Protein AF-A0A938ITV2-F1 (afdb_monomer)

Foldseek 3Di:
DDDDDDDDDDDDDDDDDDDDDDDDDDDDDPDDDPPDPDPQDDQDPDLVSLLVCLQADDPPDDCNSLVRLLVQLVVCPVPLVSLVVSQVSLLVSLVVHGDLVSVLSSLVSLLRRNEPVSQVSLLVCLQPPSCVLSSLSNLLNHLDPVSLVSLLVCLVVHDDPSVLSSLQSCLSSLPPVCLVVLLVQCPPPDLSSNLSSLSSLLSNADDSSLVSLVVSQVVHDPVSNVSSLVSLLSNLVVCLVVLVLVVSLVSLVVQLDPPHDPVSNLSSLLSNCSSPQVPCLVVLLVQQLDDPPVSVVSSLVSLLVRDDPVSLVSLLVSLVSGDLVSNLSSLVVNLVVLPLVSLVSLVVQCPPPDPSSVLSSLQSCLRNPDLVCLVVLLCQLLPPDDSSVVSSLSSLLRHDQPHNLVSLLVQLVDDDQSSVLSSLQSCLSNLRPPNLVSLLVQCVDPDPSSVLSSLQSLLRNPALVCLLSLLVQLQPDPDVNSNVSSLNSLLSRLLPDPDLCSSLVSLLVCLVPGDLSSNLSSLLSLLSNDDDVSLVVLLVQCPPPDPSSVVSSLLSLLSHPACPSQVVLLVQLQDPPDPVSVQSSLNSNLVRLLDPPQDLVRSLVSLVSQCVSDPDLVSNLSSLQSLLQHQDLVSLVVLLVCCPPPSNNVSSLNSNLSNLVNHCVPCLPSLLVSLQVSCVRDPQPQSNVSSCVSNVSSVHDHDDDDDDDDDDDDDHDDPPDDDDDDPLDQQPPQADLVPFDAFDQVLVVVLLEAEFAECVLAQSAAPLSSLQLRLSNVHAEYEYEWAGQHHPVRRPDTDDLPDDPVSLVVSLVSCVVSNHAYAEYDCDDQDDDLVSVVSRLVSCLSRVHQEYEYQDDLVCQVSVLVSCVVSVHAYAYEAAAPPRQNVALVSQVVSCPPGDLSYAHQQEQVRCQQNQHQSLVSLVSRQSRHAHYQDFAWQHGYHDDVPDDGTFTFAPPNHPNPNLSSVVSCSVSSDNYYYHHDGPDDHHHVSSVRVSSNSNVVSVSSVVD

Structure (mmCIF, N/CA/C/O backbone):
data_AF-A0A938ITV2-F1
#
_entry.id   AF-A0A938ITV2-F1
#
loop_
_atom_site.group_PDB
_atom_site.id
_atom_site.type_symbol
_atom_site.label_atom_id
_atom_site.label_alt_id
_atom_site.label_comp_id
_atom_site.label_asym_id
_atom_site.label_entity_id
_atom_site.label_seq_id
_atom_site.pdbx_PDB_ins_code
_atom_site.Cartn_x
_atom_site.Cartn_y
_atom_site.Cartn_z
_atom_site.occupancy
_atom_site.B_iso_or_equiv
_atom_site.auth_seq_id
_atom_site.auth_comp_id
_atom_site.auth_asym_id
_atom_site.auth_atom_id
_atom_site.pdbx_PDB_model_num
ATOM 1 N N . MET A 1 1 ? -32.162 29.281 8.011 1.00 31.45 1 MET A N 1
ATOM 2 C CA . MET A 1 1 ? -31.779 28.125 7.165 1.00 31.45 1 MET A CA 1
ATOM 3 C C . MET A 1 1 ? -30.959 27.189 8.055 1.00 31.45 1 MET A C 1
ATOM 5 O O . MET A 1 1 ? -29.866 27.576 8.419 1.00 31.45 1 MET A O 1
ATOM 9 N N . LYS A 1 2 ? -31.525 26.231 8.805 1.00 23.83 2 LYS A N 1
ATOM 10 C CA . LYS A 1 2 ? -32.048 24.885 8.459 1.00 23.83 2 LYS A CA 1
ATOM 11 C C . LYS A 1 2 ? -31.089 24.005 7.631 1.00 23.83 2 LYS A C 1
ATOM 13 O O . LYS A 1 2 ? -30.835 24.345 6.484 1.00 23.83 2 LYS A O 1
ATOM 18 N N . CYS A 1 3 ? -30.755 22.841 8.223 1.00 20.55 3 CYS A N 1
ATOM 19 C CA . CYS A 1 3 ? -30.156 21.610 7.656 1.00 20.55 3 CYS A CA 1
ATOM 20 C C . CYS A 1 3 ? -28.655 21.721 7.312 1.00 20.55 3 CYS A C 1
ATOM 22 O O . CYS A 1 3 ? -28.257 22.694 6.703 1.00 20.55 3 CYS A O 1
ATOM 24 N N . CYS A 1 4 ? -27.721 20.831 7.662 1.00 23.28 4 CYS A N 1
ATOM 25 C CA . CYS A 1 4 ? -27.716 19.427 8.073 1.00 23.28 4 CYS A CA 1
ATOM 26 C C . CYS A 1 4 ? -26.414 19.168 8.857 1.00 23.28 4 CYS A C 1
ATOM 28 O O . CYS A 1 4 ? -25.348 19.369 8.289 1.00 23.28 4 CYS A O 1
ATOM 30 N N . LEU A 1 5 ? -26.470 18.678 10.101 1.00 25.20 5 LEU A N 1
ATOM 31 C CA . LEU A 1 5 ? -25.357 17.934 10.718 1.00 25.20 5 LEU A CA 1
ATOM 32 C C . LEU A 1 5 ? -25.852 17.212 11.983 1.00 25.20 5 LEU A C 1
ATOM 34 O O . LEU A 1 5 ? -25.808 17.762 13.078 1.00 25.20 5 LEU A O 1
ATOM 38 N N . LYS A 1 6 ? -26.413 16.008 11.832 1.00 23.19 6 LYS A N 1
ATOM 39 C CA . LYS A 1 6 ? -26.675 15.063 12.937 1.00 23.19 6 LYS A CA 1
ATOM 40 C C . LYS A 1 6 ? -27.062 13.700 12.362 1.00 23.19 6 LYS A C 1
ATOM 42 O O . LYS A 1 6 ? -28.240 13.407 12.210 1.00 23.19 6 LYS A O 1
ATOM 47 N N . THR A 1 7 ? -26.079 12.872 12.020 1.00 23.53 7 THR A N 1
ATOM 48 C CA . THR A 1 7 ? -26.220 11.404 12.001 1.00 23.53 7 THR A CA 1
ATOM 49 C C . THR A 1 7 ? -24.829 10.776 12.049 1.00 23.53 7 THR A C 1
ATOM 51 O O . THR A 1 7 ? -24.204 10.576 11.017 1.00 23.53 7 THR A O 1
ATOM 54 N N . LEU A 1 8 ? -24.330 10.494 13.249 1.00 23.12 8 LEU A N 1
ATOM 55 C CA . LEU A 1 8 ? -23.459 9.353 13.535 1.00 23.12 8 LEU A CA 1
ATOM 56 C C . LEU A 1 8 ? -23.354 9.225 15.060 1.00 23.12 8 LEU A C 1
ATOM 58 O O . LEU A 1 8 ? -23.366 10.240 15.751 1.00 23.12 8 LEU A O 1
ATOM 62 N N . VAL A 1 9 ? -23.186 7.990 15.535 1.00 25.30 9 VAL A N 1
ATOM 63 C CA . VAL A 1 9 ? -23.114 7.522 16.934 1.00 25.30 9 VAL A CA 1
ATOM 64 C C . VAL A 1 9 ? -24.449 6.953 1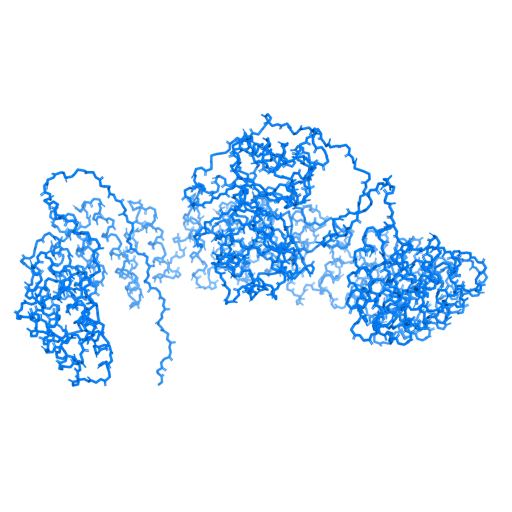7.443 1.00 25.30 9 VAL A C 1
ATOM 66 O O . VAL A 1 9 ? -25.497 7.578 17.331 1.00 25.30 9 VAL A O 1
ATOM 69 N N . ILE A 1 10 ? -24.342 5.759 18.040 1.00 23.31 10 ILE A N 1
ATOM 70 C CA . ILE A 1 10 ? -25.359 4.834 18.582 1.00 23.31 10 ILE A CA 1
ATOM 71 C C . ILE A 1 10 ? -25.741 3.689 17.626 1.00 23.31 10 ILE A C 1
ATOM 73 O O . ILE A 1 10 ? -26.817 3.659 17.042 1.00 23.31 10 ILE A O 1
ATOM 77 N N . LEU A 1 11 ? -24.852 2.695 17.535 1.00 21.52 11 LEU A N 1
ATOM 78 C CA . LEU A 1 11 ? -25.229 1.275 17.527 1.00 21.52 11 LEU A CA 1
ATOM 79 C C . LEU A 1 11 ? -23.984 0.453 17.896 1.00 21.52 11 LEU A C 1
ATOM 81 O O . LEU A 1 11 ? -23.138 0.260 17.030 1.00 21.52 11 LEU A O 1
ATOM 85 N N . SER A 1 12 ? -23.826 0.056 19.168 1.00 22.55 12 SER A N 1
ATOM 86 C CA . SER A 1 12 ? -22.971 -1.063 19.638 1.00 22.55 12 SER A CA 1
ATOM 87 C C . SER A 1 12 ? -22.929 -1.126 21.175 1.00 22.55 12 SER A C 1
ATOM 89 O O . SER A 1 12 ? -21.896 -0.794 21.730 1.00 22.55 12 SER A O 1
ATOM 91 N N . ILE A 1 13 ? -24.002 -1.537 21.868 1.00 24.02 13 ILE A N 1
ATOM 92 C CA . ILE A 1 13 ? -23.908 -2.233 23.175 1.00 24.02 13 ILE A CA 1
ATOM 93 C C . ILE A 1 13 ? -25.168 -3.099 23.340 1.00 24.02 13 ILE A C 1
ATOM 95 O O . ILE A 1 13 ? -26.243 -2.552 23.559 1.00 24.02 13 ILE A O 1
ATOM 99 N N . LEU A 1 14 ? -25.031 -4.422 23.183 1.00 23.61 14 LEU A N 1
ATOM 100 C CA . LEU A 1 14 ? -25.731 -5.503 23.911 1.00 23.61 14 LEU A CA 1
ATOM 101 C C . LEU A 1 14 ? -25.536 -6.819 23.148 1.00 23.61 14 LEU A C 1
ATOM 103 O O . LEU A 1 14 ? -26.187 -7.088 22.142 1.00 23.61 14 LEU A O 1
ATOM 107 N N . GLY A 1 15 ? -24.602 -7.627 23.634 1.00 22.97 15 GLY A N 1
ATOM 108 C CA . GLY A 1 15 ? -24.272 -8.929 23.072 1.00 22.97 15 GLY A CA 1
ATOM 109 C C . GLY A 1 15 ? -23.417 -9.723 24.045 1.00 22.97 15 GLY A C 1
ATOM 110 O O . GLY A 1 15 ? -22.264 -10.011 23.752 1.00 22.97 15 GLY A O 1
ATOM 111 N N . THR A 1 16 ? -23.965 -10.048 25.214 1.00 27.47 16 THR A N 1
ATOM 112 C CA . THR A 1 16 ? -23.393 -11.043 26.126 1.00 27.47 16 THR A CA 1
ATOM 113 C C . THR A 1 16 ? -24.364 -12.213 26.240 1.00 27.47 16 THR A C 1
ATOM 115 O O . THR A 1 16 ? -25.479 -12.093 26.741 1.00 27.47 16 THR A O 1
ATOM 118 N N . CYS A 1 17 ? -23.936 -13.349 25.690 1.00 24.81 17 CYS A N 1
ATOM 119 C CA . CYS A 1 17 ? -24.544 -14.658 25.890 1.00 24.81 17 CYS A CA 1
ATOM 120 C C . CYS A 1 17 ? -24.058 -15.249 27.221 1.00 24.81 17 CYS A C 1
ATOM 122 O O . CYS A 1 17 ? -22.861 -15.235 27.491 1.00 24.81 17 CYS A O 1
ATOM 124 N N . LEU A 1 18 ? -24.970 -15.842 27.989 1.00 24.72 18 LEU A N 1
ATOM 125 C CA . LEU A 1 18 ? -24.718 -16.905 28.972 1.00 24.72 18 LEU A CA 1
ATOM 126 C C . LEU A 1 18 ? -25.979 -17.805 29.025 1.00 24.72 18 LEU A C 1
ATOM 128 O O . LEU A 1 18 ? -27.027 -17.403 28.515 1.00 24.72 18 LEU A O 1
ATOM 132 N N . PRO A 1 19 ? -25.871 -19.067 29.473 1.00 26.72 19 PRO A N 1
ATOM 133 C CA . PRO A 1 19 ? -26.203 -20.240 28.678 1.00 26.72 19 PRO A CA 1
ATOM 134 C C . PRO A 1 19 ? -27.550 -20.859 29.065 1.00 26.72 19 PRO A C 1
ATOM 136 O O . PRO A 1 19 ? -27.972 -20.828 30.218 1.00 26.72 19 PRO A O 1
ATOM 139 N N . ALA A 1 20 ? -28.212 -21.484 28.092 1.00 24.70 20 ALA A N 1
ATOM 140 C CA . ALA A 1 20 ? -29.423 -22.257 28.320 1.00 24.70 20 ALA A CA 1
ATOM 141 C C . ALA A 1 20 ? -29.075 -23.656 28.857 1.00 24.70 20 ALA A C 1
ATOM 143 O O . ALA A 1 20 ? -28.720 -24.549 28.091 1.00 24.70 20 ALA A O 1
ATOM 144 N N . ALA A 1 21 ? -29.217 -23.857 30.166 1.00 29.38 21 ALA A N 1
ATOM 145 C CA . ALA A 1 21 ? -29.403 -25.177 30.757 1.00 29.38 21 ALA A CA 1
ATOM 146 C C . ALA A 1 21 ? -30.320 -25.077 31.985 1.00 29.38 21 ALA A C 1
ATOM 148 O O . ALA A 1 21 ? -30.128 -24.223 32.842 1.00 29.38 21 ALA A O 1
ATOM 149 N N . ALA A 1 22 ? -31.282 -26.002 32.039 1.00 29.52 22 ALA A N 1
ATOM 150 C CA . ALA A 1 22 ? -32.224 -26.284 33.122 1.00 29.52 22 ALA A CA 1
ATOM 151 C C . ALA A 1 22 ? -33.349 -25.259 33.370 1.00 29.52 22 ALA A C 1
ATOM 153 O O . ALA A 1 22 ? -33.207 -24.323 34.142 1.00 29.52 22 ALA A O 1
ATOM 154 N N . LEU A 1 23 ? -34.520 -25.543 32.787 1.00 28.31 23 LEU A N 1
ATOM 155 C CA . LEU A 1 23 ? -35.815 -25.547 33.483 1.00 28.31 23 LEU A CA 1
ATOM 156 C C . LEU A 1 23 ? -36.791 -26.395 32.650 1.00 28.31 23 LEU A C 1
ATOM 158 O O . LEU A 1 23 ? -37.383 -25.939 31.673 1.00 28.31 23 LEU A O 1
ATOM 162 N N . GLY A 1 24 ? -36.895 -27.673 33.016 1.00 27.20 24 GLY A N 1
ATOM 163 C CA . GLY A 1 24 ? -38.004 -28.532 32.621 1.00 27.20 24 GLY A CA 1
ATOM 164 C C . GLY A 1 24 ? -39.250 -28.161 33.425 1.00 27.20 24 GLY A C 1
ATOM 165 O O . GLY A 1 24 ? -39.158 -27.886 34.618 1.00 27.20 24 GLY A O 1
ATOM 166 N N . GLY A 1 25 ? -40.408 -28.143 32.766 1.00 24.73 25 GLY A N 1
ATOM 167 C CA . GLY A 1 25 ? -41.683 -27.846 33.416 1.00 24.73 25 GLY A CA 1
ATOM 168 C C . GLY A 1 25 ? -42.804 -27.510 32.435 1.00 24.73 25 GLY A C 1
ATOM 169 O O . GLY A 1 25 ? -43.146 -26.349 32.267 1.00 24.73 25 GLY A O 1
ATOM 170 N N . ALA A 1 26 ? -43.346 -28.547 31.791 1.00 30.47 26 ALA A N 1
ATOM 171 C CA . ALA A 1 26 ? -44.690 -28.641 31.207 1.00 30.47 26 ALA A CA 1
ATOM 172 C C . ALA A 1 26 ? -45.270 -27.399 30.487 1.00 30.47 26 ALA A C 1
ATOM 174 O O . ALA A 1 26 ? -46.214 -26.769 30.962 1.00 30.47 26 ALA A O 1
ATOM 175 N N . ALA A 1 27 ? -44.819 -27.140 29.256 1.00 27.19 27 ALA A N 1
ATOM 176 C CA . ALA A 1 27 ? -45.664 -26.478 28.264 1.00 27.19 27 ALA A CA 1
ATOM 177 C C . ALA A 1 27 ? -46.449 -27.560 27.507 1.00 27.19 27 ALA A C 1
ATOM 179 O O . ALA A 1 27 ? -45.862 -28.356 26.773 1.00 27.19 27 ALA A O 1
ATOM 180 N N . LYS A 1 28 ? -47.775 -27.610 27.696 1.00 27.84 28 LYS A N 1
ATOM 181 C CA . LYS A 1 28 ? -48.673 -28.352 26.800 1.00 27.84 28 LYS A CA 1
ATOM 182 C C . LYS A 1 28 ? -48.411 -27.861 25.378 1.00 27.84 28 LYS A C 1
ATOM 184 O O . LYS A 1 28 ? -48.676 -26.700 25.071 1.00 27.84 28 LYS A O 1
ATOM 189 N N . ALA A 1 29 ? -47.874 -28.741 24.539 1.00 28.16 29 ALA A N 1
ATOM 190 C CA . ALA A 1 29 ? -47.770 -28.517 23.112 1.00 28.16 29 ALA A CA 1
ATOM 191 C C . ALA A 1 29 ? -49.176 -28.224 22.574 1.00 28.16 29 ALA A C 1
ATOM 193 O O . ALA A 1 29 ? -50.063 -29.073 22.628 1.00 28.16 29 ALA A O 1
ATOM 194 N N . ARG A 1 30 ? -49.393 -26.996 22.099 1.00 34.34 30 ARG A N 1
ATOM 195 C CA . ARG A 1 30 ? -50.500 -26.710 21.192 1.00 34.34 30 ARG A CA 1
ATOM 196 C C . ARG A 1 30 ? -50.048 -27.292 19.857 1.00 34.34 30 ARG A C 1
ATOM 198 O O . ARG A 1 30 ? -49.084 -26.790 19.283 1.00 34.34 30 ARG A O 1
ATOM 205 N N . GLU A 1 31 ? -50.653 -28.407 19.455 1.00 30.00 31 GLU A N 1
ATOM 206 C CA . GLU A 1 31 ? -50.415 -29.041 18.157 1.00 30.00 31 GLU A CA 1
ATOM 207 C C . GLU A 1 31 ? -50.413 -27.982 17.053 1.00 30.00 31 GLU A C 1
ATOM 209 O O . GLU A 1 31 ? -51.353 -27.195 16.916 1.00 30.00 31 GLU A O 1
ATOM 214 N N . ALA A 1 32 ? -49.330 -27.956 16.278 1.00 34.41 32 ALA A N 1
ATOM 215 C CA . ALA A 1 32 ? -49.302 -27.247 15.017 1.00 34.41 32 ALA A CA 1
ATOM 216 C C . ALA A 1 32 ? -50.286 -27.953 14.077 1.00 34.41 32 ALA A C 1
ATOM 218 O O . ALA A 1 32 ? -50.053 -29.088 13.662 1.00 34.41 32 ALA A O 1
ATOM 219 N N . ALA A 1 33 ? -51.397 -27.283 13.776 1.00 30.25 33 ALA A N 1
ATOM 220 C CA . ALA A 1 33 ? -52.296 -27.689 12.706 1.00 30.25 33 ALA A CA 1
ATOM 221 C C . ALA A 1 33 ? -51.509 -27.807 11.382 1.00 30.25 33 ALA A C 1
ATOM 223 O O . ALA A 1 33 ? -50.556 -27.046 11.170 1.00 30.25 33 ALA A O 1
ATOM 224 N N . PRO A 1 34 ? -51.879 -28.740 10.485 1.00 33.97 34 PRO A N 1
ATOM 225 C CA . PRO A 1 34 ? -51.193 -28.896 9.212 1.00 33.97 34 PRO A CA 1
ATOM 226 C C . PRO A 1 34 ? -51.344 -27.615 8.387 1.00 33.97 34 PRO A C 1
ATOM 228 O O . PRO A 1 34 ? -52.351 -26.914 8.490 1.00 33.97 34 PRO A O 1
ATOM 231 N N . ALA A 1 35 ? -50.341 -27.323 7.557 1.00 37.44 35 ALA A N 1
ATOM 232 C CA . ALA A 1 35 ? -50.343 -26.221 6.602 1.00 37.44 35 ALA A CA 1
ATOM 233 C C . ALA A 1 35 ? -51.417 -26.435 5.514 1.00 37.44 35 ALA A C 1
ATOM 235 O O . ALA A 1 35 ? -51.118 -26.800 4.381 1.00 37.44 35 ALA A O 1
ATOM 236 N N . GLY A 1 36 ? -52.684 -26.236 5.872 1.00 34.03 36 GLY A N 1
ATOM 237 C CA . GLY A 1 36 ? -53.740 -25.867 4.942 1.00 34.03 36 GLY A CA 1
ATOM 238 C C . GLY A 1 36 ? -53.640 -24.368 4.679 1.00 34.03 36 GLY A C 1
ATOM 239 O O . GLY A 1 36 ? -53.360 -23.602 5.602 1.00 34.03 36 GLY A O 1
ATOM 240 N N . ALA A 1 37 ? -53.821 -23.953 3.425 1.00 40.16 37 ALA A N 1
ATOM 241 C CA . ALA A 1 37 ? -53.874 -22.547 3.049 1.00 40.16 37 ALA A CA 1
ATOM 242 C C . ALA A 1 37 ? -54.808 -21.789 4.007 1.00 40.16 37 ALA A C 1
ATOM 244 O O . ALA A 1 37 ? -56.001 -22.087 4.080 1.00 40.16 37 ALA A O 1
ATOM 245 N N . VAL A 1 38 ? -54.253 -20.840 4.768 1.00 42.09 38 VAL A N 1
ATOM 246 C CA . VAL A 1 38 ? -55.061 -19.874 5.517 1.00 42.09 38 VAL A CA 1
ATOM 247 C C . VAL A 1 38 ? -55.950 -19.192 4.474 1.00 42.09 38 VAL A C 1
ATOM 249 O O . VAL A 1 38 ? -55.399 -18.712 3.480 1.00 42.09 38 VAL A O 1
ATOM 252 N N . PRO A 1 39 ? -57.287 -19.183 4.626 1.00 42.97 39 PRO A N 1
ATOM 253 C CA . PRO A 1 39 ? -58.154 -18.482 3.691 1.00 42.97 39 PRO A CA 1
ATOM 254 C C . PRO A 1 39 ? -57.660 -17.042 3.573 1.00 42.97 39 PRO A C 1
ATOM 256 O O . PRO A 1 39 ? -57.447 -16.386 4.596 1.00 42.97 39 PRO A O 1
ATOM 259 N N . GLU A 1 40 ? -57.429 -16.576 2.349 1.00 46.62 40 GLU A N 1
ATOM 260 C CA . GLU A 1 40 ? -57.050 -15.194 2.073 1.00 46.62 40 GLU A CA 1
ATOM 261 C C . GLU A 1 40 ? -58.190 -14.303 2.588 1.00 46.62 40 GLU A C 1
ATOM 263 O O . GLU A 1 40 ? -59.265 -14.224 1.992 1.00 46.62 40 GLU A O 1
ATOM 268 N N . ALA A 1 41 ? -58.015 -13.733 3.784 1.00 56.91 41 ALA A N 1
ATOM 269 C CA . ALA A 1 41 ? -58.986 -12.806 4.337 1.00 56.91 41 ALA A CA 1
ATOM 270 C C . ALA A 1 41 ? -59.050 -11.602 3.383 1.00 56.91 41 ALA A C 1
ATOM 272 O O . ALA A 1 41 ? -57.998 -11.086 3.005 1.00 56.91 41 ALA A O 1
ATOM 273 N N . PRO A 1 42 ? -60.242 -11.158 2.957 1.00 64.88 42 PRO A N 1
ATOM 274 C CA . PRO A 1 42 ? -60.344 -10.081 1.985 1.00 64.88 42 PRO A CA 1
ATOM 275 C C . PRO A 1 42 ? -59.669 -8.818 2.527 1.00 64.88 42 PRO A C 1
ATOM 277 O O . PRO A 1 42 ? -59.880 -8.432 3.681 1.00 64.88 42 PRO A O 1
ATOM 280 N N . LYS A 1 43 ? -58.863 -8.164 1.680 1.00 75.81 43 LYS A N 1
ATOM 281 C CA . LYS A 1 43 ? -58.257 -6.863 1.984 1.00 75.81 43 LYS A CA 1
ATOM 282 C C . LYS A 1 43 ? -59.366 -5.905 2.447 1.00 75.81 43 LYS A C 1
ATOM 284 O O . LYS A 1 43 ? -60.324 -5.721 1.695 1.00 75.81 43 LYS A O 1
ATOM 289 N N . PRO A 1 44 ? -59.250 -5.278 3.633 1.00 83.62 44 PRO A N 1
ATOM 290 C CA . PRO A 1 44 ? -60.284 -4.372 4.120 1.00 83.62 44 PRO A CA 1
ATOM 291 C C . PRO A 1 44 ? -60.476 -3.218 3.134 1.00 83.62 44 PRO A C 1
ATOM 293 O O . PRO A 1 44 ? -59.498 -2.668 2.619 1.00 83.62 44 PRO A O 1
ATOM 296 N N . ALA A 1 45 ? -61.728 -2.851 2.873 1.00 84.94 45 ALA A N 1
ATOM 297 C CA . ALA A 1 45 ? -62.076 -1.806 1.914 1.00 84.94 45 ALA A CA 1
ATOM 298 C C . ALA A 1 45 ? -61.746 -0.399 2.440 1.00 84.94 45 ALA A C 1
ATOM 300 O O . ALA A 1 45 ? -61.546 0.532 1.660 1.00 84.94 45 ALA A O 1
ATOM 301 N N . ASN A 1 46 ? -61.688 -0.227 3.764 1.00 92.19 46 ASN A N 1
ATOM 302 C CA . ASN A 1 46 ? -61.442 1.051 4.429 1.00 92.19 46 ASN A CA 1
ATOM 303 C C . ASN A 1 46 ? -60.863 0.866 5.849 1.00 92.19 46 ASN A C 1
ATOM 305 O O . ASN A 1 46 ? -60.746 -0.246 6.370 1.00 92.19 46 ASN A O 1
ATOM 309 N N . LEU A 1 47 ? -60.522 1.986 6.498 1.00 92.19 47 LEU A N 1
ATOM 310 C CA . LEU A 1 47 ? -59.972 1.994 7.858 1.00 92.19 47 LEU A CA 1
ATOM 311 C C . LEU A 1 47 ? -60.951 1.482 8.927 1.00 92.19 47 LEU A C 1
ATOM 313 O O . LEU A 1 47 ? -60.504 1.041 9.982 1.00 92.19 47 LEU A O 1
ATOM 317 N N . ASP A 1 48 ? -62.264 1.518 8.716 1.00 93.38 48 ASP A N 1
ATOM 318 C CA . ASP A 1 48 ? -63.219 1.024 9.716 1.00 93.38 48 ASP A CA 1
ATOM 319 C C . ASP A 1 48 ? -63.223 -0.502 9.769 1.00 93.38 48 ASP A C 1
ATOM 321 O O . ASP A 1 48 ? -63.111 -1.086 10.850 1.00 93.38 48 ASP A O 1
ATOM 325 N N . GLU A 1 49 ? -63.205 -1.150 8.606 1.00 92.44 49 GLU A N 1
ATOM 326 C CA . GLU A 1 49 ? -63.015 -2.597 8.501 1.00 92.44 49 GLU A CA 1
ATOM 327 C C . GLU A 1 49 ? -61.647 -3.035 9.033 1.00 92.44 49 GLU A C 1
ATOM 329 O O . GLU A 1 49 ? -61.557 -4.016 9.775 1.00 92.44 49 GLU A O 1
ATOM 334 N N . ALA A 1 50 ? -60.587 -2.273 8.735 1.00 93.75 50 ALA A N 1
ATOM 335 C CA . ALA A 1 50 ? -59.247 -2.576 9.230 1.00 93.75 50 ALA A CA 1
ATOM 336 C C . ALA A 1 50 ? -59.170 -2.532 10.770 1.00 93.75 50 ALA A C 1
ATOM 338 O O . ALA A 1 50 ? -58.589 -3.424 11.388 1.00 93.75 50 ALA A O 1
ATOM 339 N N . PHE A 1 51 ? -59.782 -1.528 11.413 1.00 94.56 51 PHE A N 1
ATOM 340 C CA . PHE A 1 51 ? -59.814 -1.432 12.879 1.00 94.56 51 PHE A CA 1
ATOM 341 C C . PHE A 1 51 ? -60.700 -2.508 13.523 1.00 94.56 51 PHE A C 1
ATOM 343 O O . PHE A 1 51 ? -60.368 -2.993 14.606 1.00 94.56 51 PHE A O 1
ATOM 350 N N . LYS A 1 52 ? -61.788 -2.925 12.862 1.00 92.69 52 LYS A N 1
ATOM 351 C CA . LYS A 1 52 ? -62.611 -4.055 13.318 1.00 92.69 52 LYS A CA 1
ATOM 352 C C . LYS A 1 52 ? -61.820 -5.365 13.288 1.00 92.69 52 LYS A C 1
ATOM 354 O O . LYS A 1 52 ? -61.870 -6.116 14.256 1.00 92.69 52 LYS A O 1
ATOM 359 N N . ALA A 1 53 ? -61.045 -5.602 12.228 1.00 92.19 53 ALA A N 1
ATOM 360 C CA . ALA A 1 53 ? -60.166 -6.767 12.120 1.00 92.19 53 ALA A CA 1
ATOM 361 C C . ALA A 1 53 ? -59.032 -6.747 13.161 1.00 92.19 53 ALA A C 1
ATOM 363 O O . ALA A 1 53 ? -58.709 -7.778 13.746 1.00 92.19 53 ALA A O 1
ATOM 364 N N . LEU A 1 54 ? -58.466 -5.568 13.450 1.00 94.62 54 LEU A N 1
ATOM 365 C CA . LEU A 1 54 ? -57.431 -5.400 14.475 1.00 94.62 54 LEU A CA 1
ATOM 366 C C . LEU A 1 54 ? -57.905 -5.821 15.878 1.00 94.62 54 LEU A C 1
ATOM 368 O O . LEU A 1 54 ? -57.096 -6.313 16.664 1.00 94.62 54 LEU A O 1
ATOM 372 N N . ALA A 1 55 ? -59.191 -5.651 16.201 1.00 93.62 55 ALA A N 1
ATOM 373 C CA . ALA A 1 55 ? -59.738 -5.974 17.521 1.00 93.62 55 ALA A CA 1
ATOM 374 C C . ALA A 1 55 ? -59.555 -7.454 17.906 1.00 93.62 55 ALA A C 1
ATOM 376 O O . ALA A 1 55 ? -59.307 -7.759 19.071 1.00 93.62 55 ALA A O 1
ATOM 377 N N . THR A 1 56 ? -59.648 -8.358 16.929 1.00 93.81 56 THR A N 1
ATOM 378 C CA . THR A 1 56 ? -59.571 -9.816 17.116 1.00 93.81 56 THR A CA 1
ATOM 379 C C . THR A 1 56 ? -58.329 -10.430 16.465 1.00 93.81 56 THR A C 1
ATOM 381 O O . THR A 1 56 ? -58.304 -11.633 16.219 1.00 93.81 56 THR A O 1
ATOM 384 N N . TYR A 1 57 ? -57.328 -9.610 16.128 1.00 93.62 57 TYR A N 1
ATOM 385 C CA . TYR A 1 57 ? -56.164 -10.054 15.363 1.00 93.62 57 TYR A CA 1
ATOM 386 C C . TYR A 1 57 ? -55.249 -10.972 16.183 1.00 93.62 57 TYR A C 1
ATOM 388 O O . TYR A 1 57 ? -54.780 -10.584 17.250 1.00 93.62 57 TYR A O 1
ATOM 396 N N . GLU A 1 58 ? -54.903 -12.136 15.651 1.00 93.25 58 GLU A N 1
ATOM 397 C CA . GLU A 1 58 ? -53.937 -13.063 16.253 1.00 93.25 58 GLU A CA 1
ATOM 398 C C . GLU A 1 58 ? -52.761 -13.306 15.298 1.00 93.25 58 GLU A C 1
ATOM 400 O O . GLU A 1 58 ? -52.915 -13.320 14.071 1.00 93.25 58 GLU A O 1
ATOM 405 N N . PHE A 1 59 ? -51.559 -13.496 15.847 1.00 85.06 59 PHE A N 1
ATOM 406 C CA . PHE A 1 59 ? -50.367 -13.776 15.050 1.00 85.06 59 PHE A CA 1
ATOM 407 C C . PHE A 1 59 ? -50.568 -14.998 14.136 1.00 85.06 59 PHE A C 1
ATOM 409 O O . PHE A 1 59 ? -50.948 -16.075 14.587 1.00 85.06 59 PHE A O 1
ATOM 416 N N . GLY A 1 60 ? -50.288 -14.826 12.839 1.00 80.75 60 GLY A N 1
ATOM 417 C CA . GLY A 1 60 ? -50.517 -15.838 11.799 1.00 80.75 60 GLY A CA 1
ATOM 418 C C . GLY A 1 60 ? -51.705 -15.529 10.881 1.00 80.75 60 GLY A C 1
ATOM 419 O O . GLY A 1 60 ? -51.787 -16.105 9.800 1.00 80.75 60 GLY A O 1
ATOM 420 N N . GLN A 1 61 ? -52.581 -14.590 11.259 1.00 86.75 61 GLN A N 1
ATOM 421 C CA . GLN A 1 61 ? -53.608 -14.038 10.369 1.00 86.75 61 GLN A CA 1
ATOM 422 C C . GLN A 1 61 ? -53.016 -13.045 9.359 1.00 86.75 61 GLN A C 1
ATOM 424 O O . GLN A 1 61 ? -51.892 -12.554 9.518 1.00 86.75 61 GLN A O 1
ATOM 429 N N . SER A 1 62 ? -53.791 -12.732 8.316 1.00 86.94 62 SER A N 1
ATOM 430 C CA . SER A 1 62 ? -53.350 -11.802 7.283 1.00 86.94 62 SER A CA 1
ATOM 431 C C . SER A 1 62 ? -53.041 -10.403 7.829 1.00 86.94 62 SER A C 1
ATOM 433 O O . SER A 1 62 ? -53.696 -9.896 8.742 1.00 86.94 62 SER A O 1
ATOM 435 N N . ARG A 1 63 ? -52.027 -9.759 7.245 1.00 90.56 63 ARG A N 1
ATOM 436 C CA . ARG A 1 63 ? -51.499 -8.467 7.699 1.00 90.56 63 ARG A CA 1
ATOM 437 C C . ARG A 1 63 ? -52.057 -7.270 6.933 1.00 90.56 63 ARG A C 1
ATOM 439 O O . ARG A 1 63 ? -51.675 -6.156 7.284 1.00 90.56 63 ARG A O 1
ATOM 446 N N . GLU A 1 64 ? -52.933 -7.435 5.934 1.00 90.88 64 GLU A N 1
ATOM 447 C CA . GLU A 1 64 ? -53.408 -6.286 5.137 1.00 90.88 64 GLU A CA 1
ATOM 448 C C . GLU A 1 64 ? -54.054 -5.195 6.003 1.00 90.88 64 GLU A C 1
ATOM 450 O O . GLU A 1 64 ? -53.762 -4.013 5.816 1.00 90.88 64 GLU A O 1
ATOM 455 N N . ALA A 1 65 ? -54.872 -5.580 6.991 1.00 91.38 65 ALA A N 1
ATOM 456 C CA . ALA A 1 65 ? -55.491 -4.638 7.925 1.00 91.38 65 ALA A CA 1
ATOM 457 C C . ALA A 1 65 ? -54.453 -3.876 8.765 1.00 91.38 65 ALA A C 1
ATOM 459 O O . ALA A 1 65 ? -54.553 -2.660 8.933 1.00 91.38 65 ALA A O 1
ATOM 460 N N . LEU A 1 66 ? -53.414 -4.570 9.243 1.00 94.62 66 LEU A N 1
ATOM 461 C CA . LEU A 1 66 ? -52.319 -3.947 9.988 1.00 94.62 66 LEU A CA 1
ATOM 462 C C . LEU A 1 66 ? -51.525 -2.975 9.112 1.00 94.62 66 LEU A C 1
ATOM 464 O O . LEU A 1 66 ? -51.186 -1.884 9.565 1.00 94.62 66 LEU A O 1
ATOM 468 N N . THR A 1 67 ? -51.236 -3.357 7.867 1.00 93.81 67 THR A N 1
ATOM 469 C CA . THR A 1 67 ? -50.516 -2.512 6.909 1.00 93.81 67 THR A CA 1
ATOM 470 C C . THR A 1 67 ? -51.297 -1.233 6.627 1.00 93.81 67 THR A C 1
ATOM 472 O O . THR A 1 67 ? -50.737 -0.152 6.771 1.00 93.81 67 THR A O 1
ATOM 475 N N . MET A 1 68 ? -52.604 -1.332 6.356 1.00 95.62 68 MET A N 1
ATOM 476 C CA . MET A 1 68 ? -53.454 -0.162 6.111 1.00 95.62 68 MET A CA 1
ATOM 477 C C . MET A 1 68 ? -53.457 0.818 7.295 1.00 95.62 68 MET A C 1
ATOM 479 O O . MET A 1 68 ? -53.330 2.026 7.101 1.00 95.62 68 MET A O 1
ATOM 483 N N . ILE A 1 69 ? -53.562 0.314 8.530 1.00 96.44 69 ILE A N 1
ATOM 484 C CA . ILE A 1 69 ? -53.527 1.164 9.731 1.00 96.44 69 ILE A CA 1
ATOM 485 C C . ILE A 1 69 ? -52.139 1.786 9.922 1.00 96.44 69 ILE A C 1
ATOM 487 O O . ILE A 1 69 ? -52.036 2.969 10.241 1.00 96.44 69 ILE A O 1
ATOM 491 N N . ALA A 1 70 ? -51.068 1.012 9.729 1.00 96.19 70 ALA A N 1
ATOM 492 C CA . ALA A 1 70 ? -49.700 1.500 9.883 1.00 96.19 70 ALA A CA 1
ATOM 493 C C . ALA A 1 70 ? -49.337 2.570 8.842 1.00 96.19 70 ALA A C 1
ATOM 495 O O . ALA A 1 70 ? -48.635 3.528 9.171 1.00 96.19 70 ALA A O 1
ATOM 496 N N . ASP A 1 71 ? -49.811 2.422 7.605 1.00 94.81 71 ASP A N 1
ATOM 497 C CA . ASP A 1 71 ? -49.630 3.417 6.549 1.00 94.81 71 ASP A CA 1
ATOM 498 C C . ASP A 1 71 ? -50.419 4.693 6.873 1.00 94.81 71 ASP A C 1
ATOM 500 O O . ASP A 1 71 ? -49.830 5.770 6.899 1.00 94.81 71 ASP A O 1
ATOM 504 N N . ALA A 1 72 ? -51.685 4.585 7.295 1.00 95.00 72 ALA A N 1
ATOM 505 C CA . ALA A 1 72 ? -52.467 5.749 7.726 1.00 95.00 72 ALA A CA 1
ATOM 506 C C . ALA A 1 72 ? -51.811 6.507 8.898 1.00 95.00 72 ALA A C 1
ATOM 508 O O . ALA A 1 72 ? -51.753 7.738 8.908 1.00 95.00 72 ALA A O 1
ATOM 509 N N . VAL A 1 73 ? -51.263 5.781 9.878 1.00 95.94 73 VAL A N 1
ATOM 510 C CA . VAL A 1 73 ? -50.507 6.363 10.997 1.00 95.94 73 VAL A CA 1
ATOM 511 C C . VAL A 1 73 ? -49.258 7.098 10.501 1.00 95.94 73 VAL A C 1
ATOM 513 O O . VAL A 1 73 ? -49.015 8.231 10.923 1.00 95.94 73 VAL A O 1
ATOM 516 N N . ARG A 1 74 ? -48.486 6.496 9.590 1.00 93.12 74 ARG A N 1
ATOM 517 C CA . ARG A 1 74 ? -47.277 7.099 9.003 1.00 93.12 74 ARG A CA 1
ATOM 518 C C . ARG A 1 74 ? -47.601 8.363 8.205 1.00 93.12 74 ARG A C 1
ATOM 520 O O . ARG A 1 74 ? -46.946 9.395 8.373 1.00 93.12 74 ARG A O 1
ATOM 527 N N . ASP A 1 75 ? -48.641 8.302 7.387 1.00 92.81 75 ASP A N 1
ATOM 528 C CA . ASP A 1 75 ? -49.028 9.387 6.490 1.00 92.81 75 ASP A CA 1
ATOM 529 C C . ASP A 1 75 ? -49.629 10.572 7.262 1.00 92.81 75 ASP A C 1
ATOM 531 O O . ASP A 1 75 ? -49.444 11.726 6.873 1.00 92.81 75 ASP A O 1
ATOM 535 N N . SER A 1 76 ? -50.207 10.324 8.446 1.00 93.31 76 SER A N 1
ATOM 536 C CA . SER A 1 76 ? -50.773 11.365 9.320 1.00 93.31 76 SER A CA 1
ATOM 537 C C . SER A 1 76 ? -49.757 12.358 9.914 1.00 93.31 76 SER A C 1
ATOM 539 O O . SER A 1 76 ? -50.155 13.345 10.532 1.00 93.31 76 SER A O 1
ATOM 541 N N . HIS A 1 77 ? -48.441 12.162 9.742 1.00 87.94 77 HIS A N 1
ATOM 542 C CA . HIS A 1 77 ? -47.412 13.000 10.383 1.00 87.94 77 HIS A CA 1
ATOM 543 C C . HIS A 1 77 ? -47.502 14.505 10.055 1.00 87.94 77 HIS A C 1
ATOM 545 O O . HIS A 1 77 ? -47.050 15.319 10.859 1.00 87.94 77 HIS A O 1
ATOM 551 N N . LYS A 1 78 ? -48.087 14.879 8.907 1.00 87.81 78 LYS A N 1
ATOM 552 C CA . LYS A 1 78 ? -48.330 16.278 8.494 1.00 87.81 78 LYS A CA 1
ATOM 553 C C . LYS A 1 78 ? -49.774 16.751 8.708 1.00 87.81 78 LYS A C 1
ATOM 555 O O . LYS A 1 78 ? -50.070 17.900 8.397 1.00 87.81 78 LYS A O 1
ATOM 560 N N . ALA A 1 79 ? -50.654 15.906 9.243 1.00 91.81 79 ALA A N 1
ATOM 561 C CA . ALA A 1 79 ? -52.079 16.182 9.410 1.00 91.81 79 ALA A CA 1
ATOM 562 C C . ALA A 1 79 ? -52.503 15.986 10.882 1.00 91.81 79 ALA A C 1
ATOM 564 O O . ALA A 1 79 ? -52.955 14.904 11.263 1.00 91.81 79 ALA A O 1
ATOM 565 N N . PRO A 1 80 ? -52.374 17.022 11.739 1.00 88.44 80 PRO A N 1
ATOM 566 C CA . PRO A 1 80 ? -52.617 16.900 13.179 1.00 88.44 80 PRO A CA 1
ATOM 567 C C . PRO A 1 80 ? -54.021 16.399 13.541 1.00 88.44 80 PRO A C 1
ATOM 569 O O . PRO A 1 80 ? -54.160 15.605 14.467 1.00 88.44 80 PRO A O 1
ATOM 572 N N . ALA A 1 81 ? -55.050 16.814 12.794 1.00 90.75 81 ALA A N 1
ATOM 573 C CA . ALA A 1 81 ? -56.427 16.377 13.022 1.00 90.75 81 ALA A CA 1
ATOM 574 C C . ALA A 1 81 ? -56.630 14.884 12.702 1.00 90.75 81 ALA A C 1
ATOM 576 O O . ALA A 1 81 ? -57.278 14.171 13.467 1.00 90.75 81 ALA A O 1
ATOM 577 N N . ASP A 1 82 ? -56.038 14.387 11.612 1.00 90.44 82 ASP A N 1
ATOM 578 C CA . ASP A 1 82 ? -56.103 12.967 11.244 1.00 90.44 82 ASP A CA 1
ATOM 579 C C . ASP A 1 82 ? -55.314 12.101 12.216 1.00 90.44 82 ASP A C 1
ATOM 581 O O . ASP A 1 82 ? -55.791 11.055 12.657 1.00 90.44 82 ASP A O 1
ATOM 585 N N . ARG A 1 83 ? -54.138 12.582 12.625 1.00 93.50 83 ARG A N 1
ATOM 586 C CA . ARG A 1 83 ? -53.329 11.933 13.653 1.00 93.50 83 ARG A CA 1
ATOM 587 C C . ARG A 1 83 ? -54.080 11.847 14.979 1.00 93.50 83 ARG A C 1
ATOM 589 O O . ARG A 1 83 ? -54.100 10.775 15.574 1.00 93.50 83 ARG A O 1
ATOM 596 N N . ALA A 1 84 ? -54.734 12.925 15.416 1.00 93.56 84 ALA A N 1
ATOM 597 C CA . ALA A 1 84 ? -55.553 12.923 16.628 1.00 93.56 84 ALA A CA 1
ATOM 598 C C . ALA A 1 84 ? -56.698 11.901 16.533 1.00 93.56 84 ALA A C 1
ATOM 600 O O . ALA A 1 84 ? -56.873 11.092 17.440 1.00 93.56 84 ALA A O 1
ATOM 601 N N . ARG A 1 85 ? -57.411 11.846 15.398 1.00 94.81 85 ARG A N 1
ATOM 602 C CA . ARG A 1 85 ? -58.461 10.838 15.160 1.00 94.81 85 ARG A CA 1
ATOM 603 C C . ARG A 1 85 ? -57.931 9.404 15.228 1.00 94.81 85 ARG A C 1
ATOM 605 O O . ARG A 1 85 ? -58.558 8.550 15.853 1.00 94.81 85 ARG A O 1
ATOM 612 N N . LEU A 1 86 ? -56.783 9.124 14.609 1.00 96.19 86 LEU A N 1
ATOM 613 C CA . LEU A 1 86 ? -56.160 7.796 14.641 1.00 96.19 86 LEU A CA 1
ATOM 614 C C . LEU A 1 86 ? -55.689 7.418 16.051 1.00 96.19 86 LEU A C 1
ATOM 616 O O . LEU A 1 86 ? -55.920 6.289 16.481 1.00 96.19 86 LEU A O 1
ATOM 620 N N . VAL A 1 87 ? -55.080 8.352 16.787 1.00 96.44 87 VAL A N 1
ATOM 621 C CA . VAL A 1 87 ? -54.664 8.144 18.184 1.00 96.44 87 VAL A CA 1
ATOM 622 C C . VAL A 1 87 ? -55.870 7.865 19.074 1.00 96.44 87 VAL A C 1
ATOM 624 O O . VAL A 1 87 ? -55.827 6.896 19.834 1.00 96.44 87 VAL A O 1
ATOM 627 N N . ALA A 1 88 ? -56.957 8.627 18.942 1.00 96.50 88 ALA A N 1
ATOM 628 C CA . ALA A 1 88 ? -58.192 8.405 19.689 1.00 96.50 88 ALA A CA 1
ATOM 629 C C . ALA A 1 88 ? -58.776 7.009 19.410 1.00 96.50 88 ALA A C 1
ATOM 631 O O . ALA A 1 88 ? -59.088 6.268 20.342 1.00 96.50 88 ALA A O 1
ATOM 632 N N . ARG A 1 89 ? -58.839 6.592 18.135 1.00 96.44 89 ARG A N 1
ATOM 633 C CA . ARG A 1 89 ? -59.319 5.253 17.739 1.00 96.44 89 ARG A CA 1
ATOM 634 C C . ARG A 1 89 ? -58.445 4.128 18.291 1.00 96.44 89 ARG A C 1
ATOM 636 O O . ARG A 1 89 ? -58.966 3.171 18.859 1.00 96.44 89 ARG A O 1
ATOM 643 N N . LEU A 1 90 ? -57.123 4.240 18.147 1.00 97.38 90 LEU A N 1
ATOM 644 C CA . LEU A 1 90 ? -56.164 3.263 18.675 1.00 97.38 90 LEU A CA 1
ATOM 645 C C . LEU A 1 90 ? -56.257 3.166 20.203 1.00 97.38 90 LEU A C 1
ATOM 647 O O . LEU A 1 90 ? -56.277 2.069 20.754 1.00 97.38 90 LEU A O 1
ATOM 651 N N . THR A 1 91 ? -56.375 4.306 20.883 1.00 96.56 91 THR A N 1
ATOM 652 C CA . THR A 1 91 ? -56.505 4.391 22.345 1.00 96.56 91 THR A CA 1
ATOM 653 C C . THR A 1 91 ? -57.822 3.786 22.826 1.00 96.56 91 THR A C 1
ATOM 655 O O . THR A 1 91 ? -57.830 3.028 23.797 1.00 96.56 91 THR A O 1
ATOM 658 N N . ALA A 1 92 ? -58.933 4.077 22.146 1.00 95.81 92 ALA A N 1
ATOM 659 C CA . ALA A 1 92 ? -60.234 3.495 22.454 1.00 95.81 92 ALA A CA 1
ATOM 660 C C . ALA A 1 92 ? -60.211 1.970 22.291 1.00 95.81 92 ALA A C 1
ATOM 662 O O . ALA A 1 92 ? -60.651 1.256 23.189 1.00 95.81 92 ALA A O 1
ATOM 663 N N . LEU A 1 93 ? -59.623 1.463 21.202 1.00 95.38 93 LEU A N 1
ATOM 664 C CA . LEU A 1 93 ? -59.511 0.024 20.961 1.00 95.38 93 LEU A CA 1
ATOM 665 C C . LEU A 1 93 ? -58.590 -0.674 21.976 1.00 95.38 93 LEU A C 1
ATOM 667 O O . LEU A 1 93 ? -58.874 -1.790 22.414 1.00 95.38 93 LEU A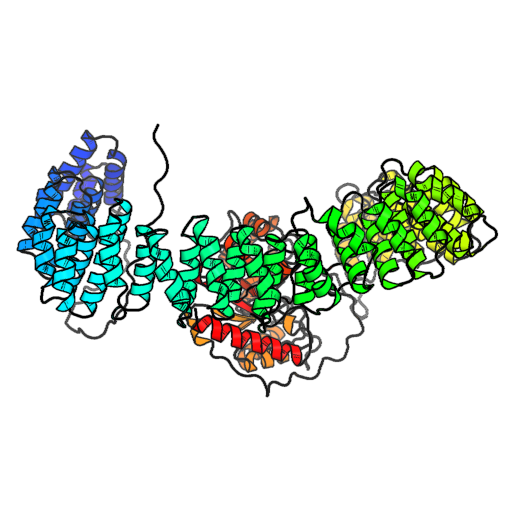 O 1
ATOM 671 N N . LEU A 1 94 ? -57.519 0.000 22.408 1.00 95.50 94 LEU A N 1
ATOM 672 C CA . LEU A 1 94 ? -56.647 -0.490 23.474 1.00 95.50 94 LEU A CA 1
ATOM 673 C C . LEU A 1 94 ? -57.417 -0.677 24.792 1.00 95.50 94 LEU A C 1
ATOM 675 O O . LEU A 1 94 ? -57.251 -1.703 25.451 1.00 95.50 94 LEU A O 1
ATOM 679 N N . LYS A 1 95 ? -58.287 0.285 25.143 1.00 93.06 95 LYS A N 1
ATOM 680 C CA . LYS A 1 95 ? -59.145 0.243 26.343 1.00 93.06 95 LYS A CA 1
ATOM 681 C C . LYS A 1 95 ? -60.271 -0.788 26.233 1.00 93.06 95 LYS A C 1
ATOM 683 O O . LYS A 1 95 ? -60.572 -1.452 27.217 1.00 93.06 95 LYS A O 1
ATOM 688 N N . ALA A 1 96 ? -60.872 -0.927 25.052 1.00 89.31 96 ALA A N 1
ATOM 689 C CA . ALA A 1 96 ? -62.001 -1.825 24.806 1.00 89.31 96 ALA A CA 1
ATOM 690 C C . ALA A 1 96 ? -61.629 -3.320 24.849 1.00 89.31 96 ALA A C 1
ATOM 692 O O . ALA A 1 96 ? -62.518 -4.164 24.893 1.00 89.31 96 ALA A O 1
ATOM 693 N N . GLY A 1 97 ? -60.333 -3.653 24.870 1.00 82.06 97 GLY A N 1
ATOM 694 C CA . GLY A 1 97 ? -59.866 -5.021 25.079 1.00 82.06 97 GLY A CA 1
ATOM 695 C C . GLY A 1 97 ? -59.615 -5.806 23.794 1.00 82.06 97 GLY A C 1
ATOM 696 O O . GLY A 1 97 ? -60.106 -6.921 23.661 1.00 82.06 97 GLY A O 1
ATOM 697 N N . ALA A 1 98 ? -58.803 -5.263 22.880 1.00 91.62 98 ALA A N 1
ATOM 698 C CA . ALA A 1 98 ? -58.291 -6.028 21.739 1.00 91.62 98 ALA A CA 1
ATOM 699 C C . ALA A 1 98 ? -57.517 -7.298 22.167 1.00 91.62 98 ALA A C 1
ATOM 701 O O . ALA A 1 98 ? -57.040 -7.405 23.307 1.00 91.62 98 ALA A O 1
ATOM 702 N N . SER A 1 99 ? -57.353 -8.233 21.231 1.00 94.25 99 SER A N 1
ATOM 703 C CA . SER A 1 99 ? -56.467 -9.398 21.356 1.00 94.25 99 SER A CA 1
ATOM 704 C C . SER A 1 99 ? -55.046 -9.018 21.794 1.00 94.25 99 SER A C 1
ATOM 706 O O . SER A 1 99 ? -54.613 -7.871 21.649 1.00 94.25 99 SER A O 1
ATOM 708 N N . LEU A 1 100 ? -54.275 -9.979 22.317 1.00 93.81 100 LEU A N 1
ATOM 709 C CA . LEU A 1 100 ? -52.908 -9.714 22.787 1.00 93.81 100 LEU A CA 1
ATOM 710 C C . LEU A 1 100 ? -52.027 -9.132 21.669 1.00 93.81 100 LEU A C 1
ATOM 712 O O . LEU A 1 100 ? -51.358 -8.114 21.868 1.00 93.81 100 LEU A O 1
ATOM 716 N N . ASP A 1 101 ? -52.057 -9.735 20.481 1.00 94.12 101 ASP A N 1
ATOM 717 C CA . ASP A 1 101 ? -51.268 -9.270 19.339 1.00 94.12 101 ASP A CA 1
ATOM 718 C C . ASP A 1 101 ? -51.814 -7.971 18.732 1.00 94.12 101 ASP A C 1
ATOM 720 O O . ASP A 1 101 ? -51.027 -7.116 18.308 1.00 94.12 101 ASP A O 1
ATOM 724 N N . GLY A 1 102 ? -53.133 -7.758 18.789 1.00 95.38 102 GLY A N 1
ATOM 725 C CA . GLY A 1 102 ? -53.759 -6.478 18.466 1.00 95.38 102 GLY A CA 1
ATOM 726 C C . GLY A 1 102 ? -53.257 -5.358 19.381 1.00 95.38 102 GLY A C 1
ATOM 727 O O . GLY A 1 102 ? -52.788 -4.326 18.901 1.00 95.38 102 GLY A O 1
ATOM 728 N N . LYS A 1 103 ? -53.231 -5.582 20.701 1.00 96.88 103 LYS A N 1
ATOM 729 C CA . LYS A 1 103 ? -52.680 -4.633 21.685 1.00 96.88 103 LYS A CA 1
ATOM 730 C C . LYS A 1 103 ? -51.201 -4.342 21.438 1.00 96.88 103 LYS A C 1
ATOM 732 O O . LYS A 1 103 ? -50.798 -3.179 21.453 1.00 96.88 103 LYS A O 1
ATOM 737 N N . ARG A 1 104 ? -50.386 -5.362 21.141 1.00 96.50 104 ARG A N 1
ATOM 738 C CA . ARG A 1 104 ? -48.965 -5.178 20.785 1.00 96.50 104 ARG A CA 1
ATOM 739 C C . ARG A 1 104 ? -48.804 -4.300 19.547 1.00 96.50 104 ARG A C 1
ATOM 741 O O . ARG A 1 104 ? -47.962 -3.402 19.544 1.00 96.50 104 ARG A O 1
ATOM 748 N N . PHE A 1 105 ? -49.605 -4.531 18.507 1.00 96.75 105 PHE A N 1
ATOM 749 C CA . PHE A 1 105 ? -49.597 -3.692 17.311 1.00 96.75 105 PHE A CA 1
ATOM 750 C C . PHE A 1 105 ? -50.028 -2.253 17.623 1.00 96.75 105 PHE A C 1
ATOM 752 O O . PHE A 1 105 ? -49.341 -1.318 17.213 1.00 96.75 105 PHE A O 1
ATOM 759 N N . ILE A 1 106 ? -51.100 -2.069 18.399 1.00 97.56 106 ILE A N 1
ATOM 760 C CA . ILE A 1 106 ? -51.587 -0.748 18.814 1.00 97.56 106 ILE A CA 1
ATOM 761 C C . ILE A 1 106 ? -50.491 0.025 19.552 1.00 97.56 106 ILE A C 1
ATOM 763 O O . ILE A 1 106 ? -50.199 1.158 19.177 1.00 97.56 106 ILE A O 1
ATOM 767 N N . CYS A 1 107 ? -49.815 -0.590 20.526 1.00 97.56 107 CYS A N 1
ATOM 768 C CA . CYS A 1 107 ? -48.695 0.042 21.227 1.00 97.56 107 CYS A CA 1
ATOM 769 C C . CYS A 1 107 ? -47.564 0.460 20.266 1.00 97.56 107 CYS A C 1
ATOM 771 O O . CYS A 1 107 ? -47.011 1.549 20.410 1.00 97.56 107 CYS A O 1
ATOM 773 N N . ARG A 1 108 ? -47.246 -0.342 19.234 1.00 96.81 108 ARG A N 1
ATOM 774 C CA . ARG A 1 108 ? -46.274 0.065 18.194 1.00 96.81 108 ARG A CA 1
ATOM 775 C C . ARG A 1 108 ? -46.744 1.301 17.436 1.00 96.81 108 ARG A C 1
ATOM 777 O O . ARG A 1 108 ? -45.942 2.209 17.238 1.00 96.81 108 ARG A O 1
ATOM 784 N N . GLN A 1 109 ? -48.017 1.372 17.054 1.00 97.50 109 GLN A N 1
ATOM 785 C CA . GLN A 1 109 ? -48.547 2.541 16.345 1.00 97.50 109 GLN A CA 1
ATOM 786 C C . GLN A 1 109 ? -48.573 3.781 17.247 1.00 97.50 109 GLN A C 1
ATOM 788 O O . GLN A 1 109 ? -48.183 4.868 16.822 1.00 97.50 109 GLN A O 1
ATOM 793 N N . LEU A 1 110 ? -48.924 3.619 18.525 1.00 97.19 110 LEU A N 1
ATOM 794 C CA . LEU A 1 110 ? -48.875 4.700 19.510 1.00 97.19 110 LEU A CA 1
ATOM 795 C C . LEU A 1 110 ? -47.443 5.169 19.816 1.00 97.19 110 LEU A C 1
ATOM 797 O O . LEU A 1 110 ? -47.255 6.337 20.123 1.00 97.19 110 LEU A O 1
ATOM 801 N N . SER A 1 111 ? -46.413 4.335 19.647 1.00 95.62 111 SER A N 1
ATOM 802 C CA . SER A 1 111 ? -45.013 4.794 19.733 1.00 95.62 111 SER A CA 1
ATOM 803 C C . SER A 1 111 ? -44.616 5.787 18.632 1.00 95.62 111 SER A C 1
ATOM 805 O O . SER A 1 111 ? -43.668 6.551 18.797 1.00 95.62 111 SER A O 1
ATOM 807 N N . VAL A 1 112 ? -45.345 5.773 17.511 1.00 94.81 112 VAL A N 1
ATOM 808 C CA . VAL A 1 112 ? -45.120 6.649 16.354 1.00 94.81 112 VAL A CA 1
ATOM 809 C C . VAL A 1 112 ? -46.033 7.871 16.429 1.00 94.81 112 VAL A C 1
ATOM 811 O O . VAL A 1 112 ? -45.582 8.996 16.202 1.00 94.81 112 VAL A O 1
ATOM 814 N N . ALA A 1 113 ? -47.317 7.654 16.738 1.00 94.62 113 ALA A N 1
ATOM 815 C CA . ALA A 1 113 ? -48.352 8.684 16.677 1.00 94.62 113 ALA A CA 1
ATOM 816 C C . ALA A 1 113 ? -48.775 9.283 18.025 1.00 94.62 113 ALA A C 1
ATOM 818 O O . ALA A 1 113 ? -49.315 10.391 18.028 1.00 94.62 113 ALA A O 1
ATOM 819 N N . GLY A 1 114 ? -48.533 8.578 19.130 1.00 93.75 114 GLY A N 1
ATOM 820 C CA . GLY A 1 114 ? -49.133 8.827 20.438 1.00 93.75 114 GLY A CA 1
ATOM 821 C C . GLY A 1 114 ? -48.891 10.224 21.002 1.00 93.75 114 GLY A C 1
ATOM 822 O O . GLY A 1 114 ? -47.888 10.885 20.730 1.00 93.75 114 GLY A O 1
ATOM 823 N N . THR A 1 115 ? -49.854 10.654 21.808 1.00 93.38 115 THR A N 1
ATOM 824 C CA . THR A 1 115 ? -49.900 11.947 22.501 1.00 93.38 115 THR A CA 1
ATOM 825 C C . THR A 1 115 ? -50.276 11.722 23.969 1.00 93.38 115 THR A C 1
ATOM 827 O O . THR A 1 115 ? -50.527 10.580 24.375 1.00 93.38 115 THR A O 1
ATOM 830 N N . ALA A 1 116 ? -50.367 12.802 24.754 1.00 95.12 116 ALA A N 1
ATOM 831 C CA . ALA A 1 116 ? -50.850 12.772 26.139 1.00 95.12 116 ALA A CA 1
ATOM 832 C C . ALA A 1 116 ? -52.185 12.012 26.299 1.00 95.12 116 ALA A C 1
ATOM 834 O O . ALA A 1 116 ? -52.387 11.313 27.286 1.00 95.12 116 ALA A O 1
ATOM 835 N N . GLU A 1 117 ? -53.064 12.060 25.292 1.00 94.50 117 GLU A N 1
ATOM 836 C CA . GLU A 1 117 ? -54.358 11.360 25.292 1.00 94.50 117 GLU A CA 1
ATOM 837 C C . GLU A 1 117 ? -54.218 9.835 25.445 1.00 94.50 117 GLU A C 1
ATOM 839 O O . GLU A 1 117 ? -55.007 9.186 26.135 1.00 94.50 117 GLU A O 1
ATOM 844 N N . SER A 1 118 ? -53.192 9.253 24.820 1.00 96.88 118 SER A N 1
ATOM 845 C CA . SER A 1 118 ? -52.952 7.805 24.835 1.00 96.88 118 SER A CA 1
ATOM 846 C C . SER A 1 118 ? -52.251 7.312 26.103 1.00 96.88 118 SER A C 1
ATOM 848 O O . SER A 1 118 ? -52.270 6.113 26.398 1.00 96.88 118 SER A O 1
ATOM 850 N N . VAL A 1 119 ? -51.664 8.225 26.885 1.00 97.69 119 VAL A N 1
ATOM 851 C CA . VAL A 1 119 ? -50.842 7.893 28.055 1.00 97.69 119 VAL A CA 1
ATOM 852 C C . VAL A 1 119 ? -51.621 7.108 29.113 1.00 97.69 119 VAL A C 1
ATOM 854 O O . VAL A 1 119 ? -51.112 6.064 29.513 1.00 97.69 119 VAL A O 1
ATOM 857 N N . PRO A 1 120 ? -52.849 7.480 29.533 1.00 97.44 120 PRO A N 1
ATOM 858 C CA . PRO A 1 120 ? -53.584 6.705 30.536 1.00 97.44 120 PRO A CA 1
ATOM 859 C C . PRO A 1 120 ? -53.869 5.257 30.110 1.00 97.44 120 PRO A C 1
ATOM 861 O O . PRO A 1 120 ? -53.827 4.351 30.939 1.00 97.44 120 PRO A O 1
ATOM 864 N N . ALA A 1 121 ? -54.131 5.019 28.818 1.00 96.81 121 ALA A N 1
ATOM 865 C CA . ALA A 1 121 ? -54.376 3.670 28.304 1.00 96.81 121 ALA A CA 1
ATOM 866 C C . ALA A 1 121 ? -53.099 2.821 28.298 1.00 96.81 121 ALA A C 1
ATOM 868 O O . ALA A 1 121 ? -53.132 1.654 28.675 1.00 96.81 121 ALA A O 1
ATOM 869 N N . LEU A 1 122 ? -51.968 3.416 27.910 1.00 97.75 122 LEU A N 1
ATOM 870 C CA . LEU A 1 122 ? -50.661 2.760 27.960 1.00 97.75 122 LEU A CA 1
ATOM 871 C C . LEU A 1 122 ? -50.203 2.526 29.408 1.00 97.75 122 LEU A C 1
ATOM 873 O O . LEU A 1 122 ? -49.652 1.473 29.716 1.00 97.75 122 LEU A O 1
ATOM 877 N N . ALA A 1 123 ? -50.476 3.470 30.312 1.00 96.88 123 ALA A N 1
ATOM 878 C CA . ALA A 1 123 ? -50.128 3.379 31.727 1.00 96.88 123 ALA A CA 1
ATOM 879 C C . ALA A 1 123 ? -50.793 2.178 32.414 1.00 96.88 123 ALA A C 1
ATOM 881 O O . ALA A 1 123 ? -50.156 1.497 33.214 1.00 96.88 123 ALA A O 1
ATOM 882 N N . ALA A 1 124 ? -52.042 1.868 32.052 1.00 96.00 124 ALA A N 1
ATOM 883 C CA . ALA A 1 124 ? -52.764 0.708 32.574 1.00 96.00 124 ALA A CA 1
ATOM 884 C C . ALA A 1 124 ? -52.087 -0.638 32.238 1.00 96.00 124 ALA A C 1
ATOM 886 O O . ALA A 1 124 ? -52.310 -1.625 32.932 1.00 96.00 124 ALA A O 1
ATOM 887 N N . LEU A 1 125 ? -51.235 -0.678 31.206 1.00 96.69 125 LEU A N 1
ATOM 888 C CA . LEU A 1 125 ? -50.522 -1.878 30.759 1.00 96.69 125 LEU A CA 1
ATOM 889 C C . LEU A 1 125 ? -49.113 -2.007 31.361 1.00 96.69 125 LEU A C 1
ATOM 891 O O . LEU A 1 125 ? -48.440 -3.009 31.138 1.00 96.69 125 LEU A O 1
ATOM 895 N N . LEU A 1 126 ? -48.637 -1.017 32.124 1.00 96.38 126 LEU A N 1
ATOM 896 C CA . LEU A 1 126 ? -47.256 -0.977 32.622 1.00 96.38 126 LEU A CA 1
ATOM 897 C C . LEU A 1 126 ? -46.910 -2.118 33.590 1.00 96.38 126 LEU A C 1
ATOM 899 O O . LEU A 1 126 ? -45.760 -2.554 33.624 1.00 96.38 126 LEU A O 1
ATOM 903 N N . LEU A 1 127 ? -47.884 -2.606 34.360 1.00 95.56 127 LEU A N 1
ATOM 904 C CA . LEU A 1 127 ? -47.712 -3.730 35.292 1.00 95.56 127 LEU A CA 1
ATOM 905 C C . LEU A 1 127 ? -48.146 -5.075 34.690 1.00 95.56 127 LEU A C 1
ATOM 907 O O . LEU A 1 127 ? -48.013 -6.110 35.340 1.00 95.56 127 LEU A O 1
ATOM 911 N N . ASP A 1 128 ? -48.639 -5.075 33.450 1.00 94.44 128 ASP A N 1
ATOM 912 C CA . ASP A 1 128 ? -49.049 -6.291 32.758 1.00 94.44 128 ASP A CA 1
ATOM 913 C C . ASP A 1 128 ? -47.824 -7.132 32.363 1.00 94.44 128 ASP A C 1
ATOM 915 O O . ASP A 1 128 ? -46.843 -6.624 31.817 1.00 94.44 128 ASP A O 1
ATOM 919 N N . LYS A 1 129 ? -47.869 -8.437 32.641 1.00 91.81 129 LYS A N 1
ATOM 920 C CA . LYS A 1 129 ? -46.750 -9.365 32.408 1.00 91.81 129 LYS A CA 1
ATOM 921 C C . LYS A 1 129 ? -46.393 -9.563 30.929 1.00 91.81 129 LYS A C 1
ATOM 923 O O . LYS A 1 129 ? -45.236 -9.847 30.638 1.00 91.81 129 LYS A O 1
ATOM 928 N N . ASP A 1 130 ? -47.350 -9.396 30.018 1.00 92.12 130 ASP A N 1
ATOM 929 C CA . ASP A 1 130 ? -47.191 -9.675 28.587 1.00 92.12 130 ASP A CA 1
ATOM 930 C C . ASP A 1 130 ? -47.083 -8.389 27.746 1.00 92.12 130 ASP A C 1
ATOM 932 O O . ASP A 1 130 ? -46.592 -8.421 26.610 1.00 92.12 130 ASP A O 1
ATOM 936 N N . LEU A 1 131 ? -47.548 -7.255 28.289 1.00 95.50 131 LEU A N 1
ATOM 937 C CA . LEU A 1 131 ? -47.670 -5.977 27.580 1.00 95.50 131 LEU A CA 1
ATOM 938 C C . LEU A 1 131 ? -46.822 -4.831 28.147 1.00 95.50 131 LEU A C 1
ATOM 940 O O . LEU A 1 131 ? -46.686 -3.820 27.452 1.00 95.50 131 LEU A O 1
ATOM 944 N N . SER A 1 132 ? -46.208 -4.973 29.330 1.00 96.19 132 SER A N 1
ATOM 945 C CA . SER A 1 132 ? -45.379 -3.915 29.940 1.00 96.19 132 SER A CA 1
ATOM 946 C C . SER A 1 132 ? -44.300 -3.391 28.988 1.00 96.19 132 SER A C 1
ATOM 948 O O . SER A 1 132 ? -44.162 -2.180 28.806 1.00 96.19 132 SER A O 1
ATOM 950 N N . ASP A 1 133 ? -43.585 -4.285 28.301 1.00 94.88 133 ASP A N 1
ATOM 951 C CA . ASP A 1 133 ? -42.528 -3.912 27.354 1.00 94.88 133 ASP A CA 1
ATOM 952 C C . ASP A 1 133 ? -43.058 -3.059 26.200 1.00 94.88 133 ASP A C 1
ATOM 954 O O . ASP A 1 133 ? -42.452 -2.053 25.829 1.00 94.88 133 ASP A O 1
ATOM 958 N N . MET A 1 134 ? -44.226 -3.420 25.667 1.00 96.12 134 MET A N 1
ATOM 959 C CA . MET A 1 134 ? -44.846 -2.688 24.568 1.00 96.12 134 MET A CA 1
ATOM 960 C C . MET A 1 134 ? -45.424 -1.345 25.013 1.00 96.12 134 MET A C 1
ATOM 962 O O . MET A 1 134 ? -45.338 -0.368 24.268 1.00 96.12 134 MET A O 1
ATOM 966 N N . ALA A 1 135 ? -45.983 -1.281 26.221 1.00 97.38 135 ALA A N 1
ATOM 967 C CA . ALA A 1 135 ? -46.464 -0.040 26.810 1.00 97.38 135 ALA A CA 1
ATOM 968 C C . ALA A 1 135 ? -45.315 0.956 27.011 1.00 97.38 135 ALA A C 1
ATOM 970 O O . ALA A 1 135 ? -45.410 2.108 26.586 1.00 97.38 135 ALA A O 1
ATOM 971 N N . ARG A 1 136 ? -44.194 0.493 27.577 1.00 97.00 136 ARG A N 1
ATOM 972 C CA . ARG A 1 136 ? -42.981 1.303 27.751 1.00 97.00 136 ARG A CA 1
ATOM 973 C C . ARG A 1 136 ? -42.371 1.721 26.420 1.00 97.00 136 ARG A C 1
ATOM 975 O O . ARG A 1 136 ? -42.035 2.888 26.273 1.00 97.00 136 ARG A O 1
ATOM 982 N N . TYR A 1 137 ? -42.302 0.825 25.432 1.00 96.00 137 TYR A N 1
ATOM 983 C CA . TYR A 1 137 ? -41.809 1.150 24.086 1.00 96.00 137 TYR A CA 1
ATOM 984 C C . TYR A 1 137 ? -42.538 2.361 23.474 1.00 96.00 137 TYR A C 1
ATOM 986 O O . TYR A 1 137 ? -41.906 3.202 22.826 1.00 96.00 137 TYR A O 1
ATOM 994 N N . ALA A 1 138 ? -43.851 2.471 23.714 1.00 97.12 138 ALA A N 1
ATOM 995 C CA . ALA A 1 138 ? -44.650 3.625 23.319 1.00 97.12 138 ALA A CA 1
ATOM 996 C C . ALA A 1 138 ? -44.405 4.852 24.211 1.00 97.12 138 ALA A C 1
ATOM 998 O O . ALA A 1 138 ? -44.029 5.906 23.700 1.00 97.12 138 ALA A O 1
ATOM 999 N N . LEU A 1 139 ? -44.568 4.714 25.531 1.00 97.81 139 LEU A N 1
ATOM 1000 C CA . LEU A 1 139 ? -44.438 5.814 26.497 1.00 97.81 139 LEU A CA 1
ATOM 1001 C C . LEU A 1 139 ? -43.057 6.481 26.466 1.00 97.81 139 LEU A C 1
ATOM 1003 O O . LEU A 1 139 ? -42.959 7.698 26.588 1.00 97.81 139 LEU A O 1
ATOM 1007 N N . GLU A 1 140 ? -41.994 5.711 26.241 1.00 97.00 140 GLU A N 1
ATOM 1008 C CA . GLU A 1 140 ? -40.625 6.210 26.104 1.00 97.00 140 GLU A CA 1
ATOM 1009 C C . GLU A 1 140 ? -40.497 7.268 24.996 1.00 97.00 140 GLU A C 1
ATOM 1011 O O . GLU A 1 140 ? -39.807 8.269 25.190 1.00 97.00 140 GLU A O 1
ATOM 1016 N N . ARG A 1 141 ? -41.216 7.085 23.878 1.00 95.50 141 ARG A N 1
ATOM 1017 C CA . ARG A 1 141 ? -41.162 7.930 22.669 1.00 95.50 141 ARG A CA 1
ATOM 1018 C C . ARG A 1 141 ? -42.198 9.053 22.647 1.00 95.50 141 ARG A C 1
ATOM 1020 O O . ARG A 1 141 ? -42.055 9.980 21.853 1.00 95.50 141 ARG A O 1
ATOM 1027 N N . ILE A 1 142 ? -43.221 8.999 23.503 1.00 95.25 142 ILE A N 1
ATOM 1028 C CA . ILE A 1 142 ? -44.215 10.073 23.616 1.00 95.25 142 ILE A CA 1
ATOM 1029 C C . ILE A 1 142 ? -43.546 11.284 24.289 1.00 95.25 142 ILE A C 1
ATOM 1031 O O . ILE A 1 142 ? -43.112 11.171 25.435 1.00 95.25 142 ILE A O 1
ATOM 1035 N N . PRO A 1 143 ? -43.448 12.450 23.626 1.00 90.62 143 PRO A N 1
ATOM 1036 C CA . PRO A 1 143 ? -42.670 13.583 24.137 1.00 90.62 143 PRO A CA 1
ATOM 1037 C C . PRO A 1 143 ? -43.290 14.255 25.371 1.00 90.62 143 PRO A C 1
ATOM 1039 O O . PRO A 1 143 ? -42.600 14.980 26.080 1.00 90.62 143 PRO A O 1
ATOM 1042 N N . ASP A 1 144 ? -44.574 14.015 25.636 1.00 94.44 144 ASP A N 1
ATOM 1043 C CA . ASP A 1 144 ? -45.302 14.625 26.746 1.00 94.44 144 ASP A CA 1
ATOM 1044 C C . ASP A 1 144 ? -44.776 14.173 28.125 1.00 94.44 144 ASP A C 1
ATOM 1046 O O . ASP A 1 144 ? -44.370 13.019 28.308 1.00 94.44 144 ASP A O 1
ATOM 1050 N N . ALA A 1 145 ? -44.792 15.082 29.106 1.00 94.00 145 ALA A N 1
ATOM 1051 C CA . ALA A 1 145 ? -44.299 14.825 30.461 1.00 94.00 145 ALA A CA 1
ATOM 1052 C C . ALA A 1 145 ? -45.115 13.748 31.196 1.00 94.00 145 ALA A C 1
ATOM 1054 O O . ALA A 1 145 ? -44.531 12.935 31.921 1.00 94.00 145 ALA A O 1
ATOM 1055 N N . SER A 1 146 ? -46.422 13.659 30.916 1.00 96.12 146 SER A N 1
ATOM 1056 C CA . SER A 1 146 ? -47.320 12.677 31.536 1.00 96.12 146 SER A CA 1
ATOM 1057 C C . SER A 1 146 ? -46.884 11.229 31.293 1.00 96.12 146 SER A C 1
ATOM 1059 O O . SER A 1 146 ? -47.159 10.352 32.111 1.00 96.12 146 SER A O 1
ATOM 1061 N N . ALA A 1 147 ? -46.148 10.953 30.209 1.00 96.69 147 ALA A N 1
ATOM 1062 C CA . ALA A 1 147 ? -45.606 9.624 29.946 1.00 96.69 147 ALA A CA 1
ATOM 1063 C C . ALA A 1 147 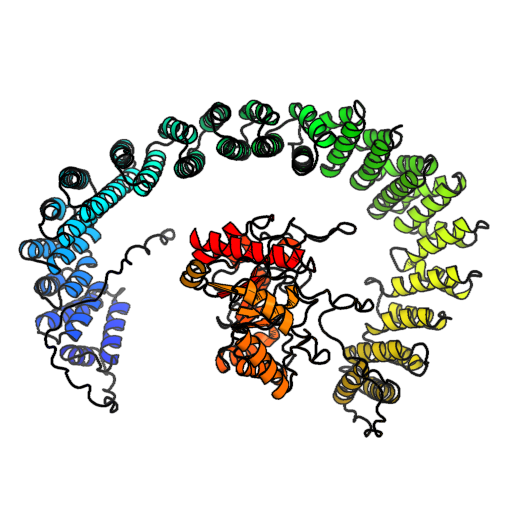? -44.540 9.214 30.980 1.00 96.69 147 ALA A C 1
ATOM 1065 O O . ALA A 1 147 ? -44.507 8.060 31.416 1.00 96.69 147 ALA A O 1
ATOM 1066 N N . ALA A 1 148 ? -43.695 10.158 31.410 1.00 95.94 148 ALA A N 1
ATOM 1067 C CA . ALA A 1 148 ? -42.735 9.928 32.486 1.00 95.94 148 ALA A CA 1
ATOM 1068 C C . ALA A 1 148 ? -43.443 9.834 33.847 1.00 95.94 148 ALA A C 1
ATOM 1070 O O . ALA A 1 148 ? -43.129 8.930 34.618 1.00 95.94 148 ALA A O 1
ATOM 1071 N N . ASP A 1 149 ? -44.444 10.685 34.110 1.00 95.88 149 ASP A N 1
ATOM 1072 C CA . ASP A 1 149 ? -45.277 10.610 35.324 1.00 95.88 149 ASP A CA 1
ATOM 1073 C C . ASP A 1 149 ? -45.960 9.248 35.481 1.00 95.88 149 ASP A C 1
ATOM 1075 O O . ASP A 1 149 ? -45.978 8.672 36.573 1.00 95.88 149 ASP A O 1
ATOM 1079 N N . ALA A 1 150 ? -46.485 8.698 34.384 1.00 96.62 150 ALA A N 1
ATOM 1080 C CA . ALA A 1 150 ? -47.110 7.383 34.368 1.00 96.62 150 ALA A CA 1
ATOM 1081 C C . ALA A 1 150 ? -46.109 6.275 34.728 1.00 96.62 150 ALA A C 1
ATOM 1083 O O . ALA A 1 150 ? -46.401 5.424 35.571 1.00 96.62 150 ALA A O 1
ATOM 1084 N N . MET A 1 151 ? -44.908 6.308 34.139 1.00 97.12 151 MET A N 1
ATOM 1085 C CA . MET A 1 151 ? -43.848 5.344 34.451 1.00 97.12 151 MET A CA 1
ATOM 1086 C C . MET A 1 151 ? -43.330 5.490 35.885 1.00 97.12 151 MET A C 1
ATOM 1088 O O . MET A 1 151 ? -43.162 4.476 36.557 1.00 97.12 151 MET A O 1
ATOM 1092 N N . ARG A 1 152 ? -43.154 6.717 36.397 1.00 95.25 152 ARG A N 1
ATOM 1093 C CA . ARG A 1 152 ? -42.796 6.972 37.805 1.00 95.25 152 ARG A CA 1
ATOM 1094 C C . ARG A 1 152 ? -43.839 6.406 38.765 1.00 95.25 152 ARG A C 1
ATOM 1096 O O . ARG A 1 152 ? -43.495 5.719 39.723 1.00 95.25 152 ARG A O 1
ATOM 1103 N N . SER A 1 153 ? -45.114 6.659 38.479 1.00 94.88 153 SER A N 1
ATOM 1104 C CA . SER A 1 153 ? -46.234 6.196 39.304 1.00 94.88 153 SER A CA 1
ATOM 1105 C C . SER A 1 153 ? -46.343 4.666 39.329 1.00 94.88 153 SER A C 1
ATOM 1107 O O . SER A 1 153 ? -46.653 4.081 40.367 1.00 94.88 153 SER A O 1
ATOM 1109 N N . ALA A 1 154 ? -46.077 4.005 38.196 1.00 95.62 154 ALA A N 1
ATOM 1110 C CA . ALA A 1 154 ? -46.068 2.546 38.098 1.00 95.62 154 ALA A CA 1
ATOM 1111 C C . ALA A 1 154 ? -44.817 1.911 38.729 1.00 95.62 154 ALA A C 1
ATOM 1113 O O . ALA A 1 154 ? -44.917 0.831 39.313 1.00 95.62 154 ALA A O 1
ATOM 1114 N N . LEU A 1 155 ? -43.661 2.586 38.667 1.00 94.75 155 LEU A N 1
ATOM 1115 C CA . LEU A 1 155 ? -42.380 2.085 39.174 1.00 94.75 155 LEU A CA 1
ATOM 1116 C C . LEU A 1 155 ? -42.447 1.696 40.656 1.00 94.75 155 LEU A C 1
ATOM 1118 O O . LEU A 1 155 ? -41.893 0.668 41.036 1.00 94.75 155 LEU A O 1
ATOM 1122 N N . ALA A 1 156 ? -43.171 2.465 41.477 1.00 88.00 156 ALA A N 1
ATOM 1123 C CA . ALA A 1 156 ? -43.340 2.188 42.907 1.00 88.00 156 ALA A CA 1
ATOM 1124 C C . ALA A 1 156 ? -44.025 0.839 43.204 1.00 88.00 156 ALA A C 1
ATOM 1126 O O . ALA A 1 156 ? -43.879 0.299 44.297 1.00 88.00 156 ALA A O 1
ATOM 1127 N N . LYS A 1 157 ? -44.778 0.299 42.239 1.00 92.88 157 LYS A N 1
ATOM 1128 C CA . LYS A 1 157 ? -45.529 -0.962 42.355 1.00 92.88 157 LYS A CA 1
ATOM 1129 C C . LYS A 1 157 ? -44.906 -2.098 41.538 1.00 92.88 157 LYS A C 1
ATOM 1131 O O . LYS A 1 157 ? -45.348 -3.237 41.647 1.00 92.88 157 LYS A O 1
ATOM 1136 N N . ALA A 1 158 ? -43.926 -1.793 40.689 1.00 93.38 158 ALA A N 1
ATOM 1137 C CA . ALA A 1 158 ? -43.322 -2.752 39.779 1.00 93.38 158 ALA A CA 1
ATOM 1138 C C . ALA A 1 158 ? -42.275 -3.622 40.489 1.00 93.38 158 ALA A C 1
ATOM 1140 O O . ALA A 1 158 ? -41.523 -3.156 41.345 1.00 93.38 158 ALA A O 1
ATOM 1141 N N . THR A 1 159 ? -42.173 -4.881 40.071 1.00 91.31 159 THR A N 1
ATOM 1142 C CA . THR A 1 159 ? -41.156 -5.836 40.531 1.00 91.31 159 THR A CA 1
ATOM 1143 C C . THR A 1 159 ? -40.484 -6.510 39.332 1.00 91.31 159 THR A C 1
ATOM 1145 O O . THR A 1 159 ? -40.966 -6.401 38.201 1.00 91.31 159 THR A O 1
ATOM 1148 N N . GLY A 1 160 ? -39.334 -7.156 39.555 1.00 90.69 160 GLY A N 1
ATOM 1149 C CA . GLY A 1 160 ? -38.617 -7.934 38.539 1.00 90.69 160 GLY A CA 1
ATOM 1150 C C . GLY A 1 160 ? -38.405 -7.197 37.208 1.00 90.69 160 GLY A C 1
ATOM 1151 O O . GLY A 1 160 ? -37.990 -6.036 37.171 1.00 90.69 160 GLY A O 1
ATOM 1152 N N . LYS A 1 161 ? -38.722 -7.871 36.094 1.00 92.44 161 LYS A N 1
ATOM 1153 C CA . LYS A 1 161 ? -38.478 -7.381 34.723 1.00 92.44 161 LYS A CA 1
ATOM 1154 C C . LYS A 1 161 ? -39.218 -6.079 34.398 1.00 92.44 161 LYS A C 1
ATOM 1156 O O . LYS A 1 161 ? -38.667 -5.230 33.701 1.00 92.44 161 LYS A O 1
ATOM 1161 N N . GLN A 1 162 ? -40.429 -5.886 34.921 1.00 94.06 162 GLN A N 1
ATOM 1162 C CA . GLN A 1 162 ? -41.200 -4.659 34.712 1.00 94.06 162 GLN A CA 1
ATOM 1163 C C . GLN A 1 162 ? -40.508 -3.462 35.372 1.00 94.06 162 GLN A C 1
ATOM 1165 O O . GLN A 1 162 ? -40.394 -2.405 34.751 1.00 94.06 162 GLN A O 1
ATOM 1170 N N . LYS A 1 163 ? -39.985 -3.639 36.596 1.00 95.94 163 LYS A N 1
ATOM 1171 C CA . LYS A 1 163 ? -39.231 -2.598 37.313 1.00 95.94 163 LYS A CA 1
ATOM 1172 C C . LYS A 1 163 ? -37.968 -2.206 36.544 1.00 95.94 163 LYS A C 1
ATOM 1174 O O . LYS A 1 163 ? -37.772 -1.025 36.267 1.00 95.94 163 LYS A O 1
ATOM 1179 N N . VAL A 1 164 ? -37.173 -3.197 36.126 1.00 96.69 164 VAL A N 1
ATOM 1180 C CA . VAL A 1 164 ? -35.984 -3.013 35.268 1.00 96.69 164 VAL A CA 1
ATOM 1181 C C . VAL A 1 164 ? -36.338 -2.221 34.009 1.00 96.69 164 VAL A C 1
ATOM 1183 O O . VAL A 1 164 ? -35.694 -1.227 33.676 1.00 96.69 164 VAL A O 1
ATOM 1186 N N . GLY A 1 165 ? -37.406 -2.630 33.324 1.00 96.06 165 GLY A N 1
ATOM 1187 C CA . GLY A 1 165 ? -37.868 -1.987 32.106 1.00 96.06 165 GLY A CA 1
ATOM 1188 C C . GLY A 1 165 ? -38.261 -0.520 32.294 1.00 96.06 165 GLY A C 1
ATOM 1189 O O . GLY A 1 165 ? -37.901 0.319 31.468 1.00 96.06 165 GLY A O 1
ATOM 1190 N N . MET A 1 166 ? -38.985 -0.192 33.368 1.00 96.56 166 MET A N 1
ATOM 1191 C CA . MET A 1 166 ? -39.384 1.191 33.666 1.00 96.56 166 MET A CA 1
ATOM 1192 C C . MET A 1 166 ? -38.181 2.071 33.999 1.00 96.56 166 MET A C 1
ATOM 1194 O O . MET A 1 166 ? -38.092 3.184 33.486 1.00 96.56 166 MET A O 1
ATOM 1198 N N . ILE A 1 167 ? -37.237 1.564 34.799 1.00 97.94 167 ILE A N 1
ATOM 1199 C CA . ILE A 1 167 ? -35.986 2.265 35.117 1.00 97.94 167 ILE A CA 1
ATOM 1200 C C . ILE A 1 167 ? -35.216 2.590 33.832 1.00 97.94 167 ILE A C 1
ATOM 1202 O O . ILE A 1 167 ? -34.828 3.740 33.623 1.00 97.94 167 ILE A O 1
ATOM 1206 N N . ASN A 1 168 ? -35.060 1.609 32.938 1.00 97.44 168 ASN A N 1
ATOM 1207 C CA . ASN A 1 168 ? -34.372 1.803 31.663 1.00 97.44 168 ASN A CA 1
ATOM 1208 C C . ASN A 1 168 ? -35.043 2.886 30.806 1.00 97.44 168 ASN A C 1
ATOM 1210 O O . ASN A 1 168 ? -34.357 3.793 30.338 1.00 97.44 168 ASN A O 1
ATOM 1214 N N . SER A 1 169 ? -36.370 2.841 30.646 1.00 97.25 169 SER A N 1
ATOM 1215 C CA . SER A 1 169 ? -37.101 3.828 29.837 1.00 97.25 169 SER A CA 1
ATOM 1216 C C . SER A 1 169 ? -37.078 5.238 30.446 1.00 97.25 169 SER A C 1
ATOM 1218 O O . SER A 1 169 ? -36.976 6.220 29.712 1.00 97.25 169 SER A O 1
ATOM 1220 N N . LEU A 1 170 ? -37.112 5.373 31.777 1.00 97.06 170 LEU A N 1
ATOM 1221 C CA . LEU A 1 170 ? -36.917 6.665 32.455 1.00 97.06 170 LEU A CA 1
ATOM 1222 C C . LEU A 1 170 ? -35.485 7.197 32.259 1.00 97.06 170 LEU A C 1
ATOM 1224 O O . LEU A 1 170 ? -35.296 8.396 32.042 1.00 97.06 170 LEU A O 1
ATOM 1228 N N . GLY A 1 171 ? -34.492 6.303 32.253 1.00 96.50 171 GLY A N 1
ATOM 1229 C CA . GLY A 1 171 ? -33.104 6.611 31.908 1.00 96.50 171 GLY A CA 1
ATOM 1230 C C . GLY A 1 171 ? -32.927 7.092 30.464 1.00 96.50 171 GLY A C 1
ATOM 1231 O O . GLY A 1 171 ? -32.273 8.108 30.242 1.00 96.50 171 GLY A O 1
ATOM 1232 N N . GLU A 1 172 ? -33.543 6.423 29.481 1.00 95.69 172 GLU A N 1
ATOM 1233 C CA . GLU A 1 172 ? -33.522 6.843 28.064 1.00 95.69 172 GLU A CA 1
ATOM 1234 C C . GLU A 1 172 ? -34.137 8.229 27.861 1.00 95.69 172 GLU A C 1
ATOM 1236 O O . GLU A 1 172 ? -33.607 9.061 27.120 1.00 95.69 172 GLU A O 1
ATOM 1241 N N . ARG A 1 173 ? -35.222 8.516 28.586 1.00 95.00 173 ARG A N 1
ATOM 1242 C CA . ARG A 1 173 ? -35.851 9.843 28.611 1.00 95.00 173 ARG A CA 1
ATOM 1243 C C . ARG A 1 173 ? -35.040 10.892 29.371 1.00 95.00 173 ARG A C 1
ATOM 1245 O O . ARG A 1 173 ? -35.371 12.071 29.285 1.00 95.00 173 ARG A O 1
ATOM 1252 N N . ARG A 1 174 ? -33.995 10.478 30.097 1.00 93.94 174 ARG A N 1
ATOM 1253 C CA . ARG A 1 174 ? -33.159 11.326 30.964 1.00 93.94 174 ARG A CA 1
ATOM 1254 C C . ARG A 1 174 ? -33.987 12.099 31.988 1.00 93.94 174 ARG A C 1
ATOM 1256 O O . ARG A 1 174 ? -33.768 13.285 32.226 1.00 93.94 174 ARG A O 1
ATOM 1263 N N . ASP A 1 175 ? -34.969 11.423 32.568 1.00 95.12 175 ASP A N 1
ATOM 1264 C CA . ASP A 1 175 ? -35.931 12.041 33.465 1.00 95.12 175 ASP A CA 1
ATOM 1265 C C . ASP A 1 175 ? -35.329 12.330 34.853 1.00 95.12 175 ASP A C 1
ATOM 1267 O O . ASP A 1 175 ? -35.271 11.461 35.723 1.00 95.12 175 ASP A O 1
ATOM 1271 N N . ALA A 1 176 ? -34.902 13.576 35.074 1.00 92.31 176 ALA A N 1
ATOM 1272 C CA . ALA A 1 176 ? -34.276 14.004 36.328 1.00 92.31 176 ALA A CA 1
ATOM 1273 C C . ALA A 1 176 ? -35.185 13.822 37.558 1.00 92.31 176 ALA A C 1
ATOM 1275 O O . ALA A 1 176 ? -34.697 13.492 38.638 1.00 92.31 176 ALA A O 1
ATOM 1276 N N . ALA A 1 177 ? -36.507 13.959 37.396 1.00 94.12 177 ALA A N 1
ATOM 1277 C CA . ALA A 1 177 ? -37.475 13.772 38.479 1.00 94.12 177 ALA A CA 1
ATOM 1278 C C . ALA A 1 177 ? -37.510 12.328 39.020 1.00 94.12 177 ALA A C 1
ATOM 1280 O O . ALA A 1 177 ? -37.927 12.105 40.155 1.00 94.12 177 ALA A O 1
ATOM 1281 N N . SER A 1 178 ? -37.039 11.344 38.245 1.00 95.06 178 SER A N 1
ATOM 1282 C CA . SER A 1 178 ? -36.893 9.954 38.697 1.00 95.06 178 SER A CA 1
ATOM 1283 C C . SER A 1 178 ? -35.594 9.684 39.456 1.00 95.06 178 SER A C 1
ATOM 1285 O O . SER A 1 178 ? -35.437 8.589 39.997 1.00 95.06 178 SER A O 1
ATOM 1287 N N . GLY A 1 179 ? -34.668 10.648 39.519 1.00 93.44 179 GLY A N 1
ATOM 1288 C CA . GLY A 1 179 ? -33.319 10.455 40.053 1.00 93.44 179 GLY A CA 1
ATOM 1289 C C . GLY A 1 179 ? -33.301 9.837 41.452 1.00 93.44 179 GLY A C 1
ATOM 1290 O O . GLY A 1 179 ? -32.621 8.838 41.664 1.00 93.44 179 GLY A O 1
ATOM 1291 N N . THR A 1 180 ? -34.106 10.351 42.387 1.00 93.50 180 THR A N 1
ATOM 1292 C CA . THR A 1 180 ? -34.179 9.825 43.762 1.00 93.50 180 THR A CA 1
ATOM 1293 C C . THR A 1 180 ? -34.719 8.394 43.816 1.00 93.50 180 THR A C 1
ATOM 1295 O O . THR A 1 180 ? -34.155 7.547 44.509 1.00 93.50 180 THR A O 1
ATOM 1298 N N . ALA A 1 181 ? -35.787 8.102 43.068 1.00 93.44 181 ALA A N 1
ATOM 1299 C CA . ALA A 1 181 ? -36.396 6.772 43.042 1.00 93.44 181 ALA A CA 1
ATOM 1300 C C . ALA A 1 181 ? -35.462 5.730 42.403 1.00 93.44 181 ALA A C 1
ATOM 1302 O O . ALA A 1 181 ? -35.343 4.612 42.901 1.00 93.44 181 ALA A O 1
ATOM 1303 N N . ILE A 1 182 ? -34.756 6.108 41.334 1.00 96.88 182 ILE A N 1
ATOM 1304 C CA . ILE A 1 182 ? -33.774 5.247 40.668 1.00 96.88 182 ILE A CA 1
ATOM 1305 C C . ILE A 1 182 ? -32.520 5.077 41.541 1.00 96.88 182 ILE A C 1
ATOM 1307 O O . ILE A 1 182 ? -32.011 3.968 41.660 1.00 96.88 182 ILE A O 1
ATOM 1311 N N . ALA A 1 183 ? -32.055 6.124 42.228 1.00 95.69 183 ALA A N 1
ATOM 1312 C CA . ALA A 1 183 ? -30.934 6.031 43.167 1.00 95.69 183 ALA A CA 1
ATOM 1313 C C . ALA A 1 183 ? -31.195 5.043 44.309 1.00 95.69 183 ALA A C 1
ATOM 1315 O O . ALA A 1 183 ? -30.292 4.299 44.688 1.00 95.69 183 ALA A O 1
ATOM 1316 N N . ALA A 1 184 ? -32.428 4.967 44.817 1.00 93.88 184 ALA A N 1
ATOM 1317 C CA . ALA A 1 184 ? -32.798 3.952 45.801 1.00 93.88 184 ALA A CA 1
ATOM 1318 C C . ALA A 1 184 ? -32.651 2.519 45.246 1.00 93.88 184 ALA A C 1
ATOM 1320 O O . ALA A 1 184 ? -32.234 1.616 45.972 1.00 93.88 184 ALA A O 1
ATOM 1321 N N . ALA A 1 185 ? -32.923 2.316 43.951 1.00 95.31 185 ALA A N 1
ATOM 1322 C CA . ALA A 1 185 ? -32.826 1.018 43.284 1.00 95.31 185 ALA A CA 1
ATOM 1323 C C . ALA A 1 185 ? -31.379 0.528 43.059 1.00 95.31 185 ALA A C 1
ATOM 1325 O O . ALA A 1 185 ? -31.184 -0.655 42.806 1.00 95.31 185 ALA A O 1
ATOM 1326 N N . LEU A 1 186 ? -30.353 1.374 43.240 1.00 95.19 186 LEU A N 1
ATOM 1327 C CA . LEU A 1 186 ? -28.942 0.941 43.235 1.00 95.19 186 LEU A CA 1
ATOM 1328 C C . LEU A 1 186 ? -28.615 -0.075 44.341 1.00 95.19 186 LEU A C 1
ATOM 1330 O O . LEU A 1 186 ? -27.631 -0.802 44.240 1.00 95.19 186 LEU A O 1
ATOM 1334 N N . ARG A 1 187 ? -29.409 -0.089 45.418 1.00 92.50 187 ARG A N 1
ATOM 1335 C CA . ARG A 1 187 ? -29.251 -0.992 46.569 1.00 92.50 187 ARG A CA 1
ATOM 1336 C C . ARG A 1 187 ? -30.249 -2.149 46.551 1.00 92.50 187 ARG A C 1
ATOM 1338 O O . ARG A 1 187 ? -30.419 -2.813 47.571 1.00 92.50 187 ARG A O 1
ATOM 1345 N N . ASP A 1 188 ? -30.940 -2.358 45.433 1.00 93.38 188 ASP A N 1
ATOM 1346 C CA . ASP A 1 188 ? -31.877 -3.468 45.296 1.00 93.38 188 ASP A CA 1
ATOM 1347 C C . ASP A 1 188 ? -31.134 -4.813 45.403 1.00 93.38 188 ASP A C 1
ATOM 1349 O O . ASP A 1 188 ? -29.972 -4.944 45.006 1.00 93.38 188 ASP A O 1
ATOM 1353 N N . ALA A 1 189 ? -31.795 -5.816 45.983 1.00 90.69 189 ALA A N 1
ATOM 1354 C CA . ALA A 1 189 ? -31.216 -7.145 46.142 1.00 90.69 189 ALA A CA 1
ATOM 1355 C C . ALA A 1 189 ? -31.029 -7.842 44.782 1.00 90.69 189 ALA A C 1
ATOM 1357 O O . ALA A 1 189 ? -30.075 -8.615 44.609 1.00 90.69 189 ALA A O 1
ATOM 1358 N N . ASP A 1 190 ? -31.915 -7.542 43.825 1.00 92.50 190 ASP A N 1
ATOM 1359 C CA . ASP A 1 190 ? -31.829 -8.000 42.442 1.00 92.50 190 ASP A CA 1
ATOM 1360 C C . ASP A 1 190 ? -30.758 -7.200 41.679 1.00 92.50 190 ASP A C 1
ATOM 1362 O O . ASP A 1 190 ? -30.874 -5.988 41.472 1.00 92.50 190 ASP A O 1
ATOM 1366 N N . ALA A 1 191 ? -29.708 -7.896 41.235 1.00 92.38 191 ALA A N 1
ATOM 1367 C CA . ALA A 1 191 ? -28.603 -7.285 40.500 1.00 92.38 191 ALA A CA 1
ATOM 1368 C C . ALA A 1 191 ? -29.069 -6.643 39.184 1.00 92.38 191 ALA A C 1
ATOM 1370 O O . ALA A 1 191 ? -28.575 -5.574 38.838 1.00 92.38 191 ALA A O 1
ATOM 1371 N N . MET A 1 192 ? -30.072 -7.216 38.504 1.00 94.38 192 MET A N 1
ATOM 1372 C CA . MET A 1 192 ? -30.593 -6.648 37.255 1.00 94.38 192 MET A CA 1
ATOM 1373 C C . MET A 1 192 ? -31.261 -5.289 37.488 1.00 94.38 192 MET A C 1
ATOM 1375 O O . MET A 1 192 ? -31.187 -4.398 36.640 1.00 94.38 192 MET A O 1
ATOM 1379 N N . VAL A 1 193 ? -31.911 -5.110 38.643 1.00 95.94 193 VAL A N 1
ATOM 1380 C CA . VAL A 1 193 ? -32.520 -3.832 39.034 1.00 95.94 193 VAL A CA 1
ATOM 1381 C C . VAL A 1 193 ? -31.439 -2.807 39.374 1.00 95.94 193 VAL A C 1
ATOM 1383 O O . VAL A 1 193 ? -31.523 -1.668 38.912 1.00 95.94 193 VAL A O 1
ATOM 1386 N N . ALA A 1 194 ? -30.411 -3.210 40.123 1.00 96.06 194 ALA A N 1
ATOM 1387 C CA . ALA A 1 194 ? -29.298 -2.335 40.483 1.00 96.06 194 ALA A CA 1
ATOM 1388 C C . ALA A 1 194 ? -28.469 -1.888 39.261 1.00 96.06 194 ALA A C 1
ATOM 1390 O O . ALA A 1 194 ? -28.117 -0.712 39.155 1.00 96.06 194 ALA A O 1
ATOM 1391 N N . GLU A 1 195 ? -28.206 -2.784 38.303 1.00 96.94 195 GLU A N 1
ATOM 1392 C CA . GLU A 1 195 ? -27.532 -2.461 37.036 1.00 96.94 195 GLU A CA 1
ATOM 1393 C C . GLU A 1 195 ? -28.356 -1.495 36.183 1.00 96.94 195 GLU A C 1
ATOM 1395 O O . GLU A 1 195 ? -27.836 -0.480 35.713 1.00 96.94 195 GLU A O 1
ATOM 1400 N N . ALA A 1 196 ? -29.658 -1.761 36.028 1.00 97.12 196 ALA A N 1
ATOM 1401 C CA . ALA A 1 196 ? -30.560 -0.861 35.316 1.00 97.12 196 ALA A CA 1
ATOM 1402 C C . ALA A 1 196 ? -30.585 0.529 35.963 1.00 97.12 196 ALA A C 1
ATOM 1404 O O . ALA A 1 196 ? -30.552 1.541 35.261 1.00 97.12 196 ALA A O 1
ATOM 1405 N N . ALA A 1 197 ? -30.584 0.590 37.298 1.00 97.56 197 ALA A N 1
ATOM 1406 C CA . ALA A 1 197 ? -30.528 1.843 38.037 1.00 97.56 197 ALA A CA 1
ATOM 1407 C C . ALA A 1 197 ? -29.221 2.606 37.790 1.00 97.56 197 ALA A C 1
ATOM 1409 O O . ALA A 1 197 ? -29.261 3.807 37.518 1.00 97.56 197 ALA A O 1
ATOM 1410 N N . ALA A 1 198 ? -28.078 1.916 37.812 1.00 97.81 198 ALA A N 1
ATOM 1411 C CA . ALA A 1 198 ? -26.783 2.518 37.513 1.00 97.81 198 ALA A CA 1
ATOM 1412 C C . ALA A 1 198 ? -26.736 3.079 36.084 1.00 97.81 198 ALA A C 1
ATOM 1414 O O . ALA A 1 198 ? -26.429 4.258 35.891 1.00 97.81 198 ALA A O 1
ATOM 1415 N N . ALA A 1 199 ? -27.133 2.278 35.092 1.00 97.50 199 ALA A N 1
ATOM 1416 C CA . ALA A 1 199 ? -27.171 2.696 33.694 1.00 97.50 199 ALA A CA 1
ATOM 1417 C C . ALA A 1 199 ? -28.129 3.880 33.460 1.00 97.50 199 ALA A C 1
ATOM 1419 O O . ALA A 1 199 ? -27.799 4.815 32.725 1.00 97.50 199 ALA A O 1
ATOM 1420 N N . ALA A 1 200 ? -29.307 3.872 34.094 1.00 97.88 200 ALA A N 1
ATOM 1421 C CA . ALA A 1 200 ? -30.277 4.957 33.991 1.00 97.88 200 ALA A CA 1
ATOM 1422 C C . ALA A 1 200 ? -29.754 6.260 34.614 1.00 97.88 200 ALA A C 1
ATOM 1424 O O . ALA A 1 200 ? -29.881 7.315 33.992 1.00 97.88 200 ALA A O 1
ATOM 1425 N N . LEU A 1 201 ? -29.110 6.202 35.784 1.00 97.81 201 LEU A N 1
ATOM 1426 C CA . LEU A 1 201 ? -28.498 7.378 36.413 1.00 97.81 201 LEU A CA 1
ATOM 1427 C C . LEU A 1 201 ? -27.355 7.956 35.581 1.00 97.81 201 LEU A C 1
ATOM 1429 O O . LEU A 1 201 ? -27.266 9.175 35.469 1.00 97.81 201 LEU A O 1
ATOM 1433 N N . GLY A 1 202 ? -26.543 7.112 34.939 1.00 96.75 202 GLY A N 1
ATOM 1434 C CA . GLY A 1 202 ? -25.525 7.574 33.989 1.00 96.75 202 GLY A CA 1
ATOM 1435 C C . GLY A 1 202 ? -26.123 8.380 32.828 1.00 96.75 202 GLY A C 1
ATOM 1436 O O . GLY A 1 202 ? -25.588 9.416 32.438 1.00 96.75 202 GLY A O 1
ATOM 1437 N N . LYS A 1 203 ? -27.272 7.943 32.290 1.00 95.75 203 LYS A N 1
ATOM 1438 C CA . LYS A 1 203 ? -27.980 8.641 31.197 1.00 95.75 203 LYS A CA 1
ATOM 1439 C C . LYS A 1 203 ? -28.667 9.927 31.659 1.00 95.75 203 LYS A C 1
ATOM 1441 O O . LYS A 1 203 ? -28.624 10.931 30.940 1.00 95.75 203 LYS A O 1
ATOM 1446 N N . ILE A 1 204 ? -29.292 9.904 32.839 1.00 94.75 204 ILE A N 1
ATOM 1447 C CA . ILE A 1 204 ? -29.903 11.087 33.465 1.00 94.75 204 ILE A CA 1
ATOM 1448 C C . ILE A 1 204 ? -28.821 12.147 33.701 1.00 94.75 204 ILE A C 1
ATOM 1450 O O . ILE A 1 204 ? -28.968 13.288 33.249 1.00 94.75 204 ILE A O 1
ATOM 1454 N N . GLY A 1 205 ? -27.698 11.738 34.292 1.00 92.75 205 GLY A N 1
ATOM 1455 C CA . GLY A 1 205 ? -26.564 12.595 34.607 1.00 92.75 205 GLY A CA 1
ATOM 1456 C C . GLY A 1 205 ? -26.861 13.613 35.711 1.00 92.75 205 GLY A C 1
ATOM 1457 O O . GLY A 1 205 ? -27.889 13.562 36.384 1.00 92.75 205 GLY A O 1
ATOM 1458 N N . GLY A 1 206 ? -25.944 14.562 35.889 1.00 90.88 206 GLY A N 1
ATOM 1459 C CA . GLY A 1 206 ? -26.049 15.611 36.904 1.00 90.88 206 GLY A CA 1
ATOM 1460 C C . GLY A 1 206 ? -25.426 15.238 38.258 1.00 90.88 206 GLY A C 1
ATOM 1461 O O . GLY A 1 206 ? -25.081 14.077 38.496 1.00 90.88 206 GLY A O 1
ATOM 1462 N N . PRO A 1 207 ? -25.257 16.230 39.151 1.00 91.00 207 PRO A N 1
ATOM 1463 C CA . PRO A 1 207 ? -24.499 16.072 40.393 1.00 91.00 207 PRO A CA 1
ATOM 1464 C C . PRO A 1 207 ? -25.122 15.043 41.344 1.00 91.00 207 PRO A C 1
ATOM 1466 O O . PRO A 1 207 ? -24.400 14.249 41.944 1.00 91.00 207 PRO A O 1
ATOM 1469 N N . ASP A 1 208 ? -26.452 14.991 41.432 1.00 92.56 208 ASP A N 1
ATOM 1470 C CA . ASP A 1 208 ? -27.147 14.034 42.300 1.00 92.56 208 ASP A CA 1
ATOM 1471 C C . ASP A 1 208 ? -26.982 12.588 41.819 1.00 92.56 208 ASP A C 1
ATOM 1473 O O . ASP A 1 208 ? -26.775 11.685 42.632 1.00 92.56 208 ASP A O 1
ATOM 1477 N N . ALA A 1 209 ? -27.003 12.363 40.500 1.00 95.38 209 ALA A N 1
ATOM 1478 C CA . ALA A 1 209 ? -26.761 11.046 39.916 1.00 95.38 209 ALA A CA 1
ATOM 1479 C C . ALA A 1 209 ? -25.317 10.587 40.161 1.00 95.38 209 ALA A C 1
ATOM 1481 O O . ALA A 1 209 ? -25.102 9.461 40.609 1.00 95.38 209 ALA A O 1
ATOM 1482 N N . VAL A 1 210 ? -24.333 11.470 39.941 1.00 95.25 210 VAL A N 1
ATOM 1483 C CA . VAL A 1 210 ? -22.915 11.193 40.232 1.00 95.25 210 VAL A CA 1
ATOM 1484 C C . VAL A 1 210 ? -22.724 10.852 41.709 1.00 95.25 210 VAL A C 1
ATOM 1486 O O . VAL A 1 210 ? -22.130 9.821 42.023 1.00 95.25 210 VAL A O 1
ATOM 1489 N N . LYS A 1 211 ? -23.288 11.655 42.618 1.00 95.25 211 LYS A N 1
ATOM 1490 C CA . LYS A 1 211 ? -23.207 11.426 44.066 1.00 95.25 211 LYS A CA 1
ATOM 1491 C C . LYS A 1 211 ? -23.832 10.090 44.472 1.00 95.25 211 LYS A C 1
ATOM 1493 O O . LYS A 1 211 ? -23.248 9.363 45.274 1.00 95.25 211 LYS A O 1
ATOM 1498 N N . ALA A 1 212 ? -24.993 9.741 43.913 1.00 95.94 212 ALA A N 1
ATOM 1499 C CA . ALA A 1 212 ? -25.656 8.465 44.178 1.00 95.94 212 ALA A CA 1
ATOM 1500 C C . ALA A 1 212 ? -24.820 7.267 43.695 1.00 95.94 212 ALA A C 1
ATOM 1502 O O . ALA A 1 212 ? -24.619 6.313 44.449 1.00 95.94 212 ALA A O 1
ATOM 1503 N N . LEU A 1 213 ? -24.289 7.341 42.470 1.00 96.75 213 LEU A N 1
ATOM 1504 C CA . LEU A 1 213 ? -23.420 6.319 41.882 1.00 96.75 213 LEU A CA 1
ATOM 1505 C C . LEU A 1 213 ? -22.137 6.130 42.705 1.00 96.75 213 LEU A C 1
ATOM 1507 O O . LEU A 1 213 ? -21.808 5.005 43.079 1.00 96.75 213 LEU A O 1
ATOM 1511 N N . GLN A 1 214 ? -21.450 7.222 43.055 1.00 94.69 214 GLN A N 1
ATOM 1512 C CA . GLN A 1 214 ? -20.242 7.196 43.887 1.00 94.69 214 GLN A CA 1
ATOM 1513 C C . GLN A 1 214 ? -20.509 6.593 45.269 1.00 94.69 214 GLN A C 1
ATOM 1515 O O . GLN A 1 214 ? -19.726 5.769 45.733 1.00 94.69 214 GLN A O 1
ATOM 1520 N N . ALA A 1 215 ? -21.623 6.953 45.913 1.00 94.69 215 ALA A N 1
ATOM 1521 C CA . ALA A 1 215 ? -21.980 6.431 47.231 1.00 94.69 215 ALA A CA 1
ATOM 1522 C C . ALA A 1 215 ? -22.355 4.938 47.212 1.00 94.69 215 ALA A C 1
ATOM 1524 O O . ALA A 1 215 ? -22.137 4.241 48.202 1.00 94.69 215 ALA A O 1
ATOM 1525 N N . ALA A 1 216 ? -22.934 4.438 46.115 1.00 94.56 216 ALA A N 1
ATOM 1526 C CA . ALA A 1 216 ? -23.311 3.029 45.976 1.00 94.56 216 ALA A CA 1
ATOM 1527 C C . ALA A 1 216 ? -22.134 2.126 45.575 1.00 94.56 216 ALA A C 1
ATOM 1529 O O . ALA A 1 216 ? -22.112 0.942 45.913 1.00 94.56 216 ALA A O 1
ATOM 1530 N N . ARG A 1 217 ? -21.141 2.675 44.868 1.00 92.25 217 ARG A N 1
ATOM 1531 C CA . ARG A 1 217 ? -20.037 1.914 44.272 1.00 92.25 217 ARG A CA 1
ATOM 1532 C C . ARG A 1 217 ? -19.261 1.018 45.251 1.00 92.25 217 ARG A C 1
ATOM 1534 O O . ARG A 1 217 ? -19.018 -0.130 44.885 1.00 92.25 217 ARG A O 1
ATOM 1541 N N . PRO A 1 218 ? -18.869 1.453 46.468 1.00 90.88 218 PRO A N 1
ATOM 1542 C CA . PRO A 1 218 ? -18.024 0.637 47.345 1.00 90.88 218 PRO A CA 1
ATOM 1543 C C . PRO A 1 218 ? -18.692 -0.673 47.782 1.00 90.88 218 PRO A C 1
ATOM 1545 O O . PRO A 1 218 ? -18.042 -1.722 47.794 1.00 90.88 218 PRO A O 1
ATOM 1548 N N . SER A 1 219 ? -19.992 -0.618 48.085 1.00 89.19 219 SER A N 1
ATOM 1549 C CA . SER A 1 219 ? -20.790 -1.739 48.594 1.00 89.19 219 SER A CA 1
ATOM 1550 C C . SER A 1 219 ? -21.523 -2.537 47.509 1.00 89.19 219 SER A C 1
ATOM 1552 O O . SER A 1 219 ? -22.157 -3.544 47.821 1.00 89.19 219 SER A O 1
ATOM 1554 N N . ALA A 1 220 ? -21.434 -2.124 46.243 1.00 90.56 220 ALA A N 1
ATOM 1555 C CA . ALA A 1 220 ? -22.058 -2.820 45.124 1.00 90.56 220 ALA A CA 1
ATOM 1556 C C . ALA A 1 220 ? -21.392 -4.180 44.819 1.00 90.56 220 ALA A C 1
ATOM 1558 O O . ALA A 1 220 ? -20.190 -4.380 45.036 1.00 90.56 220 ALA A O 1
ATOM 1559 N N . LYS A 1 221 ? -22.183 -5.113 44.271 1.00 87.75 221 LYS A N 1
ATOM 1560 C CA . LYS A 1 221 ? -21.692 -6.395 43.736 1.00 87.75 221 LYS A CA 1
ATOM 1561 C C . LYS A 1 221 ? -20.743 -6.155 42.546 1.00 87.75 221 LYS A C 1
ATOM 1563 O O . LYS A 1 221 ? -20.852 -5.103 41.911 1.00 87.75 221 LYS A O 1
ATOM 1568 N N . PRO A 1 222 ? -19.824 -7.083 42.219 1.00 85.38 222 PRO A N 1
ATOM 1569 C CA . PRO A 1 222 ? -18.859 -6.897 41.132 1.00 85.38 222 PRO A CA 1
ATOM 1570 C C . PRO A 1 222 ? -19.486 -6.533 39.778 1.00 85.38 222 PRO A C 1
ATOM 1572 O O . PRO A 1 222 ? -18.973 -5.639 39.108 1.00 85.38 222 PRO A O 1
ATOM 1575 N N . GLU A 1 223 ? -20.612 -7.153 39.404 1.00 82.31 223 GLU A N 1
ATOM 1576 C CA . GLU A 1 223 ? -21.281 -6.885 38.118 1.00 82.31 223 GLU A CA 1
ATOM 1577 C C . GLU A 1 223 ? -21.865 -5.457 38.072 1.00 82.31 223 GLU A C 1
ATOM 1579 O O . GLU A 1 223 ? -21.682 -4.698 37.116 1.00 82.31 223 GLU A O 1
ATOM 1584 N N . VAL A 1 224 ? -22.454 -5.026 39.191 1.00 92.38 224 VAL A N 1
ATOM 1585 C CA . VAL A 1 224 ? -23.005 -3.675 39.365 1.00 92.38 224 VAL A CA 1
ATOM 1586 C C . VAL A 1 224 ? -21.890 -2.621 39.423 1.00 92.38 224 VAL A C 1
ATOM 1588 O O . VAL A 1 224 ? -22.055 -1.521 38.899 1.00 92.38 224 VAL A O 1
ATOM 1591 N N . LYS A 1 225 ? -20.728 -2.934 40.018 1.00 91.69 225 LYS A N 1
ATOM 1592 C CA . LYS A 1 225 ? -19.570 -2.020 40.102 1.00 91.69 225 LYS A CA 1
ATOM 1593 C C . LYS A 1 225 ? -19.054 -1.598 38.729 1.00 91.69 225 LYS A C 1
ATOM 1595 O O . LYS A 1 225 ? -18.731 -0.420 38.560 1.00 91.69 225 LYS A O 1
ATOM 1600 N N . ALA A 1 226 ? -18.993 -2.530 37.776 1.00 89.25 226 ALA A N 1
ATOM 1601 C CA . ALA A 1 226 ? -18.607 -2.236 36.397 1.00 89.25 226 ALA A CA 1
ATOM 1602 C C . ALA A 1 226 ? -19.613 -1.277 35.741 1.00 89.25 226 ALA A C 1
ATOM 1604 O O . ALA A 1 226 ? -19.227 -0.224 35.240 1.00 89.25 226 ALA A O 1
ATOM 1605 N N . THR A 1 227 ? -20.912 -1.564 35.876 1.00 94.06 227 THR A N 1
ATOM 1606 C CA . THR A 1 227 ? -21.984 -0.705 35.345 1.00 94.06 227 THR A CA 1
ATOM 1607 C C . THR A 1 227 ? -21.986 0.693 35.979 1.00 94.06 227 THR A C 1
ATOM 1609 O O . THR A 1 227 ? -22.228 1.690 35.301 1.00 94.06 227 THR A O 1
ATOM 1612 N N . ILE A 1 228 ? -21.675 0.804 37.277 1.00 95.75 228 ILE A N 1
ATOM 1613 C CA . ILE A 1 228 ? -21.512 2.099 37.955 1.00 95.75 228 ILE A CA 1
ATOM 1614 C C . ILE A 1 228 ? -20.309 2.870 37.394 1.00 95.75 228 ILE A C 1
ATOM 1616 O O . ILE A 1 228 ? -20.402 4.086 37.237 1.00 95.75 228 ILE A O 1
ATOM 1620 N N . ALA A 1 229 ? -19.193 2.198 37.092 1.00 93.56 229 ALA A N 1
ATOM 1621 C CA . ALA A 1 229 ? -18.031 2.843 36.481 1.00 93.56 229 ALA A CA 1
ATOM 1622 C C . ALA A 1 229 ? -18.386 3.421 35.101 1.00 93.56 229 ALA A C 1
ATOM 1624 O O . ALA A 1 229 ? -18.141 4.601 34.857 1.00 93.56 229 ALA A O 1
ATOM 1625 N N . ASP A 1 230 ? -19.064 2.643 34.253 1.00 93.31 230 ASP A N 1
ATOM 1626 C CA . ASP A 1 230 ? -19.548 3.103 32.944 1.00 93.31 230 ASP A CA 1
ATOM 1627 C C . ASP A 1 230 ? -20.518 4.286 33.074 1.00 93.31 230 ASP A C 1
ATOM 1629 O O . ASP A 1 230 ? -20.430 5.266 32.332 1.00 93.31 230 ASP A O 1
ATOM 1633 N N . ALA A 1 231 ? -21.423 4.236 34.056 1.00 96.44 231 ALA A N 1
ATOM 1634 C CA . ALA A 1 231 ? -22.359 5.319 34.332 1.00 96.44 231 ALA A CA 1
ATOM 1635 C C . ALA A 1 231 ? -21.651 6.608 34.783 1.00 96.44 231 ALA A C 1
ATOM 1637 O O . ALA A 1 231 ? -22.017 7.697 34.341 1.00 96.44 231 ALA A O 1
ATOM 1638 N N . LEU A 1 232 ? -20.620 6.501 35.628 1.00 96.94 232 LEU A N 1
ATOM 1639 C CA . LEU A 1 232 ? -19.797 7.639 36.048 1.00 96.94 232 LEU A CA 1
ATOM 1640 C C . LEU A 1 232 ? -19.002 8.226 34.877 1.00 96.94 232 LEU A C 1
ATOM 1642 O O . LEU A 1 232 ? -18.958 9.447 34.733 1.00 96.94 232 LEU A O 1
ATOM 1646 N N . MET A 1 233 ? -18.438 7.378 34.015 1.00 95.56 233 MET A N 1
ATOM 1647 C CA . MET A 1 233 ? -17.756 7.807 32.792 1.00 95.56 233 MET A CA 1
ATOM 1648 C C . MET A 1 233 ? -18.705 8.563 31.855 1.00 95.56 233 MET A C 1
ATOM 1650 O O . MET A 1 233 ? -18.364 9.645 31.386 1.00 95.56 233 MET A O 1
ATOM 1654 N N . LEU A 1 234 ? -19.932 8.066 31.663 1.00 95.69 234 LEU A N 1
ATOM 1655 C CA . LEU A 1 234 ? -20.954 8.741 30.857 1.00 95.69 2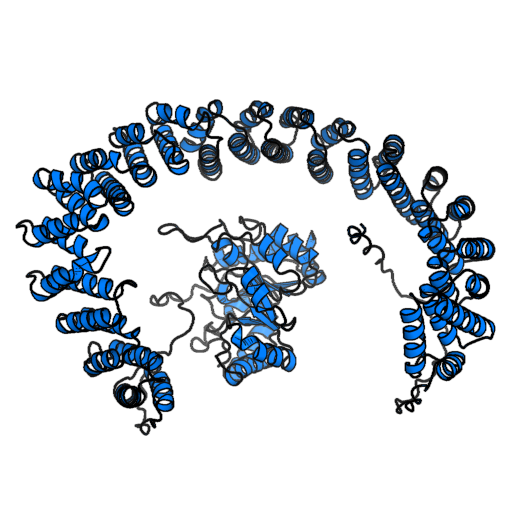34 LEU A CA 1
ATOM 1656 C C . LEU A 1 234 ? -21.351 10.108 31.442 1.00 95.69 234 LEU A C 1
ATOM 1658 O O . LEU A 1 234 ? -21.534 11.078 30.699 1.00 95.69 234 LEU A O 1
ATOM 1662 N N . CYS A 1 235 ? -21.452 10.210 32.771 1.00 96.00 235 CYS A N 1
ATOM 1663 C CA . CYS A 1 235 ? -21.653 11.488 33.452 1.00 96.00 235 CYS A CA 1
ATOM 1664 C C . CYS A 1 235 ? -20.485 12.454 33.200 1.00 96.00 235 CYS A C 1
ATOM 1666 O O . CYS A 1 235 ? -20.718 13.626 32.901 1.00 96.00 235 CYS A O 1
ATOM 1668 N N . ALA A 1 236 ? -19.243 11.975 33.289 1.00 96.44 236 ALA A N 1
ATOM 1669 C CA . ALA A 1 236 ? -18.049 12.783 33.060 1.00 96.44 236 ALA A CA 1
ATOM 1670 C C . ALA A 1 236 ? -17.945 13.271 31.603 1.00 96.44 236 ALA A C 1
ATOM 1672 O O . ALA A 1 236 ? -17.690 14.454 31.376 1.00 96.44 236 ALA A O 1
ATOM 1673 N N . ASP A 1 237 ? -18.236 12.415 30.618 1.00 94.25 237 ASP A N 1
ATOM 1674 C CA . ASP A 1 237 ? -18.276 12.780 29.193 1.00 94.25 237 ASP A CA 1
ATOM 1675 C C . ASP A 1 237 ? -19.273 13.917 28.938 1.00 94.25 237 ASP A C 1
ATOM 1677 O O . ASP A 1 237 ? -19.009 14.864 28.189 1.00 94.25 237 ASP A O 1
ATOM 1681 N N . ARG A 1 238 ? -20.428 13.860 29.605 1.00 92.00 238 ARG A N 1
ATOM 1682 C CA . ARG A 1 238 ? -21.442 14.909 29.517 1.00 92.00 238 ARG A CA 1
ATOM 1683 C C . ARG A 1 238 ? -20.984 16.214 30.163 1.00 92.00 238 ARG A C 1
ATOM 1685 O O . ARG A 1 238 ? -21.215 17.271 29.583 1.00 92.00 238 ARG A O 1
ATOM 1692 N N . LEU A 1 239 ? -20.311 16.155 31.311 1.00 94.31 239 LEU A N 1
ATOM 1693 C CA . LEU A 1 239 ? -19.735 17.342 31.950 1.00 94.31 239 LEU A CA 1
ATOM 1694 C C . LEU A 1 239 ? -18.694 18.019 31.044 1.00 94.31 239 LEU A C 1
ATOM 1696 O O . LEU A 1 239 ? -18.705 19.244 30.935 1.00 94.31 239 LEU A O 1
ATOM 1700 N N . VAL A 1 240 ? -17.874 17.250 30.316 1.00 92.56 240 VAL A N 1
ATOM 1701 C CA . VAL A 1 240 ? -16.971 17.798 29.282 1.00 92.56 240 VAL A CA 1
ATOM 1702 C C . VAL A 1 240 ? -17.764 18.495 28.171 1.00 92.56 240 VAL A C 1
ATOM 1704 O O . VAL A 1 240 ? -17.441 19.623 27.800 1.00 92.56 240 VAL A O 1
ATOM 1707 N N . ALA A 1 241 ? -18.838 17.877 27.666 1.00 91.75 241 ALA A N 1
ATOM 1708 C CA . ALA A 1 241 ? -19.699 18.493 26.648 1.00 91.75 241 ALA A CA 1
ATOM 1709 C C . ALA A 1 241 ? -20.379 19.790 27.139 1.00 91.75 241 ALA A C 1
ATOM 1711 O O . ALA A 1 241 ? -20.620 20.706 26.351 1.00 91.75 241 ALA A O 1
ATOM 1712 N N . GLU A 1 242 ? -20.648 19.886 28.442 1.00 91.56 242 GLU A N 1
ATOM 1713 C CA . GLU A 1 242 ? -21.177 21.070 29.129 1.00 91.56 242 GLU A CA 1
ATOM 1714 C C . GLU A 1 242 ? -20.080 22.076 29.543 1.00 91.56 242 GLU A C 1
ATOM 1716 O O . GLU A 1 242 ? -20.394 23.113 30.127 1.00 91.56 242 GLU A O 1
ATOM 1721 N N . LYS A 1 243 ? -18.805 21.812 29.211 1.00 91.88 243 LYS A N 1
ATOM 1722 C CA . LYS A 1 243 ? -17.614 22.616 29.562 1.00 91.88 243 LYS A CA 1
ATOM 1723 C C . LYS A 1 243 ? -17.317 22.712 31.066 1.00 91.88 243 LYS A C 1
ATOM 1725 O O . LYS A 1 243 ? -16.602 23.613 31.503 1.00 91.88 243 LYS A O 1
ATOM 1730 N N . LYS A 1 244 ? -17.817 21.770 31.864 1.00 94.12 244 LYS A N 1
ATOM 1731 C CA . LYS A 1 244 ? -17.552 21.638 33.306 1.00 94.12 244 LYS A CA 1
ATOM 1732 C C . LYS A 1 244 ? -16.345 20.733 33.549 1.00 94.12 244 LYS A C 1
ATOM 1734 O O . LYS A 1 244 ? -16.441 19.649 34.123 1.00 94.12 244 LYS A O 1
ATOM 1739 N N . ASN A 1 245 ? -15.196 21.174 33.049 1.00 92.81 245 ASN A N 1
ATOM 1740 C CA . ASN A 1 245 ? -14.004 20.337 32.931 1.00 92.81 245 ASN A CA 1
ATOM 1741 C C . ASN A 1 245 ? -13.396 19.920 34.276 1.00 92.81 245 ASN A C 1
ATOM 1743 O O . ASN A 1 245 ? -12.874 18.811 34.376 1.00 92.81 245 ASN A O 1
ATOM 1747 N N . ASP A 1 246 ? -13.472 20.761 35.309 1.00 92.69 246 ASP A N 1
ATOM 1748 C CA . ASP A 1 246 ? -12.923 20.427 36.630 1.00 92.69 246 ASP A CA 1
ATOM 1749 C C . ASP A 1 246 ? -13.756 19.328 37.315 1.00 92.69 246 ASP A C 1
ATOM 1751 O O . ASP A 1 246 ? -13.202 18.360 37.838 1.00 92.69 246 ASP A O 1
ATOM 1755 N N . GLU A 1 247 ? -15.089 19.408 37.219 1.00 93.38 247 GLU A N 1
ATOM 1756 C CA . GLU A 1 247 ? -16.006 18.371 37.715 1.00 93.38 247 GLU A CA 1
ATOM 1757 C C . GLU A 1 247 ? -15.810 17.044 36.962 1.00 93.38 247 GLU A C 1
ATOM 1759 O O . GLU A 1 247 ? -15.718 15.984 37.582 1.00 93.38 247 GLU A O 1
ATOM 1764 N N . ALA A 1 248 ? -15.685 17.095 35.630 1.00 95.12 248 ALA A N 1
ATOM 1765 C CA . ALA A 1 248 ? -15.400 15.912 34.819 1.00 95.12 248 ALA A CA 1
ATOM 1766 C C . ALA A 1 248 ? -14.046 15.281 35.184 1.00 95.12 248 ALA A C 1
ATOM 1768 O O . ALA A 1 248 ? -13.947 14.064 35.349 1.00 95.12 248 ALA A O 1
ATOM 1769 N N . SER A 1 249 ? -13.011 16.112 35.351 1.00 93.88 249 SER A N 1
ATOM 1770 C CA . SER A 1 249 ? -11.659 15.665 35.699 1.00 93.88 249 SER A CA 1
ATOM 1771 C C . SER A 1 249 ? -11.635 14.928 37.032 1.00 93.88 249 SER A C 1
ATOM 1773 O O . SER A 1 249 ? -10.978 13.896 37.125 1.00 93.88 249 SER A O 1
ATOM 1775 N N . ALA A 1 250 ? -12.381 15.392 38.039 1.00 93.94 250 ALA A N 1
ATOM 1776 C CA . ALA A 1 250 ? -12.473 14.711 39.329 1.00 93.94 250 ALA A CA 1
ATOM 1777 C C . ALA A 1 250 ? -13.034 13.282 39.195 1.00 93.94 250 ALA A C 1
ATOM 1779 O O . ALA A 1 250 ? -12.516 12.348 39.808 1.00 93.94 250 ALA A O 1
ATOM 1780 N N . ILE A 1 251 ? -14.052 13.086 38.347 1.00 95.94 251 ILE A N 1
ATOM 1781 C CA . ILE A 1 251 ? -14.616 11.753 38.089 1.00 95.94 251 ILE A CA 1
ATOM 1782 C C . ILE A 1 251 ? -13.601 10.873 37.352 1.00 95.94 251 ILE A C 1
ATOM 1784 O O . ILE A 1 251 ? -13.375 9.733 37.756 1.00 95.94 251 ILE A O 1
ATOM 1788 N N . TYR A 1 252 ? -12.952 11.391 36.306 1.00 96.31 252 TYR A N 1
ATOM 1789 C CA . TYR A 1 252 ? -11.944 10.619 35.581 1.00 96.31 252 TYR A CA 1
ATOM 1790 C C . TYR A 1 252 ? -10.735 10.262 36.449 1.00 96.31 252 TYR A C 1
ATOM 1792 O O . TYR A 1 252 ? -10.223 9.155 36.331 1.00 96.31 252 TYR A O 1
ATOM 1800 N N . GLN A 1 253 ? -10.293 11.141 37.352 1.00 94.12 253 GLN A N 1
ATOM 1801 C CA . GLN A 1 253 ? -9.210 10.831 38.292 1.00 94.12 253 GLN A CA 1
ATOM 1802 C C . GLN A 1 253 ? -9.576 9.651 39.195 1.00 94.12 253 GLN A C 1
ATOM 1804 O O . GLN A 1 253 ? -8.749 8.765 39.410 1.00 94.12 253 GLN A O 1
ATOM 1809 N N . GLU A 1 254 ? -10.823 9.592 39.668 1.00 93.31 254 GLU A N 1
ATOM 1810 C CA . GLU A 1 254 ? -11.317 8.450 40.437 1.00 93.31 254 GLU A CA 1
ATOM 1811 C C . GLU A 1 254 ? -11.288 7.158 39.606 1.00 93.31 254 GLU A C 1
ATOM 1813 O O . GLU A 1 254 ? -10.829 6.126 40.092 1.00 93.31 254 GLU A O 1
ATOM 1818 N N . MET A 1 255 ? -11.709 7.223 38.336 1.00 94.56 255 MET A N 1
ATOM 1819 C CA . MET A 1 255 ? -11.706 6.079 37.408 1.00 94.56 255 MET A CA 1
ATOM 1820 C C . MET A 1 255 ? -10.304 5.714 36.881 1.00 94.56 255 MET A C 1
ATOM 1822 O O . MET A 1 255 ? -10.118 4.666 36.264 1.00 94.56 255 MET A O 1
ATOM 1826 N N . TYR A 1 256 ? -9.301 6.563 37.110 1.00 94.12 256 TYR A N 1
ATOM 1827 C CA . TYR A 1 256 ? -7.915 6.324 36.706 1.00 94.12 256 TYR A CA 1
ATOM 1828 C C . TYR A 1 256 ? -7.084 5.616 37.788 1.00 94.12 256 TYR A C 1
ATOM 1830 O O . TYR A 1 256 ? -5.971 5.161 37.514 1.00 94.12 256 TYR A O 1
ATOM 1838 N N . LYS A 1 257 ? -7.602 5.493 39.018 1.00 92.06 257 LYS A N 1
ATOM 1839 C CA . LYS A 1 257 ? -6.867 4.886 40.136 1.00 92.06 257 LYS A CA 1
ATOM 1840 C C . LYS A 1 257 ? -6.357 3.474 39.798 1.00 92.06 257 LYS A C 1
ATOM 1842 O O . LYS A 1 257 ? -7.039 2.724 39.099 1.00 92.06 257 LYS A O 1
ATOM 1847 N N . PRO A 1 258 ? -5.198 3.045 40.338 1.00 89.25 258 PRO A N 1
ATOM 1848 C CA . PRO A 1 258 ? -4.625 1.728 40.041 1.00 89.25 258 PRO A CA 1
ATOM 1849 C C . PRO A 1 258 ? -5.533 0.535 40.365 1.00 89.25 258 PRO A C 1
ATOM 1851 O O . PRO A 1 258 ? -5.356 -0.523 39.769 1.00 89.25 258 PRO A O 1
ATOM 1854 N N . THR A 1 259 ? -6.492 0.715 41.280 1.00 88.50 259 THR A N 1
ATOM 1855 C CA . THR A 1 259 ? -7.509 -0.274 41.671 1.00 88.50 259 THR A CA 1
ATOM 1856 C C . THR A 1 259 ? -8.530 -0.577 40.574 1.00 88.50 259 THR A C 1
ATOM 1858 O O . THR A 1 259 ? -9.250 -1.566 40.674 1.00 88.50 259 THR A O 1
ATOM 1861 N N . GLU A 1 260 ? -8.617 0.267 39.547 1.00 90.19 260 GLU A N 1
ATOM 1862 C CA . GLU A 1 260 ? -9.530 0.096 38.422 1.00 90.19 260 GLU A CA 1
ATOM 1863 C C . GLU A 1 260 ? -8.962 -0.840 37.354 1.00 90.19 260 GLU A C 1
ATOM 1865 O O . GLU A 1 260 ? -7.748 -0.932 37.140 1.00 90.19 260 GLU A O 1
ATOM 1870 N N . ALA A 1 261 ? -9.859 -1.507 36.624 1.00 88.44 261 ALA A N 1
ATOM 1871 C CA . ALA A 1 261 ? -9.471 -2.341 35.495 1.00 88.44 261 ALA A CA 1
ATOM 1872 C C . ALA A 1 261 ? -8.765 -1.503 34.414 1.00 88.44 261 ALA A C 1
ATOM 1874 O O . ALA A 1 261 ? -9.141 -0.361 34.145 1.00 88.44 261 ALA A O 1
ATOM 1875 N N . LYS A 1 262 ? -7.758 -2.082 33.742 1.00 88.88 262 LYS A N 1
ATOM 1876 C CA . LYS A 1 262 ? -6.915 -1.364 32.763 1.00 88.88 262 LYS A CA 1
ATOM 1877 C C . LYS A 1 262 ? -7.737 -0.613 31.703 1.00 88.88 262 LYS A C 1
ATOM 1879 O O . LYS A 1 262 ? -7.447 0.549 31.435 1.00 88.88 262 LYS A O 1
ATOM 1884 N N . HIS A 1 263 ? -8.783 -1.233 31.152 1.00 87.94 263 HIS A N 1
ATOM 1885 C CA . HIS A 1 263 ? -9.643 -0.604 30.141 1.00 87.94 263 HIS A CA 1
ATOM 1886 C C . HIS A 1 263 ? -10.402 0.626 30.678 1.00 87.94 263 HIS A C 1
ATOM 1888 O O . HIS A 1 263 ? -10.530 1.615 29.957 1.00 87.94 263 HIS A O 1
ATOM 1894 N N . VAL A 1 264 ? -10.827 0.608 31.950 1.00 91.06 264 VAL A N 1
ATOM 1895 C CA . VAL A 1 264 ? -11.440 1.764 32.628 1.00 91.06 264 VAL A CA 1
ATOM 1896 C C . VAL A 1 264 ? -10.412 2.879 32.777 1.00 91.06 264 VAL A C 1
ATOM 1898 O O . VAL A 1 264 ? -10.682 4.010 32.386 1.00 91.06 264 VAL A O 1
ATOM 1901 N N . ARG A 1 265 ? -9.190 2.559 33.226 1.00 93.81 265 ARG A N 1
ATOM 1902 C CA . ARG A 1 265 ? -8.107 3.552 33.337 1.00 93.81 265 ARG A CA 1
ATOM 1903 C C . ARG A 1 265 ? -7.744 4.167 31.986 1.00 93.81 265 ARG A C 1
ATOM 1905 O O . ARG A 1 265 ? -7.499 5.364 31.908 1.00 93.81 265 ARG A O 1
ATOM 1912 N N . MET A 1 266 ? -7.732 3.386 30.906 1.00 89.88 266 MET A N 1
ATOM 1913 C CA . MET A 1 266 ? -7.485 3.909 29.555 1.00 89.88 266 MET A CA 1
ATOM 1914 C C . MET A 1 266 ? -8.593 4.866 29.095 1.00 89.88 266 MET A C 1
ATOM 1916 O O . MET A 1 266 ? -8.300 5.910 28.507 1.00 89.88 266 MET A O 1
ATOM 1920 N N . ALA A 1 267 ? -9.857 4.533 29.373 1.00 90.62 267 ALA A N 1
ATOM 1921 C CA . ALA A 1 267 ? -10.984 5.414 29.088 1.00 90.62 267 ALA A CA 1
ATOM 1922 C C . ALA A 1 267 ? -10.924 6.692 29.946 1.00 90.62 267 ALA A C 1
ATOM 1924 O O . ALA A 1 267 ? -11.112 7.792 29.427 1.00 90.62 267 ALA A O 1
ATOM 1925 N N . ALA A 1 268 ? -10.571 6.567 31.225 1.00 94.19 268 ALA A N 1
ATOM 1926 C CA . ALA A 1 268 ? -10.375 7.685 32.139 1.00 94.19 268 ALA A CA 1
ATOM 1927 C C . ALA A 1 268 ? -9.223 8.601 31.706 1.00 94.19 268 ALA A C 1
ATOM 1929 O O . ALA A 1 268 ? -9.387 9.816 31.699 1.00 94.19 268 ALA A O 1
ATOM 1930 N N . LEU A 1 269 ? -8.091 8.046 31.255 1.00 92.75 269 LEU A N 1
ATOM 1931 C CA . LEU A 1 269 ? -6.966 8.819 30.721 1.00 92.75 269 LEU A CA 1
ATOM 1932 C C . LEU A 1 269 ? -7.384 9.672 29.518 1.00 92.75 269 LEU A C 1
ATOM 1934 O O . LEU A 1 269 ? -7.033 10.848 29.447 1.00 92.75 269 LEU A O 1
ATOM 1938 N N . ARG A 1 270 ? -8.184 9.108 28.602 1.00 92.06 270 ARG A N 1
ATOM 1939 C CA . ARG A 1 270 ? -8.775 9.873 27.494 1.00 92.06 270 ARG A CA 1
ATOM 1940 C C . ARG A 1 270 ? -9.619 11.034 28.013 1.00 92.06 270 ARG A C 1
ATOM 1942 O O . ARG A 1 270 ? -9.498 12.150 27.513 1.00 92.06 270 ARG A O 1
ATOM 1949 N N . GLY A 1 271 ? -10.467 10.758 29.000 1.00 92.31 271 GLY A N 1
ATOM 1950 C CA . GLY A 1 271 ? -11.317 11.752 29.643 1.00 92.31 271 GLY A CA 1
ATOM 1951 C C . GLY A 1 271 ? -10.520 12.884 30.294 1.00 92.31 271 GLY A C 1
ATOM 1952 O O . GLY A 1 271 ? -10.834 14.052 30.081 1.00 92.31 271 GLY A O 1
ATOM 1953 N N . LEU A 1 272 ? -9.438 12.556 31.011 1.00 92.75 272 LEU A N 1
ATOM 1954 C CA . LEU A 1 272 ? -8.528 13.531 31.626 1.00 92.75 272 LEU A CA 1
ATOM 1955 C C . LEU A 1 272 ? -7.875 14.443 30.592 1.00 92.75 272 LEU A C 1
ATOM 1957 O O . LEU A 1 272 ? -7.742 15.641 30.828 1.00 92.75 272 LEU A O 1
ATOM 1961 N N . VAL A 1 273 ? -7.499 13.899 29.437 1.00 89.88 273 VAL A N 1
ATOM 1962 C CA . VAL A 1 273 ? -6.930 14.686 28.338 1.00 89.88 273 VAL A CA 1
ATOM 1963 C C . VAL A 1 273 ? -7.990 15.592 27.713 1.00 89.88 273 VAL A C 1
ATOM 1965 O O . VAL A 1 273 ? -7.733 16.776 27.508 1.00 89.88 273 VAL A O 1
ATOM 1968 N N . ALA A 1 274 ? -9.200 15.076 27.481 1.00 89.19 274 ALA A N 1
ATOM 1969 C CA . ALA A 1 274 ? -10.310 15.852 26.929 1.00 89.19 274 ALA A CA 1
ATOM 1970 C C . ALA A 1 274 ? -10.767 16.991 27.861 1.00 89.19 274 ALA A C 1
ATOM 1972 O O . ALA A 1 274 ? -11.087 18.080 27.388 1.00 89.19 274 ALA A O 1
ATOM 1973 N N . ALA A 1 275 ? -10.779 16.756 29.175 1.00 90.81 275 ALA A N 1
ATOM 1974 C CA . ALA A 1 275 ? -11.164 17.753 30.169 1.00 90.81 275 ALA A CA 1
ATOM 1975 C C . ALA A 1 275 ? -10.022 18.741 30.486 1.00 90.81 275 ALA A C 1
ATOM 1977 O O . ALA A 1 275 ? -10.257 19.940 30.634 1.00 90.81 275 ALA A O 1
ATOM 1978 N N . GLY A 1 276 ? -8.783 18.251 30.593 1.00 84.62 276 GLY A N 1
ATOM 1979 C CA . GLY A 1 276 ? -7.638 19.010 31.104 1.00 84.62 276 GLY A CA 1
ATOM 1980 C C . GLY A 1 276 ? -6.754 19.678 30.048 1.00 84.62 276 GLY A C 1
ATOM 1981 O O . GLY A 1 276 ? -6.033 20.620 30.386 1.00 84.62 276 GLY A O 1
ATOM 1982 N N . GLY A 1 277 ? -6.775 19.222 28.790 1.00 81.25 277 GLY A N 1
ATOM 1983 C CA . GLY A 1 277 ? -5.884 19.726 27.739 1.00 81.25 277 GLY A CA 1
ATOM 1984 C C . GLY A 1 277 ? -4.410 19.659 28.160 1.00 81.25 277 GLY A C 1
ATOM 1985 O O . GLY A 1 277 ? -3.925 18.608 28.577 1.00 81.25 277 GLY A O 1
ATOM 1986 N N . GLU A 1 278 ? -3.698 20.792 28.118 1.00 76.31 278 GLU A N 1
ATOM 1987 C CA . GLU A 1 278 ? -2.292 20.874 28.550 1.00 76.31 278 GLU A CA 1
ATOM 1988 C C . GLU A 1 278 ? -2.074 20.496 30.028 1.00 76.31 278 GLU A C 1
ATOM 1990 O O . GLU A 1 278 ? -0.994 20.023 30.381 1.00 76.31 278 GLU A O 1
ATOM 1995 N N . LYS A 1 279 ? -3.096 20.606 30.896 1.00 82.31 279 LYS A N 1
ATOM 1996 C CA . LYS A 1 279 ? -2.993 20.165 32.301 1.00 82.31 279 LYS A CA 1
ATOM 1997 C C . LYS A 1 279 ? -2.754 18.653 32.427 1.00 82.31 279 LYS A C 1
ATOM 1999 O O . LYS A 1 279 ? -2.300 18.204 33.475 1.00 82.31 279 LYS A O 1
ATOM 2004 N N . ALA A 1 280 ? -3.028 17.869 31.379 1.00 85.25 280 ALA A N 1
ATOM 2005 C CA . ALA A 1 280 ? -2.767 16.432 31.348 1.00 85.25 280 ALA A CA 1
ATOM 2006 C C . ALA A 1 280 ? -1.316 16.078 30.958 1.00 85.25 280 ALA A C 1
ATOM 2008 O O . ALA A 1 280 ? -0.921 14.919 31.094 1.00 85.25 280 ALA A O 1
ATOM 2009 N N . LEU A 1 281 ? -0.500 17.043 30.504 1.00 79.50 281 LEU A N 1
ATOM 2010 C CA . LEU A 1 281 ? 0.874 16.786 30.049 1.00 79.50 281 LEU A CA 1
ATOM 2011 C C . LEU A 1 281 ? 1.770 16.118 31.107 1.00 79.50 281 LEU A C 1
ATOM 2013 O O . LEU A 1 281 ? 2.477 15.181 30.731 1.00 79.50 281 LEU A O 1
ATOM 2017 N N . PRO A 1 282 ? 1.755 16.509 32.402 1.00 83.50 282 PRO A N 1
ATOM 2018 C CA . PRO A 1 282 ? 2.556 15.828 33.421 1.00 83.50 282 PRO A CA 1
ATOM 2019 C C . PRO A 1 282 ? 2.195 14.345 33.567 1.00 83.50 282 PRO A C 1
ATOM 2021 O O . PRO A 1 282 ? 3.086 13.505 33.653 1.00 83.50 282 PRO A O 1
ATOM 2024 N N . LEU A 1 283 ? 0.902 14.013 33.505 1.00 86.69 283 LEU A N 1
ATOM 2025 C CA . LEU A 1 283 ? 0.430 12.632 33.589 1.00 86.69 283 LEU A CA 1
ATOM 2026 C C . LEU A 1 283 ? 0.839 11.817 32.354 1.00 86.69 283 LEU A C 1
ATOM 2028 O O . LEU A 1 283 ? 1.353 10.711 32.482 1.00 86.69 283 LEU A O 1
ATOM 2032 N N . LEU A 1 284 ? 0.657 12.366 31.148 1.00 85.56 284 LEU A N 1
ATOM 2033 C CA . LEU A 1 284 ? 1.089 11.705 29.908 1.00 85.56 284 LEU A CA 1
ATOM 2034 C C . LEU A 1 284 ? 2.600 11.451 29.906 1.00 85.56 284 LEU A C 1
ATOM 2036 O O . LEU A 1 284 ? 3.060 10.391 29.489 1.00 85.56 284 LEU A O 1
ATOM 2040 N N . THR A 1 285 ? 3.358 12.416 30.418 1.00 78.69 285 THR A N 1
ATOM 2041 C CA . THR A 1 285 ? 4.810 12.342 30.575 1.00 78.69 285 THR A CA 1
ATOM 2042 C C . THR A 1 285 ? 5.230 11.213 31.513 1.00 78.69 285 THR A C 1
ATOM 2044 O O . THR A 1 285 ? 6.115 10.430 31.173 1.00 78.69 285 THR A O 1
ATOM 2047 N N . GLU A 1 286 ? 4.588 11.111 32.677 1.00 84.81 286 GLU A N 1
ATOM 2048 C CA . GLU A 1 286 ? 4.832 10.040 33.646 1.00 84.81 286 GLU A CA 1
ATOM 2049 C C . GLU A 1 286 ? 4.572 8.661 33.025 1.00 84.81 286 GLU A C 1
ATOM 2051 O O . GLU A 1 286 ? 5.405 7.762 33.132 1.00 84.81 286 GLU A O 1
ATOM 2056 N N . ILE A 1 287 ? 3.462 8.514 32.293 1.00 87.38 287 ILE A N 1
ATOM 2057 C CA . ILE A 1 287 ? 3.103 7.255 31.629 1.00 87.38 287 ILE A CA 1
ATOM 2058 C C . ILE A 1 287 ? 4.140 6.875 30.566 1.00 87.38 287 ILE A C 1
ATOM 2060 O O . ILE A 1 287 ? 4.546 5.715 30.486 1.00 87.38 287 ILE A O 1
ATOM 2064 N N . LEU A 1 288 ? 4.598 7.840 29.763 1.00 80.06 288 LEU A N 1
ATOM 2065 C CA . LEU A 1 288 ? 5.612 7.614 28.729 1.00 80.06 288 LEU A CA 1
ATOM 2066 C C . LEU A 1 288 ? 6.974 7.209 29.311 1.00 80.06 288 LEU A C 1
ATOM 2068 O O . LEU A 1 288 ? 7.691 6.431 28.682 1.00 80.06 288 LEU A O 1
ATOM 2072 N N . ALA A 1 289 ? 7.316 7.691 30.507 1.00 79.25 289 ALA A N 1
ATOM 2073 C CA . ALA A 1 289 ? 8.528 7.302 31.230 1.00 79.25 289 ALA A CA 1
ATOM 2074 C C . ALA A 1 289 ? 8.418 5.930 31.933 1.00 79.25 289 ALA A C 1
ATOM 2076 O O . ALA A 1 289 ? 9.426 5.402 32.400 1.00 79.25 289 ALA A O 1
ATOM 2077 N N . GLY A 1 290 ? 7.214 5.356 32.020 1.00 82.50 290 GLY A N 1
ATOM 2078 C CA . GLY A 1 290 ? 6.965 4.053 32.636 1.00 82.50 290 GLY A CA 1
ATOM 2079 C C . GLY A 1 290 ? 7.358 2.852 31.764 1.00 82.50 290 GLY A C 1
ATOM 2080 O O . GLY A 1 290 ? 8.126 2.959 30.810 1.00 82.50 290 GLY A O 1
ATOM 2081 N N . THR A 1 291 ? 6.814 1.677 32.096 1.00 81.00 291 THR A N 1
ATOM 2082 C CA . THR A 1 291 ? 7.108 0.399 31.411 1.00 81.00 291 THR A CA 1
ATOM 2083 C C . THR A 1 291 ? 5.875 -0.321 30.848 1.00 81.00 291 THR A C 1
ATOM 2085 O O . THR A 1 291 ? 6.028 -1.318 30.144 1.00 81.00 291 THR A O 1
ATOM 2088 N N . ASP A 1 292 ? 4.652 0.156 31.120 1.00 84.25 292 ASP A N 1
ATOM 2089 C CA . ASP A 1 292 ? 3.419 -0.439 30.574 1.00 84.25 292 ASP A CA 1
ATOM 2090 C C . ASP A 1 292 ? 3.220 0.000 29.116 1.00 84.25 292 ASP A C 1
ATOM 2092 O O . ASP A 1 292 ? 2.737 1.101 28.843 1.00 84.25 292 ASP A O 1
ATOM 2096 N N . ALA A 1 293 ? 3.589 -0.877 28.181 1.00 77.62 293 ALA A N 1
ATOM 2097 C CA . ALA A 1 293 ? 3.575 -0.600 26.745 1.00 77.62 293 ALA A CA 1
ATOM 2098 C C . ALA A 1 293 ? 2.192 -0.185 26.200 1.00 77.62 293 ALA A C 1
ATOM 2100 O O . ALA A 1 293 ? 2.112 0.668 25.314 1.00 77.62 293 ALA A O 1
ATOM 2101 N N . GLU A 1 294 ? 1.093 -0.740 26.728 1.00 81.12 294 GLU A N 1
ATOM 2102 C CA . GLU A 1 294 ? -0.263 -0.367 26.294 1.00 81.12 294 GLU A CA 1
ATOM 2103 C C . GLU A 1 294 ? -0.620 1.050 26.749 1.00 81.12 294 GLU A C 1
ATOM 2105 O O . GLU A 1 294 ? -1.171 1.843 25.979 1.00 81.12 294 GLU A O 1
ATOM 2110 N N . MET A 1 295 ? -0.265 1.390 27.991 1.00 86.06 295 MET A N 1
ATOM 2111 C CA . MET A 1 295 ? -0.469 2.734 28.528 1.00 86.06 295 MET A CA 1
ATOM 2112 C C . MET A 1 295 ? 0.436 3.757 27.832 1.00 86.06 295 MET A C 1
ATOM 2114 O O . MET A 1 295 ? -0.030 4.853 27.530 1.00 86.06 295 MET A O 1
ATOM 2118 N N . GLN A 1 296 ? 1.682 3.400 27.500 1.00 82.25 296 GLN A N 1
ATOM 2119 C CA . GLN A 1 296 ? 2.592 4.239 26.709 1.00 82.25 296 GLN A CA 1
ATOM 2120 C C . GLN A 1 296 ? 2.027 4.533 25.315 1.00 82.25 296 GLN A C 1
ATOM 2122 O O . GLN A 1 296 ? 2.008 5.689 24.890 1.00 82.25 296 GLN A O 1
ATOM 2127 N N . ALA A 1 297 ? 1.511 3.514 24.620 1.00 77.25 297 ALA A N 1
ATOM 2128 C CA . ALA A 1 297 ? 0.885 3.686 23.311 1.00 77.25 297 ALA A CA 1
ATOM 2129 C C . ALA A 1 297 ? -0.364 4.583 23.388 1.00 77.25 297 ALA A C 1
ATOM 2131 O O . ALA A 1 297 ? -0.560 5.460 22.542 1.00 77.25 297 ALA A O 1
ATOM 2132 N N . ALA A 1 298 ? -1.190 4.406 24.425 1.00 82.81 298 ALA A N 1
ATOM 2133 C CA . ALA A 1 298 ? -2.344 5.263 24.671 1.00 82.81 298 ALA A CA 1
ATOM 2134 C C . ALA A 1 298 ? -1.923 6.714 24.958 1.00 82.81 298 ALA A C 1
ATOM 2136 O O . ALA A 1 298 ? -2.451 7.634 24.333 1.00 82.81 298 ALA A O 1
ATOM 2137 N N . ALA A 1 299 ? -0.941 6.919 25.840 1.00 85.56 299 ALA A N 1
ATOM 2138 C CA . ALA A 1 299 ? -0.429 8.238 26.194 1.00 85.56 299 ALA A CA 1
ATOM 2139 C C . ALA A 1 299 ? 0.164 8.968 24.985 1.00 85.56 299 ALA A C 1
ATOM 2141 O O . ALA A 1 299 ? -0.130 10.143 24.789 1.00 85.56 299 ALA A O 1
ATOM 2142 N N . LEU A 1 300 ? 0.912 8.274 24.122 1.00 76.88 300 LEU A N 1
ATOM 2143 C CA . LEU A 1 300 ? 1.424 8.847 22.878 1.00 76.88 300 LEU A CA 1
ATOM 2144 C C . LEU A 1 300 ? 0.292 9.302 21.948 1.00 76.88 300 LEU A C 1
ATOM 2146 O O . LEU A 1 300 ? 0.348 10.400 21.394 1.00 76.88 300 LEU A O 1
ATOM 2150 N N . ARG A 1 301 ? -0.753 8.479 21.778 1.00 78.31 301 ARG A N 1
ATOM 2151 C CA . ARG A 1 301 ? -1.915 8.864 20.966 1.00 78.31 301 ARG A CA 1
ATOM 2152 C C . ARG A 1 301 ? -2.586 10.115 21.530 1.00 78.31 301 ARG A C 1
ATOM 2154 O O . ARG A 1 301 ? -2.906 11.020 20.769 1.00 78.31 301 ARG A O 1
ATOM 2161 N N . PHE A 1 302 ? -2.770 10.187 22.844 1.00 83.62 302 PHE A N 1
ATOM 2162 C CA . PHE A 1 302 ? -3.400 11.339 23.485 1.00 83.62 302 PHE A CA 1
ATOM 2163 C C . PHE A 1 302 ? -2.520 12.593 23.488 1.00 83.62 302 PHE A C 1
ATOM 2165 O O . PHE A 1 302 ? -3.033 13.701 23.371 1.00 83.62 302 PHE A O 1
ATOM 2172 N N . LEU A 1 303 ? -1.198 12.440 23.532 1.00 77.19 303 LEU A N 1
ATOM 2173 C CA . LEU A 1 303 ? -0.245 13.543 23.415 1.00 77.19 303 LEU A CA 1
ATOM 2174 C C . LEU A 1 303 ? -0.345 14.255 22.053 1.00 77.19 303 LEU A C 1
ATOM 2176 O O . LEU A 1 303 ? -0.111 15.461 21.959 1.00 77.19 303 LEU A O 1
ATOM 2180 N N . ARG A 1 304 ? -0.729 13.539 20.988 1.00 70.62 304 ARG A N 1
ATOM 2181 C CA . ARG A 1 304 ? -1.049 14.135 19.673 1.00 70.62 304 ARG A CA 1
ATOM 2182 C C . ARG A 1 304 ? -2.334 14.961 19.695 1.00 70.62 304 ARG A C 1
ATOM 2184 O O . ARG A 1 304 ? -2.453 15.913 18.932 1.00 70.62 304 ARG A O 1
ATOM 2191 N N . GLU A 1 305 ? -3.279 14.605 20.562 1.00 71.94 305 GLU A N 1
ATOM 2192 C CA . GLU A 1 305 ? -4.561 15.301 20.728 1.00 71.94 305 GLU A CA 1
ATOM 2193 C C . GLU A 1 305 ? -4.417 16.573 21.589 1.00 71.94 305 GLU A C 1
ATOM 2195 O O . GLU A 1 305 ? -5.225 17.494 21.466 1.00 71.94 305 GLU A O 1
ATOM 2200 N N . THR A 1 306 ? -3.361 16.682 22.408 1.00 68.69 306 THR A N 1
ATOM 2201 C CA . THR A 1 306 ? -3.017 17.922 23.123 1.00 68.69 306 THR A CA 1
ATOM 2202 C C . THR A 1 306 ? -2.300 18.908 22.190 1.00 68.69 306 THR A C 1
ATOM 2204 O O . THR A 1 306 ? -1.137 18.707 21.826 1.00 68.69 306 THR A O 1
ATOM 2207 N N . ALA A 1 307 ? -2.994 19.974 21.779 1.00 54.06 307 ALA A N 1
ATOM 2208 C CA . ALA A 1 307 ? -2.457 21.029 20.916 1.00 54.06 307 ALA A CA 1
ATOM 2209 C C . ALA A 1 307 ? -1.722 22.120 21.723 1.00 54.06 307 ALA A C 1
ATOM 2211 O O . ALA A 1 307 ? -2.260 22.602 22.715 1.00 54.06 307 ALA A O 1
ATOM 2212 N N . GLY A 1 308 ? -0.533 22.544 21.260 1.00 61.31 308 GLY A N 1
ATOM 2213 C CA . GLY A 1 308 ? 0.190 23.719 21.780 1.00 61.31 308 GLY A CA 1
ATOM 2214 C C . GLY A 1 308 ? 1.703 23.723 21.464 1.00 61.31 308 GLY A C 1
ATOM 2215 O O . GLY A 1 308 ? 2.322 22.662 21.526 1.00 61.31 308 GLY A O 1
ATOM 2216 N N . PRO A 1 309 ? 2.356 24.869 21.171 1.00 56.19 309 PRO A N 1
ATOM 2217 C CA . PRO A 1 309 ? 3.814 24.951 20.943 1.00 56.19 309 PRO A CA 1
ATOM 2218 C C . PRO A 1 309 ? 4.674 24.533 22.152 1.00 56.19 309 PRO A C 1
ATOM 2220 O O . PRO A 1 309 ? 5.831 24.147 22.004 1.00 56.19 309 PRO A O 1
ATOM 2223 N N . GLY A 1 310 ? 4.125 24.592 23.372 1.00 64.25 310 GLY A N 1
ATOM 2224 C CA . GLY A 1 310 ? 4.798 24.086 24.575 1.00 64.25 310 GLY A CA 1
ATOM 2225 C C . GLY A 1 310 ? 4.975 22.565 24.561 1.00 64.25 310 GLY A C 1
ATOM 2226 O O . GLY A 1 310 ? 5.996 22.059 25.022 1.00 64.25 310 GLY A O 1
ATOM 2227 N N . SER A 1 311 ? 4.030 21.842 23.949 1.00 72.00 311 SER A N 1
ATOM 2228 C CA . SER A 1 311 ? 4.014 20.376 23.931 1.00 72.00 311 SER A CA 1
ATOM 2229 C C . SER A 1 311 ? 5.210 19.768 23.192 1.00 72.00 311 SER A C 1
ATOM 2231 O O . SER A 1 311 ? 5.777 18.794 23.674 1.00 72.00 311 SER A O 1
ATOM 2233 N N . ALA A 1 312 ? 5.658 20.359 22.077 1.00 77.62 312 ALA A N 1
ATOM 2234 C CA . ALA A 1 312 ? 6.780 19.833 21.296 1.00 77.62 312 ALA A CA 1
ATOM 2235 C C . ALA A 1 312 ? 8.102 19.895 22.081 1.00 77.62 312 ALA A C 1
ATOM 2237 O O . ALA A 1 312 ? 8.861 18.927 22.106 1.00 77.62 312 ALA A O 1
ATOM 2238 N N . ARG A 1 313 ? 8.348 20.994 22.807 1.00 80.25 313 ARG A N 1
ATOM 2239 C CA . ARG A 1 313 ? 9.520 21.127 23.688 1.00 80.25 313 ARG A CA 1
ATOM 2240 C C . ARG A 1 313 ? 9.463 20.170 24.872 1.00 80.25 313 ARG A C 1
ATOM 2242 O O . ARG A 1 313 ? 10.481 19.569 25.209 1.00 80.25 313 ARG A O 1
ATOM 2249 N N . THR A 1 314 ? 8.285 19.986 25.468 1.00 78.38 314 THR A N 1
ATOM 2250 C CA . THR A 1 314 ? 8.091 18.981 26.519 1.00 78.38 314 THR A CA 1
ATOM 2251 C C . THR A 1 314 ? 8.401 17.583 25.993 1.00 78.38 314 THR A C 1
ATOM 2253 O O . THR A 1 314 ? 9.193 16.881 26.607 1.00 78.38 314 THR A O 1
ATOM 2256 N N . VAL A 1 315 ? 7.877 17.205 24.823 1.00 79.75 315 VAL A N 1
ATOM 2257 C CA . VAL A 1 315 ? 8.168 15.913 24.178 1.00 79.75 315 VAL A CA 1
ATOM 2258 C C . VAL A 1 315 ? 9.664 15.737 23.909 1.00 79.75 315 VAL A C 1
ATOM 2260 O O . VAL A 1 315 ? 10.233 14.698 24.246 1.00 79.75 315 VAL A O 1
ATOM 2263 N N . ALA A 1 316 ? 10.326 16.763 23.373 1.00 86.44 316 ALA A N 1
ATOM 2264 C CA . ALA A 1 316 ? 11.763 16.736 23.117 1.00 86.44 316 ALA A CA 1
ATOM 2265 C C . ALA A 1 316 ? 12.586 16.524 24.402 1.00 86.44 316 ALA A C 1
ATOM 2267 O O . ALA A 1 316 ? 13.547 15.757 24.395 1.00 86.44 316 ALA A O 1
ATOM 2268 N N . ALA A 1 317 ? 12.183 17.136 25.522 1.00 84.69 317 ALA A N 1
ATOM 2269 C CA . ALA A 1 317 ? 12.840 16.969 26.820 1.00 84.69 317 ALA A CA 1
ATOM 2270 C C . ALA A 1 317 ? 12.654 15.567 27.439 1.00 84.69 317 ALA A C 1
ATOM 2272 O O . ALA A 1 317 ? 13.390 15.200 28.361 1.00 84.69 317 ALA A O 1
ATOM 2273 N N . LEU A 1 318 ? 11.689 14.779 26.951 1.00 81.88 318 LEU A N 1
ATOM 2274 C CA . LEU A 1 318 ? 11.415 13.421 27.433 1.00 81.88 318 LEU A CA 1
ATOM 2275 C C . LEU A 1 318 ? 12.159 12.333 26.685 1.00 81.88 318 LEU A C 1
ATOM 2277 O O . LEU A 1 318 ? 12.415 11.290 27.281 1.00 81.88 318 LEU A O 1
ATOM 2281 N N . LEU A 1 319 ? 12.566 12.585 25.439 1.00 87.25 319 LEU A N 1
ATOM 2282 C CA . LEU A 1 319 ? 13.341 11.639 24.635 1.00 87.25 319 LEU A CA 1
ATOM 2283 C C . LEU A 1 319 ? 14.442 10.904 25.426 1.00 87.25 319 LEU A C 1
ATOM 2285 O O . LEU A 1 319 ? 14.426 9.674 25.428 1.00 87.25 319 LEU A O 1
ATOM 2289 N N . PRO A 1 320 ? 15.355 11.570 26.165 1.00 85.88 320 PRO A N 1
ATOM 2290 C CA . PRO A 1 320 ? 16.431 10.860 26.862 1.00 85.88 320 PRO A CA 1
ATOM 2291 C C . PRO A 1 320 ? 15.962 9.987 28.039 1.00 85.88 320 PRO A C 1
ATOM 2293 O O . PRO A 1 320 ? 16.737 9.167 28.519 1.00 85.88 320 PRO A O 1
ATOM 2296 N N . LYS A 1 321 ? 14.724 10.157 28.523 1.00 83.25 321 LYS A N 1
ATOM 2297 C CA . LYS A 1 321 ? 14.160 9.428 29.674 1.00 83.25 321 LYS A CA 1
ATOM 2298 C C . LYS A 1 321 ? 13.302 8.227 29.269 1.00 83.25 321 LYS A C 1
ATOM 2300 O O . LYS A 1 321 ? 12.893 7.454 30.128 1.00 83.25 321 LYS A O 1
ATOM 2305 N N . CYS A 1 322 ? 12.992 8.097 27.984 1.00 82.12 322 CYS A N 1
ATOM 2306 C CA . CYS A 1 322 ? 12.102 7.072 27.458 1.00 82.12 322 CYS A CA 1
ATOM 2307 C C . CYS A 1 322 ? 12.865 5.817 27.009 1.00 82.12 322 CYS A C 1
ATOM 2309 O O . CYS A 1 322 ? 14.051 5.866 26.687 1.00 82.12 322 CYS A O 1
ATOM 2311 N N . THR A 1 323 ? 12.160 4.685 26.938 1.00 84.31 323 THR A N 1
ATOM 2312 C CA . THR A 1 323 ? 12.685 3.450 26.333 1.00 84.31 323 THR A CA 1
ATOM 2313 C C . THR A 1 323 ? 12.969 3.653 24.836 1.00 84.31 323 THR A C 1
ATOM 2315 O O . THR A 1 323 ? 12.345 4.524 24.226 1.00 84.31 323 THR A O 1
ATOM 2318 N N . PRO A 1 324 ? 13.828 2.840 24.188 1.00 88.88 324 PRO A N 1
ATOM 2319 C CA . PRO A 1 324 ? 14.105 2.977 22.753 1.00 88.88 324 PRO A CA 1
ATOM 2320 C C . PRO A 1 324 ? 12.848 2.943 21.868 1.00 88.88 324 PRO A C 1
ATOM 2322 O O . PRO A 1 324 ? 12.699 3.744 20.946 1.00 88.88 324 PRO A O 1
ATOM 2325 N N . SER A 1 325 ? 11.880 2.083 22.206 1.00 83.00 325 SER A N 1
ATOM 2326 C CA . SER A 1 325 ? 10.593 2.033 21.502 1.00 83.00 325 SER A CA 1
ATOM 2327 C C . SER A 1 325 ? 9.814 3.345 21.633 1.00 83.00 325 SER A C 1
ATOM 2329 O O . SER A 1 325 ? 9.240 3.816 20.654 1.00 83.00 325 SER A O 1
ATOM 2331 N N . ALA A 1 326 ? 9.785 3.945 22.824 1.00 81.31 326 ALA A N 1
ATOM 2332 C CA . ALA A 1 326 ? 9.120 5.225 23.042 1.00 81.31 326 ALA A CA 1
ATOM 2333 C C . ALA A 1 326 ? 9.899 6.387 22.399 1.00 81.31 326 ALA A C 1
ATOM 2335 O O . ALA A 1 326 ? 9.287 7.278 21.819 1.00 81.31 326 ALA A O 1
ATOM 2336 N N . GLN A 1 327 ? 11.235 6.352 22.403 1.00 90.06 327 GLN A N 1
ATOM 2337 C CA . GLN A 1 327 ? 12.084 7.330 21.714 1.00 90.06 327 GLN A CA 1
ATOM 2338 C C . GLN A 1 327 ? 11.784 7.394 20.216 1.00 90.06 327 GLN A C 1
ATOM 2340 O O . GLN A 1 327 ? 11.557 8.481 19.687 1.00 90.06 327 GLN A O 1
ATOM 2345 N N . ALA A 1 328 ? 11.730 6.244 19.538 1.00 89.44 328 ALA A N 1
ATOM 2346 C CA . ALA A 1 328 ? 11.423 6.186 18.110 1.00 89.44 328 ALA A CA 1
ATOM 2347 C C . ALA A 1 328 ? 10.045 6.796 17.790 1.00 89.44 328 ALA A C 1
ATOM 2349 O O . ALA A 1 328 ? 9.899 7.552 16.828 1.00 89.44 328 ALA A O 1
ATOM 2350 N N . LEU A 1 329 ? 9.048 6.520 18.633 1.00 84.31 329 LEU A N 1
ATOM 2351 C CA . LEU A 1 329 ? 7.693 7.046 18.489 1.00 84.31 329 LEU A CA 1
ATOM 2352 C C . LEU A 1 329 ? 7.597 8.560 18.742 1.00 84.31 329 LEU A C 1
ATOM 2354 O O . LEU A 1 329 ? 6.884 9.263 18.025 1.00 84.31 329 LEU A O 1
ATOM 2358 N N . LEU A 1 330 ? 8.320 9.074 19.740 1.00 87.31 330 LEU A N 1
ATOM 2359 C CA . LEU A 1 330 ? 8.368 10.509 20.027 1.00 87.31 330 LEU A CA 1
ATOM 2360 C C . LEU A 1 330 ? 9.129 11.278 18.936 1.00 87.31 330 LEU A C 1
ATOM 2362 O O . LEU A 1 330 ? 8.741 12.392 18.607 1.00 87.31 330 LEU A O 1
ATOM 2366 N N . LEU A 1 331 ? 10.161 10.693 18.321 1.00 91.69 331 LEU A N 1
ATOM 2367 C CA . LEU A 1 331 ? 10.857 11.301 17.178 1.00 91.69 331 LEU A CA 1
ATOM 2368 C C . LEU A 1 331 ? 9.931 11.471 15.962 1.00 91.69 331 LEU A C 1
ATOM 2370 O O . LEU A 1 331 ? 9.954 12.525 15.327 1.00 91.69 331 LEU A O 1
ATOM 2374 N N . ASP A 1 332 ? 9.082 10.480 15.666 1.00 87.12 332 ASP A N 1
ATOM 2375 C CA . ASP A 1 332 ? 8.045 10.591 14.625 1.00 87.12 332 ASP A CA 1
ATOM 2376 C C . ASP A 1 332 ? 7.006 11.679 14.954 1.00 87.12 332 ASP A C 1
ATOM 2378 O O . ASP A 1 332 ? 6.592 12.451 14.083 1.00 87.12 332 ASP A O 1
ATOM 2382 N N . ASP A 1 333 ? 6.625 11.783 16.229 1.00 84.62 333 ASP A N 1
ATOM 2383 C CA . ASP A 1 333 ? 5.718 12.820 16.719 1.00 84.62 333 ASP A CA 1
ATOM 2384 C C . ASP A 1 333 ? 6.299 14.230 16.526 1.00 84.62 333 ASP A C 1
ATOM 2386 O O . ASP A 1 333 ? 5.661 15.084 15.909 1.00 84.62 333 ASP A O 1
ATOM 2390 N N . LEU A 1 334 ? 7.542 14.458 16.963 1.00 87.75 334 LEU A N 1
ATOM 2391 C CA . LEU A 1 334 ? 8.250 15.730 16.778 1.00 87.75 334 LEU A CA 1
ATOM 2392 C C . LEU A 1 334 ? 8.365 16.106 15.298 1.00 87.75 334 LEU A C 1
ATOM 2394 O O . LEU A 1 334 ? 8.069 17.239 14.914 1.00 87.75 334 LEU A O 1
ATOM 2398 N N . ALA A 1 335 ? 8.723 15.138 14.454 1.00 87.62 335 ALA A N 1
ATOM 2399 C CA . ALA A 1 335 ? 8.832 15.328 13.014 1.00 87.62 335 ALA A CA 1
ATOM 2400 C C . ALA A 1 335 ? 7.490 15.682 12.353 1.00 87.62 335 ALA A C 1
ATOM 2402 O O . ALA A 1 335 ? 7.465 16.363 11.329 1.00 87.62 335 ALA A O 1
ATOM 2403 N N . THR A 1 336 ? 6.375 15.211 12.916 1.00 85.44 336 THR A N 1
ATOM 2404 C CA . THR A 1 336 ? 5.016 15.523 12.448 1.00 85.44 336 THR A CA 1
ATOM 2405 C C . THR A 1 336 ? 4.563 16.909 12.903 1.00 85.44 336 THR A C 1
ATOM 2407 O O . THR A 1 336 ? 3.889 17.605 12.148 1.00 85.44 336 THR A O 1
ATOM 2410 N N . ARG A 1 337 ? 4.959 17.339 14.108 1.00 82.25 337 ARG A N 1
ATOM 2411 C CA . ARG A 1 337 ? 4.658 18.684 14.627 1.00 82.25 337 ARG A CA 1
ATOM 2412 C C . ARG A 1 337 ? 5.398 19.792 13.878 1.00 82.25 337 ARG A C 1
ATOM 2414 O O . ARG A 1 337 ? 4.887 20.904 13.810 1.00 82.25 337 ARG A O 1
ATOM 2421 N N . GLY A 1 338 ? 6.580 19.503 13.330 1.00 84.56 338 GLY A N 1
ATOM 2422 C CA . GLY A 1 338 ? 7.328 20.453 12.500 1.00 84.56 338 GLY A CA 1
ATOM 2423 C C . GLY A 1 338 ? 7.992 21.602 13.271 1.00 84.56 338 GLY A C 1
ATOM 2424 O O . GLY A 1 338 ? 8.407 22.581 12.658 1.00 84.56 338 GLY A O 1
ATOM 2425 N N . ASP A 1 339 ? 8.084 21.518 14.603 1.00 85.31 339 ASP A N 1
ATOM 2426 C CA . ASP A 1 339 ? 8.705 22.560 15.426 1.00 85.31 339 ASP A CA 1
ATOM 2427 C C . ASP A 1 339 ? 10.237 22.466 15.357 1.00 85.31 339 ASP A C 1
ATOM 2429 O O . ASP A 1 339 ? 10.859 21.611 15.998 1.00 85.31 339 ASP A O 1
ATOM 2433 N N . ALA A 1 340 ? 10.848 23.377 14.595 1.00 84.88 340 ALA A N 1
ATOM 2434 C CA . ALA A 1 340 ? 12.294 23.454 14.397 1.00 84.88 340 ALA A CA 1
ATOM 2435 C C . ALA A 1 340 ? 13.086 23.615 15.710 1.00 84.88 340 ALA A C 1
ATOM 2437 O O . ALA A 1 340 ? 14.239 23.191 15.779 1.00 84.88 340 ALA A O 1
ATOM 2438 N N . SER A 1 341 ? 12.481 24.139 16.789 1.00 85.94 341 SER A N 1
ATOM 2439 C CA . SER A 1 341 ? 13.154 24.251 18.096 1.00 85.94 341 SER A CA 1
ATOM 2440 C C . SER A 1 341 ? 13.509 22.892 18.717 1.00 85.94 341 SER A C 1
ATOM 2442 O O . SER A 1 341 ? 14.338 22.817 19.624 1.00 85.94 341 SER A O 1
ATOM 2444 N N . THR A 1 342 ? 12.920 21.806 18.210 1.00 90.50 342 THR A N 1
ATOM 2445 C CA . THR A 1 342 ? 13.161 20.428 18.665 1.00 90.50 342 THR A CA 1
ATOM 2446 C C . THR A 1 342 ? 14.259 19.708 17.878 1.00 90.50 342 THR A C 1
ATOM 2448 O O . THR A 1 342 ? 14.676 18.612 18.265 1.00 90.50 342 THR A O 1
ATOM 2451 N N . LEU A 1 343 ? 14.797 20.338 16.824 1.00 92.12 343 LEU A N 1
ATOM 2452 C CA . LEU A 1 343 ? 15.867 19.784 15.994 1.00 92.12 343 LEU A CA 1
ATOM 2453 C C . LEU A 1 343 ? 17.096 19.322 16.804 1.00 92.12 343 LEU A C 1
ATOM 2455 O O . LEU A 1 343 ? 17.558 18.206 16.550 1.00 92.12 343 LEU A O 1
ATOM 2459 N N . PRO A 1 344 ? 17.604 20.065 17.813 1.00 93.44 344 PRO A N 1
ATOM 2460 C CA . PRO A 1 344 ? 18.748 19.606 18.605 1.00 93.44 344 PRO A CA 1
ATOM 2461 C C . PRO A 1 344 ? 18.506 18.262 19.303 1.00 93.44 344 PRO A C 1
ATOM 2463 O O . PRO A 1 344 ? 19.421 17.445 19.405 1.00 93.44 344 PRO A O 1
ATOM 2466 N N . ALA A 1 345 ? 17.269 17.998 19.739 1.00 92.69 345 ALA A N 1
ATOM 2467 C CA . ALA A 1 345 ? 16.913 16.736 20.378 1.00 92.69 345 ALA A CA 1
ATOM 2468 C C . ALA A 1 345 ? 16.914 15.575 19.370 1.00 92.69 345 ALA A C 1
ATOM 2470 O O . ALA A 1 345 ? 17.458 14.510 19.662 1.00 92.69 345 ALA A O 1
ATOM 2471 N N . ALA A 1 346 ? 16.386 15.793 18.159 1.00 94.44 346 ALA A N 1
ATOM 2472 C CA . ALA A 1 346 ? 16.432 14.802 17.083 1.00 94.44 346 ALA A CA 1
ATOM 2473 C C . ALA A 1 346 ? 17.874 14.515 16.622 1.00 94.44 346 ALA A C 1
ATOM 2475 O O . ALA A 1 346 ? 18.256 13.354 16.483 1.00 94.44 346 ALA A O 1
ATOM 2476 N N . VAL A 1 347 ? 18.704 15.554 16.462 1.00 95.06 347 VAL A N 1
ATOM 2477 C CA . VAL A 1 347 ? 20.129 15.415 16.110 1.00 95.06 347 VAL A CA 1
ATOM 2478 C C . VAL A 1 347 ? 20.892 14.634 17.183 1.00 95.06 347 VAL A C 1
ATOM 2480 O O . VAL A 1 347 ? 21.704 13.771 16.849 1.00 95.06 347 VAL A O 1
ATOM 2483 N N . GLY A 1 348 ? 20.602 14.870 18.467 1.00 93.62 348 GLY A N 1
ATOM 2484 C CA . GLY A 1 348 ? 21.198 14.114 19.572 1.00 93.62 348 GLY A CA 1
ATOM 2485 C C . GLY A 1 348 ? 20.937 12.605 19.489 1.00 93.62 348 GLY A C 1
ATOM 2486 O O . GLY A 1 348 ? 21.804 11.810 19.854 1.00 93.62 348 GLY A O 1
ATOM 2487 N N . MET A 1 349 ? 19.785 12.197 18.946 1.00 95.94 349 MET A N 1
ATOM 2488 C CA . MET A 1 349 ? 19.391 10.789 18.818 1.00 95.94 349 MET A CA 1
ATOM 2489 C C . MET A 1 349 ? 20.016 10.064 17.614 1.00 95.94 349 MET A C 1
ATOM 2491 O O . MET A 1 349 ? 19.973 8.835 17.566 1.00 95.94 349 MET A O 1
ATOM 2495 N N . LEU A 1 350 ? 20.687 10.771 16.692 1.00 95.19 350 LEU A N 1
ATOM 2496 C CA . LEU A 1 350 ? 21.436 10.142 15.588 1.00 95.19 350 LEU A CA 1
ATOM 2497 C C . LEU A 1 350 ? 22.567 9.222 16.081 1.00 95.19 350 LEU A C 1
ATOM 2499 O O . LEU A 1 350 ? 23.001 8.332 15.356 1.00 95.19 350 LEU A O 1
ATOM 2503 N N . LYS A 1 351 ? 23.042 9.429 17.316 1.00 93.44 351 LYS A N 1
ATOM 2504 C CA . LYS A 1 351 ? 24.108 8.643 17.958 1.00 93.44 351 LYS A CA 1
ATOM 2505 C C . LYS A 1 351 ? 23.580 7.597 18.944 1.00 93.44 351 LYS A C 1
ATOM 2507 O O . LYS A 1 351 ? 24.356 7.076 19.742 1.00 93.44 351 LYS A O 1
ATOM 2512 N N . SER A 1 352 ? 22.275 7.319 18.935 1.00 95.19 352 SER A N 1
ATOM 2513 C CA . SER A 1 352 ? 21.689 6.323 19.834 1.00 95.19 352 SER A CA 1
ATOM 2514 C C . SER A 1 352 ? 22.347 4.946 19.644 1.00 95.19 352 SER A C 1
ATOM 2516 O O . SER A 1 352 ? 22.623 4.557 18.502 1.00 95.19 352 SER A O 1
ATOM 2518 N N . PRO A 1 353 ? 22.584 4.172 20.721 1.00 93.31 353 PRO A N 1
ATOM 2519 C CA . PRO A 1 353 ? 23.031 2.786 20.588 1.00 93.31 353 PRO A CA 1
ATOM 2520 C C . PRO A 1 353 ? 21.977 1.907 19.894 1.00 93.31 353 PRO A C 1
ATOM 2522 O O . PRO A 1 353 ? 22.327 0.917 19.252 1.00 93.31 353 PRO A O 1
ATOM 2525 N N . ASP A 1 354 ? 20.701 2.293 19.957 1.00 94.62 354 ASP A N 1
ATOM 2526 C CA . ASP A 1 354 ? 19.591 1.566 19.349 1.00 94.62 354 ASP A CA 1
ATOM 2527 C C . ASP A 1 354 ? 19.380 1.958 17.875 1.00 94.62 354 ASP A C 1
ATOM 2529 O O . ASP A 1 354 ? 19.237 3.136 17.536 1.00 94.62 354 ASP A O 1
ATOM 2533 N N . ALA A 1 355 ? 19.348 0.958 16.989 1.00 93.12 355 ALA A N 1
ATOM 2534 C CA . ALA A 1 355 ? 19.223 1.164 15.546 1.00 93.12 355 ALA A CA 1
ATOM 2535 C C . ALA A 1 355 ? 17.862 1.741 15.127 1.00 93.12 355 ALA A C 1
ATOM 2537 O O . ALA A 1 355 ? 17.805 2.597 14.243 1.00 93.12 355 ALA A O 1
ATOM 2538 N N . ALA A 1 356 ? 16.768 1.334 15.780 1.00 91.94 356 ALA A N 1
ATOM 2539 C CA . ALA A 1 356 ? 15.439 1.856 15.476 1.00 91.94 356 ALA A CA 1
ATOM 2540 C C . ALA A 1 356 ? 15.333 3.338 15.866 1.00 91.94 356 ALA A C 1
ATOM 2542 O O . ALA A 1 356 ? 14.744 4.135 15.131 1.00 91.94 356 ALA A O 1
ATOM 2543 N N . VAL A 1 357 ? 15.969 3.729 16.974 1.00 95.56 357 VAL A N 1
ATOM 2544 C CA . VAL A 1 357 ? 16.060 5.134 17.395 1.00 95.56 357 VAL A CA 1
ATOM 2545 C C . VAL A 1 357 ? 16.897 5.954 16.417 1.00 95.56 357 VAL A C 1
ATOM 2547 O O . VAL A 1 357 ? 16.455 7.033 16.022 1.00 95.56 357 VAL A O 1
ATOM 2550 N N . ARG A 1 358 ? 18.058 5.454 15.963 1.00 96.38 358 ARG A N 1
ATOM 2551 C CA . ARG A 1 358 ? 18.860 6.149 14.935 1.00 96.38 358 ARG A CA 1
ATOM 2552 C C . ARG A 1 358 ? 18.069 6.348 13.647 1.00 96.38 358 ARG A C 1
ATOM 2554 O O . ARG A 1 358 ? 18.043 7.451 13.108 1.00 96.38 358 ARG A O 1
ATOM 2561 N N . LEU A 1 359 ? 17.367 5.315 13.184 1.00 95.56 359 LEU A N 1
ATOM 2562 C CA . LEU A 1 359 ? 16.547 5.382 11.977 1.00 95.56 359 LEU A CA 1
ATOM 2563 C C . LEU A 1 359 ? 15.409 6.408 12.106 1.00 95.56 359 LEU A C 1
ATOM 2565 O O . LEU A 1 359 ? 15.185 7.212 11.196 1.00 95.56 359 LEU A O 1
ATOM 2569 N N . ALA A 1 360 ? 14.710 6.418 13.245 1.00 95.12 360 ALA A N 1
ATOM 2570 C CA . ALA A 1 360 ? 13.684 7.414 13.543 1.00 95.12 360 ALA A CA 1
ATOM 2571 C C . ALA A 1 360 ? 14.274 8.833 13.609 1.00 95.12 360 ALA A C 1
ATOM 2573 O O . ALA A 1 360 ? 13.684 9.770 13.069 1.00 95.12 360 ALA A O 1
ATOM 2574 N N . ALA A 1 361 ? 15.466 8.986 14.189 1.00 96.94 361 ALA A N 1
ATOM 2575 C CA . ALA A 1 361 ? 16.168 10.261 14.278 1.00 96.94 361 ALA A CA 1
ATOM 2576 C C . ALA A 1 361 ? 16.561 10.790 12.893 1.00 96.94 361 ALA A C 1
ATOM 2578 O O . ALA A 1 361 ? 16.297 11.952 12.598 1.00 96.94 361 ALA A O 1
ATOM 2579 N N . ILE A 1 362 ? 17.097 9.945 12.003 1.00 97.25 362 ILE A N 1
ATOM 2580 C CA . ILE A 1 362 ? 17.428 10.325 10.618 1.00 97.25 362 ILE A CA 1
ATOM 2581 C C . ILE A 1 362 ? 16.181 10.841 9.889 1.00 97.25 362 ILE A C 1
ATOM 2583 O O . ILE A 1 362 ? 16.218 11.891 9.245 1.00 97.25 362 ILE A O 1
ATOM 2587 N N . ARG A 1 363 ? 15.052 10.135 10.024 1.00 95.38 363 ARG A N 1
ATOM 2588 C CA . ARG A 1 363 ? 13.775 10.539 9.413 1.00 95.38 363 ARG A CA 1
ATOM 2589 C C . ARG A 1 363 ? 13.255 11.857 9.987 1.00 95.38 363 ARG A C 1
ATOM 2591 O O . ARG A 1 363 ? 12.767 12.687 9.221 1.00 95.38 363 ARG A O 1
ATOM 2598 N N . ALA A 1 364 ? 13.374 12.058 11.300 1.00 94.75 364 ALA A N 1
ATOM 2599 C CA . ALA A 1 364 ? 12.971 13.294 11.962 1.00 94.75 364 ALA A CA 1
ATOM 2600 C C . ALA A 1 364 ? 13.836 14.483 11.523 1.00 94.75 364 ALA A C 1
ATOM 2602 O O . ALA A 1 364 ? 13.301 15.518 11.128 1.00 94.75 364 ALA A O 1
ATOM 2603 N N . VAL A 1 365 ? 15.160 14.308 11.489 1.00 95.62 365 VAL A N 1
ATOM 2604 C CA . VAL A 1 365 ? 16.111 15.312 10.991 1.00 95.62 365 VAL A CA 1
ATOM 2605 C C . VAL A 1 365 ? 15.849 15.631 9.517 1.00 95.62 365 VAL A C 1
ATOM 2607 O O . VAL A 1 365 ? 15.901 16.790 9.139 1.00 95.62 365 VAL A O 1
ATOM 2610 N N . GLY A 1 366 ? 15.462 14.661 8.686 1.00 93.50 366 GLY A N 1
ATOM 2611 C CA . GLY A 1 366 ? 15.082 14.928 7.293 1.00 93.50 366 GLY A CA 1
ATOM 2612 C C . GLY A 1 366 ? 13.852 15.830 7.111 1.00 93.50 366 GLY A C 1
ATOM 2613 O O . GLY A 1 366 ? 13.683 16.400 6.036 1.00 93.50 366 GLY A O 1
ATOM 2614 N N . ARG A 1 367 ? 12.989 15.962 8.131 1.00 91.69 367 ARG A N 1
ATOM 2615 C CA . ARG A 1 367 ? 11.808 16.848 8.103 1.00 91.69 367 ARG A CA 1
ATOM 2616 C C . ARG A 1 367 ? 12.035 18.177 8.820 1.00 91.69 367 ARG A C 1
ATOM 2618 O O . ARG A 1 367 ? 11.542 19.197 8.356 1.00 91.69 367 ARG A O 1
ATOM 2625 N N . LEU A 1 368 ? 12.731 18.139 9.955 1.00 90.69 368 LEU A N 1
ATOM 2626 C CA . LEU A 1 368 ? 12.964 19.294 10.829 1.00 90.69 368 LEU A CA 1
ATOM 2627 C C . LEU A 1 368 ? 14.264 20.037 10.511 1.00 90.69 368 LEU A C 1
ATOM 2629 O O . LEU A 1 368 ? 14.456 21.155 10.977 1.00 90.69 368 LEU A O 1
ATOM 2633 N N . GLY A 1 369 ? 15.183 19.375 9.812 1.00 90.25 369 GLY A N 1
ATOM 2634 C CA . GLY A 1 369 ? 16.547 19.832 9.611 1.00 90.25 369 GLY A CA 1
ATOM 2635 C C . GLY A 1 369 ? 16.669 20.984 8.630 1.00 90.25 369 GLY A C 1
ATOM 2636 O O . GLY A 1 369 ? 15.816 21.212 7.777 1.00 90.25 369 GLY A O 1
ATOM 2637 N N . ASP A 1 370 ? 17.796 21.668 8.746 1.00 91.88 370 ASP A N 1
ATOM 2638 C CA . ASP A 1 370 ? 18.225 22.787 7.916 1.00 91.88 370 ASP A CA 1
ATOM 2639 C C . ASP A 1 370 ? 19.665 22.535 7.419 1.00 91.88 370 ASP A C 1
ATOM 2641 O O . ASP A 1 370 ? 20.203 21.423 7.563 1.00 91.88 370 ASP A O 1
ATOM 2645 N N . ALA A 1 371 ? 20.323 23.547 6.848 1.00 93.19 371 ALA A N 1
ATOM 2646 C CA . ALA A 1 371 ? 21.698 23.427 6.366 1.00 93.19 371 ALA A CA 1
ATOM 2647 C C . ALA A 1 371 ? 22.701 22.959 7.445 1.00 93.19 371 ALA A C 1
ATOM 2649 O O . ALA A 1 371 ? 23.701 22.321 7.104 1.00 93.19 371 ALA A O 1
ATOM 2650 N N . SER A 1 372 ? 22.437 23.199 8.738 1.00 92.56 372 SER A N 1
ATOM 2651 C CA . SER A 1 372 ? 23.319 22.769 9.835 1.00 92.56 372 SER A CA 1
ATOM 2652 C C . SER A 1 372 ? 23.392 21.245 9.987 1.00 92.56 372 SER A C 1
ATOM 2654 O O . SER A 1 372 ? 24.359 20.715 10.537 1.00 92.56 372 SER A O 1
ATOM 2656 N N . THR A 1 373 ? 22.403 20.520 9.456 1.00 94.94 373 THR A N 1
ATOM 2657 C CA . THR A 1 373 ? 22.307 19.054 9.551 1.00 94.94 373 THR A CA 1
ATOM 2658 C C . THR A 1 373 ? 23.044 18.316 8.430 1.00 94.94 373 THR A C 1
ATOM 2660 O O . THR A 1 373 ? 23.280 17.107 8.530 1.00 94.94 373 THR A O 1
ATOM 2663 N N . LEU A 1 374 ? 23.465 19.033 7.380 1.00 94.38 374 LEU A N 1
ATOM 2664 C CA . LEU A 1 374 ? 24.122 18.456 6.204 1.00 94.38 374 LEU A CA 1
ATOM 2665 C C . LEU A 1 374 ? 25.389 17.654 6.520 1.00 94.38 374 LEU A C 1
ATOM 2667 O O . LEU A 1 374 ? 25.526 16.566 5.957 1.00 94.38 374 LEU A O 1
ATOM 2671 N N . PRO A 1 375 ? 26.295 18.089 7.418 1.00 93.06 375 PRO A N 1
ATOM 2672 C CA . PRO A 1 375 ? 27.481 17.296 7.731 1.00 93.06 375 PRO A CA 1
ATOM 2673 C C . PRO A 1 375 ? 27.134 15.919 8.309 1.00 93.06 375 PRO A C 1
ATOM 2675 O O . PRO A 1 375 ? 27.744 14.924 7.931 1.00 93.06 375 PRO A O 1
ATOM 2678 N N . ALA A 1 376 ? 26.118 15.837 9.176 1.00 94.69 376 ALA A N 1
ATOM 2679 C CA . ALA A 1 376 ? 25.708 14.574 9.787 1.00 94.69 376 ALA A CA 1
ATOM 2680 C C . ALA A 1 376 ? 25.030 13.648 8.767 1.00 94.69 376 ALA A C 1
ATOM 2682 O O . ALA A 1 376 ? 25.380 12.474 8.662 1.00 94.69 376 ALA A O 1
ATOM 2683 N N . LEU A 1 377 ? 24.089 14.177 7.981 1.00 96.25 377 LEU A N 1
ATOM 2684 C CA . LEU A 1 377 ? 23.340 13.377 7.013 1.00 96.25 377 LEU A CA 1
ATOM 2685 C C . LEU A 1 377 ? 24.198 12.919 5.828 1.00 96.25 377 LEU A C 1
ATOM 2687 O O . LEU A 1 377 ? 24.053 11.785 5.378 1.00 96.25 377 LEU A O 1
ATOM 2691 N N . THR A 1 378 ? 25.108 13.760 5.331 1.00 95.62 378 THR A N 1
ATOM 2692 C CA . THR A 1 378 ? 26.002 13.369 4.226 1.00 95.62 378 THR A CA 1
ATOM 2693 C C . THR A 1 378 ? 27.032 12.332 4.672 1.00 95.62 378 THR A C 1
ATOM 2695 O O . THR A 1 378 ? 27.309 11.396 3.924 1.00 95.62 378 THR A O 1
ATOM 2698 N N . GLN A 1 379 ? 27.533 12.423 5.908 1.00 94.56 379 GLN A N 1
ATOM 2699 C CA . GLN A 1 379 ? 28.438 11.420 6.469 1.00 94.56 379 GLN A CA 1
ATOM 2700 C C . GLN A 1 379 ? 27.728 10.080 6.714 1.00 94.56 379 GLN A C 1
ATOM 2702 O O . GLN A 1 379 ? 28.284 9.037 6.374 1.00 94.56 379 GLN A O 1
ATOM 2707 N N . LEU A 1 380 ? 26.476 10.098 7.188 1.00 95.69 380 LEU A N 1
ATOM 2708 C CA . LEU A 1 380 ? 25.648 8.891 7.295 1.00 95.69 380 LEU A CA 1
ATOM 2709 C C . LEU A 1 380 ? 25.354 8.275 5.922 1.00 95.69 380 LEU A C 1
ATOM 2711 O O . LEU A 1 380 ? 25.525 7.073 5.750 1.00 95.69 380 LEU A O 1
ATOM 2715 N N . ALA A 1 381 ? 24.990 9.078 4.920 1.00 96.12 381 ALA A N 1
ATOM 2716 C CA . ALA A 1 381 ? 24.762 8.579 3.564 1.00 96.12 381 ALA A CA 1
ATOM 2717 C C . ALA A 1 381 ? 26.033 7.954 2.951 1.00 96.12 381 ALA A C 1
ATOM 2719 O O . ALA A 1 381 ? 25.952 6.943 2.255 1.00 96.12 381 ALA A O 1
ATOM 2720 N N . ALA A 1 382 ? 27.211 8.516 3.236 1.00 95.06 382 ALA A N 1
ATOM 2721 C CA . ALA A 1 382 ? 28.485 8.031 2.707 1.00 95.06 382 ALA A CA 1
ATOM 2722 C C . ALA A 1 382 ? 29.063 6.823 3.471 1.00 95.06 382 ALA A C 1
ATOM 2724 O O . ALA A 1 382 ? 29.783 6.013 2.880 1.00 95.06 382 ALA A O 1
ATOM 2725 N N . GLY A 1 383 ? 28.799 6.725 4.779 1.00 93.31 383 GLY A N 1
ATOM 2726 C CA . GLY A 1 383 ? 29.443 5.767 5.683 1.00 93.31 383 GLY A CA 1
ATOM 2727 C C . GLY A 1 383 ? 28.562 4.615 6.173 1.00 93.31 383 GLY A C 1
ATOM 2728 O O . GLY A 1 383 ? 29.100 3.560 6.505 1.00 93.31 383 GLY A O 1
ATOM 2729 N N . ALA A 1 384 ? 27.238 4.789 6.226 1.00 92.19 384 ALA A N 1
ATOM 2730 C CA . ALA A 1 384 ? 26.313 3.747 6.669 1.00 92.19 384 ALA A CA 1
ATOM 2731 C C . ALA A 1 384 ? 26.016 2.722 5.556 1.00 92.19 384 ALA A C 1
ATOM 2733 O O . ALA A 1 384 ? 26.440 2.863 4.408 1.00 92.19 384 ALA A O 1
ATOM 2734 N N . SER A 1 385 ? 25.253 1.680 5.895 1.00 88.75 385 SER A N 1
ATOM 2735 C CA . SER A 1 385 ? 24.762 0.673 4.946 1.00 88.75 385 SER A CA 1
ATOM 2736 C C . SER A 1 385 ? 23.317 0.279 5.269 1.00 88.75 385 SER A C 1
ATOM 2738 O O . SER A 1 385 ? 22.836 0.538 6.374 1.00 88.75 385 SER A O 1
ATOM 2740 N N . GLY A 1 386 ? 22.616 -0.325 4.307 1.00 92.69 386 GLY A N 1
ATOM 2741 C CA . GLY A 1 386 ? 21.228 -0.761 4.485 1.00 92.69 386 GLY A CA 1
ATOM 2742 C C . GLY A 1 386 ? 20.269 0.397 4.780 1.00 92.69 386 GLY A C 1
ATOM 2743 O O . GLY A 1 386 ? 20.392 1.482 4.212 1.00 92.69 386 GLY A O 1
ATOM 2744 N N . GLU A 1 387 ? 19.324 0.172 5.695 1.00 91.62 387 GLU A N 1
ATOM 2745 C CA . GLU A 1 387 ? 18.223 1.107 5.964 1.00 91.62 387 GLU A CA 1
ATOM 2746 C C . GLU A 1 387 ? 18.674 2.489 6.453 1.00 91.62 387 GLU A C 1
ATOM 2748 O O . GLU A 1 387 ? 18.038 3.490 6.123 1.00 91.62 387 GLU A O 1
ATOM 2753 N N . GLU A 1 388 ? 19.767 2.577 7.219 1.00 92.44 388 GLU A N 1
ATOM 2754 C CA . GLU A 1 388 ? 20.275 3.863 7.714 1.00 92.44 388 GLU A CA 1
ATOM 2755 C C . GLU A 1 388 ? 20.837 4.723 6.575 1.00 92.44 388 GLU A C 1
ATOM 2757 O O . GLU A 1 388 ? 20.595 5.932 6.535 1.00 92.44 388 GLU A O 1
ATOM 2762 N N . GLN A 1 389 ? 21.528 4.102 5.611 1.00 95.81 389 GLN A N 1
ATOM 2763 C CA . GLN A 1 389 ? 22.026 4.798 4.425 1.00 95.81 389 GLN A CA 1
ATOM 2764 C C . GLN A 1 389 ? 20.864 5.310 3.569 1.00 95.81 389 GLN A C 1
ATOM 2766 O O . GLN A 1 389 ? 20.854 6.474 3.164 1.00 95.81 389 GLN A O 1
ATOM 2771 N N . ASP A 1 390 ? 19.864 4.464 3.326 1.00 95.06 390 ASP A N 1
ATOM 2772 C CA . ASP A 1 390 ? 18.700 4.831 2.520 1.00 95.06 390 ASP A CA 1
ATOM 2773 C C . ASP A 1 390 ? 17.864 5.924 3.195 1.00 95.06 390 ASP A C 1
ATOM 2775 O O . ASP A 1 390 ? 17.417 6.868 2.538 1.00 95.06 390 ASP A O 1
ATOM 2779 N N . ALA A 1 391 ? 17.715 5.865 4.521 1.00 95.00 391 ALA A N 1
ATOM 2780 C CA . ALA A 1 391 ? 17.061 6.916 5.287 1.00 95.00 391 ALA A CA 1
ATOM 2781 C C . ALA A 1 391 ? 17.837 8.237 5.235 1.00 95.00 391 ALA A C 1
ATOM 2783 O O . ALA A 1 391 ? 17.212 9.287 5.084 1.00 95.00 391 ALA A O 1
ATOM 2784 N N . ALA A 1 392 ? 19.171 8.209 5.319 1.00 97.44 392 ALA A N 1
ATOM 2785 C CA . ALA A 1 392 ? 19.998 9.413 5.241 1.00 97.44 392 ALA A CA 1
ATOM 2786 C C . ALA A 1 392 ? 19.921 10.054 3.848 1.00 97.44 392 ALA A C 1
ATOM 2788 O O . ALA A 1 392 ? 19.748 11.269 3.734 1.00 97.44 392 ALA A O 1
ATOM 2789 N N . ARG A 1 393 ? 19.949 9.240 2.786 1.00 97.56 393 ARG A N 1
ATOM 2790 C CA . ARG A 1 393 ? 19.726 9.696 1.406 1.00 97.56 393 ARG A CA 1
ATOM 2791 C C . ARG A 1 393 ? 18.348 10.333 1.237 1.00 97.56 393 ARG A C 1
ATOM 2793 O O . ARG A 1 393 ? 18.250 11.454 0.746 1.00 97.56 393 ARG A O 1
ATOM 2800 N N . ALA A 1 394 ? 17.296 9.664 1.707 1.00 96.19 394 ALA A N 1
ATOM 2801 C CA . ALA A 1 394 ? 15.935 10.190 1.647 1.00 96.19 394 ALA A CA 1
ATOM 2802 C C . ALA A 1 394 ? 15.756 11.469 2.483 1.00 96.19 394 ALA A C 1
ATOM 2804 O O . ALA A 1 394 ? 14.985 12.347 2.097 1.00 96.19 394 ALA A O 1
ATOM 2805 N N . ALA A 1 395 ? 16.456 11.586 3.616 1.00 95.94 395 ALA A N 1
ATOM 2806 C CA . ALA A 1 395 ? 16.473 12.793 4.432 1.00 95.94 395 ALA A CA 1
ATOM 2807 C C . ALA A 1 395 ? 17.110 13.961 3.665 1.00 95.94 395 ALA A C 1
ATOM 2809 O O . ALA A 1 395 ? 16.467 14.998 3.525 1.00 95.94 395 ALA A O 1
ATOM 2810 N N . LEU A 1 396 ? 18.305 13.771 3.088 1.00 96.50 396 LEU A N 1
ATOM 2811 C CA . LEU A 1 396 ? 18.982 14.782 2.261 1.00 96.50 396 LEU A CA 1
ATOM 2812 C C . LEU A 1 396 ? 18.100 15.270 1.108 1.00 96.50 396 LEU A C 1
ATOM 2814 O O . LEU A 1 396 ? 18.024 16.472 0.857 1.00 96.50 396 LEU A O 1
ATOM 2818 N N . ASP A 1 397 ? 17.379 14.363 0.452 1.00 94.81 397 ASP A N 1
ATOM 2819 C CA . ASP A 1 397 ? 16.516 14.693 -0.685 1.00 94.81 397 ASP A CA 1
ATOM 2820 C C . ASP A 1 397 ? 15.275 15.508 -0.270 1.00 94.81 397 ASP A C 1
ATOM 2822 O O . ASP A 1 397 ? 14.744 16.273 -1.074 1.00 94.81 397 ASP A O 1
ATOM 2826 N N . ARG A 1 398 ? 14.818 15.374 0.984 1.00 90.62 398 ARG A N 1
ATOM 2827 C CA . ARG A 1 398 ? 13.576 15.982 1.502 1.00 90.62 398 ARG A CA 1
ATOM 2828 C C . ARG A 1 398 ? 13.774 17.226 2.357 1.00 90.62 398 ARG A C 1
ATOM 2830 O O . ARG A 1 398 ? 12.791 17.925 2.593 1.00 90.62 398 ARG A O 1
ATOM 2837 N N . LEU A 1 399 ? 15.003 17.510 2.792 1.00 91.19 399 LEU A N 1
ATOM 2838 C CA . LEU A 1 399 ? 15.301 18.691 3.601 1.00 91.19 399 LEU A CA 1
ATOM 2839 C C . LEU A 1 399 ? 14.699 19.973 2.978 1.00 91.19 399 LEU A C 1
ATOM 2841 O O . LEU A 1 399 ? 14.841 20.169 1.761 1.00 91.19 399 LEU A O 1
ATOM 2845 N N . PRO A 1 400 ? 14.078 20.863 3.770 1.00 84.12 400 PRO A N 1
ATOM 2846 C CA . PRO A 1 400 ? 13.600 22.168 3.314 1.00 84.12 400 PRO A CA 1
ATOM 2847 C C . PRO A 1 400 ? 14.669 22.943 2.527 1.00 84.12 400 PRO A C 1
ATOM 2849 O O . PRO A 1 400 ? 15.830 22.994 2.909 1.00 84.12 400 PRO A O 1
ATOM 2852 N N . ALA A 1 401 ? 14.310 23.502 1.368 1.00 75.31 401 ALA A N 1
ATOM 2853 C CA . ALA A 1 401 ? 15.302 23.902 0.363 1.00 75.31 401 ALA A CA 1
ATOM 2854 C C . ALA A 1 401 ? 15.914 25.305 0.518 1.00 75.31 401 ALA A C 1
ATOM 2856 O O . ALA A 1 401 ? 16.895 25.582 -0.173 1.00 75.31 401 ALA A O 1
ATOM 2857 N N . ALA A 1 402 ? 15.346 26.177 1.360 1.00 76.75 402 ALA A N 1
ATOM 2858 C CA . ALA A 1 402 ? 15.650 27.614 1.363 1.00 76.75 402 ALA A CA 1
ATOM 2859 C C . ALA A 1 402 ? 17.144 27.930 1.581 1.00 76.75 402 ALA A C 1
ATOM 2861 O O . ALA A 1 402 ? 17.688 28.812 0.922 1.00 76.75 402 ALA A O 1
ATOM 2862 N N . ASP A 1 403 ? 17.814 27.174 2.445 1.00 84.19 403 ASP A N 1
ATOM 2863 C CA . ASP A 1 403 ? 19.228 27.311 2.815 1.00 84.19 403 ASP A CA 1
ATOM 2864 C C . ASP A 1 403 ? 20.071 26.075 2.442 1.00 84.19 403 ASP A C 1
ATOM 2866 O O . ASP A 1 403 ? 21.290 26.157 2.284 1.00 84.19 403 ASP A O 1
ATOM 2870 N N . VAL A 1 404 ? 19.424 24.929 2.230 1.00 92.94 404 VAL A N 1
ATOM 2871 C CA . VAL A 1 404 ? 20.092 23.644 1.992 1.00 92.94 404 VAL A CA 1
ATOM 2872 C C . VAL A 1 404 ? 20.752 23.544 0.617 1.00 92.94 404 VAL A C 1
ATOM 2874 O O . VAL A 1 404 ? 21.891 23.089 0.523 1.00 92.94 404 VAL A O 1
ATOM 2877 N N . ASN A 1 405 ? 20.079 23.960 -0.462 1.00 92.94 405 ASN A N 1
ATOM 2878 C CA . ASN A 1 405 ? 20.642 23.812 -1.812 1.00 92.94 405 ASN A CA 1
ATOM 2879 C C . ASN A 1 405 ? 21.941 24.625 -1.989 1.00 92.94 405 ASN A C 1
ATOM 2881 O O . ASN A 1 405 ? 22.927 24.038 -2.438 1.00 92.94 405 ASN A O 1
ATOM 2885 N N . PRO A 1 406 ? 22.002 25.918 -1.597 1.00 92.31 406 PRO A N 1
ATOM 2886 C CA . PRO A 1 406 ? 23.251 26.678 -1.623 1.00 92.31 406 PRO A CA 1
ATOM 2887 C C . PRO A 1 406 ? 24.348 26.060 -0.747 1.00 92.31 406 PRO A C 1
ATOM 2889 O O . PRO A 1 406 ? 25.504 26.023 -1.161 1.00 92.31 406 PRO A O 1
ATOM 2892 N N . ALA A 1 407 ? 23.994 25.530 0.430 1.00 94.00 407 ALA A N 1
ATOM 2893 C CA . ALA A 1 407 ? 24.947 24.912 1.350 1.00 94.00 407 ALA A CA 1
ATOM 2894 C C . ALA A 1 407 ? 25.505 23.564 0.848 1.00 94.00 407 ALA A C 1
ATOM 2896 O O . ALA A 1 407 ? 26.629 23.202 1.192 1.00 94.00 407 ALA A O 1
ATOM 2897 N N . MET A 1 408 ? 24.770 22.837 -0.002 1.00 94.56 408 MET A N 1
ATOM 2898 C CA . MET A 1 408 ? 25.249 21.600 -0.633 1.00 94.56 408 MET A CA 1
ATOM 2899 C C . MET A 1 408 ? 26.312 21.847 -1.717 1.00 94.56 408 MET A C 1
ATOM 2901 O O . MET A 1 408 ? 27.168 20.991 -1.925 1.00 94.56 408 MET A O 1
ATOM 2905 N N . LEU A 1 409 ? 26.303 23.000 -2.396 1.00 93.50 409 LEU A N 1
ATOM 2906 C CA . LEU A 1 409 ? 27.248 23.298 -3.483 1.00 93.50 409 LEU A CA 1
ATOM 2907 C C . LEU A 1 409 ? 28.731 23.194 -3.067 1.00 93.50 409 LEU A C 1
ATOM 2909 O O . LEU A 1 409 ? 29.461 22.446 -3.717 1.00 93.50 409 LEU A O 1
ATOM 2913 N N . PRO A 1 410 ? 29.206 23.845 -1.984 1.00 92.69 410 PRO A N 1
ATOM 2914 C CA . PRO A 1 410 ? 30.600 23.704 -1.557 1.00 92.69 410 PRO A CA 1
ATOM 2915 C C . PRO A 1 410 ? 30.944 22.286 -1.070 1.00 92.69 410 PRO A C 1
ATOM 2917 O O . PRO A 1 410 ? 32.101 21.875 -1.172 1.00 92.69 410 PRO A O 1
ATOM 2920 N N . LEU A 1 411 ? 29.962 21.524 -0.570 1.00 92.88 411 LEU A N 1
ATOM 2921 C CA . LEU A 1 411 ? 30.151 20.131 -0.143 1.00 92.88 411 LEU A CA 1
ATOM 2922 C C . LEU A 1 411 ? 30.330 19.172 -1.329 1.00 92.88 411 LEU A C 1
ATOM 2924 O O . LEU A 1 411 ? 30.924 18.112 -1.169 1.00 92.88 411 LEU A O 1
ATOM 2928 N N . ALA A 1 412 ? 29.855 19.541 -2.521 1.00 93.25 412 ALA A N 1
ATOM 2929 C CA . ALA A 1 412 ? 30.113 18.780 -3.742 1.00 93.25 412 ALA A CA 1
ATOM 2930 C C . ALA A 1 412 ? 31.553 18.965 -4.258 1.00 93.25 412 ALA A C 1
ATOM 2932 O O . ALA A 1 412 ? 32.032 18.135 -5.026 1.00 93.25 412 ALA A O 1
ATOM 2933 N N . GLU A 1 413 ? 32.253 20.027 -3.839 1.00 89.25 413 GLU A N 1
ATOM 2934 C CA . GLU A 1 413 ? 33.618 20.338 -4.288 1.00 89.25 413 GLU A CA 1
ATOM 2935 C C . GLU A 1 413 ? 34.706 19.943 -3.282 1.00 89.25 413 GLU A C 1
ATOM 2937 O O . GLU A 1 413 ? 35.845 19.690 -3.674 1.00 89.25 413 GLU A O 1
ATOM 2942 N N . LYS A 1 414 ? 34.392 19.929 -1.982 1.00 87.38 414 LYS A N 1
ATOM 2943 C CA . LYS A 1 414 ? 35.379 19.777 -0.902 1.00 87.38 414 LYS A CA 1
ATOM 2944 C C . LYS A 1 414 ? 35.067 18.571 -0.016 1.00 87.38 414 LYS A C 1
ATOM 2946 O O . LYS A 1 414 ? 33.911 18.296 0.275 1.00 87.38 414 LYS A O 1
ATOM 2951 N N . GLY A 1 415 ? 36.111 17.911 0.486 1.00 82.50 415 GLY A N 1
ATOM 2952 C CA . GLY A 1 415 ? 35.997 16.822 1.466 1.00 82.50 415 GLY A CA 1
ATOM 2953 C C . GLY A 1 415 ? 36.143 15.424 0.862 1.00 82.50 415 GLY A C 1
ATOM 2954 O O . GLY A 1 415 ? 36.711 15.268 -0.215 1.00 82.50 415 GLY A O 1
ATOM 2955 N N . ASP A 1 416 ? 35.662 14.408 1.579 1.00 91.81 416 ASP A N 1
ATOM 2956 C CA . ASP A 1 416 ? 35.761 12.990 1.206 1.00 91.81 416 ASP A CA 1
ATOM 2957 C C . ASP A 1 416 ? 34.984 12.649 -0.081 1.00 91.81 416 ASP A C 1
ATOM 2959 O O . ASP A 1 416 ? 33.875 13.134 -0.292 1.00 91.81 416 ASP A O 1
ATOM 2963 N N . ALA A 1 417 ? 35.546 11.790 -0.937 1.00 95.19 417 ALA A N 1
ATOM 2964 C CA . ALA A 1 417 ? 34.970 11.469 -2.245 1.00 95.19 417 ALA A CA 1
ATOM 2965 C C . ALA A 1 417 ? 33.582 10.810 -2.161 1.00 95.19 417 ALA A C 1
ATOM 2967 O O . ALA A 1 417 ? 32.710 11.122 -2.974 1.00 95.19 417 ALA A O 1
ATOM 2968 N N . LYS A 1 418 ? 33.333 9.955 -1.158 1.00 94.75 418 LYS A N 1
ATOM 2969 C CA . LYS A 1 418 ? 32.016 9.323 -0.974 1.00 94.75 418 LYS A CA 1
ATOM 2970 C C . LYS A 1 418 ? 30.975 10.351 -0.548 1.00 94.75 418 LYS A C 1
ATOM 2972 O O . LYS A 1 418 ? 29.853 10.326 -1.046 1.00 94.75 418 LYS A O 1
ATOM 2977 N N . VAL A 1 419 ? 31.361 11.292 0.315 1.00 95.81 419 VAL A N 1
ATOM 2978 C CA . VAL A 1 419 ? 30.508 12.426 0.700 1.00 95.81 419 VAL A CA 1
ATOM 2979 C C . VAL A 1 419 ? 30.175 13.288 -0.519 1.00 95.81 419 VAL A C 1
ATOM 2981 O O . VAL A 1 419 ? 28.997 13.552 -0.759 1.00 95.81 419 VAL A O 1
ATOM 2984 N N . ARG A 1 420 ? 31.171 13.661 -1.338 1.00 96.38 420 ARG A N 1
ATOM 2985 C CA . ARG A 1 420 ? 30.935 14.439 -2.571 1.00 96.38 420 ARG A CA 1
ATOM 2986 C C . ARG A 1 420 ? 29.967 13.716 -3.516 1.00 96.38 420 ARG A C 1
ATOM 2988 O O . ARG A 1 420 ? 29.039 14.338 -4.027 1.00 96.38 420 ARG A O 1
ATOM 2995 N N . ALA A 1 421 ? 30.126 12.403 -3.699 1.00 96.12 421 ALA A N 1
ATOM 2996 C CA . ALA A 1 421 ? 29.233 11.595 -4.533 1.00 96.12 421 ALA A CA 1
ATOM 2997 C C . ALA A 1 421 ? 27.778 11.575 -4.015 1.00 96.12 421 ALA A C 1
ATOM 2999 O O . ALA A 1 421 ? 26.844 11.752 -4.801 1.00 96.12 421 ALA A O 1
ATOM 3000 N N . GLU A 1 422 ? 27.563 11.432 -2.702 1.00 96.56 422 GLU A N 1
ATOM 3001 C CA . GLU A 1 422 ? 26.219 11.484 -2.102 1.00 96.56 422 GLU A CA 1
ATOM 3002 C C . GLU A 1 422 ? 25.581 12.876 -2.193 1.00 96.56 422 GLU A C 1
ATOM 3004 O O . GLU A 1 422 ? 24.373 13.000 -2.418 1.00 96.56 422 GLU A O 1
ATOM 3009 N N . VAL A 1 423 ? 26.386 13.937 -2.080 1.00 96.88 423 VAL A N 1
ATOM 3010 C CA . VAL A 1 423 ? 25.919 15.313 -2.289 1.00 96.88 423 VAL A CA 1
ATOM 3011 C C . VAL A 1 423 ? 25.488 15.517 -3.742 1.00 96.88 423 VAL A C 1
ATOM 3013 O O . VAL A 1 423 ? 24.398 16.034 -3.978 1.00 96.88 423 VAL A O 1
ATOM 3016 N N . LEU A 1 424 ? 26.274 15.061 -4.724 1.00 97.31 424 LEU A N 1
ATOM 3017 C CA . LEU A 1 424 ? 25.917 15.134 -6.148 1.00 97.31 424 LEU A CA 1
ATOM 3018 C C . LEU A 1 424 ? 24.618 14.375 -6.460 1.00 97.31 424 LEU A C 1
ATOM 3020 O O . LEU A 1 424 ? 23.768 14.896 -7.192 1.00 97.31 424 LEU A O 1
ATOM 3024 N N . ARG A 1 425 ? 24.428 13.189 -5.862 1.00 96.19 425 ARG A N 1
ATOM 3025 C CA . ARG A 1 425 ? 23.180 12.409 -5.944 1.00 96.19 425 ARG A CA 1
ATOM 3026 C C . ARG A 1 425 ? 21.992 13.198 -5.384 1.00 96.19 425 ARG A C 1
ATOM 3028 O O . ARG A 1 425 ? 20.946 13.271 -6.026 1.00 96.19 425 ARG A O 1
ATOM 3035 N N . SER A 1 426 ? 22.161 13.817 -4.217 1.00 96.12 426 SER A N 1
ATOM 3036 C CA . SER A 1 426 ? 21.126 14.647 -3.591 1.00 96.12 426 SER A CA 1
ATOM 3037 C C . SER A 1 426 ? 20.794 15.885 -4.437 1.00 96.12 426 SER A C 1
ATOM 3039 O O . SER A 1 426 ? 19.625 16.184 -4.672 1.00 96.12 426 SER A O 1
ATOM 3041 N N . LEU A 1 427 ? 21.799 16.574 -4.995 1.00 95.69 427 LEU A N 1
ATOM 3042 C CA . LEU A 1 427 ? 21.597 17.718 -5.897 1.00 95.69 427 LEU A CA 1
ATOM 3043 C C . LEU A 1 427 ? 20.777 17.332 -7.143 1.00 95.69 427 LEU A C 1
ATOM 3045 O O . LEU A 1 427 ? 19.929 18.117 -7.576 1.00 95.69 427 LEU A O 1
ATOM 3049 N N . ALA A 1 428 ? 20.981 16.122 -7.684 1.00 94.69 428 ALA A N 1
ATOM 3050 C CA . ALA A 1 428 ? 20.164 15.574 -8.768 1.00 94.69 428 ALA A CA 1
ATOM 3051 C C . ALA A 1 428 ? 18.709 15.341 -8.339 1.00 94.69 428 ALA A C 1
ATOM 3053 O O . ALA A 1 428 ? 17.792 15.830 -9.002 1.00 94.69 428 ALA A O 1
ATOM 3054 N N . ALA A 1 429 ? 18.493 14.630 -7.226 1.00 94.81 429 ALA A N 1
ATOM 3055 C CA . ALA A 1 429 ? 17.158 14.316 -6.707 1.00 94.81 429 ALA A CA 1
ATOM 3056 C C . ALA A 1 429 ? 16.346 15.586 -6.402 1.00 94.81 429 ALA A C 1
ATOM 3058 O O . ALA A 1 429 ? 15.155 15.664 -6.702 1.00 94.81 429 ALA A O 1
ATOM 3059 N N . ARG A 1 430 ? 17.021 16.611 -5.875 1.00 92.38 430 ARG A N 1
ATOM 3060 C CA . ARG A 1 430 ? 16.443 17.912 -5.513 1.00 92.38 430 ARG A CA 1
ATOM 3061 C C . ARG A 1 430 ? 16.304 18.874 -6.693 1.00 92.38 430 ARG A C 1
ATOM 3063 O O . ARG A 1 430 ? 15.728 19.945 -6.518 1.00 92.38 430 ARG A O 1
ATOM 3070 N N . ARG A 1 431 ? 16.855 18.535 -7.869 1.00 92.12 431 ARG A N 1
ATOM 3071 C CA . ARG A 1 431 ? 16.989 19.435 -9.034 1.00 92.12 431 ARG A CA 1
ATOM 3072 C C . ARG A 1 431 ? 17.516 20.817 -8.629 1.00 92.12 431 ARG A C 1
ATOM 3074 O O . ARG A 1 431 ? 16.936 21.844 -8.977 1.00 92.12 431 ARG A O 1
ATOM 3081 N N . ALA A 1 432 ? 18.586 20.828 -7.836 1.00 91.69 432 ALA A N 1
ATOM 3082 C CA . ALA A 1 432 ? 19.057 22.033 -7.168 1.00 91.69 432 ALA A CA 1
ATOM 3083 C C . ALA A 1 432 ? 19.429 23.145 -8.179 1.00 91.69 432 ALA A C 1
ATOM 3085 O O . ALA A 1 432 ? 20.282 22.927 -9.049 1.00 91.69 432 ALA A O 1
ATOM 3086 N N . PRO A 1 433 ? 18.824 24.345 -8.081 1.00 87.44 433 PRO A N 1
ATOM 3087 C CA . PRO A 1 433 ? 19.138 25.450 -8.977 1.00 87.44 433 PRO A CA 1
ATOM 3088 C C . PRO A 1 433 ? 20.582 25.913 -8.762 1.00 87.44 433 PRO A C 1
ATOM 3090 O O . PRO A 1 433 ? 21.082 25.933 -7.639 1.00 87.44 433 PRO A O 1
ATOM 3093 N N . GLY A 1 434 ? 21.264 26.276 -9.849 1.00 90.06 434 GLY A N 1
ATOM 3094 C CA . GLY A 1 434 ? 22.657 26.731 -9.798 1.00 90.06 434 GLY A CA 1
ATOM 3095 C C . GLY A 1 434 ? 23.698 25.624 -9.587 1.00 90.06 434 GLY A C 1
ATOM 3096 O O . GLY A 1 434 ? 24.883 25.933 -9.535 1.00 90.06 434 GLY A O 1
ATOM 3097 N N . ALA A 1 435 ? 23.303 24.347 -9.515 1.00 94.94 435 ALA A N 1
ATOM 3098 C CA . ALA A 1 435 ? 24.248 23.244 -9.325 1.00 94.94 435 ALA A CA 1
ATOM 3099 C C . ALA A 1 435 ? 25.046 22.882 -10.592 1.00 94.94 435 ALA A C 1
ATOM 3101 O O . ALA A 1 435 ? 26.144 22.343 -10.481 1.00 94.94 435 ALA A O 1
ATOM 3102 N N . VAL A 1 436 ? 24.543 23.200 -11.793 1.00 95.62 436 VAL A N 1
ATOM 3103 C CA . VAL A 1 436 ? 25.157 22.793 -13.076 1.00 95.62 436 VAL A CA 1
ATOM 3104 C C . VAL A 1 436 ? 26.654 23.139 -13.182 1.00 95.62 436 VAL A C 1
ATOM 3106 O O . VAL A 1 436 ? 27.417 22.234 -13.516 1.00 95.62 436 VAL A O 1
ATOM 3109 N N . PRO A 1 437 ? 27.134 24.360 -12.858 1.00 95.38 437 PRO A N 1
ATOM 3110 C CA . PRO A 1 437 ? 28.565 24.675 -12.934 1.00 95.38 437 PRO A CA 1
ATOM 3111 C C . PRO A 1 437 ? 29.433 23.813 -12.007 1.00 95.38 437 PRO A C 1
ATOM 3113 O O . PRO A 1 437 ? 30.496 23.346 -12.410 1.00 95.38 437 PRO A O 1
ATOM 3116 N N . VAL A 1 438 ? 28.961 23.563 -10.782 1.00 95.62 438 VAL A N 1
ATOM 3117 C CA . VAL A 1 438 ? 29.664 22.730 -9.794 1.00 95.62 438 VAL A CA 1
ATOM 3118 C C . VAL A 1 438 ? 29.714 21.275 -10.256 1.00 95.62 438 VAL A C 1
ATOM 3120 O O . VAL A 1 438 ? 30.758 20.631 -10.189 1.00 95.62 438 VAL A O 1
ATOM 3123 N N . VAL A 1 439 ? 28.604 20.770 -10.795 1.00 96.50 439 VAL A N 1
ATOM 3124 C CA . VAL A 1 439 ? 28.510 19.397 -11.302 1.00 96.50 439 VAL A CA 1
ATOM 3125 C C . VAL A 1 439 ? 29.388 19.202 -12.544 1.00 96.50 439 VAL A C 1
ATOM 3127 O O . VAL A 1 439 ? 30.056 18.179 -12.651 1.00 96.50 439 VAL A O 1
ATOM 3130 N N . LEU A 1 440 ? 29.450 20.177 -13.458 1.00 95.75 440 LEU A N 1
ATOM 3131 C CA . LEU A 1 440 ? 30.346 20.118 -14.622 1.00 95.75 440 LEU A CA 1
ATOM 3132 C C . LEU A 1 440 ? 31.814 19.997 -14.200 1.00 95.75 440 LEU A C 1
ATOM 3134 O O . LEU A 1 440 ? 32.542 19.185 -14.760 1.00 95.75 440 LEU A O 1
ATOM 3138 N N . LYS A 1 441 ? 32.232 20.748 -13.176 1.00 95.00 441 LYS A N 1
ATOM 3139 C CA . LYS A 1 441 ? 33.581 20.639 -12.610 1.00 95.00 441 LYS A CA 1
ATOM 3140 C C . LYS A 1 441 ? 33.820 19.273 -11.955 1.00 95.00 441 LYS A C 1
ATOM 3142 O O . LYS A 1 441 ? 34.875 18.682 -12.158 1.00 95.00 441 LYS A O 1
ATOM 3147 N N . ALA A 1 442 ? 32.842 18.747 -11.216 1.00 95.69 442 ALA A N 1
ATOM 3148 C CA . ALA A 1 442 ? 32.934 17.425 -10.591 1.00 95.69 442 ALA A CA 1
ATOM 3149 C C . ALA A 1 442 ? 32.977 16.268 -11.613 1.00 95.69 442 ALA A C 1
ATOM 3151 O O . ALA A 1 442 ? 33.531 15.210 -11.326 1.00 95.69 442 ALA A O 1
ATOM 3152 N N . ALA A 1 443 ? 32.453 16.462 -12.827 1.00 95.50 443 ALA A N 1
ATOM 3153 C CA . ALA A 1 443 ? 32.577 15.486 -13.911 1.00 95.50 443 ALA A CA 1
ATOM 3154 C C . ALA A 1 443 ? 34.019 15.346 -14.442 1.00 95.50 443 ALA A C 1
ATOM 3156 O O . ALA A 1 443 ? 34.319 14.374 -15.131 1.00 95.50 443 ALA A O 1
ATOM 3157 N N . GLU A 1 444 ? 34.917 16.273 -14.091 1.00 93.44 444 GLU A N 1
ATOM 3158 C CA . GLU A 1 444 ? 36.356 16.219 -14.381 1.00 93.44 444 GLU A CA 1
ATOM 3159 C C . GLU A 1 444 ? 37.200 15.826 -13.143 1.00 93.44 444 GLU A C 1
ATOM 3161 O O . GLU A 1 444 ? 38.426 15.916 -13.181 1.00 93.44 444 GLU A O 1
ATOM 3166 N N . ASP A 1 445 ? 36.572 15.396 -12.038 1.00 94.50 445 ASP A N 1
ATOM 3167 C CA . ASP A 1 445 ? 37.259 15.056 -10.778 1.00 94.50 445 ASP A CA 1
ATOM 3168 C C . ASP A 1 445 ? 38.263 13.896 -10.955 1.00 94.50 445 ASP A C 1
ATOM 3170 O O . ASP A 1 445 ? 38.104 13.019 -11.804 1.00 94.50 445 ASP A O 1
ATOM 3174 N N . ALA A 1 446 ? 39.315 13.853 -10.139 1.00 92.00 446 ALA A N 1
ATOM 3175 C CA . ALA A 1 446 ? 40.276 12.751 -10.157 1.00 92.00 446 ALA A CA 1
ATOM 3176 C C . ALA A 1 446 ? 39.646 11.416 -9.703 1.00 92.00 446 ALA A C 1
ATOM 3178 O O . ALA A 1 446 ? 40.032 10.350 -10.193 1.00 92.00 446 ALA A O 1
ATOM 3179 N N . ASP A 1 447 ? 38.650 11.463 -8.815 1.00 93.94 447 ASP A N 1
ATOM 3180 C CA . ASP A 1 447 ? 37.952 10.291 -8.294 1.00 93.94 447 ASP A CA 1
ATOM 3181 C C . ASP A 1 447 ? 36.857 9.791 -9.255 1.00 93.94 447 ASP A C 1
ATOM 3183 O O . ASP A 1 447 ? 35.959 10.529 -9.664 1.00 93.94 447 ASP A O 1
ATOM 3187 N N . ALA A 1 448 ? 36.915 8.505 -9.611 1.00 92.50 448 ALA A N 1
ATOM 3188 C CA . ALA A 1 448 ? 35.997 7.907 -10.579 1.00 92.50 448 ALA A CA 1
ATOM 3189 C C . ALA A 1 448 ? 34.542 7.829 -10.083 1.00 92.50 448 ALA A C 1
ATOM 3191 O O . ALA A 1 448 ? 33.619 7.933 -10.891 1.00 92.50 448 ALA A O 1
ATOM 3192 N N . ALA A 1 449 ? 34.314 7.657 -8.776 1.00 91.69 449 ALA A N 1
ATOM 3193 C CA . ALA A 1 449 ? 32.962 7.625 -8.224 1.00 91.69 449 ALA A CA 1
ATOM 3194 C C . ALA A 1 449 ? 32.326 9.021 -8.258 1.00 91.69 449 ALA A C 1
ATOM 3196 O O . ALA A 1 449 ? 31.141 9.148 -8.569 1.00 91.69 449 ALA A O 1
ATOM 3197 N N . VAL A 1 450 ? 33.123 10.065 -8.011 1.00 95.81 450 VAL A N 1
ATOM 3198 C CA . VAL A 1 450 ? 32.672 11.461 -8.111 1.00 95.81 450 VAL A CA 1
ATOM 3199 C C . VAL A 1 450 ? 32.345 11.831 -9.556 1.00 95.81 450 VAL A C 1
ATOM 3201 O O . VAL A 1 450 ? 31.262 12.365 -9.799 1.00 95.81 450 VAL A O 1
ATOM 3204 N N . ARG A 1 451 ? 33.199 11.469 -10.526 1.00 94.81 451 ARG A N 1
ATOM 3205 C CA . ARG A 1 451 ? 32.900 11.684 -11.955 1.00 94.81 451 ARG A CA 1
ATOM 3206 C C . ARG A 1 451 ? 31.617 10.983 -12.389 1.00 94.81 451 ARG A C 1
ATOM 3208 O O . ARG A 1 451 ? 30.746 11.614 -12.986 1.00 94.81 451 ARG A O 1
ATOM 3215 N N . ALA A 1 452 ? 31.459 9.707 -12.035 1.00 92.56 452 ALA A N 1
ATOM 3216 C CA . ALA A 1 452 ? 30.266 8.937 -12.374 1.00 92.56 452 ALA A CA 1
ATOM 3217 C C . ALA A 1 452 ? 28.990 9.550 -11.768 1.00 92.56 452 ALA A C 1
ATOM 3219 O O . ALA A 1 452 ? 27.976 9.676 -12.462 1.00 92.56 452 ALA A O 1
ATOM 3220 N N . ALA A 1 453 ? 29.042 9.974 -10.498 1.00 95.25 453 ALA A N 1
ATOM 3221 C CA . ALA A 1 453 ? 27.933 10.660 -9.840 1.00 95.25 453 ALA A CA 1
ATOM 3222 C C . ALA A 1 453 ? 27.608 11.994 -10.531 1.00 95.25 453 ALA A C 1
ATOM 3224 O O . ALA A 1 453 ? 26.446 12.263 -10.824 1.00 95.25 453 ALA A O 1
ATOM 3225 N N . ALA A 1 454 ? 28.621 12.796 -10.869 1.00 96.69 454 ALA A N 1
ATOM 3226 C CA . ALA A 1 454 ? 28.439 14.073 -11.549 1.00 96.69 454 ALA A CA 1
ATOM 3227 C C . ALA A 1 454 ? 27.807 13.914 -12.942 1.00 96.69 454 ALA A C 1
ATOM 3229 O O . ALA A 1 454 ? 26.857 14.623 -13.275 1.00 96.69 454 ALA A O 1
ATOM 3230 N N . LEU A 1 455 ? 28.269 12.948 -13.741 1.00 95.69 455 LEU A N 1
ATOM 3231 C CA . LEU A 1 455 ? 27.712 12.661 -15.067 1.00 95.69 455 LEU A CA 1
ATOM 3232 C C . LEU A 1 455 ? 26.251 12.188 -14.990 1.00 95.69 455 LEU A C 1
ATOM 3234 O O . LEU A 1 455 ? 25.424 12.606 -15.804 1.00 95.69 455 LEU A O 1
ATOM 3238 N N . ALA A 1 456 ? 25.908 11.376 -13.984 1.00 94.31 456 ALA A N 1
ATOM 3239 C CA . ALA A 1 456 ? 24.522 11.000 -13.707 1.00 94.31 456 ALA A CA 1
ATOM 3240 C C . ALA A 1 456 ? 23.670 12.210 -13.283 1.00 94.31 456 ALA A C 1
ATOM 3242 O O . ALA A 1 456 ? 22.521 12.337 -13.711 1.00 94.31 456 ALA A O 1
ATOM 3243 N N . THR A 1 457 ? 24.234 13.133 -12.499 1.00 95.31 457 THR A N 1
ATOM 3244 C CA . THR A 1 457 ? 23.560 14.373 -12.100 1.00 95.31 457 THR A CA 1
ATOM 3245 C C . THR A 1 457 ? 23.290 15.285 -13.300 1.00 95.31 457 THR A C 1
ATOM 3247 O O . THR A 1 457 ? 22.180 15.810 -13.413 1.00 95.31 457 THR A O 1
ATOM 3250 N N . LEU A 1 458 ? 24.229 15.428 -14.246 1.00 95.75 458 LEU A N 1
ATOM 3251 C CA . LEU A 1 458 ? 24.027 16.232 -15.464 1.00 95.75 458 LEU A CA 1
ATOM 3252 C C . LEU A 1 458 ? 22.846 15.736 -16.311 1.00 95.75 458 LEU A C 1
ATOM 3254 O O . LEU A 1 458 ? 22.072 16.558 -16.792 1.00 95.75 458 LEU A O 1
ATOM 3258 N N . ASP A 1 459 ? 22.641 14.421 -16.441 1.00 91.25 459 ASP A N 1
ATOM 3259 C CA . ASP A 1 459 ? 21.486 13.843 -17.160 1.00 91.25 459 ASP A CA 1
ATOM 3260 C C . ASP A 1 459 ? 20.136 14.359 -16.609 1.00 91.25 459 ASP A C 1
ATOM 3262 O O . ASP A 1 459 ? 19.174 14.574 -17.363 1.00 91.25 459 ASP A O 1
ATOM 3266 N N . ALA A 1 460 ? 20.084 14.609 -15.294 1.00 90.88 460 ALA A N 1
ATOM 3267 C CA . ALA A 1 460 ? 18.893 15.044 -14.573 1.00 90.88 460 ALA A CA 1
ATOM 3268 C C . ALA A 1 460 ? 18.680 16.570 -14.563 1.00 90.88 460 ALA A C 1
ATOM 3270 O O . ALA A 1 460 ? 17.531 17.010 -14.683 1.00 90.88 460 ALA A O 1
ATOM 3271 N N . ILE A 1 461 ? 19.749 17.364 -14.399 1.00 92.56 461 ILE A N 1
ATOM 3272 C CA . ILE A 1 461 ? 19.639 18.810 -14.109 1.00 92.56 461 ILE A CA 1
ATOM 3273 C C . ILE A 1 461 ? 20.197 19.742 -15.189 1.00 92.56 461 ILE A C 1
ATOM 3275 O O . ILE A 1 461 ? 19.940 20.941 -15.118 1.00 92.56 461 ILE A O 1
ATOM 3279 N N . ALA A 1 462 ? 20.984 19.240 -16.145 1.00 92.50 462 ALA A N 1
ATOM 3280 C CA . ALA A 1 462 ? 21.626 20.103 -17.131 1.00 92.50 462 ALA A CA 1
ATOM 3281 C C . ALA A 1 462 ? 20.603 20.732 -18.093 1.00 92.50 462 ALA A C 1
ATOM 3283 O O . ALA A 1 462 ? 19.638 20.087 -18.517 1.00 92.50 462 ALA A O 1
ATOM 3284 N N . ASP A 1 463 ? 20.847 21.995 -18.441 1.00 90.25 463 ASP A N 1
ATOM 3285 C CA . ASP A 1 463 ? 20.057 22.780 -19.386 1.00 90.25 463 ASP A CA 1
ATOM 3286 C C . ASP A 1 463 ? 20.799 22.973 -20.722 1.00 90.25 463 ASP A C 1
ATOM 3288 O O . ASP A 1 463 ? 21.968 22.617 -20.871 1.00 90.25 463 ASP A O 1
ATOM 3292 N N . GLU A 1 464 ? 20.128 23.560 -21.716 1.00 89.31 464 GLU A N 1
ATOM 3293 C CA . GLU A 1 464 ? 20.688 23.777 -23.061 1.00 89.31 464 GLU A CA 1
ATOM 3294 C C . GLU A 1 464 ? 22.027 24.540 -23.055 1.00 89.31 464 GLU A C 1
ATOM 3296 O O . GLU A 1 464 ? 22.867 24.318 -23.929 1.00 89.31 464 GLU A O 1
ATOM 3301 N N . LYS A 1 465 ? 22.285 25.376 -22.039 1.00 91.31 465 LYS A N 1
ATOM 3302 C CA . LYS A 1 465 ? 23.535 26.141 -21.911 1.00 91.31 465 LYS A CA 1
ATOM 3303 C C . LYS A 1 465 ? 24.726 25.254 -21.548 1.00 91.31 465 LYS A C 1
ATOM 3305 O O . LYS A 1 465 ? 25.862 25.622 -21.835 1.00 91.31 465 LYS A O 1
ATOM 3310 N N . ALA A 1 466 ? 24.484 24.087 -20.952 1.00 94.31 466 ALA A N 1
ATOM 3311 C CA . ALA A 1 466 ? 25.523 23.127 -20.597 1.00 94.31 466 ALA A CA 1
ATOM 3312 C C . ALA A 1 466 ? 26.004 22.276 -21.786 1.00 94.31 466 ALA A C 1
ATOM 3314 O O . ALA A 1 466 ? 27.042 21.622 -21.672 1.00 94.31 466 ALA A O 1
ATOM 3315 N N . ALA A 1 467 ? 25.301 22.278 -22.927 1.00 94.75 467 ALA A N 1
ATOM 3316 C CA . ALA A 1 467 ? 25.618 21.404 -24.060 1.00 94.75 467 ALA A CA 1
ATOM 3317 C C . ALA A 1 467 ? 27.087 21.499 -24.540 1.00 94.75 467 ALA A C 1
ATOM 3319 O O . ALA A 1 467 ? 27.713 20.445 -24.682 1.00 94.75 467 ALA A O 1
ATOM 3320 N N . PRO A 1 468 ? 27.704 22.692 -24.711 1.00 95.88 468 PRO A N 1
ATOM 3321 C CA . PRO A 1 468 ? 29.120 22.791 -25.081 1.00 95.88 468 PRO A CA 1
ATOM 3322 C C . PRO A 1 468 ? 30.065 22.158 -24.052 1.00 95.88 468 PRO A C 1
ATOM 3324 O O . PRO A 1 468 ? 31.040 21.505 -24.423 1.00 95.88 468 PRO A O 1
ATOM 3327 N N . ALA A 1 469 ? 29.765 22.308 -22.760 1.00 96.81 469 ALA A N 1
ATOM 3328 C CA . ALA A 1 469 ? 30.580 21.736 -21.694 1.00 96.81 469 ALA A CA 1
ATOM 3329 C C . ALA A 1 469 ? 30.463 20.204 -21.658 1.00 96.81 469 ALA A C 1
ATOM 3331 O O . ALA A 1 469 ? 31.472 19.517 -21.528 1.00 96.81 469 ALA A O 1
ATOM 3332 N N . ILE A 1 470 ? 29.265 19.645 -21.864 1.00 97.06 470 ILE A N 1
ATOM 3333 C CA . ILE A 1 470 ? 29.089 18.184 -21.922 1.00 97.06 470 ILE A CA 1
ATOM 3334 C C . ILE A 1 470 ? 29.765 17.593 -23.170 1.00 97.06 470 ILE A C 1
ATOM 3336 O O . ILE A 1 470 ? 30.357 16.518 -23.093 1.00 97.06 470 ILE A O 1
ATOM 3340 N N . VAL A 1 471 ? 29.764 18.302 -24.306 1.00 96.94 471 VAL A N 1
ATOM 3341 C CA . VAL A 1 471 ? 30.572 17.909 -25.477 1.00 96.94 471 VAL A CA 1
ATOM 3342 C C . VAL A 1 471 ? 32.056 17.853 -25.117 1.00 96.94 471 VAL A C 1
ATOM 3344 O O . VAL A 1 471 ? 32.720 16.869 -25.447 1.00 96.94 471 VAL A O 1
ATOM 3347 N N . ALA A 1 472 ? 32.571 18.848 -24.387 1.00 96.31 472 ALA A N 1
ATOM 3348 C CA . ALA A 1 472 ? 33.955 18.830 -23.924 1.00 96.31 472 ALA A CA 1
ATOM 3349 C C . ALA A 1 472 ? 34.248 17.588 -23.060 1.00 96.31 472 ALA A C 1
ATOM 3351 O O . ALA A 1 472 ? 35.258 16.925 -23.297 1.00 96.31 472 ALA A O 1
ATOM 3352 N N . LEU A 1 473 ? 33.338 17.204 -22.153 1.00 96.62 473 LEU A N 1
ATOM 3353 C CA . LEU A 1 473 ? 33.458 15.974 -21.357 1.00 96.62 473 LEU A CA 1
ATOM 3354 C C . LEU A 1 473 ? 33.529 14.714 -22.238 1.00 96.62 473 LEU A C 1
ATOM 3356 O O . LEU A 1 473 ? 34.401 13.876 -22.030 1.00 96.62 473 LEU A O 1
ATOM 3360 N N . ILE A 1 474 ? 32.690 14.600 -23.277 1.00 96.50 474 ILE A N 1
ATOM 3361 C CA . ILE A 1 474 ? 32.733 13.469 -24.228 1.00 96.50 474 ILE A CA 1
ATOM 3362 C C . ILE A 1 474 ? 34.085 13.405 -24.953 1.00 96.50 474 ILE A C 1
ATOM 3364 O O . ILE A 1 474 ? 34.639 12.319 -25.142 1.00 96.50 474 ILE A O 1
ATOM 3368 N N . THR A 1 475 ? 34.611 14.557 -25.379 1.00 95.38 475 THR A N 1
ATOM 3369 C CA . THR A 1 475 ? 35.873 14.623 -26.134 1.00 95.38 475 THR A CA 1
ATOM 3370 C C . THR A 1 475 ? 37.105 14.361 -25.272 1.00 95.38 475 THR A C 1
ATOM 3372 O O . THR A 1 475 ? 38.032 13.710 -25.740 1.00 95.38 475 THR A O 1
ATOM 3375 N N . LYS A 1 476 ? 37.103 14.809 -24.010 1.00 93.44 476 LYS A N 1
ATOM 3376 C CA . LYS A 1 476 ? 38.235 14.673 -23.081 1.00 93.44 476 LYS A CA 1
ATOM 3377 C C . LYS A 1 476 ? 38.219 13.379 -22.265 1.00 93.44 476 LYS A C 1
ATOM 3379 O O . LYS A 1 476 ? 39.234 13.055 -21.648 1.00 93.44 476 LYS A O 1
ATOM 3384 N N . ALA A 1 477 ? 37.091 12.664 -22.220 1.00 92.62 477 ALA A N 1
ATOM 3385 C CA . ALA A 1 477 ? 36.971 11.419 -21.465 1.00 92.62 477 ALA A CA 1
ATOM 3386 C C . ALA A 1 477 ? 38.068 10.425 -21.876 1.00 92.62 477 ALA A C 1
ATOM 3388 O O . ALA A 1 477 ? 38.295 10.191 -23.067 1.00 92.62 477 ALA A O 1
ATOM 3389 N N . LYS A 1 478 ? 38.744 9.843 -20.882 1.00 87.44 478 LYS A N 1
ATOM 3390 C CA . LYS A 1 478 ? 39.814 8.855 -21.092 1.00 87.44 478 LYS A CA 1
ATOM 3391 C C . LYS A 1 478 ? 39.272 7.430 -21.099 1.00 87.44 478 LYS A C 1
ATOM 3393 O O . LYS A 1 478 ? 39.777 6.586 -21.828 1.00 87.44 478 LYS A O 1
ATOM 3398 N N . ASP A 1 479 ? 38.241 7.175 -20.308 1.00 88.44 479 ASP A N 1
ATOM 3399 C CA . ASP A 1 479 ? 37.565 5.895 -20.185 1.00 88.44 479 ASP A CA 1
ATOM 3400 C C . ASP A 1 479 ? 36.211 5.904 -20.907 1.00 88.44 479 ASP A C 1
ATOM 3402 O O . ASP A 1 479 ? 35.520 6.919 -21.028 1.00 88.44 479 ASP A O 1
ATOM 3406 N N . ASP A 1 480 ? 35.808 4.731 -21.385 1.00 90.25 480 ASP A N 1
ATOM 3407 C CA . ASP A 1 480 ? 34.559 4.595 -22.131 1.00 90.25 480 ASP A CA 1
ATOM 3408 C C . ASP A 1 480 ? 33.315 4.713 -21.247 1.00 90.25 480 ASP A C 1
ATOM 3410 O O . ASP A 1 480 ? 32.251 5.064 -21.757 1.00 90.25 480 ASP A O 1
ATOM 3414 N N . LYS A 1 481 ? 33.423 4.453 -19.936 1.00 92.50 481 LYS A N 1
ATOM 3415 C CA . LYS A 1 481 ? 32.282 4.564 -19.016 1.00 92.50 481 LYS A CA 1
ATOM 3416 C C . LYS A 1 481 ? 31.865 6.021 -18.850 1.00 92.50 481 LYS A C 1
ATOM 3418 O O . LYS A 1 481 ? 30.695 6.331 -19.084 1.00 92.50 481 LYS A O 1
ATOM 3423 N N . ASP A 1 482 ? 32.808 6.911 -18.547 1.00 92.75 482 ASP A N 1
ATOM 3424 C CA . ASP A 1 482 ? 32.521 8.342 -18.426 1.00 92.75 482 ASP A CA 1
ATOM 3425 C C . ASP A 1 482 ? 32.070 8.929 -19.772 1.00 92.75 482 ASP A C 1
ATOM 3427 O O . ASP A 1 482 ? 31.092 9.680 -19.834 1.00 92.75 482 ASP A O 1
ATOM 3431 N N . ARG A 1 483 ? 32.687 8.503 -20.886 1.00 95.12 483 ARG A N 1
ATOM 3432 C CA . ARG A 1 483 ? 32.264 8.924 -22.233 1.00 95.12 483 ARG A CA 1
ATOM 3433 C C . ARG A 1 483 ? 30.816 8.534 -22.536 1.00 95.12 483 ARG A C 1
ATOM 3435 O O . ARG A 1 483 ? 30.059 9.355 -23.049 1.00 95.12 483 ARG A O 1
ATOM 3442 N N . GLN A 1 484 ? 30.414 7.301 -22.221 1.00 94.19 484 GLN A N 1
ATOM 3443 C CA . GLN A 1 484 ? 29.041 6.822 -22.424 1.00 94.19 484 GLN A CA 1
ATOM 3444 C C . GLN A 1 484 ? 28.038 7.538 -21.512 1.00 94.19 484 GLN A C 1
ATOM 3446 O O . GLN A 1 484 ? 26.924 7.841 -21.947 1.00 94.19 484 GLN A O 1
ATOM 3451 N N . ALA A 1 485 ? 28.418 7.837 -20.268 1.00 93.94 485 ALA A N 1
ATOM 3452 C CA . ALA A 1 485 ? 27.575 8.597 -19.352 1.00 93.94 485 ALA A CA 1
ATOM 3453 C C . ALA A 1 485 ? 27.376 10.046 -19.837 1.00 93.94 485 ALA A C 1
ATOM 3455 O O . ALA A 1 485 ? 26.240 10.524 -19.872 1.00 93.94 485 ALA A O 1
ATOM 3456 N N . ALA A 1 486 ? 28.434 10.705 -20.321 1.00 96.25 486 ALA A N 1
ATOM 3457 C CA . ALA A 1 486 ? 28.349 12.031 -20.937 1.00 96.25 486 ALA A CA 1
ATOM 3458 C C . ALA A 1 486 ? 27.535 12.019 -22.250 1.00 96.25 486 ALA A C 1
ATOM 3460 O O . ALA A 1 486 ? 26.699 12.897 -22.470 1.00 96.25 486 ALA A O 1
ATOM 3461 N N . GLU A 1 487 ? 27.707 10.991 -23.094 1.00 94.94 487 GLU A N 1
ATOM 3462 C CA . GLU A 1 487 ? 26.901 10.759 -24.307 1.00 94.94 487 GLU A CA 1
ATOM 3463 C C . GLU A 1 487 ? 25.407 10.647 -23.968 1.00 94.94 487 GLU A C 1
ATOM 3465 O O . GLU A 1 487 ? 24.554 11.229 -24.644 1.00 94.94 487 GLU A O 1
ATOM 3470 N N . LYS A 1 488 ? 25.075 9.895 -22.912 1.00 93.81 488 LYS A N 1
ATOM 3471 C CA . LYS A 1 488 ? 23.700 9.760 -22.429 1.00 93.81 488 LYS A CA 1
ATOM 3472 C C . LYS A 1 488 ? 23.153 11.107 -21.966 1.00 93.81 488 LYS A C 1
ATOM 3474 O O . LYS A 1 488 ? 22.096 11.497 -22.455 1.00 93.81 488 LYS A O 1
ATOM 3479 N N . ALA A 1 489 ? 23.878 11.816 -21.099 1.00 94.81 489 ALA A N 1
ATOM 3480 C CA . ALA A 1 489 ? 23.447 13.104 -20.564 1.00 94.81 489 ALA A CA 1
ATOM 3481 C C . ALA A 1 489 ? 23.166 14.123 -21.682 1.00 94.81 489 ALA A C 1
ATOM 3483 O O . ALA A 1 489 ? 22.093 14.725 -21.704 1.00 94.81 489 ALA A O 1
ATOM 3484 N N . LEU A 1 490 ? 24.070 14.259 -22.662 1.00 95.56 490 LEU A N 1
ATOM 3485 C CA . LEU A 1 490 ? 23.879 15.181 -23.786 1.00 95.56 490 LEU A CA 1
ATOM 3486 C C . LEU A 1 490 ? 22.724 14.762 -24.704 1.00 95.56 490 LEU A C 1
ATOM 3488 O O . LEU A 1 490 ? 21.925 15.602 -25.115 1.00 95.56 490 LEU A O 1
ATOM 3492 N N . GLY A 1 491 ? 22.606 13.467 -25.014 1.00 92.56 491 GLY A N 1
ATOM 3493 C CA . GLY A 1 491 ? 21.511 12.952 -25.839 1.00 92.56 491 GLY A CA 1
ATOM 3494 C C . GLY A 1 491 ? 20.142 13.183 -25.194 1.00 92.56 491 GLY A C 1
ATOM 3495 O O . GLY A 1 491 ? 19.223 13.672 -25.851 1.00 92.56 491 GLY A O 1
ATOM 3496 N N . SER A 1 492 ? 20.019 12.891 -23.896 1.00 90.88 492 SER A N 1
ATOM 3497 C CA . SER A 1 492 ? 18.822 13.171 -23.100 1.00 90.88 492 SER A CA 1
ATOM 3498 C C . SER A 1 492 ? 18.481 14.661 -23.097 1.00 90.88 492 SER A C 1
ATOM 3500 O O . SER A 1 492 ? 17.331 15.031 -23.335 1.00 90.88 492 SER A O 1
ATOM 3502 N N . LEU A 1 493 ? 19.478 15.516 -22.865 1.00 93.12 493 LEU A N 1
ATOM 3503 C CA . LEU A 1 493 ? 19.335 16.967 -22.837 1.00 93.12 493 LEU A CA 1
ATOM 3504 C C . LEU A 1 493 ? 18.815 17.498 -24.178 1.00 93.12 493 LEU A C 1
ATOM 3506 O O . LEU A 1 493 ? 17.781 18.163 -24.203 1.00 93.12 493 LEU A O 1
ATOM 3510 N N . CYS A 1 494 ? 19.437 17.116 -25.296 1.00 91.81 494 CYS A N 1
ATOM 3511 C CA . CYS A 1 494 ? 18.992 17.566 -26.615 1.00 91.81 494 CYS A CA 1
ATOM 3512 C C . CYS A 1 494 ? 17.655 16.970 -27.056 1.00 91.81 494 CYS A C 1
ATOM 3514 O O . CYS A 1 494 ? 16.906 17.641 -27.759 1.00 91.81 494 CYS A O 1
ATOM 3516 N N . SER A 1 495 ? 17.301 15.759 -26.616 1.00 88.06 495 SER A N 1
ATOM 3517 C CA . SER A 1 495 ? 15.982 15.185 -26.918 1.00 88.06 495 SER A CA 1
ATOM 3518 C C . SER A 1 495 ? 14.826 15.976 -26.284 1.00 88.06 495 SER A C 1
ATOM 3520 O O . SER A 1 495 ? 13.740 16.035 -26.863 1.00 88.06 495 SER A O 1
ATOM 3522 N N . ARG A 1 496 ? 15.071 16.600 -25.119 1.00 89.06 496 ARG A N 1
ATOM 3523 C CA . ARG A 1 496 ? 14.109 17.428 -24.370 1.00 89.06 496 ARG A CA 1
ATOM 3524 C C . ARG A 1 496 ? 14.183 18.918 -24.716 1.00 89.06 496 ARG A C 1
ATOM 3526 O O . ARG A 1 496 ? 13.316 19.666 -24.273 1.00 89.06 496 ARG A O 1
ATOM 3533 N N . ALA A 1 497 ? 15.212 19.342 -25.448 1.00 88.56 497 ALA A N 1
ATOM 3534 C CA . ALA A 1 497 ? 15.434 20.737 -25.803 1.00 88.56 497 ALA A CA 1
ATOM 3535 C C . ALA A 1 497 ? 14.287 21.279 -26.666 1.00 88.56 497 ALA A C 1
ATOM 3537 O O . ALA A 1 497 ? 13.784 20.589 -27.558 1.00 88.56 497 ALA A O 1
ATOM 3538 N N . ALA A 1 498 ? 13.912 22.538 -26.438 1.00 87.06 498 ALA A N 1
ATOM 3539 C CA . ALA A 1 498 ? 12.911 23.210 -27.265 1.00 87.06 498 ALA A CA 1
ATOM 3540 C C . ALA A 1 498 ? 13.451 23.426 -28.687 1.00 87.06 498 ALA A C 1
ATOM 3542 O O . ALA A 1 498 ? 12.732 23.249 -29.671 1.00 87.06 498 ALA A O 1
ATOM 3543 N N . ASN A 1 499 ? 14.744 23.749 -28.795 1.00 88.19 499 ASN A N 1
ATOM 3544 C CA . ASN A 1 499 ? 15.454 23.871 -30.060 1.00 88.19 499 ASN A CA 1
ATOM 3545 C C . ASN A 1 499 ? 16.518 22.771 -30.196 1.00 88.19 499 ASN A C 1
ATOM 3547 O O . ASN A 1 499 ? 17.684 22.940 -29.830 1.00 88.19 499 ASN A O 1
ATOM 3551 N N . LYS A 1 500 ? 16.102 21.636 -30.765 1.00 88.31 500 LYS A N 1
ATOM 3552 C CA . LYS A 1 500 ? 16.956 20.456 -30.982 1.00 88.31 500 LYS A CA 1
ATOM 3553 C C . LYS A 1 500 ? 18.207 20.769 -31.803 1.00 88.31 500 LYS A C 1
ATOM 3555 O O . LYS A 1 500 ? 19.294 20.319 -31.453 1.00 88.31 500 LYS A O 1
ATOM 3560 N N . ASP A 1 501 ? 18.069 21.581 -32.851 1.00 87.12 501 ASP A N 1
ATOM 3561 C CA . ASP A 1 501 ? 19.185 21.953 -33.724 1.00 87.12 501 ASP A CA 1
ATOM 3562 C C . ASP A 1 501 ? 20.207 22.842 -32.998 1.00 87.12 501 ASP A C 1
ATOM 3564 O O . ASP A 1 501 ? 21.411 22.669 -33.186 1.00 87.12 501 ASP A O 1
ATOM 3568 N N . ALA A 1 502 ? 19.750 23.775 -32.154 1.00 88.50 502 ALA A N 1
ATOM 3569 C CA . ALA A 1 502 ? 20.646 24.601 -31.344 1.00 88.50 502 ALA A CA 1
ATOM 3570 C C . ALA A 1 502 ? 21.405 23.757 -30.311 1.00 88.50 502 ALA A C 1
ATOM 3572 O O . ALA A 1 502 ? 22.620 23.902 -30.184 1.00 88.50 502 ALA A O 1
ATOM 3573 N N . CYS A 1 503 ? 20.722 22.824 -29.640 1.00 90.88 503 CYS A N 1
ATOM 3574 C CA . CYS A 1 503 ? 21.359 21.917 -28.685 1.00 90.88 503 CYS A CA 1
ATOM 3575 C C . CYS A 1 503 ? 22.364 20.958 -29.342 1.00 90.88 503 CYS A C 1
ATOM 3577 O O . CYS A 1 503 ? 23.425 20.686 -28.782 1.00 90.88 503 CYS A O 1
ATOM 3579 N N . ALA A 1 504 ? 22.057 20.453 -30.540 1.00 92.12 504 ALA A N 1
ATOM 3580 C CA . ALA A 1 504 ? 22.945 19.565 -31.291 1.00 92.12 504 ALA A CA 1
ATOM 3581 C C . ALA A 1 504 ? 24.133 20.301 -31.943 1.00 92.12 504 ALA A C 1
ATOM 3583 O O . ALA A 1 504 ? 25.126 19.665 -32.302 1.00 92.12 504 ALA A O 1
ATOM 3584 N N . GLY A 1 505 ? 24.058 21.629 -32.087 1.00 93.56 505 GLY A N 1
ATOM 3585 C CA . GLY A 1 505 ? 25.081 22.470 -32.718 1.00 93.56 505 GLY A CA 1
ATOM 3586 C C . GLY A 1 505 ? 26.503 22.264 -32.174 1.00 93.56 505 GLY A C 1
ATOM 3587 O O . GLY A 1 505 ? 27.409 22.001 -32.967 1.00 93.56 505 GLY A O 1
ATOM 3588 N N . PRO A 1 506 ? 26.726 22.310 -30.847 1.00 95.50 506 PRO A N 1
ATOM 3589 C CA . PRO A 1 506 ? 28.032 22.025 -30.254 1.00 95.50 506 PRO A CA 1
ATOM 3590 C C . PRO A 1 506 ? 28.580 20.634 -30.601 1.00 95.50 506 PRO A C 1
ATOM 3592 O O . PRO A 1 506 ? 29.770 20.496 -30.876 1.00 95.50 506 PRO A O 1
ATOM 3595 N N . ALA A 1 507 ? 27.723 19.606 -30.640 1.00 95.50 507 ALA A N 1
ATOM 3596 C CA . ALA A 1 507 ? 28.145 18.260 -31.026 1.00 95.50 507 ALA A CA 1
ATOM 3597 C C . ALA A 1 507 ? 28.548 18.209 -32.508 1.00 95.50 507 ALA A C 1
ATOM 3599 O O . ALA A 1 507 ? 29.584 17.637 -32.834 1.00 95.50 507 ALA A O 1
ATOM 3600 N N . LEU A 1 508 ? 27.784 18.863 -33.393 1.00 93.88 508 LEU A N 1
ATOM 3601 C CA . LEU A 1 508 ? 28.110 18.979 -34.820 1.00 93.88 508 LEU A CA 1
ATOM 3602 C C . LEU A 1 508 ? 29.477 19.635 -35.051 1.00 93.88 508 LEU A C 1
ATOM 3604 O O . LEU A 1 508 ? 30.259 19.142 -35.860 1.00 93.88 508 LEU A O 1
ATOM 3608 N N . ALA A 1 509 ? 29.779 20.710 -34.318 1.00 94.69 509 ALA A N 1
ATOM 3609 C CA . ALA A 1 509 ? 31.044 21.432 -34.442 1.00 94.69 509 ALA A CA 1
ATOM 3610 C C . ALA A 1 509 ? 32.259 20.601 -33.987 1.00 94.69 509 ALA A C 1
ATOM 3612 O O . ALA A 1 509 ? 33.342 20.738 -34.551 1.00 94.69 509 ALA A O 1
ATOM 3613 N N . ALA A 1 510 ? 32.087 19.725 -32.992 1.00 95.38 510 ALA A N 1
ATOM 3614 C CA . ALA A 1 510 ? 33.182 18.954 -32.403 1.00 95.38 510 ALA A CA 1
ATOM 3615 C C . ALA A 1 510 ? 33.512 17.641 -33.142 1.00 95.38 510 ALA A C 1
ATOM 3617 O O . ALA A 1 510 ? 34.605 17.106 -32.966 1.00 95.38 510 ALA A O 1
ATOM 3618 N N . ILE A 1 511 ? 32.612 17.101 -33.977 1.00 94.12 511 ILE A N 1
ATOM 3619 C CA . ILE A 1 511 ? 32.828 15.795 -34.638 1.00 94.12 511 ILE A CA 1
ATOM 3620 C C . ILE A 1 511 ? 34.066 15.785 -35.544 1.00 94.12 511 ILE A C 1
ATOM 3622 O O . ILE A 1 511 ? 34.733 14.759 -35.644 1.00 94.12 511 ILE A O 1
ATOM 3626 N N . GLY A 1 512 ? 34.377 16.892 -36.221 1.00 89.75 512 GLY A N 1
ATOM 3627 C CA . GLY A 1 512 ? 35.506 16.940 -37.156 1.00 89.75 512 GLY A CA 1
ATOM 3628 C C . GLY A 1 512 ? 36.875 16.835 -36.476 1.00 89.75 512 GLY A C 1
ATOM 3629 O O . GLY A 1 512 ? 37.793 16.260 -37.052 1.00 89.75 512 GLY A O 1
ATOM 3630 N N . SER A 1 513 ? 37.005 17.367 -35.258 1.00 91.12 513 SER A N 1
ATOM 3631 C CA . SER A 1 513 ? 38.273 17.469 -34.524 1.00 91.12 513 SER A CA 1
ATOM 3632 C C . SER A 1 513 ? 38.428 16.458 -33.384 1.00 91.12 513 SER A C 1
ATOM 3634 O O . SER A 1 513 ? 39.514 16.347 -32.821 1.00 91.12 513 SER A O 1
ATOM 3636 N N . ALA A 1 514 ? 37.370 15.729 -33.022 1.00 93.19 514 ALA A N 1
ATOM 3637 C CA . ALA A 1 514 ? 37.410 14.743 -31.945 1.00 93.19 514 ALA A CA 1
ATOM 3638 C C . ALA A 1 514 ? 38.188 13.466 -32.329 1.00 93.19 514 ALA A C 1
ATOM 3640 O O . ALA A 1 514 ? 38.285 13.097 -33.497 1.00 93.19 514 ALA A O 1
ATOM 3641 N N . GLU A 1 515 ? 38.692 12.730 -31.337 1.00 92.75 515 GLU A N 1
ATOM 3642 C CA . GLU A 1 515 ? 39.271 11.396 -31.552 1.00 92.75 515 GLU A CA 1
ATOM 3643 C C . GLU A 1 515 ? 38.192 10.341 -31.842 1.00 92.75 515 GLU A C 1
ATOM 3645 O O . GLU A 1 515 ? 37.028 10.512 -31.477 1.00 92.75 515 GLU A O 1
ATOM 3650 N N . MET A 1 516 ? 38.561 9.218 -32.471 1.00 93.56 516 MET A N 1
ATOM 3651 C CA . MET A 1 516 ? 37.605 8.239 -33.016 1.00 93.56 516 MET A CA 1
ATOM 3652 C C . MET A 1 516 ? 36.505 7.779 -32.031 1.00 93.56 516 MET A C 1
ATOM 3654 O O . MET A 1 516 ? 35.327 7.823 -32.411 1.00 93.56 516 MET A O 1
ATOM 3658 N N . PRO A 1 517 ? 36.801 7.413 -30.763 1.00 93.19 517 PRO A N 1
ATOM 3659 C CA . PRO A 1 517 ? 35.756 7.023 -29.810 1.00 93.19 517 PRO A CA 1
ATOM 3660 C C . PRO A 1 517 ? 34.772 8.162 -29.499 1.00 93.19 517 PRO A C 1
ATOM 3662 O O . PRO A 1 517 ? 33.559 7.941 -29.421 1.00 93.19 517 PRO A O 1
ATOM 3665 N N . ALA A 1 518 ? 35.278 9.393 -29.377 1.00 94.75 518 ALA A N 1
ATOM 3666 C CA . ALA A 1 518 ? 34.471 10.589 -29.155 1.00 94.75 518 ALA A CA 1
ATOM 3667 C C . ALA A 1 518 ? 33.661 10.976 -30.401 1.00 94.75 518 ALA A C 1
ATOM 3669 O O . ALA A 1 518 ? 32.482 11.300 -30.271 1.00 94.75 518 ALA A O 1
ATOM 3670 N N . ARG A 1 519 ? 34.230 10.855 -31.609 1.00 95.31 519 ARG A N 1
ATOM 3671 C CA . ARG A 1 519 ? 33.504 11.053 -32.877 1.00 95.31 519 ARG A CA 1
ATOM 3672 C C . ARG A 1 519 ? 32.289 10.138 -32.961 1.00 95.31 519 ARG A C 1
ATOM 3674 O O . ARG A 1 519 ? 31.178 10.608 -33.198 1.00 95.31 519 ARG A O 1
ATOM 3681 N N . CYS A 1 520 ? 32.478 8.845 -32.691 1.00 95.25 520 CYS A N 1
ATOM 3682 C CA . CYS A 1 520 ? 31.390 7.868 -32.693 1.00 95.25 520 CYS A CA 1
ATOM 3683 C C . CYS A 1 520 ? 30.315 8.194 -31.641 1.00 95.25 520 CYS A C 1
ATOM 3685 O O . CYS A 1 520 ? 29.123 8.059 -31.920 1.00 95.25 520 CYS A O 1
ATOM 3687 N N . ALA A 1 521 ? 30.719 8.633 -30.443 1.00 95.62 521 ALA A N 1
ATOM 3688 C CA . ALA A 1 521 ? 29.792 9.038 -29.386 1.00 95.62 521 ALA A CA 1
ATOM 3689 C C . ALA A 1 521 ? 28.961 10.265 -29.789 1.00 95.62 521 ALA A C 1
ATOM 3691 O O . ALA A 1 521 ? 27.736 10.237 -29.682 1.00 95.62 521 ALA A O 1
ATOM 3692 N N . LEU A 1 522 ? 29.592 11.306 -30.337 1.00 96.56 522 LEU A N 1
ATOM 3693 C CA . LEU A 1 522 ? 28.896 12.507 -30.805 1.00 96.56 522 LEU A CA 1
ATOM 3694 C C . LEU A 1 522 ? 27.903 12.191 -31.937 1.00 96.56 522 LEU A C 1
ATOM 3696 O O . LEU A 1 522 ? 26.786 12.699 -31.925 1.00 96.56 522 LEU A O 1
ATOM 3700 N N . ILE A 1 523 ? 28.233 11.280 -32.858 1.00 95.62 523 ILE A N 1
ATOM 3701 C CA . ILE A 1 523 ? 27.294 10.814 -33.899 1.00 95.62 523 ILE A CA 1
ATOM 3702 C C . ILE A 1 523 ? 26.075 10.098 -33.291 1.00 95.62 523 ILE A C 1
ATOM 3704 O O . ILE A 1 523 ? 24.949 10.258 -33.777 1.00 95.62 523 ILE A O 1
ATOM 3708 N N . ARG A 1 524 ? 26.259 9.331 -32.209 1.00 95.06 524 ARG A N 1
ATOM 3709 C CA . ARG A 1 524 ? 25.145 8.716 -31.464 1.00 95.06 524 ARG A CA 1
ATOM 3710 C C . ARG A 1 524 ? 24.302 9.742 -30.714 1.00 95.06 524 ARG A C 1
ATOM 3712 O O . ARG A 1 524 ? 23.080 9.597 -30.681 1.00 95.06 524 ARG A O 1
ATOM 3719 N N . VAL A 1 525 ? 24.919 10.799 -30.179 1.00 94.88 525 VAL A N 1
ATOM 3720 C CA . VAL A 1 525 ? 24.192 11.943 -29.603 1.00 94.88 525 VAL A CA 1
ATOM 3721 C C . VAL A 1 525 ? 23.278 12.573 -30.648 1.00 94.88 525 VAL A C 1
ATOM 3723 O O . VAL A 1 525 ? 22.103 12.768 -30.356 1.00 94.88 525 VAL A O 1
ATOM 3726 N N . LEU A 1 526 ? 23.768 12.829 -31.868 1.00 93.69 526 LEU A N 1
ATOM 3727 C CA . LEU A 1 526 ? 22.943 13.391 -32.948 1.00 93.69 526 LEU A CA 1
ATOM 3728 C C . LEU A 1 526 ? 21.729 12.509 -33.269 1.00 93.69 526 LEU A C 1
ATOM 3730 O O . LEU A 1 526 ? 20.628 13.026 -33.451 1.00 93.69 526 LEU A O 1
ATOM 3734 N N . GLY A 1 527 ? 21.917 11.184 -33.262 1.00 91.25 527 GLY A N 1
ATOM 3735 C CA . GLY A 1 527 ? 20.835 10.207 -33.412 1.00 91.25 527 GLY A CA 1
ATOM 3736 C C . GLY A 1 527 ? 19.726 10.344 -32.368 1.00 91.25 527 GLY A C 1
ATOM 3737 O O . GLY A 1 527 ? 18.548 10.242 -32.701 1.00 91.25 527 GLY A O 1
ATOM 3738 N N . ARG A 1 528 ? 20.095 10.608 -31.107 1.00 89.31 528 ARG A N 1
ATOM 3739 C CA . ARG A 1 528 ? 19.142 10.798 -29.997 1.00 89.31 528 ARG A CA 1
ATOM 3740 C C . ARG A 1 528 ? 18.543 12.203 -29.948 1.00 89.31 528 ARG A C 1
ATOM 3742 O O . ARG A 1 528 ? 17.391 12.349 -29.553 1.00 89.31 528 ARG A O 1
ATOM 3749 N N . ALA A 1 529 ? 19.314 13.221 -30.325 1.00 87.69 529 ALA A N 1
ATOM 3750 C CA . ALA A 1 529 ? 18.858 14.607 -30.366 1.00 87.69 529 ALA A CA 1
ATOM 3751 C C . ALA A 1 529 ? 17.720 14.781 -31.384 1.00 87.69 529 ALA A C 1
ATOM 3753 O O . ALA A 1 529 ? 16.700 15.405 -31.083 1.00 87.69 529 ALA A O 1
ATOM 3754 N N . GLY A 1 530 ? 17.868 14.178 -32.570 1.00 84.94 530 GLY A N 1
ATOM 3755 C CA . GLY A 1 530 ? 16.957 14.387 -33.691 1.00 84.94 530 GLY A CA 1
ATOM 3756 C C . GLY A 1 530 ? 17.067 15.802 -34.275 1.00 84.94 530 GLY A C 1
ATOM 3757 O O . GLY A 1 530 ? 17.947 16.578 -33.909 1.00 84.94 530 GLY A O 1
ATOM 3758 N N . GLY A 1 531 ? 16.165 16.147 -35.195 1.00 86.69 531 GLY A N 1
ATOM 3759 C CA . GLY A 1 531 ? 16.185 17.434 -35.901 1.00 86.69 531 GLY A CA 1
ATOM 3760 C C . GLY A 1 531 ? 16.810 17.352 -37.295 1.00 86.69 531 GLY A C 1
ATOM 3761 O O . GLY A 1 531 ? 17.517 16.401 -37.637 1.00 86.69 531 GLY A O 1
ATOM 3762 N N . ALA A 1 532 ? 16.506 18.346 -38.130 1.00 88.50 532 ALA A N 1
ATOM 3763 C CA . ALA A 1 532 ? 16.849 18.321 -39.549 1.00 88.50 532 ALA A CA 1
ATOM 3764 C C . ALA A 1 532 ? 18.364 18.432 -39.782 1.00 88.50 532 ALA A C 1
ATOM 3766 O O . ALA A 1 532 ? 18.902 17.719 -40.632 1.00 88.50 532 ALA A O 1
ATOM 3767 N N . LYS A 1 533 ? 19.071 19.270 -39.005 1.00 90.44 533 LYS A N 1
ATOM 3768 C CA . LYS A 1 533 ? 20.529 19.427 -39.146 1.00 90.44 533 LYS A CA 1
ATOM 3769 C C . LYS A 1 533 ? 21.278 18.185 -38.680 1.00 90.44 533 LYS A C 1
ATOM 3771 O O . LYS A 1 533 ? 22.192 17.730 -39.366 1.00 90.44 533 LYS A O 1
ATOM 3776 N N . ALA A 1 534 ? 20.860 17.612 -37.551 1.00 92.88 534 ALA A N 1
ATOM 3777 C CA . ALA A 1 534 ? 21.414 16.359 -37.049 1.00 92.88 534 ALA A CA 1
ATOM 3778 C C . ALA A 1 534 ? 21.205 15.222 -38.061 1.00 92.88 534 ALA A C 1
ATOM 3780 O O . ALA A 1 534 ? 22.147 14.490 -38.359 1.00 92.88 534 ALA A O 1
ATOM 3781 N N . LEU A 1 535 ? 20.005 15.115 -38.645 1.00 93.12 535 LEU A N 1
ATOM 3782 C CA . LEU A 1 535 ? 19.706 14.104 -39.657 1.00 93.12 535 LEU A CA 1
ATOM 3783 C C . LEU A 1 535 ? 20.592 14.273 -40.897 1.00 93.12 535 LEU A C 1
ATOM 3785 O O . LEU A 1 535 ? 21.202 13.307 -41.348 1.00 93.12 535 LEU A O 1
ATOM 3789 N N . ALA A 1 536 ? 20.703 15.494 -41.426 1.00 92.75 536 ALA A N 1
ATOM 3790 C CA . ALA A 1 536 ? 21.543 15.784 -42.587 1.00 92.75 536 ALA A CA 1
ATOM 3791 C C . ALA A 1 536 ? 23.019 15.419 -42.344 1.00 92.75 536 ALA A C 1
ATOM 3793 O O . ALA A 1 536 ? 23.650 14.806 -43.204 1.00 92.75 536 ALA A O 1
ATOM 3794 N N . ALA A 1 537 ? 23.551 15.728 -41.158 1.00 93.81 537 ALA A N 1
ATOM 3795 C CA . ALA A 1 537 ? 24.918 15.374 -40.791 1.00 93.81 537 ALA A CA 1
ATOM 3796 C C . ALA A 1 537 ? 25.117 13.854 -40.682 1.00 93.81 537 ALA A C 1
ATOM 3798 O O . ALA A 1 537 ? 26.045 13.309 -41.279 1.00 93.81 537 ALA A O 1
ATOM 3799 N N . VAL A 1 538 ? 24.218 13.149 -39.983 1.00 95.19 538 VAL A N 1
ATOM 3800 C CA . VAL A 1 538 ? 24.301 11.688 -39.823 1.00 95.19 538 VAL A CA 1
ATOM 3801 C C . VAL A 1 538 ? 24.204 10.967 -41.171 1.00 95.19 538 VAL A C 1
ATOM 3803 O O . VAL A 1 538 ? 24.933 10.000 -41.390 1.00 95.19 538 VAL A O 1
ATOM 3806 N N . LYS A 1 539 ? 23.397 11.471 -42.115 1.00 94.00 539 LYS A N 1
ATOM 3807 C CA . LYS A 1 539 ? 23.364 10.961 -43.498 1.00 94.00 539 LYS A CA 1
ATOM 3808 C C . LYS A 1 539 ? 24.720 11.072 -44.200 1.00 94.00 539 LYS A C 1
ATOM 3810 O O . LYS A 1 539 ? 25.112 10.153 -44.917 1.00 94.00 539 LYS A O 1
ATOM 3815 N N . GLY A 1 540 ? 25.447 12.170 -43.990 1.00 92.06 540 GLY A N 1
ATOM 3816 C CA . GLY A 1 540 ? 26.791 12.354 -44.543 1.00 92.06 540 GLY A CA 1
ATOM 3817 C C . GLY A 1 540 ? 27.772 11.276 -44.072 1.00 92.06 540 GLY A C 1
ATOM 3818 O O . GLY A 1 540 ? 28.523 10.729 -44.879 1.00 92.06 540 GLY A O 1
ATOM 3819 N N . PHE A 1 541 ? 27.696 10.895 -42.793 1.00 94.25 541 PHE A N 1
ATOM 3820 C CA . PHE A 1 541 ? 28.594 9.908 -42.182 1.00 94.25 541 PHE A CA 1
ATOM 3821 C C . PHE A 1 541 ? 28.372 8.461 -42.647 1.00 94.25 541 PHE A C 1
ATOM 3823 O O . PHE A 1 541 ? 29.242 7.620 -42.440 1.00 94.25 541 PHE A O 1
ATOM 3830 N N . ILE A 1 542 ? 27.267 8.156 -43.341 1.00 92.00 542 ILE A N 1
ATOM 3831 C CA . ILE A 1 542 ? 27.050 6.830 -43.951 1.00 92.00 542 ILE A CA 1
ATOM 3832 C C . ILE A 1 542 ? 28.158 6.502 -44.971 1.00 92.00 542 ILE A C 1
ATOM 3834 O O . ILE A 1 542 ? 28.485 5.336 -45.176 1.00 92.00 542 ILE A O 1
ATOM 3838 N N . LYS A 1 543 ? 28.724 7.525 -45.627 1.00 89.31 543 LYS A N 1
ATOM 3839 C CA . LYS A 1 543 ? 29.748 7.383 -46.675 1.00 89.31 543 LYS A CA 1
ATOM 3840 C C . LYS A 1 543 ? 31.176 7.619 -46.168 1.00 89.31 543 LYS A C 1
ATOM 3842 O O . LYS A 1 543 ? 32.090 7.698 -46.984 1.00 89.31 543 LYS A O 1
ATOM 3847 N N . ASP A 1 544 ? 31.372 7.767 -44.857 1.00 92.62 544 ASP A N 1
ATOM 3848 C CA . ASP A 1 544 ? 32.697 8.006 -44.276 1.00 92.62 544 ASP A CA 1
ATOM 3849 C C . ASP A 1 544 ? 33.620 6.798 -44.533 1.00 92.62 544 ASP A C 1
ATOM 3851 O O . ASP A 1 544 ? 33.149 5.662 -44.452 1.00 92.62 544 ASP A O 1
ATOM 3855 N N . PRO A 1 545 ? 34.908 6.985 -44.868 1.00 88.62 545 PRO A N 1
ATOM 3856 C CA . PRO A 1 545 ? 35.826 5.867 -45.088 1.00 88.62 545 PRO A CA 1
ATOM 3857 C C . PRO A 1 545 ? 36.075 5.011 -43.832 1.00 88.62 545 PRO A C 1
ATOM 3859 O O . PRO A 1 545 ? 36.439 3.843 -43.969 1.00 88.62 545 PRO A O 1
ATOM 3862 N N . ALA A 1 546 ? 35.881 5.547 -42.621 1.00 92.00 546 ALA A N 1
ATOM 3863 C CA . ALA A 1 546 ? 36.070 4.807 -41.376 1.00 92.00 546 ALA A CA 1
ATOM 3864 C C . ALA A 1 546 ? 34.860 3.912 -41.053 1.00 92.00 546 ALA A C 1
ATOM 3866 O O . ALA A 1 546 ? 33.718 4.371 -40.948 1.00 92.00 546 ALA A O 1
ATOM 3867 N N . ALA A 1 547 ? 35.113 2.619 -40.835 1.00 90.44 547 ALA A N 1
ATOM 3868 C CA . ALA A 1 547 ? 34.072 1.625 -40.579 1.00 90.44 547 ALA A CA 1
ATOM 3869 C C . ALA A 1 547 ? 33.267 1.920 -39.302 1.00 90.44 547 ALA A C 1
ATOM 3871 O O . ALA A 1 547 ? 32.054 1.729 -39.280 1.00 90.44 547 ALA A O 1
ATOM 3872 N N . GLU A 1 548 ? 33.928 2.414 -38.259 1.00 92.12 548 GLU A N 1
ATOM 3873 C CA . GLU A 1 548 ? 33.344 2.753 -36.963 1.00 92.12 548 GLU A CA 1
ATOM 3874 C C . GLU A 1 548 ? 32.357 3.922 -37.076 1.00 92.12 548 GLU A C 1
ATOM 3876 O O . GLU A 1 548 ? 31.308 3.926 -36.428 1.00 92.12 548 GLU A O 1
ATOM 3881 N N . ILE A 1 549 ? 32.666 4.890 -37.946 1.00 94.38 549 ILE A N 1
ATOM 3882 C CA . ILE A 1 549 ? 31.813 6.049 -38.224 1.00 94.38 549 ILE A CA 1
ATOM 3883 C C . ILE A 1 549 ? 30.568 5.620 -39.001 1.00 94.38 549 ILE A C 1
ATOM 3885 O O . ILE A 1 549 ? 29.459 6.004 -38.622 1.00 94.38 549 ILE A O 1
ATOM 3889 N N . GLN A 1 550 ? 30.724 4.768 -40.021 1.00 93.44 550 GLN A N 1
ATOM 3890 C CA . GLN A 1 550 ? 29.587 4.183 -40.741 1.00 93.44 550 GLN A CA 1
ATOM 3891 C C . GLN A 1 550 ? 28.671 3.396 -39.793 1.00 93.44 550 GLN A C 1
ATOM 3893 O O . GLN A 1 550 ? 27.451 3.578 -39.802 1.00 93.44 550 GLN A O 1
ATOM 3898 N N . ASP A 1 551 ? 29.253 2.547 -38.940 1.00 92.56 551 ASP A N 1
ATOM 3899 C CA . ASP A 1 551 ? 28.519 1.745 -37.961 1.00 92.56 551 ASP A CA 1
ATOM 3900 C C . ASP A 1 551 ? 27.739 2.637 -36.980 1.00 92.56 551 ASP A C 1
ATOM 3902 O O . ASP A 1 551 ? 26.562 2.380 -36.705 1.00 92.56 551 ASP A O 1
ATOM 3906 N N . ALA A 1 552 ? 28.368 3.701 -36.468 1.00 93.94 552 ALA A N 1
ATOM 3907 C CA . ALA A 1 552 ? 27.721 4.666 -35.585 1.00 93.94 552 ALA A CA 1
ATOM 3908 C C . ALA A 1 552 ? 26.576 5.407 -36.293 1.00 93.94 552 ALA A C 1
ATOM 3910 O O . ALA A 1 552 ? 25.484 5.504 -35.734 1.00 93.94 552 ALA A O 1
ATOM 3911 N N . ALA A 1 553 ? 26.790 5.870 -37.527 1.00 95.31 553 ALA A N 1
ATOM 3912 C CA . ALA A 1 553 ? 25.792 6.603 -38.302 1.00 95.31 553 ALA A CA 1
ATOM 3913 C C . ALA A 1 553 ? 24.548 5.753 -38.597 1.00 95.31 553 ALA A C 1
ATOM 3915 O O . ALA A 1 553 ? 23.420 6.192 -38.372 1.00 95.31 553 ALA A O 1
ATOM 3916 N N . ILE A 1 554 ? 24.736 4.504 -39.031 1.00 94.88 554 ILE A N 1
ATOM 3917 C CA . ILE A 1 554 ? 23.623 3.606 -39.365 1.00 94.88 554 ILE A CA 1
ATOM 3918 C C . ILE A 1 554 ? 22.849 3.205 -38.103 1.00 94.88 554 ILE A C 1
ATOM 3920 O O . ILE A 1 554 ? 21.619 3.172 -38.128 1.00 94.88 554 ILE A O 1
ATOM 3924 N N . ARG A 1 555 ? 23.533 2.974 -36.970 1.00 94.12 555 ARG A N 1
ATOM 3925 C CA . ARG A 1 555 ? 22.866 2.751 -35.672 1.00 94.12 555 ARG A CA 1
ATOM 3926 C C . ARG A 1 555 ? 22.057 3.968 -35.232 1.00 94.12 555 ARG A C 1
ATOM 3928 O O . ARG A 1 555 ? 20.931 3.792 -34.769 1.00 94.12 555 ARG A O 1
ATOM 3935 N N . SER A 1 556 ? 22.594 5.176 -35.408 1.00 94.75 556 SER A N 1
ATOM 3936 C CA . SER A 1 556 ? 21.880 6.423 -35.116 1.00 94.75 556 SER A CA 1
ATOM 3937 C C . SER A 1 556 ? 20.614 6.564 -35.960 1.00 94.75 556 SER A C 1
ATOM 3939 O O . SER A 1 556 ? 19.557 6.851 -35.408 1.00 94.75 556 SER A O 1
ATOM 3941 N N . LEU A 1 557 ? 20.682 6.301 -37.270 1.00 95.38 557 LEU A N 1
ATOM 3942 C CA . LEU A 1 557 ? 19.509 6.346 -38.153 1.00 95.38 557 LEU A CA 1
ATOM 3943 C C . LEU A 1 557 ? 18.483 5.268 -37.794 1.00 95.38 557 LEU A C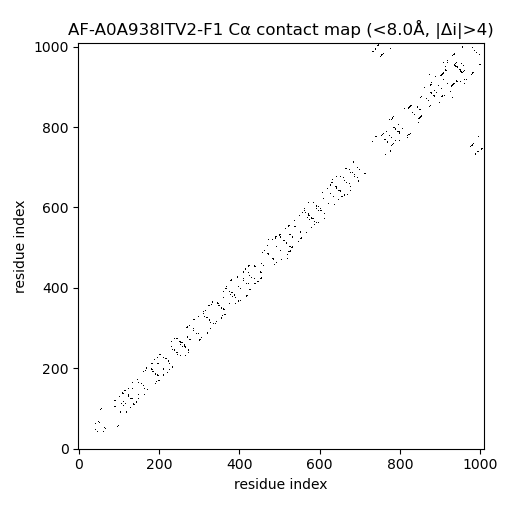 1
ATOM 3945 O O . LEU A 1 557 ? 17.289 5.544 -37.748 1.00 95.38 557 LEU A O 1
ATOM 3949 N N . ALA A 1 558 ? 18.923 4.048 -37.482 1.00 93.38 558 ALA A N 1
ATOM 3950 C CA . ALA A 1 558 ? 18.011 2.966 -37.115 1.00 93.38 558 ALA A CA 1
ATOM 3951 C C . ALA A 1 558 ? 17.251 3.262 -35.807 1.00 93.38 558 ALA A C 1
ATOM 3953 O O . ALA A 1 558 ? 16.112 2.817 -35.633 1.00 93.38 558 ALA A O 1
ATOM 3954 N N . ALA A 1 559 ? 17.855 4.047 -34.910 1.00 91.25 559 ALA A N 1
ATOM 3955 C CA . ALA A 1 559 ? 17.276 4.505 -33.650 1.00 91.25 559 ALA A CA 1
ATOM 3956 C C . ALA A 1 559 ? 16.608 5.895 -33.730 1.00 91.25 559 ALA A C 1
ATOM 3958 O O . ALA A 1 559 ? 16.246 6.439 -32.688 1.00 91.25 559 ALA A O 1
ATOM 3959 N N . TRP A 1 560 ? 16.435 6.469 -34.930 1.00 92.69 560 TRP A N 1
ATOM 3960 C CA . TRP A 1 560 ? 15.882 7.818 -35.098 1.00 92.69 560 TRP A CA 1
ATOM 3961 C C . TRP A 1 560 ? 14.468 7.951 -34.517 1.00 92.69 560 TRP A C 1
ATOM 3963 O O . TRP A 1 560 ? 13.684 7.002 -34.542 1.00 92.69 560 TRP A O 1
ATOM 3973 N N . ALA A 1 561 ? 14.121 9.130 -34.006 1.00 87.06 561 ALA A N 1
ATOM 3974 C CA . ALA A 1 561 ? 12.871 9.322 -33.267 1.00 87.06 561 ALA A CA 1
ATOM 3975 C C . ALA A 1 561 ? 11.599 9.256 -34.1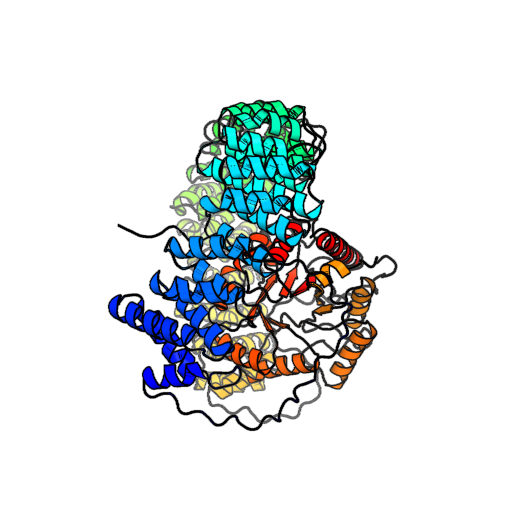36 1.00 87.06 561 ALA A C 1
ATOM 3977 O O . ALA A 1 561 ? 10.525 8.968 -33.620 1.00 87.06 561 ALA A O 1
ATOM 3978 N N . ASP A 1 562 ? 11.707 9.526 -35.437 1.00 87.06 562 ASP A N 1
ATOM 3979 C CA . ASP A 1 562 ? 10.575 9.633 -36.358 1.00 87.06 562 ASP A CA 1
ATOM 3980 C C . ASP A 1 562 ? 10.913 9.094 -37.759 1.00 87.06 562 ASP A C 1
ATOM 3982 O O . ASP A 1 562 ? 12.047 8.707 -38.059 1.00 87.06 562 ASP A O 1
ATOM 3986 N N . ALA A 1 563 ? 9.905 9.061 -38.635 1.00 89.75 563 ALA A N 1
ATOM 3987 C CA . ALA A 1 563 ? 10.011 8.503 -39.980 1.00 89.75 563 ALA A CA 1
ATOM 3988 C C . ALA A 1 563 ? 10.910 9.309 -40.943 1.00 89.75 563 ALA A C 1
ATOM 3990 O O . ALA A 1 563 ? 11.085 8.887 -42.086 1.00 89.75 563 ALA A O 1
ATOM 3991 N N . ALA A 1 564 ? 11.516 10.430 -40.525 1.00 90.81 564 ALA A N 1
ATOM 3992 C CA . ALA A 1 564 ? 12.364 11.239 -41.404 1.00 90.81 564 ALA A CA 1
ATOM 3993 C C . ALA A 1 564 ? 13.624 10.493 -41.883 1.00 90.81 564 ALA A C 1
ATOM 3995 O O . ALA A 1 564 ? 14.123 10.775 -42.972 1.00 90.81 564 ALA A O 1
ATOM 3996 N N . ALA A 1 565 ? 14.117 9.519 -41.107 1.00 94.25 565 ALA A N 1
ATOM 3997 C CA . ALA A 1 565 ? 15.254 8.672 -41.482 1.00 94.25 565 ALA A CA 1
ATOM 3998 C C . ALA A 1 565 ? 14.873 7.478 -42.382 1.00 94.25 565 ALA A C 1
ATOM 4000 O O . ALA A 1 565 ? 15.751 6.761 -42.867 1.00 94.25 565 ALA A O 1
ATOM 4001 N N . ALA A 1 566 ? 13.579 7.231 -42.612 1.00 94.75 566 ALA A N 1
ATOM 4002 C CA . ALA A 1 566 ? 13.118 6.042 -43.323 1.00 94.75 566 ALA A CA 1
ATOM 4003 C C . ALA A 1 566 ? 13.643 5.934 -44.774 1.00 94.75 566 ALA A C 1
ATOM 4005 O O . ALA A 1 566 ? 14.116 4.856 -45.138 1.00 94.75 566 ALA A O 1
ATOM 4006 N N . PRO A 1 567 ? 13.650 6.997 -45.606 1.00 94.44 567 PRO A N 1
ATOM 4007 C CA . PRO A 1 567 ? 14.172 6.892 -46.971 1.00 94.44 567 PRO A CA 1
ATOM 4008 C C . PRO A 1 567 ? 15.641 6.444 -47.021 1.00 94.44 567 PRO A C 1
ATOM 4010 O O . PRO A 1 567 ? 16.014 5.614 -47.851 1.00 94.44 567 PRO A O 1
ATOM 4013 N N . ASP A 1 568 ? 16.469 6.947 -46.103 1.00 94.62 568 ASP A N 1
ATOM 4014 C CA . ASP A 1 568 ? 17.893 6.607 -46.044 1.00 94.62 568 ASP A CA 1
ATOM 4015 C C . ASP A 1 568 ? 18.100 5.172 -45.561 1.00 94.62 568 ASP A C 1
ATOM 4017 O O . ASP A 1 568 ? 18.901 4.439 -46.140 1.00 94.62 568 ASP A O 1
ATOM 4021 N N . LEU A 1 569 ? 17.341 4.741 -44.548 1.00 96.25 569 LEU A N 1
ATOM 4022 C CA . LEU A 1 569 ? 17.382 3.366 -44.049 1.00 96.25 569 LEU A CA 1
ATOM 4023 C C . LEU A 1 569 ? 16.971 2.354 -45.121 1.00 96.25 569 LEU A C 1
ATOM 4025 O O . LEU A 1 569 ? 17.626 1.323 -45.267 1.00 96.25 569 LEU A O 1
ATOM 4029 N N . LEU A 1 570 ? 15.938 2.654 -45.912 1.00 96.19 570 LEU A N 1
ATOM 4030 C CA . LEU A 1 570 ? 15.535 1.791 -47.022 1.00 96.19 570 LEU A CA 1
ATOM 4031 C C . LEU A 1 570 ? 16.632 1.687 -48.083 1.00 96.19 570 LEU A C 1
ATOM 4033 O O . LEU A 1 570 ? 16.897 0.601 -48.599 1.00 96.19 570 LEU A O 1
ATOM 4037 N N . ASN A 1 571 ? 17.280 2.808 -48.407 1.00 95.06 571 ASN A N 1
ATOM 4038 C CA . ASN A 1 571 ? 18.389 2.809 -49.349 1.00 95.06 571 ASN A CA 1
ATOM 4039 C C . ASN A 1 571 ? 19.561 1.963 -48.823 1.00 95.06 571 ASN A C 1
ATOM 4041 O O . ASN A 1 571 ? 20.036 1.080 -49.532 1.00 95.06 571 ASN A O 1
ATOM 4045 N N . ILE A 1 572 ? 19.960 2.143 -47.557 1.00 94.94 572 ILE A N 1
ATOM 4046 C CA . ILE A 1 572 ? 21.014 1.339 -46.913 1.00 94.94 572 ILE A CA 1
ATOM 4047 C C . ILE A 1 572 ? 20.649 -0.154 -46.930 1.00 94.94 572 ILE A C 1
ATOM 4049 O O . ILE A 1 572 ? 21.486 -0.981 -47.295 1.00 94.94 572 ILE A O 1
ATOM 4053 N N . ALA A 1 573 ? 19.405 -0.510 -46.599 1.00 94.94 573 ALA A N 1
ATOM 4054 C CA . ALA A 1 573 ? 18.931 -1.894 -46.627 1.00 94.94 573 ALA A CA 1
ATOM 4055 C C . ALA A 1 573 ? 19.115 -2.551 -48.009 1.00 94.94 573 ALA A C 1
ATOM 4057 O O . ALA A 1 573 ? 19.475 -3.727 -48.103 1.00 94.94 573 ALA A O 1
ATOM 4058 N N . LYS A 1 574 ? 18.927 -1.781 -49.087 1.00 93.19 574 LYS A N 1
ATOM 4059 C CA . LYS A 1 574 ? 19.060 -2.255 -50.470 1.00 93.19 574 LYS A CA 1
ATOM 4060 C C . LYS A 1 574 ? 20.513 -2.305 -50.946 1.00 93.19 574 LYS A C 1
ATOM 4062 O O . LYS A 1 574 ? 20.903 -3.294 -51.570 1.00 93.19 574 LYS A O 1
ATOM 4067 N N . THR A 1 575 ? 21.303 -1.267 -50.659 1.00 92.44 575 THR A N 1
ATOM 4068 C CA . THR A 1 575 ? 22.576 -1.006 -51.354 1.00 92.44 575 THR A CA 1
ATOM 4069 C C . THR A 1 575 ? 23.831 -1.198 -50.506 1.00 92.44 575 THR A C 1
ATOM 4071 O O . THR A 1 575 ? 24.924 -1.201 -51.066 1.00 92.44 575 THR A O 1
ATOM 4074 N N . ALA A 1 576 ? 23.733 -1.318 -49.176 1.00 90.81 576 ALA A N 1
ATOM 4075 C CA . ALA A 1 576 ? 24.925 -1.383 -48.329 1.00 90.81 576 ALA A CA 1
ATOM 4076 C C . ALA A 1 576 ? 25.776 -2.625 -48.627 1.00 90.81 576 ALA A C 1
ATOM 4078 O O . ALA A 1 576 ? 25.244 -3.722 -48.790 1.00 90.81 576 ALA A O 1
ATOM 4079 N N . ALA A 1 577 ? 27.101 -2.467 -48.645 1.00 86.38 577 ALA A N 1
ATOM 4080 C CA . ALA A 1 577 ? 28.026 -3.568 -48.912 1.00 86.38 577 ALA A CA 1
ATOM 4081 C C . ALA A 1 577 ? 28.076 -4.588 -47.760 1.00 86.38 577 ALA A C 1
ATOM 4083 O O . ALA A 1 577 ? 28.177 -5.790 -47.998 1.00 86.38 577 ALA A O 1
ATOM 4084 N N . LYS A 1 578 ? 27.981 -4.125 -46.502 1.00 89.88 578 LYS A N 1
ATOM 4085 C CA . LYS A 1 578 ? 28.032 -4.998 -45.322 1.00 89.88 578 LYS A CA 1
ATOM 4086 C C . LYS A 1 578 ? 26.651 -5.599 -45.015 1.00 89.88 578 LYS A C 1
ATOM 4088 O O . LYS A 1 578 ? 25.706 -4.848 -44.766 1.00 89.88 578 LYS A O 1
ATOM 4093 N N . PRO A 1 579 ? 26.532 -6.934 -44.893 1.00 89.44 579 PRO A N 1
ATOM 4094 C CA . PRO A 1 579 ? 25.298 -7.595 -44.469 1.00 89.44 579 PRO A CA 1
ATOM 4095 C C . PRO A 1 579 ? 24.706 -7.054 -43.160 1.00 89.44 579 PRO A C 1
ATOM 4097 O O . PRO A 1 579 ? 23.499 -6.855 -43.069 1.00 89.44 579 PRO A O 1
ATOM 4100 N N . ALA A 1 580 ? 25.552 -6.766 -42.165 1.00 89.12 580 ALA A N 1
ATOM 4101 C CA . ALA A 1 580 ? 25.115 -6.241 -40.871 1.00 89.12 580 ALA A CA 1
ATOM 4102 C C . ALA A 1 580 ? 24.429 -4.867 -40.986 1.00 89.12 580 ALA A C 1
ATOM 4104 O O . ALA A 1 580 ? 23.475 -4.593 -40.260 1.00 89.12 580 ALA A O 1
ATOM 4105 N N . HIS A 1 581 ? 24.873 -4.022 -41.923 1.00 93.25 581 HIS A N 1
ATOM 4106 C CA . HIS A 1 581 ? 24.251 -2.724 -42.197 1.00 93.25 581 HIS A CA 1
ATOM 4107 C C . HIS A 1 581 ? 22.889 -2.875 -42.857 1.00 93.25 581 HIS A C 1
ATOM 4109 O O . HIS A 1 581 ? 21.958 -2.179 -42.466 1.00 93.25 581 HIS A O 1
ATOM 4115 N N . GLN A 1 582 ? 22.759 -3.807 -43.807 1.00 93.12 582 GLN A N 1
ATOM 4116 C CA . GLN A 1 582 ? 21.477 -4.091 -44.456 1.00 93.12 582 GLN A CA 1
ATOM 4117 C C . GLN A 1 582 ? 20.426 -4.527 -43.425 1.00 93.12 582 GLN A C 1
ATOM 4119 O O . GLN A 1 582 ? 19.326 -3.977 -43.398 1.00 93.12 582 GLN A O 1
ATOM 4124 N N . VAL A 1 583 ? 20.798 -5.457 -42.534 1.00 91.69 583 VAL A N 1
ATOM 4125 C CA . VAL A 1 583 ? 19.924 -5.964 -41.460 1.00 91.69 583 VAL A CA 1
ATOM 4126 C C . VAL A 1 583 ? 19.514 -4.838 -40.515 1.00 91.69 583 VAL A C 1
ATOM 4128 O O . VAL A 1 583 ? 18.328 -4.641 -40.262 1.00 91.69 583 VAL A O 1
ATOM 4131 N N . LEU A 1 584 ? 20.491 -4.086 -39.999 1.00 92.56 584 LEU A N 1
ATOM 4132 C CA . LEU A 1 584 ? 20.246 -3.017 -39.033 1.00 92.56 584 LEU A CA 1
ATOM 4133 C C . LEU A 1 584 ? 19.366 -1.908 -39.625 1.00 92.56 584 LEU A C 1
ATOM 4135 O O . LEU A 1 584 ? 18.466 -1.406 -38.951 1.00 92.56 584 LEU A O 1
ATOM 4139 N N . ALA A 1 585 ? 19.607 -1.540 -40.884 1.00 95.06 585 ALA A N 1
ATOM 4140 C CA . ALA A 1 585 ? 18.835 -0.507 -41.551 1.00 95.06 585 ALA A CA 1
ATOM 4141 C C . ALA A 1 585 ? 17.392 -0.949 -41.813 1.00 95.06 585 ALA A C 1
ATOM 4143 O O . ALA A 1 585 ? 16.463 -0.188 -41.550 1.00 95.06 585 ALA A O 1
ATOM 4144 N N . LEU A 1 586 ? 17.192 -2.199 -42.241 1.00 94.94 586 LEU A N 1
ATOM 4145 C CA . LEU A 1 586 ? 15.859 -2.755 -42.455 1.00 94.94 586 LEU A CA 1
ATOM 4146 C C . LEU A 1 586 ? 15.078 -2.900 -41.139 1.00 94.94 586 LEU A C 1
ATOM 4148 O O . LEU A 1 586 ? 13.903 -2.546 -41.087 1.00 94.94 586 LEU A O 1
ATOM 4152 N N . GLN A 1 587 ? 15.736 -3.322 -40.055 1.00 93.56 587 GLN A N 1
ATOM 4153 C CA . GLN A 1 587 ? 15.153 -3.347 -38.706 1.00 93.56 587 GLN A CA 1
ATOM 4154 C C . GLN A 1 587 ? 14.711 -1.953 -38.247 1.00 93.56 587 GLN A C 1
ATOM 4156 O O . GLN A 1 587 ? 13.591 -1.781 -37.763 1.00 93.56 587 GLN A O 1
ATOM 4161 N N . GLY A 1 588 ? 15.573 -0.949 -38.431 1.00 94.06 588 GLY A N 1
ATOM 4162 C CA . GLY A 1 588 ? 15.246 0.444 -38.139 1.00 94.06 588 GLY A CA 1
ATOM 4163 C C . GLY A 1 588 ? 14.062 0.947 -38.965 1.00 94.06 588 GLY A C 1
ATOM 4164 O O . GLY A 1 588 ? 13.151 1.565 -38.423 1.00 94.06 588 GLY A O 1
ATOM 4165 N N . TYR A 1 589 ? 14.034 0.627 -40.259 1.00 96.25 589 TYR A N 1
ATOM 4166 C CA . TYR A 1 589 ? 12.962 1.016 -41.171 1.00 96.25 589 TYR A CA 1
ATOM 4167 C C . TYR A 1 589 ? 11.609 0.386 -40.792 1.00 96.25 589 TYR A C 1
ATOM 4169 O O . TYR A 1 589 ? 10.602 1.090 -40.721 1.00 96.25 589 TYR A O 1
ATOM 4177 N N . ILE A 1 590 ? 11.588 -0.913 -40.466 1.00 93.50 590 ILE A N 1
ATOM 4178 C CA . ILE A 1 590 ? 10.390 -1.634 -39.995 1.00 93.50 590 ILE A CA 1
ATOM 4179 C C . ILE A 1 590 ? 9.885 -1.054 -38.667 1.00 93.50 590 ILE A C 1
ATOM 4181 O O . ILE A 1 590 ? 8.675 -0.894 -38.492 1.00 93.50 590 ILE A O 1
ATOM 4185 N N . ARG A 1 591 ? 10.789 -0.701 -37.740 1.00 93.94 591 ARG A N 1
ATOM 4186 C CA . ARG A 1 591 ? 10.419 -0.022 -36.489 1.00 93.94 591 ARG A CA 1
ATOM 4187 C C . ARG A 1 591 ? 9.749 1.321 -36.776 1.00 93.94 591 ARG A C 1
ATOM 4189 O O . ARG A 1 591 ? 8.674 1.573 -36.242 1.00 93.94 591 ARG A O 1
ATOM 4196 N N . LEU A 1 592 ? 10.348 2.146 -37.639 1.00 93.44 592 LEU A N 1
ATOM 4197 C CA . LEU A 1 592 ? 9.792 3.449 -38.016 1.00 93.44 592 LEU A CA 1
ATOM 4198 C C . LEU A 1 592 ? 8.424 3.330 -38.700 1.00 93.44 592 LEU A C 1
ATOM 4200 O O . LEU A 1 592 ? 7.550 4.151 -38.441 1.00 93.44 592 LEU A O 1
ATOM 4204 N N . ALA A 1 593 ? 8.203 2.289 -39.510 1.00 92.06 593 ALA A N 1
ATOM 4205 C CA . ALA A 1 593 ? 6.891 1.998 -40.096 1.00 92.06 593 ALA A CA 1
ATOM 4206 C C . ALA A 1 593 ? 5.811 1.722 -39.030 1.00 92.06 593 ALA A C 1
ATOM 4208 O O . ALA A 1 593 ? 4.631 1.985 -39.258 1.00 92.06 593 ALA A O 1
ATOM 4209 N N . GLY A 1 594 ? 6.201 1.219 -37.855 1.00 88.38 594 GLY A N 1
ATOM 4210 C CA . GLY A 1 594 ? 5.297 0.942 -36.738 1.00 88.38 594 GLY A CA 1
ATOM 4211 C C . GLY A 1 594 ? 4.914 2.165 -35.899 1.00 88.38 594 GLY A C 1
ATOM 4212 O O . GLY A 1 594 ? 3.944 2.090 -35.143 1.00 88.38 594 GLY A O 1
ATOM 4213 N N . GLU A 1 595 ? 5.618 3.294 -36.030 1.00 89.62 595 GLU A N 1
ATOM 4214 C CA . GLU A 1 595 ? 5.429 4.456 -35.151 1.00 89.62 595 GLU A CA 1
ATOM 4215 C C . GLU A 1 595 ? 3.997 5.025 -35.244 1.00 89.62 595 GLU A C 1
ATOM 4217 O O . GLU A 1 595 ? 3.438 5.136 -36.343 1.00 89.62 595 GLU A O 1
ATOM 4222 N N . PRO A 1 596 ? 3.356 5.414 -34.122 1.00 84.50 596 PRO A N 1
ATOM 4223 C CA . PRO A 1 596 ? 1.970 5.892 -34.123 1.00 84.50 596 PRO A CA 1
ATOM 4224 C C . PRO A 1 596 ? 1.717 7.090 -35.046 1.00 84.50 596 PRO A C 1
ATOM 4226 O O . PRO A 1 596 ? 0.641 7.186 -35.628 1.00 84.50 596 PRO A O 1
ATOM 4229 N N . ALA A 1 597 ? 2.715 7.963 -35.211 1.00 85.94 597 ALA A N 1
ATOM 4230 C CA . ALA A 1 597 ? 2.620 9.176 -36.018 1.00 85.94 597 ALA A CA 1
ATOM 4231 C C . ALA A 1 597 ? 2.583 8.925 -37.539 1.00 85.94 597 ALA A C 1
ATOM 4233 O O . ALA A 1 597 ? 2.234 9.836 -38.286 1.00 85.94 597 ALA A O 1
ATOM 4234 N N . VAL A 1 598 ? 2.933 7.722 -38.018 1.00 90.06 598 VAL A N 1
ATOM 4235 C CA . VAL A 1 598 ? 2.916 7.412 -39.457 1.00 90.06 598 VAL A CA 1
ATOM 4236 C C . VAL A 1 598 ? 1.477 7.091 -39.909 1.00 90.06 598 VAL A C 1
ATOM 4238 O O . VAL A 1 598 ? 0.852 6.179 -39.357 1.00 90.06 598 VAL A O 1
ATOM 4241 N N . PRO A 1 599 ? 0.923 7.793 -40.916 1.00 90.38 599 PRO A N 1
ATOM 4242 C CA . PRO A 1 599 ? -0.415 7.517 -41.441 1.00 90.38 599 PRO A CA 1
ATOM 4243 C C . PRO A 1 599 ? -0.549 6.108 -42.034 1.00 90.38 599 PRO A C 1
ATOM 4245 O O . PRO A 1 599 ? 0.392 5.579 -42.620 1.00 90.38 599 PRO A O 1
ATOM 4248 N N . ALA A 1 600 ? -1.736 5.500 -41.939 1.00 86.38 600 ALA A N 1
ATOM 4249 C CA . ALA A 1 600 ? -1.958 4.101 -42.328 1.00 86.38 600 ALA A CA 1
ATOM 4250 C C . ALA A 1 600 ? -1.582 3.779 -43.790 1.00 86.38 600 ALA A C 1
ATOM 4252 O O . ALA A 1 600 ? -0.979 2.742 -44.053 1.00 86.38 600 ALA A O 1
ATOM 4253 N N . ASN A 1 601 ? -1.876 4.676 -44.736 1.00 87.88 601 ASN A N 1
ATOM 4254 C CA . ASN A 1 601 ? -1.487 4.520 -46.143 1.00 87.88 601 ASN A CA 1
ATOM 4255 C C . ASN A 1 601 ? 0.041 4.523 -46.328 1.00 87.88 601 ASN A C 1
ATOM 4257 O O . ASN A 1 601 ? 0.577 3.744 -47.114 1.00 87.88 601 ASN A O 1
ATOM 4261 N N . GLN A 1 602 ? 0.745 5.374 -45.581 1.00 92.00 602 GLN A N 1
ATOM 4262 C CA . GLN A 1 602 ? 2.200 5.427 -45.585 1.00 92.00 602 GLN A CA 1
ATOM 4263 C C . GLN A 1 602 ? 2.799 4.193 -44.902 1.00 92.00 602 GLN A C 1
ATOM 4265 O O . GLN A 1 602 ? 3.740 3.622 -45.440 1.00 92.00 602 GLN A O 1
ATOM 4270 N N . LYS A 1 603 ? 2.217 3.718 -43.790 1.00 92.69 603 LYS A N 1
ATOM 4271 C CA . LYS A 1 603 ? 2.627 2.464 -43.131 1.00 92.69 603 LYS A CA 1
ATOM 4272 C C . LYS A 1 603 ? 2.566 1.277 -44.083 1.00 92.69 603 LYS A C 1
ATOM 4274 O O . LYS A 1 603 ? 3.524 0.515 -44.162 1.00 92.69 603 LYS A O 1
ATOM 4279 N N . LEU A 1 604 ? 1.467 1.151 -44.830 1.00 91.19 604 LEU A N 1
ATOM 4280 C CA . LEU A 1 604 ? 1.290 0.077 -45.805 1.00 91.19 604 LEU A CA 1
ATOM 4281 C C . LEU A 1 604 ? 2.398 0.095 -46.863 1.00 91.19 604 LEU A C 1
ATOM 4283 O O . LEU A 1 604 ? 3.066 -0.916 -47.068 1.00 91.19 604 LEU A O 1
ATOM 4287 N N . LYS A 1 605 ? 2.633 1.267 -47.471 1.00 94.19 605 LYS A N 1
ATOM 4288 C CA . LYS A 1 605 ? 3.707 1.466 -48.452 1.00 94.19 605 LYS A CA 1
ATOM 4289 C C . LYS A 1 605 ? 5.075 1.125 -47.862 1.00 94.19 605 LYS A C 1
ATOM 4291 O O . LYS A 1 605 ? 5.885 0.479 -48.518 1.00 94.19 605 LYS A O 1
ATOM 4296 N N . MET A 1 606 ? 5.332 1.529 -46.620 1.00 95.31 606 MET A N 1
ATOM 4297 C CA . MET A 1 606 ? 6.600 1.223 -45.967 1.00 95.31 606 MET A CA 1
ATOM 4298 C C . MET A 1 606 ? 6.773 -0.285 -45.771 1.00 95.31 606 MET A C 1
ATOM 4300 O O . MET A 1 606 ? 7.794 -0.846 -46.149 1.00 95.31 606 MET A O 1
ATOM 4304 N N . TYR A 1 607 ? 5.772 -0.996 -45.257 1.00 94.69 607 TYR A N 1
ATOM 4305 C CA . TYR A 1 607 ? 5.882 -2.450 -45.120 1.00 94.69 607 TYR A CA 1
ATOM 4306 C C . TYR A 1 607 ? 6.028 -3.181 -46.465 1.00 94.69 607 TYR A C 1
ATOM 4308 O O . TYR A 1 607 ? 6.722 -4.195 -46.524 1.00 94.69 607 TYR A O 1
ATOM 4316 N N . GLU A 1 608 ? 5.442 -2.659 -47.544 1.00 94.00 608 GLU A N 1
ATOM 4317 C CA . GLU A 1 608 ? 5.644 -3.165 -48.908 1.00 94.00 608 GLU A CA 1
ATOM 4318 C C . GLU A 1 608 ? 7.104 -3.019 -49.349 1.00 94.00 608 GLU A C 1
ATOM 4320 O O . GLU A 1 608 ? 7.744 -3.992 -49.752 1.00 94.00 608 GLU A O 1
ATOM 4325 N N . GLU A 1 609 ? 7.664 -1.820 -49.188 1.00 95.38 609 GLU A N 1
ATOM 4326 C CA . GLU A 1 609 ? 9.067 -1.532 -49.481 1.00 95.38 609 GLU A CA 1
ATOM 4327 C C . GLU A 1 609 ? 10.022 -2.377 -48.621 1.00 95.38 609 GLU A C 1
ATOM 4329 O O . GLU A 1 609 ? 11.059 -2.828 -49.118 1.00 95.38 609 GLU A O 1
ATOM 4334 N N . ALA A 1 610 ? 9.667 -2.631 -47.357 1.00 94.69 610 ALA A N 1
ATOM 4335 C CA . ALA A 1 610 ? 10.431 -3.477 -46.445 1.00 94.69 610 ALA A CA 1
ATOM 4336 C C . ALA A 1 610 ? 10.428 -4.949 -46.883 1.00 94.69 610 ALA A C 1
ATOM 4338 O O . ALA A 1 610 ? 11.488 -5.572 -46.914 1.00 94.69 610 ALA A O 1
ATOM 4339 N N . LEU A 1 611 ? 9.268 -5.500 -47.260 1.00 92.44 611 LEU A N 1
ATOM 4340 C CA . LEU A 1 611 ? 9.161 -6.869 -47.775 1.00 92.44 611 LEU A CA 1
ATOM 4341 C C . LEU A 1 611 ? 9.948 -7.050 -49.075 1.00 92.44 611 LEU A C 1
ATOM 4343 O O . LEU A 1 611 ? 10.624 -8.063 -49.237 1.00 92.44 611 LEU A O 1
ATOM 4347 N N . ALA A 1 612 ? 9.908 -6.059 -49.969 1.00 92.69 612 ALA A N 1
ATOM 4348 C CA . ALA A 1 612 ? 10.679 -6.076 -51.210 1.00 92.69 612 ALA A CA 1
ATOM 4349 C C . ALA A 1 612 ? 12.199 -5.980 -50.969 1.00 92.69 612 ALA A C 1
ATOM 4351 O O . ALA A 1 612 ? 12.986 -6.521 -51.744 1.00 92.69 612 ALA A O 1
ATOM 4352 N N . ALA A 1 613 ? 12.626 -5.287 -49.908 1.00 92.94 613 ALA A N 1
ATOM 4353 C CA . ALA A 1 613 ? 14.036 -5.158 -49.539 1.00 92.94 613 ALA A CA 1
ATOM 4354 C C . ALA A 1 613 ? 14.574 -6.347 -48.717 1.00 92.94 613 ALA A C 1
ATOM 4356 O O . ALA A 1 613 ? 15.791 -6.536 -48.660 1.00 92.94 613 ALA A O 1
ATOM 4357 N N . ALA A 1 614 ? 13.701 -7.134 -48.082 1.00 92.19 614 ALA A N 1
ATOM 4358 C CA . ALA A 1 614 ? 14.074 -8.242 -47.209 1.00 92.19 614 ALA A CA 1
ATOM 4359 C C . ALA A 1 614 ? 14.670 -9.423 -47.994 1.00 92.19 614 ALA A C 1
ATOM 4361 O O . ALA A 1 614 ? 14.009 -10.051 -48.822 1.00 92.19 614 ALA A O 1
ATOM 4362 N N . LYS A 1 615 ? 15.923 -9.769 -47.684 1.00 89.44 615 LYS A N 1
ATOM 4363 C CA . LYS A 1 615 ? 16.660 -10.876 -48.319 1.00 89.44 615 LYS A CA 1
ATOM 4364 C C . LYS A 1 615 ? 16.635 -12.138 -47.462 1.00 89.44 615 LYS A C 1
ATOM 4366 O O . LYS A 1 615 ? 16.809 -13.235 -47.987 1.00 89.44 615 LYS A O 1
ATOM 4371 N N . ARG A 1 616 ? 16.445 -11.991 -46.146 1.00 89.06 616 ARG A N 1
ATOM 4372 C CA . ARG A 1 616 ? 16.474 -13.093 -45.174 1.00 89.06 616 ARG A CA 1
ATOM 4373 C C . ARG A 1 616 ? 15.078 -13.428 -44.647 1.00 89.06 616 ARG A C 1
ATOM 4375 O O . ARG A 1 616 ? 14.251 -12.524 -44.510 1.00 89.06 616 ARG A O 1
ATOM 4382 N N . PRO A 1 617 ? 14.839 -14.688 -44.244 1.00 88.19 617 PRO A N 1
ATOM 4383 C CA . PRO A 1 617 ? 13.583 -15.076 -43.608 1.00 88.19 617 PRO A CA 1
ATOM 4384 C C . PRO A 1 617 ? 13.261 -14.225 -42.371 1.00 88.19 617 PRO A C 1
ATOM 4386 O O . PRO A 1 617 ? 12.153 -13.721 -42.246 1.00 88.19 617 PRO A O 1
ATOM 4389 N N . ASP A 1 618 ? 14.238 -13.970 -41.494 1.00 86.50 618 ASP A N 1
ATOM 4390 C CA . ASP A 1 618 ? 14.038 -13.179 -40.264 1.00 86.50 618 ASP A CA 1
ATOM 4391 C C . ASP A 1 618 ? 13.572 -11.744 -40.530 1.00 86.50 618 ASP A C 1
ATOM 4393 O O . ASP A 1 618 ? 12.723 -11.217 -39.813 1.00 86.50 618 ASP A O 1
ATOM 4397 N N . GLU A 1 619 ? 14.092 -11.126 -41.589 1.00 90.56 619 GLU A N 1
ATOM 4398 C CA . GLU A 1 619 ? 13.722 -9.774 -42.015 1.00 90.56 619 GLU A CA 1
ATOM 4399 C C . GLU A 1 619 ? 12.273 -9.741 -42.521 1.00 90.56 619 GLU A C 1
ATOM 4401 O O . GLU A 1 619 ? 11.479 -8.890 -42.112 1.00 90.56 619 GLU A O 1
ATOM 4406 N N . LYS A 1 620 ? 11.897 -10.725 -43.349 1.00 91.38 620 LYS A N 1
ATOM 4407 C CA . LYS A 1 620 ? 10.519 -10.902 -43.825 1.00 91.38 620 LYS A CA 1
ATOM 4408 C C . LYS A 1 620 ? 9.557 -11.143 -42.660 1.00 91.38 620 LYS A C 1
ATOM 4410 O O . LYS A 1 620 ? 8.498 -10.523 -42.608 1.00 91.38 620 LYS A O 1
ATOM 4415 N N . ARG A 1 621 ? 9.934 -11.980 -41.686 1.00 91.88 621 ARG A N 1
ATOM 4416 C CA . ARG A 1 621 ? 9.127 -12.255 -40.483 1.00 91.88 621 ARG A CA 1
ATOM 4417 C C . ARG A 1 621 ? 8.827 -10.995 -39.680 1.00 91.88 621 ARG A C 1
ATOM 4419 O O . ARG A 1 621 ? 7.693 -10.810 -39.243 1.00 91.88 621 ARG A O 1
ATOM 4426 N N . GLN A 1 622 ? 9.810 -10.112 -39.514 1.00 89.19 622 GLN A N 1
ATOM 4427 C CA . GLN A 1 622 ? 9.614 -8.839 -38.816 1.00 89.19 622 GLN A CA 1
ATOM 4428 C C . GLN A 1 622 ? 8.633 -7.917 -39.556 1.00 89.19 622 GLN A C 1
ATOM 4430 O O . GLN A 1 622 ? 7.736 -7.357 -38.924 1.00 89.19 622 GLN A O 1
ATOM 4435 N N . ALA A 1 623 ? 8.747 -7.804 -40.885 1.00 92.12 623 ALA A N 1
ATOM 4436 C CA . ALA A 1 623 ? 7.830 -6.998 -41.695 1.00 92.12 623 ALA A CA 1
ATOM 4437 C C . ALA A 1 623 ? 6.391 -7.555 -41.681 1.00 92.12 623 ALA A C 1
ATOM 4439 O O . ALA A 1 623 ? 5.438 -6.805 -41.463 1.00 92.12 623 ALA A O 1
ATOM 4440 N N . LEU A 1 624 ? 6.227 -8.878 -41.815 1.00 91.69 624 LEU A N 1
ATOM 4441 C CA . LEU A 1 624 ? 4.930 -9.565 -41.693 1.00 91.69 624 LEU A CA 1
ATOM 4442 C C . LEU A 1 624 ? 4.315 -9.385 -40.296 1.00 91.69 624 LEU A C 1
ATOM 4444 O O . LEU A 1 624 ? 3.104 -9.202 -40.155 1.00 91.69 624 LEU A O 1
ATOM 4448 N N . GLY A 1 625 ? 5.155 -9.394 -39.257 1.00 88.25 625 GLY A N 1
ATOM 4449 C CA . GLY A 1 625 ? 4.760 -9.120 -37.881 1.00 88.25 625 GLY A CA 1
ATOM 4450 C C . GLY A 1 625 ? 4.054 -7.772 -37.731 1.00 88.25 625 GLY A C 1
ATOM 4451 O O . GLY A 1 625 ? 2.974 -7.740 -37.133 1.00 88.25 625 GLY A O 1
ATOM 4452 N N . GLY A 1 626 ? 4.632 -6.715 -38.317 1.00 86.44 626 GLY A N 1
ATOM 4453 C CA . GLY A 1 626 ? 4.097 -5.348 -38.305 1.00 86.44 626 GLY A CA 1
ATOM 4454 C C . GLY A 1 626 ? 2.845 -5.151 -39.167 1.00 86.44 626 GLY A C 1
ATOM 4455 O O . GLY A 1 626 ? 1.912 -4.475 -38.740 1.00 86.44 626 GLY A O 1
ATOM 4456 N N . LEU A 1 627 ? 2.759 -5.810 -40.330 1.00 89.31 627 LEU A N 1
ATOM 4457 C CA . LEU A 1 627 ? 1.552 -5.790 -41.176 1.00 89.31 627 LEU A CA 1
ATOM 4458 C C . LEU A 1 627 ? 0.317 -6.372 -40.477 1.00 89.31 627 LEU A C 1
ATOM 4460 O O . LEU A 1 627 ? -0.803 -5.953 -40.760 1.00 89.31 627 LEU A O 1
ATOM 4464 N N . GLY A 1 628 ? 0.516 -7.319 -39.554 1.00 86.19 628 GLY A N 1
ATOM 4465 C CA . GLY A 1 628 ? -0.555 -8.030 -38.854 1.00 86.19 628 GLY A CA 1
ATOM 4466 C C . GLY A 1 628 ? -1.563 -7.143 -38.112 1.00 86.19 628 GLY A C 1
ATOM 4467 O O . GLY A 1 628 ? -2.697 -7.567 -37.893 1.00 86.19 628 GLY A O 1
ATOM 4468 N N . ASP A 1 629 ? -1.168 -5.925 -37.742 1.00 83.12 629 ASP A N 1
ATOM 4469 C CA . ASP A 1 629 ? -2.001 -4.999 -36.966 1.00 83.12 629 ASP A CA 1
ATOM 4470 C C . ASP A 1 629 ? -2.741 -3.979 -37.856 1.00 83.12 629 ASP A C 1
ATOM 4472 O O . ASP A 1 629 ? -3.496 -3.135 -37.366 1.00 83.12 629 ASP A O 1
ATOM 4476 N N . MET A 1 630 ? -2.570 -4.068 -39.179 1.00 86.44 630 MET A N 1
ATOM 4477 C CA . MET A 1 630 ? -3.244 -3.198 -40.138 1.00 86.44 630 MET A CA 1
ATOM 4478 C C . MET A 1 630 ? -4.712 -3.587 -40.353 1.00 86.44 630 MET A C 1
ATOM 4480 O O . MET A 1 630 ? -5.092 -4.758 -40.304 1.00 86.44 630 MET A O 1
ATOM 4484 N N . LYS A 1 631 ? -5.550 -2.580 -40.626 1.00 89.69 631 LYS A N 1
ATOM 4485 C CA . LYS A 1 631 ? -6.975 -2.736 -40.966 1.00 89.69 631 LYS A CA 1
ATOM 4486 C C . LYS A 1 631 ? -7.217 -2.471 -42.456 1.00 89.69 631 LYS A C 1
ATOM 4488 O O . LYS A 1 631 ? -8.042 -1.635 -42.808 1.00 89.69 631 LYS A O 1
ATOM 4493 N N . ASP A 1 632 ? -6.450 -3.126 -43.323 1.00 89.00 632 ASP A N 1
ATOM 4494 C CA . ASP A 1 632 ? -6.472 -2.878 -44.769 1.00 89.00 632 ASP A CA 1
ATOM 4495 C C . ASP A 1 632 ? -6.445 -4.199 -45.557 1.00 89.00 632 ASP A C 1
ATOM 4497 O O . ASP A 1 632 ? -5.642 -5.089 -45.273 1.00 89.00 632 ASP A O 1
ATOM 4501 N N . ALA A 1 633 ? -7.319 -4.336 -46.557 1.00 89.31 633 ALA A N 1
ATOM 4502 C CA . ALA A 1 633 ? -7.382 -5.526 -47.407 1.00 89.31 633 ALA A CA 1
ATOM 4503 C C . ALA A 1 633 ? -6.123 -5.709 -48.273 1.00 89.31 633 ALA A C 1
ATOM 4505 O O . ALA A 1 633 ? -5.733 -6.840 -48.562 1.00 89.31 633 ALA A O 1
ATOM 4506 N N . LYS A 1 634 ? -5.433 -4.623 -48.639 1.00 90.81 634 LYS A N 1
ATOM 4507 C CA . LYS A 1 634 ? -4.139 -4.692 -49.329 1.00 90.81 634 LYS A CA 1
ATOM 4508 C C . LYS A 1 634 ? -3.060 -5.283 -48.426 1.00 90.81 634 LYS A C 1
ATOM 4510 O O . LYS A 1 634 ? -2.263 -6.085 -48.900 1.00 90.81 634 LYS A O 1
ATOM 4515 N N . ALA A 1 635 ? -3.077 -4.971 -47.126 1.00 92.00 635 ALA A N 1
ATOM 4516 C CA . ALA A 1 635 ? -2.166 -5.598 -46.164 1.00 92.00 635 ALA A CA 1
ATOM 4517 C C . ALA A 1 635 ? -2.391 -7.116 -46.099 1.00 92.00 635 ALA A C 1
ATOM 4519 O O . ALA A 1 635 ? -1.428 -7.882 -46.064 1.00 92.00 635 ALA A O 1
ATOM 4520 N N . LEU A 1 636 ? -3.656 -7.559 -46.147 1.00 94.00 636 LEU A N 1
ATOM 4521 C CA . LEU A 1 636 ? -3.986 -8.983 -46.226 1.00 94.00 636 LEU A CA 1
ATOM 4522 C C . LEU A 1 636 ? -3.413 -9.611 -47.503 1.00 94.00 636 LEU A C 1
ATOM 4524 O O . LEU A 1 636 ? -2.744 -10.636 -47.415 1.00 94.00 636 LEU A O 1
ATOM 4528 N N . ALA A 1 637 ? -3.607 -8.983 -48.665 1.00 92.69 637 ALA A N 1
ATOM 4529 C CA . ALA A 1 637 ? -3.066 -9.475 -49.933 1.00 92.69 637 ALA A CA 1
ATOM 4530 C C . ALA A 1 637 ? -1.530 -9.607 -49.909 1.00 92.69 637 ALA A C 1
ATOM 4532 O O . ALA A 1 637 ? -0.991 -10.628 -50.335 1.00 92.69 637 ALA A O 1
ATOM 4533 N N . MET A 1 638 ? -0.829 -8.619 -49.344 1.00 92.75 638 MET A N 1
ATOM 4534 C CA . MET A 1 638 ? 0.632 -8.642 -49.202 1.00 92.75 638 MET A CA 1
ATOM 4535 C C . MET A 1 638 ? 1.115 -9.804 -48.333 1.00 92.75 638 MET A C 1
ATOM 4537 O O . MET A 1 638 ? 2.064 -10.495 -48.691 1.00 92.75 638 MET A O 1
ATOM 4541 N N . VAL A 1 639 ? 0.450 -10.048 -47.201 1.00 94.31 639 VAL A N 1
ATOM 4542 C CA . VAL A 1 639 ? 0.784 -11.177 -46.324 1.00 94.31 639 VAL A CA 1
ATOM 4543 C C . VAL A 1 639 ? 0.475 -12.516 -47.001 1.00 94.31 639 VAL A C 1
ATOM 4545 O O . VAL A 1 639 ? 1.256 -13.462 -46.881 1.00 94.31 639 VAL A O 1
ATOM 4548 N N . MET A 1 640 ? -0.630 -12.599 -47.745 1.00 93.88 640 MET A N 1
ATOM 4549 C CA . MET A 1 640 ? -1.027 -13.819 -48.452 1.00 93.88 640 MET A CA 1
ATOM 4550 C C . MET A 1 640 ? -0.031 -14.227 -49.543 1.00 93.88 640 MET A C 1
ATOM 4552 O O . MET A 1 640 ? 0.178 -15.423 -49.738 1.00 93.88 640 MET A O 1
ATOM 4556 N N . ALA A 1 641 ? 0.671 -13.278 -50.172 1.00 93.50 641 ALA A N 1
ATOM 4557 C CA . ALA A 1 641 ? 1.756 -13.575 -51.114 1.00 93.50 641 ALA A CA 1
ATOM 4558 C C . ALA A 1 641 ? 2.947 -14.330 -50.476 1.00 93.50 641 ALA A C 1
ATOM 4560 O O . ALA A 1 641 ? 3.765 -14.924 -51.181 1.00 93.50 641 ALA A O 1
ATOM 4561 N N . CYS A 1 642 ? 3.050 -14.333 -49.142 1.00 92.50 642 CYS A N 1
ATOM 4562 C CA . CYS A 1 642 ? 4.094 -15.036 -48.394 1.00 92.50 642 CYS A CA 1
ATOM 4563 C C . CYS A 1 642 ? 3.616 -16.342 -47.737 1.00 92.50 642 CYS A C 1
ATOM 4565 O O . CYS A 1 642 ? 4.428 -17.040 -47.134 1.00 92.50 642 CYS A O 1
ATOM 4567 N N . VAL A 1 643 ? 2.331 -16.701 -47.836 1.00 91.69 643 VAL A N 1
ATOM 4568 C CA . VAL A 1 643 ? 1.753 -17.831 -47.080 1.00 91.69 643 VAL A CA 1
ATOM 4569 C C . VAL A 1 643 ? 2.300 -19.201 -47.515 1.00 91.69 643 VAL A C 1
ATOM 4571 O O . VAL A 1 643 ? 2.337 -20.147 -46.728 1.00 91.69 643 VAL A O 1
ATOM 4574 N N . ASP A 1 644 ? 2.769 -19.292 -48.758 1.00 89.69 644 ASP A N 1
ATOM 4575 C CA . ASP A 1 644 ? 3.321 -20.512 -49.356 1.00 89.69 644 ASP A CA 1
ATOM 4576 C C . ASP A 1 644 ? 4.844 -20.634 -49.199 1.00 89.69 644 ASP A C 1
ATOM 4578 O O . ASP A 1 644 ? 5.432 -21.655 -49.554 1.00 89.69 644 ASP A O 1
ATOM 4582 N N . GLN A 1 645 ? 5.500 -19.611 -48.646 1.00 90.44 645 GLN A N 1
ATOM 4583 C CA . GLN A 1 645 ? 6.948 -19.599 -48.443 1.00 90.44 645 GLN A CA 1
ATOM 4584 C C . GLN A 1 645 ? 7.290 -20.339 -47.144 1.00 90.44 645 GLN A C 1
ATOM 4586 O O . GLN A 1 645 ? 6.989 -19.861 -46.053 1.00 90.44 645 GLN A O 1
ATOM 4591 N N . ALA A 1 646 ? 7.898 -21.525 -47.244 1.00 88.38 646 ALA A N 1
ATOM 4592 C CA . ALA A 1 646 ? 8.101 -22.433 -46.106 1.00 88.38 646 ALA A CA 1
ATOM 4593 C C . ALA A 1 646 ? 8.889 -21.821 -44.927 1.00 88.38 646 ALA A C 1
ATOM 4595 O O . ALA A 1 646 ? 8.678 -22.202 -43.779 1.00 88.38 646 ALA A O 1
ATOM 4596 N N . ASP A 1 647 ? 9.775 -20.870 -45.208 1.00 90.50 647 ASP A N 1
ATOM 4597 C CA . ASP A 1 647 ? 10.636 -20.162 -44.260 1.00 90.50 647 ASP A CA 1
ATOM 4598 C C . ASP A 1 647 ? 9.913 -19.073 -43.442 1.00 90.50 647 ASP A C 1
ATOM 4600 O O . ASP A 1 647 ? 10.392 -18.709 -42.367 1.00 90.50 647 ASP A O 1
ATOM 4604 N N . VAL A 1 648 ? 8.762 -18.576 -43.916 1.00 92.62 648 VAL A N 1
ATOM 4605 C CA . VAL A 1 648 ? 7.966 -17.518 -43.253 1.00 92.62 648 VAL A CA 1
ATOM 4606 C C . VAL A 1 648 ? 6.465 -17.824 -43.162 1.00 92.62 648 VAL A C 1
ATOM 4608 O O . VAL A 1 648 ? 5.673 -16.982 -42.730 1.00 92.62 648 VAL A O 1
ATOM 4611 N N . GLN A 1 649 ? 6.054 -19.033 -43.558 1.00 93.06 649 GLN A N 1
ATOM 4612 C CA . GLN A 1 649 ? 4.657 -19.466 -43.644 1.00 93.06 649 GLN A CA 1
ATOM 4613 C C . GLN A 1 649 ? 3.911 -19.296 -42.317 1.00 93.06 649 GLN A C 1
ATOM 4615 O O . GLN A 1 649 ? 2.754 -18.877 -42.320 1.00 93.06 649 GLN A O 1
ATOM 4620 N N . ALA A 1 650 ? 4.543 -19.613 -41.184 1.00 89.50 650 ALA A N 1
ATOM 4621 C CA . ALA A 1 650 ? 3.898 -19.533 -39.875 1.00 89.50 650 ALA A CA 1
ATOM 4622 C C . ALA A 1 650 ? 3.545 -18.081 -39.506 1.00 89.50 650 ALA A C 1
ATOM 4624 O O . ALA A 1 650 ? 2.416 -17.794 -39.101 1.00 89.50 650 ALA A O 1
ATOM 4625 N N . GLU A 1 651 ? 4.483 -17.155 -39.703 1.00 92.50 651 GLU A N 1
ATOM 4626 C CA . GLU A 1 651 ? 4.314 -15.729 -39.438 1.00 92.50 651 GLU A CA 1
ATOM 4627 C C . GLU A 1 651 ? 3.339 -15.082 -40.427 1.00 92.50 651 GLU A C 1
ATOM 4629 O O . GLU A 1 651 ? 2.487 -14.296 -40.005 1.00 92.50 651 GLU A O 1
ATOM 4634 N N . ALA A 1 652 ? 3.396 -15.460 -41.710 1.00 91.94 652 ALA A N 1
ATOM 4635 C CA . ALA A 1 652 ? 2.443 -15.017 -42.727 1.00 91.94 652 ALA A CA 1
ATOM 4636 C C . ALA A 1 652 ? 1.014 -15.478 -42.391 1.00 91.94 652 ALA A C 1
ATOM 4638 O O . ALA A 1 652 ? 0.087 -14.673 -42.356 1.00 91.94 652 ALA A O 1
ATOM 4639 N N . CYS A 1 653 ? 0.831 -16.751 -42.034 1.00 93.94 653 CYS A N 1
ATOM 4640 C CA . CYS A 1 653 ? -0.456 -17.292 -41.598 1.00 93.94 653 CYS A CA 1
ATOM 4641 C C . CYS A 1 653 ? -1.014 -16.556 -40.367 1.00 93.94 653 CYS A C 1
ATOM 4643 O O . CYS A 1 653 ? -2.187 -16.179 -40.335 1.00 93.94 653 CYS A O 1
ATOM 4645 N N . ALA A 1 654 ? -0.177 -16.322 -39.352 1.00 92.94 654 ALA A N 1
ATOM 4646 C CA . ALA A 1 654 ? -0.583 -15.618 -38.139 1.00 92.94 654 ALA A CA 1
ATOM 4647 C C . ALA A 1 654 ? -0.928 -14.140 -38.406 1.00 92.94 654 ALA A C 1
ATOM 4649 O O . ALA A 1 654 ? -1.890 -13.615 -37.842 1.00 92.94 654 ALA A O 1
ATOM 4650 N N . ALA A 1 655 ? -0.171 -13.457 -39.270 1.00 92.94 655 ALA A N 1
ATOM 4651 C CA . ALA A 1 655 ? -0.469 -12.089 -39.689 1.00 92.94 655 ALA A CA 1
ATOM 4652 C C . ALA A 1 655 ? -1.768 -12.016 -40.510 1.00 92.94 655 ALA A C 1
ATOM 4654 O O . ALA A 1 655 ? -2.603 -11.157 -40.229 1.00 92.94 655 ALA A O 1
ATOM 4655 N N . ALA A 1 656 ? -2.004 -12.959 -41.429 1.00 95.12 656 ALA A N 1
ATOM 4656 C CA . ALA A 1 656 ? -3.223 -13.022 -42.234 1.00 95.12 656 ALA A CA 1
ATOM 4657 C C . ALA A 1 656 ? -4.474 -13.173 -41.359 1.00 95.12 656 ALA A C 1
ATOM 4659 O O . ALA A 1 656 ? -5.475 -12.497 -41.593 1.00 95.12 656 ALA A O 1
ATOM 4660 N N . VAL A 1 657 ? -4.408 -14.002 -40.309 1.00 95.19 657 VAL A N 1
ATOM 4661 C CA . VAL A 1 657 ? -5.492 -14.153 -39.323 1.00 95.19 657 VAL A CA 1
ATOM 4662 C C . VAL A 1 657 ? -5.741 -12.854 -38.552 1.00 95.19 657 VAL A C 1
ATOM 4664 O O . VAL A 1 657 ? -6.894 -12.451 -38.396 1.00 95.19 657 VAL A O 1
ATOM 4667 N N . ARG A 1 658 ? -4.686 -12.172 -38.082 1.00 95.31 658 ARG A N 1
ATOM 4668 C CA . ARG A 1 658 ? -4.829 -10.903 -37.344 1.00 95.31 658 ARG A CA 1
ATOM 4669 C C . ARG A 1 658 ? -5.453 -9.801 -38.205 1.00 95.31 658 ARG A C 1
ATOM 4671 O O . ARG A 1 658 ? -6.410 -9.176 -37.751 1.00 95.31 658 ARG A O 1
ATOM 4678 N N . ILE A 1 659 ? -4.992 -9.630 -39.446 1.00 93.75 659 ILE A N 1
ATOM 4679 C CA . ILE A 1 659 ? -5.556 -8.649 -40.389 1.00 93.75 659 ILE A CA 1
ATOM 4680 C C . ILE A 1 659 ? -7.004 -9.013 -40.717 1.00 93.75 659 ILE A C 1
ATOM 4682 O O . ILE A 1 659 ? -7.887 -8.163 -40.635 1.00 93.75 659 ILE A O 1
ATOM 4686 N N . SER A 1 660 ? -7.272 -10.288 -41.010 1.00 94.12 660 SER A N 1
ATOM 4687 C CA . SER A 1 660 ? -8.619 -10.774 -41.323 1.00 94.12 660 SER A CA 1
ATOM 4688 C C . SER A 1 660 ? -9.603 -10.513 -40.186 1.00 94.12 660 SER A C 1
ATOM 4690 O O . SER A 1 660 ? -10.716 -10.067 -40.440 1.00 94.12 660 SER A O 1
ATOM 4692 N N . ARG A 1 661 ? -9.184 -10.673 -38.923 1.00 94.50 661 ARG A N 1
ATOM 4693 C CA . ARG A 1 661 ? -10.003 -10.308 -37.755 1.00 94.50 661 ARG A CA 1
ATOM 4694 C C . ARG A 1 661 ? -10.395 -8.831 -37.745 1.00 94.50 661 ARG A C 1
ATOM 4696 O O . ARG A 1 661 ? -11.492 -8.497 -37.310 1.00 94.50 661 ARG A O 1
ATOM 4703 N N . ASN A 1 662 ? -9.515 -7.962 -38.229 1.00 89.94 662 ASN A N 1
ATOM 4704 C CA . ASN A 1 662 ? -9.742 -6.523 -38.244 1.00 89.94 662 ASN A CA 1
ATOM 4705 C C . ASN A 1 662 ? -10.613 -6.051 -39.417 1.00 89.94 662 ASN A C 1
ATOM 4707 O O . ASN A 1 662 ? -11.191 -4.969 -39.316 1.00 89.94 662 ASN A O 1
ATOM 4711 N N . ILE A 1 663 ? -10.692 -6.819 -40.513 1.00 92.94 663 ILE A N 1
ATOM 4712 C CA . ILE A 1 663 ? -11.376 -6.405 -41.752 1.00 92.94 663 ILE A CA 1
ATOM 4713 C C . ILE A 1 663 ? -12.550 -7.305 -42.158 1.00 92.94 663 ILE A C 1
ATOM 4715 O O . ILE A 1 663 ? -13.242 -6.988 -43.117 1.00 92.94 663 ILE A O 1
ATOM 4719 N N . VAL A 1 664 ? -12.819 -8.412 -41.457 1.00 91.75 664 VAL A N 1
ATOM 4720 C CA . VAL A 1 664 ? -13.886 -9.369 -41.824 1.00 91.75 664 VAL A CA 1
ATOM 4721 C C . VAL A 1 664 ? -15.273 -8.727 -41.932 1.00 91.75 664 VAL A C 1
ATOM 4723 O O . VAL A 1 664 ? -16.095 -9.163 -42.735 1.00 91.75 664 VAL A O 1
ATOM 4726 N N . SER A 1 665 ? -15.538 -7.659 -41.176 1.00 89.12 665 SER A N 1
ATOM 4727 C CA . SER A 1 665 ? -16.797 -6.913 -41.257 1.00 89.12 665 SER A CA 1
ATOM 4728 C C . SER A 1 665 ? -16.926 -6.066 -42.528 1.00 89.12 665 SER A C 1
ATOM 4730 O O . SER A 1 665 ? -18.047 -5.813 -42.962 1.00 89.12 665 SER A O 1
ATOM 4732 N N . THR A 1 666 ? -15.811 -5.651 -43.137 1.00 89.25 666 THR A N 1
ATOM 4733 C CA . THR A 1 666 ? -15.770 -4.706 -44.266 1.00 89.25 666 THR A CA 1
ATOM 4734 C C . THR A 1 666 ? -15.277 -5.323 -45.578 1.00 89.25 666 THR A C 1
ATOM 4736 O O . THR A 1 666 ? -15.610 -4.813 -46.642 1.00 89.25 666 THR A O 1
ATOM 4739 N N . ALA A 1 667 ? -14.527 -6.426 -45.533 1.00 89.31 667 ALA A N 1
ATOM 4740 C CA . ALA A 1 667 ? -13.906 -7.081 -46.684 1.00 89.31 667 ALA A CA 1
ATOM 4741 C C . ALA A 1 667 ? -14.093 -8.607 -46.614 1.00 89.31 667 ALA A C 1
ATOM 4743 O O . ALA A 1 667 ? -13.147 -9.365 -46.397 1.00 89.31 667 ALA A O 1
ATOM 4744 N N . LYS A 1 668 ? -15.339 -9.063 -46.784 1.00 89.44 668 LYS A N 1
ATOM 4745 C CA . LYS A 1 668 ? -15.708 -10.480 -46.625 1.00 89.44 668 LYS A CA 1
ATOM 4746 C C . LYS A 1 668 ? -15.042 -11.394 -47.653 1.00 89.44 668 LYS A C 1
ATOM 4748 O O . LYS A 1 668 ? -14.498 -12.417 -47.256 1.00 89.44 668 LYS A O 1
ATOM 4753 N N . ASP A 1 669 ? -15.046 -11.039 -48.937 1.00 90.62 669 ASP A N 1
ATOM 4754 C CA . ASP A 1 669 ? -14.507 -11.922 -49.984 1.00 90.62 669 ASP A CA 1
ATOM 4755 C C . ASP A 1 669 ? -12.984 -12.124 -49.861 1.00 90.62 669 ASP A C 1
ATOM 4757 O O . ASP A 1 669 ? -12.563 -13.277 -49.764 1.00 90.62 669 ASP A O 1
ATOM 4761 N N . PRO A 1 670 ? -12.153 -11.070 -49.691 1.00 91.81 670 PRO A N 1
ATOM 4762 C CA . PRO A 1 670 ? -10.719 -11.252 -49.451 1.00 91.81 670 PRO A CA 1
ATOM 4763 C C . PRO A 1 670 ? -10.405 -12.084 -48.202 1.00 91.81 670 PRO A C 1
ATOM 4765 O O . PRO A 1 670 ? -9.466 -12.878 -48.205 1.00 91.81 670 PRO A O 1
ATOM 4768 N N . VAL A 1 671 ? -11.191 -11.930 -47.127 1.00 92.56 671 VAL A N 1
ATOM 4769 C CA . VAL A 1 671 ? -11.033 -12.742 -45.910 1.00 92.56 671 VAL A CA 1
ATOM 4770 C C . VAL A 1 671 ? -11.418 -14.196 -46.163 1.00 92.56 671 VAL A C 1
ATOM 4772 O O . VAL A 1 671 ? -10.739 -15.097 -45.669 1.00 92.56 671 VAL A O 1
ATOM 4775 N N . ARG A 1 672 ? -12.473 -14.445 -46.944 1.00 92.44 672 ARG A N 1
ATOM 4776 C CA . ARG A 1 672 ? -12.898 -15.800 -47.307 1.00 92.44 672 ARG A CA 1
ATOM 4777 C C . ARG A 1 672 ? -11.791 -16.536 -48.057 1.00 92.44 672 ARG A C 1
ATOM 4779 O O . ARG A 1 672 ? -11.412 -17.639 -47.657 1.00 92.44 672 ARG A O 1
ATOM 4786 N N . ASP A 1 673 ? -11.235 -15.905 -49.083 1.00 91.12 673 ASP A N 1
ATOM 4787 C CA . ASP A 1 673 ? -10.188 -16.498 -49.916 1.00 91.12 673 ASP A CA 1
ATOM 4788 C C . ASP A 1 673 ? -8.910 -16.729 -49.101 1.00 91.12 673 ASP A C 1
ATOM 4790 O O . ASP A 1 673 ? -8.349 -17.830 -49.088 1.00 91.12 673 ASP A O 1
ATOM 4794 N N . ALA A 1 674 ? -8.501 -15.724 -48.320 1.00 93.31 674 ALA A N 1
ATOM 4795 C CA . ALA A 1 674 ? -7.319 -15.807 -47.473 1.00 93.31 674 ALA A CA 1
ATOM 4796 C C . ALA A 1 674 ? -7.425 -16.922 -46.425 1.00 93.31 674 ALA A C 1
ATOM 4798 O O . ALA A 1 674 ? -6.504 -17.725 -46.276 1.00 93.31 674 ALA A O 1
ATOM 4799 N N . MET A 1 675 ? -8.541 -17.008 -45.695 1.00 95.75 675 MET A N 1
ATOM 4800 C CA . MET A 1 675 ? -8.706 -18.013 -44.641 1.00 95.75 675 MET A CA 1
ATOM 4801 C C . MET A 1 675 ? -8.859 -19.428 -45.197 1.00 95.75 675 MET A C 1
ATOM 4803 O O . MET A 1 675 ? -8.383 -20.371 -44.561 1.00 95.75 675 MET A O 1
ATOM 4807 N N . THR A 1 676 ? -9.445 -19.578 -46.389 1.00 92.69 676 THR A N 1
ATOM 4808 C CA . THR A 1 676 ? -9.466 -20.859 -47.110 1.00 92.69 676 THR A CA 1
ATOM 4809 C C . THR A 1 676 ? -8.044 -21.315 -47.410 1.00 92.69 676 THR A C 1
ATOM 4811 O O . THR A 1 676 ? -7.653 -22.408 -47.000 1.00 92.69 676 THR A O 1
ATOM 4814 N N . ARG A 1 677 ? -7.221 -20.444 -48.007 1.00 92.75 677 ARG A N 1
ATOM 4815 C CA . ARG A 1 677 ? -5.830 -20.780 -48.322 1.00 92.75 677 ARG A CA 1
ATOM 4816 C C . ARG A 1 677 ? -4.993 -21.050 -47.072 1.00 92.75 677 ARG A C 1
ATOM 4818 O O . ARG A 1 677 ? -4.258 -22.033 -47.021 1.00 92.75 677 ARG A O 1
ATOM 4825 N N . VAL A 1 678 ? -5.136 -20.235 -46.026 1.00 93.75 678 VAL A N 1
ATOM 4826 C CA . VAL A 1 678 ? -4.436 -20.446 -44.749 1.00 93.75 678 VAL A CA 1
ATOM 4827 C C . VAL A 1 678 ? -4.764 -21.826 -44.159 1.00 93.75 678 VAL A C 1
ATOM 4829 O O . VAL A 1 678 ? -3.866 -22.505 -43.664 1.00 93.75 678 VAL A O 1
ATOM 4832 N N . LEU A 1 679 ? -6.017 -22.286 -44.254 1.00 90.75 679 LEU A N 1
ATOM 4833 C CA . LEU A 1 679 ? -6.440 -23.615 -43.793 1.00 90.75 679 LEU A CA 1
ATOM 4834 C C . LEU A 1 679 ? -5.835 -24.781 -44.587 1.00 90.75 679 LEU A C 1
ATOM 4836 O O . LEU A 1 679 ? -5.740 -25.887 -44.046 1.00 90.75 679 LEU A O 1
ATOM 4840 N N . GLU A 1 680 ? -5.434 -24.569 -45.835 1.00 90.81 680 GLU A N 1
ATOM 4841 C CA . GLU A 1 680 ? -4.769 -25.592 -46.648 1.00 90.81 680 GLU A CA 1
ATOM 4842 C C . GLU A 1 680 ? -3.306 -25.764 -46.243 1.00 90.81 680 GLU A C 1
ATOM 4844 O O . GLU A 1 680 ? -2.806 -26.886 -46.179 1.00 90.81 680 GLU A O 1
ATOM 4849 N N . VAL A 1 681 ? -2.631 -24.657 -45.930 1.00 89.00 681 VAL A N 1
ATOM 4850 C CA . VAL A 1 681 ? -1.169 -24.637 -45.788 1.00 89.00 681 VAL A CA 1
ATOM 4851 C C . VAL A 1 681 ? -0.701 -24.714 -44.339 1.00 89.00 681 VAL A C 1
ATOM 4853 O O . VAL A 1 681 ? 0.348 -25.291 -44.055 1.00 89.00 681 VAL A O 1
ATOM 4856 N N . THR A 1 682 ? -1.481 -24.193 -43.386 1.00 86.81 682 THR A N 1
ATOM 4857 C CA . THR A 1 682 ? -1.053 -24.145 -41.986 1.00 86.81 682 THR A CA 1
ATOM 4858 C C . THR A 1 682 ? -1.307 -25.458 -41.244 1.00 86.81 682 THR A C 1
ATOM 4860 O O . THR A 1 682 ? -2.414 -26.008 -41.227 1.00 86.81 682 THR A O 1
ATOM 4863 N N . LYS A 1 683 ? -0.278 -25.960 -40.556 1.00 85.31 683 LYS A N 1
ATOM 4864 C CA . LYS A 1 683 ? -0.388 -27.096 -39.619 1.00 85.31 683 LYS A CA 1
ATOM 4865 C C . LYS A 1 683 ? -0.625 -26.644 -38.184 1.00 85.31 683 LYS A C 1
ATOM 4867 O O . LYS A 1 683 ? -0.964 -27.456 -37.326 1.00 85.31 683 LYS A O 1
ATOM 4872 N N . ASP A 1 684 ? -0.452 -25.352 -37.933 1.00 83.94 684 ASP A N 1
ATOM 4873 C CA . ASP A 1 684 ? -0.591 -24.776 -36.615 1.00 83.94 684 ASP A CA 1
ATOM 4874 C C . ASP A 1 684 ? -2.068 -24.820 -36.208 1.00 83.94 684 ASP A C 1
ATOM 4876 O O . ASP A 1 684 ? -2.935 -24.182 -36.818 1.00 83.94 684 ASP A O 1
ATOM 4880 N N . ALA A 1 685 ? -2.364 -25.606 -35.167 1.00 81.62 685 ALA A N 1
ATOM 4881 C CA . ALA A 1 685 ? -3.725 -25.790 -34.688 1.00 81.62 685 ALA A CA 1
ATOM 4882 C C . ALA A 1 685 ? -4.394 -24.436 -34.447 1.00 81.62 685 ALA A C 1
ATOM 4884 O O . ALA A 1 685 ? -5.588 -24.331 -34.738 1.00 81.62 685 ALA A O 1
ATOM 4885 N N . ASN A 1 686 ? -3.592 -23.445 -34.011 1.00 79.06 686 ASN A N 1
ATOM 4886 C CA . ASN A 1 686 ? -3.796 -22.054 -33.576 1.00 79.06 686 ASN A CA 1
ATOM 4887 C C . ASN A 1 686 ? -4.007 -20.995 -34.638 1.00 79.06 686 ASN A C 1
ATOM 4889 O O . ASN A 1 686 ? -4.699 -20.004 -34.413 1.00 79.06 686 ASN A O 1
ATOM 4893 N N . VAL A 1 687 ? -3.643 -21.324 -35.854 1.00 87.94 687 VAL A N 1
ATOM 4894 C CA . VAL A 1 687 ? -4.086 -20.589 -37.022 1.00 87.94 687 VAL A CA 1
ATOM 4895 C C . VAL A 1 687 ? -5.354 -21.239 -37.588 1.00 87.94 687 VAL A C 1
ATOM 4897 O O . VAL A 1 687 ? -6.357 -20.552 -37.725 1.00 87.94 687 VAL A O 1
ATOM 4900 N N . ARG A 1 688 ? -5.433 -22.579 -37.680 1.00 88.06 688 ARG A N 1
ATOM 4901 C CA . ARG A 1 688 ? -6.587 -23.310 -38.271 1.00 88.06 688 ARG A CA 1
ATOM 4902 C C . ARG A 1 688 ? -7.993 -22.977 -37.726 1.00 88.06 688 ARG A C 1
ATOM 4904 O O . ARG A 1 688 ? -8.826 -22.476 -38.467 1.00 88.06 688 ARG A O 1
ATOM 4911 N N . LYS A 1 689 ? -8.318 -23.273 -36.462 1.00 88.19 689 LYS A N 1
ATOM 4912 C CA . LYS A 1 689 ? -9.586 -22.851 -35.811 1.00 88.19 689 LYS A CA 1
ATOM 4913 C C . LYS A 1 689 ? -9.928 -21.353 -35.983 1.00 88.19 689 LYS A C 1
ATOM 4915 O O . LYS A 1 689 ? -11.023 -21.067 -36.427 1.00 88.19 689 LYS A O 1
ATOM 4920 N N . GLU A 1 690 ? -9.021 -20.413 -35.734 1.00 90.50 690 GLU A N 1
ATOM 4921 C CA . GLU A 1 690 ? -9.262 -18.976 -35.956 1.00 90.50 690 GLU A CA 1
ATOM 4922 C C . GLU A 1 690 ? -9.545 -18.645 -37.424 1.00 90.50 690 GLU A C 1
ATOM 4924 O O . GLU A 1 690 ? -10.492 -17.917 -37.703 1.00 90.50 690 GLU A O 1
ATOM 4929 N N . SER A 1 691 ? -8.802 -19.230 -38.368 1.00 90.81 691 SER A N 1
ATOM 4930 C CA . SER A 1 691 ? -9.119 -19.115 -39.793 1.00 90.81 691 SER A CA 1
ATOM 4931 C C . SER A 1 691 ? -10.480 -19.720 -40.125 1.00 90.81 691 SER A C 1
ATOM 4933 O O . SER A 1 691 ? -11.212 -19.160 -40.926 1.00 90.81 691 SER A O 1
ATOM 4935 N N . THR A 1 692 ? -10.867 -20.821 -39.477 1.00 88.75 692 THR A N 1
ATOM 4936 C CA . THR A 1 692 ? -12.198 -21.435 -39.636 1.00 88.75 692 THR A CA 1
ATOM 4937 C C . THR A 1 692 ? -13.304 -20.503 -39.146 1.00 88.75 692 THR A C 1
ATOM 4939 O O . THR A 1 692 ? -14.332 -20.367 -39.806 1.00 88.75 692 THR A O 1
ATOM 4942 N N . ASP A 1 693 ? -13.099 -19.857 -37.999 1.00 90.44 693 ASP A N 1
ATOM 4943 C CA . ASP A 1 693 ? -14.069 -18.940 -37.403 1.00 90.44 693 ASP A CA 1
ATOM 4944 C C . ASP A 1 693 ? -14.225 -17.673 -38.259 1.00 90.44 693 ASP A C 1
ATOM 4946 O O . ASP A 1 693 ? -15.346 -17.256 -38.550 1.00 90.44 693 ASP A O 1
ATOM 4950 N N . LEU A 1 694 ? -13.114 -17.109 -38.744 1.00 92.44 694 LEU A N 1
ATOM 4951 C CA . LEU A 1 694 ? -13.115 -15.955 -39.649 1.00 92.44 694 LEU A CA 1
ATOM 4952 C C . LEU A 1 694 ? -13.690 -16.295 -41.031 1.00 92.44 694 LEU A C 1
ATOM 4954 O O . LEU A 1 694 ? -14.439 -15.497 -41.590 1.00 92.44 694 LEU A O 1
ATOM 4958 N N . LEU A 1 695 ? -13.416 -17.494 -41.556 1.00 90.88 695 LEU A N 1
ATOM 4959 C CA . LEU A 1 695 ? -13.994 -17.984 -42.809 1.00 90.88 695 LEU A CA 1
ATOM 4960 C C . LEU A 1 695 ? -15.523 -18.069 -42.721 1.00 90.88 695 LEU A C 1
ATOM 4962 O O . LEU A 1 695 ? -16.215 -17.617 -43.631 1.00 90.88 695 LEU A O 1
ATOM 4966 N N . LYS A 1 696 ? -16.055 -18.573 -41.599 1.00 89.50 696 LYS A N 1
ATOM 4967 C CA . LYS A 1 696 ? -17.503 -18.612 -41.339 1.00 89.50 696 LYS A CA 1
ATOM 4968 C C . LYS A 1 696 ? -18.105 -17.213 -41.231 1.00 89.50 696 LYS A C 1
ATOM 4970 O O . LYS A 1 696 ? -19.158 -16.965 -41.809 1.00 89.50 696 LYS A O 1
ATOM 4975 N N . GLN A 1 697 ? -17.440 -16.290 -40.533 1.00 87.56 697 GLN A N 1
ATOM 4976 C CA . GLN A 1 697 ? -17.886 -14.892 -40.431 1.00 87.56 697 GLN A CA 1
ATOM 4977 C C . GLN A 1 697 ? -17.904 -14.184 -41.796 1.00 87.56 697 GLN A C 1
ATOM 4979 O O . GLN A 1 697 ? -18.779 -13.360 -42.059 1.00 87.56 697 GLN A O 1
ATOM 4984 N N . ALA A 1 698 ? -16.989 -14.554 -42.693 1.00 87.75 698 ALA A N 1
ATOM 4985 C CA . ALA A 1 698 ? -16.966 -14.114 -44.084 1.00 87.75 698 ALA A CA 1
ATOM 4986 C C . ALA A 1 698 ? -17.981 -14.848 -44.994 1.00 87.75 698 ALA A C 1
ATOM 4988 O O . ALA A 1 698 ? -18.042 -14.571 -46.193 1.00 87.75 698 ALA A O 1
ATOM 4989 N N . GLY A 1 699 ? -18.787 -15.774 -44.457 1.00 84.31 699 GLY A N 1
ATOM 4990 C CA . GLY A 1 699 ? -19.796 -16.541 -45.199 1.00 84.31 699 GLY A CA 1
ATOM 4991 C C . GLY A 1 699 ? -19.243 -17.713 -46.020 1.00 84.31 699 GLY A C 1
ATOM 4992 O O . GLY A 1 699 ? -19.935 -18.212 -46.900 1.00 84.31 699 GLY A O 1
ATOM 4993 N N . GLY A 1 700 ? -17.998 -18.134 -45.781 1.00 80.25 700 GLY A N 1
ATOM 4994 C CA . GLY A 1 700 ? -17.371 -19.281 -46.440 1.00 80.25 700 GLY A CA 1
ATOM 4995 C C . GLY A 1 700 ? -17.557 -20.597 -45.685 1.00 80.25 700 GLY A C 1
ATOM 4996 O O . GLY A 1 700 ? -17.763 -20.627 -44.469 1.00 80.25 700 GLY A O 1
ATOM 4997 N N . THR A 1 701 ? -17.447 -21.708 -46.412 1.00 76.31 701 THR A N 1
ATOM 4998 C CA . THR A 1 701 ? -17.536 -23.064 -45.856 1.00 76.31 701 THR A CA 1
ATOM 4999 C C . THR A 1 701 ? -16.133 -23.678 -45.753 1.00 76.31 701 THR A C 1
ATOM 5001 O O . THR A 1 701 ? -15.388 -23.629 -46.730 1.00 76.31 701 THR A O 1
ATOM 5004 N N . PRO A 1 702 ? -15.730 -24.254 -44.605 1.00 65.50 702 PRO A N 1
ATOM 5005 C CA . PRO A 1 702 ? -14.415 -24.883 -44.474 1.00 65.50 702 PRO A CA 1
ATOM 5006 C C . PRO A 1 702 ? -14.278 -26.109 -45.397 1.00 65.50 702 PRO A C 1
ATOM 5008 O O . PRO A 1 702 ? -15.242 -26.870 -45.512 1.00 65.50 702 PRO A O 1
ATOM 5011 N N . PRO A 1 703 ? -13.102 -26.364 -46.000 1.00 60.50 703 PRO A N 1
ATOM 5012 C CA . PRO A 1 703 ? -12.887 -27.548 -46.832 1.00 60.50 703 PRO A CA 1
ATOM 5013 C C . PRO A 1 703 ? -13.048 -28.857 -46.033 1.00 60.50 703 PRO A C 1
ATOM 5015 O O . PRO A 1 703 ? -12.727 -28.924 -44.840 1.00 60.50 703 PRO A O 1
ATOM 5018 N N . ALA A 1 704 ? -13.549 -29.911 -46.691 1.00 49.62 704 ALA A N 1
ATOM 5019 C CA . ALA A 1 704 ? -13.768 -31.230 -46.091 1.00 49.62 704 ALA A CA 1
ATOM 5020 C C . ALA A 1 704 ? -12.455 -31.823 -45.536 1.00 49.62 704 ALA A C 1
ATOM 5022 O O . ALA A 1 704 ? -11.404 -31.753 -46.170 1.00 49.62 704 ALA A O 1
ATOM 5023 N N . LYS A 1 705 ? -12.505 -32.400 -44.326 1.00 42.53 705 LYS A N 1
ATOM 5024 C CA . LYS A 1 705 ? -11.334 -32.952 -43.618 1.00 42.53 705 LYS A CA 1
ATOM 5025 C C . LYS A 1 705 ? -10.596 -34.001 -44.469 1.00 42.53 705 LYS A C 1
ATOM 5027 O O . LYS A 1 705 ? -11.109 -35.100 -44.653 1.00 42.53 705 LYS A O 1
ATOM 5032 N N . ALA A 1 706 ? -9.354 -33.721 -44.870 1.00 35.94 706 ALA A N 1
ATOM 5033 C CA . ALA A 1 706 ? -8.402 -34.763 -45.261 1.00 35.94 706 ALA A CA 1
ATOM 5034 C C . ALA A 1 706 ? -8.074 -35.668 -44.045 1.00 35.94 706 ALA A C 1
ATOM 5036 O O . ALA A 1 706 ? -8.024 -35.168 -42.912 1.00 35.94 706 ALA A O 1
ATOM 5037 N N . PRO A 1 707 ? -7.862 -36.986 -44.236 1.00 31.36 707 PRO A N 1
ATOM 5038 C CA . PRO A 1 707 ? -7.688 -37.934 -43.139 1.00 31.36 707 PRO A CA 1
ATOM 5039 C C . PRO A 1 707 ? -6.396 -37.649 -42.364 1.00 31.36 707 PRO A C 1
ATOM 5041 O O . PRO A 1 707 ? -5.300 -37.581 -42.922 1.00 31.36 707 PRO A O 1
ATOM 5044 N N . ALA A 1 708 ? -6.529 -37.479 -41.049 1.00 30.45 708 ALA A N 1
ATOM 5045 C CA . ALA A 1 708 ? -5.425 -37.152 -40.159 1.00 30.45 708 ALA A CA 1
ATOM 5046 C C . ALA A 1 708 ? -4.480 -38.355 -39.978 1.00 30.45 708 ALA A C 1
ATOM 5048 O O . ALA A 1 708 ? -4.774 -39.280 -39.221 1.00 30.45 708 ALA A O 1
ATOM 5049 N N . LYS A 1 709 ? -3.301 -38.318 -40.615 1.00 29.97 709 LYS A N 1
ATOM 5050 C CA . LYS A 1 709 ? -2.138 -39.074 -40.128 1.00 29.97 709 LYS A CA 1
ATOM 5051 C C . LYS A 1 709 ? -1.701 -38.475 -38.788 1.00 29.97 709 LYS A C 1
ATOM 5053 O O . LYS A 1 709 ? -1.509 -37.265 -38.676 1.00 29.97 709 LYS A O 1
ATOM 5058 N N . LYS A 1 710 ? -1.562 -39.336 -37.774 1.00 38.12 710 LYS A N 1
ATOM 5059 C CA . LYS A 1 710 ? -1.060 -39.006 -36.433 1.00 38.12 710 LYS A CA 1
ATOM 5060 C C . LYS A 1 710 ? 0.315 -38.334 -36.536 1.00 38.12 710 LYS A C 1
ATOM 5062 O O . LYS A 1 710 ? 1.297 -39.010 -36.814 1.00 38.12 710 LYS A O 1
ATOM 5067 N N . VAL A 1 711 ? 0.379 -37.030 -36.272 1.00 28.52 711 VAL A N 1
ATOM 5068 C CA . VAL A 1 711 ? 1.613 -36.297 -35.954 1.00 28.52 711 VAL A CA 1
ATOM 5069 C C . VAL A 1 711 ? 1.299 -35.273 -34.858 1.00 28.52 711 VAL A C 1
ATOM 5071 O O . VAL A 1 711 ? 0.199 -34.725 -34.793 1.00 28.52 711 VAL A O 1
ATOM 5074 N N . ALA A 1 712 ? 2.271 -35.115 -33.963 1.00 29.16 712 ALA A N 1
ATOM 5075 C CA . ALA A 1 712 ? 2.265 -34.437 -32.674 1.00 29.16 712 ALA A CA 1
ATOM 5076 C C . ALA A 1 712 ? 1.569 -33.061 -32.610 1.00 29.16 712 ALA A C 1
ATOM 5078 O O . ALA A 1 712 ? 1.696 -32.219 -33.497 1.00 29.16 712 ALA A O 1
ATOM 5079 N N . LYS A 1 713 ? 0.876 -32.822 -31.488 1.00 27.92 713 LYS A N 1
ATOM 5080 C CA . LYS A 1 713 ? 0.244 -31.543 -31.137 1.00 27.92 713 LYS A CA 1
ATOM 5081 C C . LYS A 1 713 ? 1.304 -30.485 -30.795 1.00 27.92 713 LYS A C 1
ATOM 5083 O O . LYS A 1 713 ? 1.951 -30.586 -29.757 1.00 27.92 713 LYS A O 1
ATOM 5088 N N . ALA A 1 714 ? 1.383 -29.433 -31.610 1.00 24.75 714 ALA A N 1
ATOM 5089 C CA . ALA A 1 714 ? 1.832 -28.100 -31.195 1.00 24.75 714 ALA A CA 1
ATOM 5090 C C . ALA A 1 714 ? 0.600 -27.204 -30.888 1.00 24.75 714 ALA A C 1
ATOM 5092 O O . ALA A 1 714 ? -0.476 -27.450 -31.445 1.00 24.75 714 ALA A O 1
ATOM 5093 N N . PRO A 1 715 ? 0.699 -26.231 -29.958 1.00 31.16 715 PRO A N 1
ATOM 5094 C CA . PRO A 1 715 ? -0.433 -25.785 -29.137 1.00 31.16 715 PRO A CA 1
ATOM 5095 C C . PRO A 1 715 ? -1.120 -24.489 -29.604 1.00 31.16 715 PRO A C 1
ATOM 5097 O O . PRO A 1 715 ? -0.504 -23.629 -30.228 1.00 31.16 715 PRO A O 1
ATOM 5100 N N . ARG A 1 716 ? -2.401 -24.337 -29.213 1.00 26.41 716 ARG A N 1
ATOM 5101 C CA . ARG A 1 716 ? -3.185 -23.094 -29.305 1.00 26.41 716 ARG A CA 1
ATOM 5102 C C . ARG A 1 716 ? -3.017 -22.175 -28.078 1.00 26.41 716 ARG A C 1
ATOM 5104 O O . ARG A 1 716 ? -2.916 -22.678 -26.969 1.00 26.41 716 ARG A O 1
ATOM 5111 N N . VAL A 1 717 ? -3.011 -20.857 -28.311 1.00 27.34 717 VAL A N 1
ATOM 5112 C CA . VAL A 1 717 ? -2.594 -19.712 -27.464 1.00 27.34 717 VAL A CA 1
ATOM 5113 C C . VAL A 1 717 ? -3.505 -19.428 -26.267 1.00 27.34 717 VAL A C 1
ATOM 5115 O O . VAL A 1 717 ? -4.728 -19.405 -26.390 1.00 27.34 717 VAL A O 1
ATOM 5118 N N . SER A 1 718 ? -2.857 -19.141 -25.130 1.00 27.41 718 SER A N 1
ATOM 5119 C CA . SER A 1 718 ? -3.417 -18.613 -23.886 1.00 27.41 718 SER A CA 1
ATOM 5120 C C . SER A 1 718 ? -3.466 -17.082 -23.885 1.00 27.41 718 SER A C 1
ATOM 5122 O O . SER A 1 718 ? -2.531 -16.405 -24.318 1.00 27.41 718 SER A O 1
ATOM 5124 N N . VAL A 1 719 ? -4.526 -16.527 -23.297 1.00 31.02 719 VAL A N 1
ATOM 5125 C CA . VAL A 1 719 ? -4.531 -15.161 -22.757 1.00 31.02 719 VAL A CA 1
ATOM 5126 C C . VAL A 1 719 ? -3.934 -15.233 -21.351 1.00 31.02 719 VAL A C 1
ATOM 5128 O O . VAL A 1 719 ? -4.653 -15.319 -20.371 1.00 31.02 719 VAL A O 1
ATOM 5131 N N . TYR A 1 720 ? -2.608 -15.357 -21.306 1.00 25.23 720 TYR A N 1
ATOM 5132 C CA . TYR A 1 720 ? -1.672 -14.898 -20.270 1.00 25.23 720 TYR A CA 1
ATOM 5133 C C . TYR A 1 720 ? -0.292 -15.385 -20.732 1.00 25.23 720 TYR A C 1
ATOM 5135 O O . TYR A 1 720 ? -0.073 -16.592 -20.888 1.00 25.23 720 TYR A O 1
ATOM 5143 N N . LYS A 1 721 ? 0.630 -14.465 -21.033 1.00 25.03 721 LYS A N 1
ATOM 5144 C CA . LYS A 1 721 ? 2.020 -14.805 -21.371 1.00 25.03 721 LYS A CA 1
ATOM 5145 C C . LYS A 1 721 ? 2.750 -15.150 -20.069 1.00 25.03 721 LYS A C 1
ATOM 5147 O O . LYS A 1 721 ? 3.348 -14.283 -19.444 1.00 25.03 721 LYS A O 1
ATOM 5152 N N . ALA A 1 722 ? 2.723 -16.424 -19.682 1.00 25.75 722 ALA A N 1
ATOM 5153 C CA . ALA A 1 722 ? 3.796 -16.975 -18.859 1.00 25.75 722 ALA A CA 1
ATOM 5154 C C . ALA A 1 722 ? 5.124 -16.845 -19.642 1.00 25.75 722 ALA A C 1
ATOM 5156 O O . ALA A 1 722 ? 5.115 -16.988 -20.873 1.00 25.75 722 ALA A O 1
ATOM 5157 N N . PRO A 1 723 ? 6.255 -16.533 -18.984 1.00 26.67 723 PRO A N 1
ATOM 5158 C CA . PRO A 1 723 ? 7.532 -16.339 -19.662 1.00 26.67 723 PRO A CA 1
ATOM 5159 C C . PRO A 1 723 ? 7.940 -17.594 -20.450 1.00 26.67 723 PRO A C 1
ATOM 5161 O O . PRO A 1 723 ? 7.608 -18.721 -20.084 1.00 26.67 723 PRO A O 1
ATOM 5164 N N . ALA A 1 724 ? 8.636 -17.369 -21.567 1.00 27.19 724 ALA A N 1
ATOM 5165 C CA . ALA A 1 724 ? 9.023 -18.383 -22.543 1.00 27.19 724 ALA A CA 1
ATOM 5166 C C . ALA A 1 724 ? 9.683 -19.620 -21.903 1.00 27.19 724 ALA A C 1
ATOM 5168 O O . ALA A 1 724 ? 10.518 -19.502 -21.005 1.00 27.19 724 ALA A O 1
ATOM 5169 N N . LYS A 1 725 ? 9.329 -20.807 -22.420 1.00 29.66 725 LYS A N 1
ATOM 5170 C CA . LYS A 1 725 ? 9.935 -22.096 -22.064 1.00 29.66 725 LYS A CA 1
ATOM 5171 C C . LYS A 1 725 ? 11.446 -22.058 -22.316 1.00 29.66 725 LYS A C 1
ATOM 5173 O O . LYS A 1 725 ? 11.894 -22.239 -23.444 1.00 29.66 725 LYS A O 1
ATOM 5178 N N . LYS A 1 726 ? 12.218 -21.882 -21.242 1.00 28.86 726 LYS A N 1
ATOM 5179 C CA . LYS A 1 726 ? 13.477 -22.614 -21.086 1.00 28.86 726 LYS A CA 1
ATOM 5180 C C . LYS A 1 726 ? 13.135 -24.103 -21.036 1.00 28.86 726 LYS A C 1
ATOM 5182 O O . LYS A 1 726 ? 12.064 -24.468 -20.546 1.00 28.86 726 LYS A O 1
ATOM 5187 N N . GLU A 1 727 ? 14.021 -24.936 -21.565 1.00 30.03 727 GLU A N 1
ATOM 5188 C CA . GLU A 1 727 ? 14.020 -26.380 -21.326 1.00 30.03 727 GLU A CA 1
ATOM 5189 C C . GLU A 1 727 ? 13.703 -26.628 -19.843 1.00 30.03 727 GLU A C 1
ATOM 5191 O O . GLU A 1 727 ? 14.326 -26.017 -18.968 1.00 30.03 727 GLU A O 1
ATOM 5196 N N . ALA A 1 728 ? 12.636 -27.382 -19.559 1.00 39.47 728 ALA A N 1
ATOM 5197 C CA . ALA A 1 728 ? 12.169 -27.550 -18.192 1.00 39.47 728 ALA A CA 1
ATOM 5198 C C . ALA A 1 728 ? 13.259 -28.291 -17.419 1.00 39.47 728 ALA A C 1
ATOM 5200 O O . ALA A 1 728 ? 13.502 -29.469 -17.674 1.00 39.47 728 ALA A O 1
ATOM 5201 N N . ALA A 1 729 ? 13.911 -27.590 -16.490 1.00 44.03 729 ALA A N 1
ATOM 5202 C CA . ALA A 1 729 ? 14.748 -28.233 -15.493 1.00 44.03 729 ALA A CA 1
ATOM 5203 C C . ALA A 1 729 ? 13.942 -29.383 -14.855 1.00 44.03 729 ALA A C 1
ATOM 5205 O O . ALA A 1 729 ? 12.724 -29.227 -14.670 1.00 44.03 729 ALA A O 1
ATOM 5206 N N . PRO A 1 730 ? 14.575 -30.532 -14.552 1.00 52.62 730 PRO A N 1
ATOM 5207 C CA . PRO A 1 730 ? 13.897 -31.617 -13.856 1.00 52.62 730 PRO A CA 1
ATOM 5208 C C . PRO A 1 730 ? 13.196 -31.059 -12.609 1.00 52.62 730 PRO A C 1
ATOM 5210 O O . PRO A 1 730 ? 13.728 -30.133 -11.983 1.00 52.62 730 PRO A O 1
ATOM 5213 N N . PRO A 1 731 ? 11.985 -31.550 -12.278 1.00 57.38 731 PRO A N 1
ATOM 5214 C CA . PRO A 1 731 ? 11.251 -31.048 -11.128 1.00 57.38 731 PRO A CA 1
ATOM 5215 C C . PRO A 1 731 ? 12.160 -31.111 -9.894 1.00 57.38 731 PRO A C 1
ATOM 5217 O O . PRO A 1 731 ? 12.860 -32.114 -9.716 1.00 57.38 731 PRO A O 1
ATOM 5220 N N . PRO A 1 732 ? 12.207 -30.042 -9.079 1.00 67.06 732 PRO A N 1
ATOM 5221 C CA . PRO A 1 732 ? 13.035 -30.040 -7.885 1.00 67.06 732 PRO A CA 1
ATOM 5222 C C . PRO A 1 732 ? 12.649 -31.231 -7.002 1.00 67.06 732 PRO A C 1
ATOM 5224 O O . PRO A 1 732 ? 11.480 -31.635 -7.027 1.00 67.06 732 PRO A O 1
ATOM 5227 N N . PRO A 1 733 ? 13.605 -31.791 -6.237 1.00 72.62 733 PRO A N 1
ATOM 5228 C CA . PRO A 1 733 ? 13.336 -32.935 -5.377 1.00 72.62 733 PRO A CA 1
ATOM 5229 C C . PRO A 1 733 ? 12.116 -32.665 -4.484 1.00 72.62 733 PRO A C 1
ATOM 5231 O O . PRO A 1 733 ? 11.823 -31.498 -4.180 1.00 72.62 733 PRO A O 1
ATOM 5234 N N . PRO A 1 734 ? 11.384 -33.722 -4.090 1.00 68.69 734 PRO A N 1
ATOM 5235 C CA . PRO A 1 734 ? 10.214 -33.569 -3.244 1.00 68.69 734 PRO A CA 1
ATOM 5236 C C . PRO A 1 734 ? 10.591 -32.788 -1.974 1.00 68.69 734 PRO A C 1
ATOM 5238 O O . PRO A 1 734 ? 11.661 -33.026 -1.408 1.00 68.69 734 PRO A O 1
ATOM 5241 N N . PRO A 1 735 ? 9.748 -31.833 -1.552 1.00 71.69 735 PRO A N 1
ATOM 5242 C CA . PRO A 1 735 ? 10.056 -30.950 -0.435 1.00 71.69 735 PRO A CA 1
ATOM 5243 C C . PRO A 1 735 ? 10.205 -31.737 0.865 1.00 71.69 735 PRO A C 1
ATOM 5245 O O . PRO A 1 735 ? 9.411 -32.636 1.149 1.00 71.69 735 PRO A O 1
ATOM 5248 N N . ASP A 1 736 ? 11.206 -31.374 1.666 1.00 80.06 736 ASP A N 1
ATOM 5249 C CA . ASP A 1 736 ? 11.412 -31.967 2.982 1.00 80.06 736 ASP A CA 1
ATOM 5250 C C . ASP A 1 736 ? 10.388 -31.383 3.961 1.00 80.06 736 ASP A C 1
ATOM 5252 O O . ASP A 1 736 ? 10.493 -30.238 4.412 1.00 80.06 736 ASP A O 1
ATOM 5256 N N . THR A 1 737 ? 9.371 -32.179 4.288 1.00 84.56 737 THR A N 1
ATOM 5257 C CA . THR A 1 737 ? 8.317 -31.791 5.230 1.00 84.56 737 THR A CA 1
ATOM 5258 C C . THR A 1 737 ? 8.681 -32.069 6.687 1.00 84.56 737 THR A C 1
ATOM 5260 O O . THR A 1 737 ? 7.911 -31.700 7.570 1.00 84.56 737 THR A O 1
ATOM 5263 N N . SER A 1 738 ? 9.828 -32.698 6.977 1.00 80.06 738 SER A N 1
ATOM 5264 C CA . SER A 1 738 ? 10.210 -33.082 8.348 1.00 80.06 738 SER A CA 1
ATOM 5265 C C . SER A 1 738 ? 10.432 -31.882 9.276 1.00 80.06 738 SER A C 1
ATOM 5267 O O . SER A 1 738 ? 10.287 -31.998 10.491 1.00 80.06 738 SER A O 1
ATOM 5269 N N . LYS A 1 739 ? 10.744 -30.715 8.699 1.00 75.38 739 LYS A N 1
ATOM 5270 C CA . LYS A 1 739 ? 10.993 -29.456 9.418 1.00 75.38 739 LYS A CA 1
ATOM 5271 C C . LYS A 1 739 ? 9.765 -28.551 9.531 1.00 75.38 739 LYS A C 1
ATOM 5273 O O . LYS A 1 739 ? 9.856 -27.483 10.135 1.00 75.38 739 LYS A O 1
ATOM 5278 N N . ILE A 1 740 ? 8.632 -28.947 8.949 1.00 87.12 740 ILE A N 1
ATOM 5279 C CA . ILE A 1 740 ? 7.400 -28.158 8.977 1.00 87.12 740 ILE A CA 1
ATOM 5280 C C . ILE A 1 740 ? 6.762 -28.271 10.361 1.00 87.12 740 ILE A C 1
ATOM 5282 O O . ILE A 1 740 ? 6.531 -29.366 10.873 1.00 87.12 740 ILE A O 1
ATOM 5286 N N . ARG A 1 741 ? 6.456 -27.121 10.962 1.00 80.81 741 ARG A N 1
ATOM 5287 C CA . ARG A 1 741 ? 5.731 -27.041 12.230 1.00 80.81 741 ARG A CA 1
ATOM 5288 C C . ARG A 1 741 ? 4.277 -26.702 11.961 1.00 80.81 741 ARG A C 1
ATOM 5290 O O . ARG A 1 741 ? 3.976 -25.722 11.289 1.00 80.81 741 ARG A O 1
ATOM 5297 N N . ARG A 1 742 ? 3.375 -27.500 12.524 1.00 88.56 742 ARG A N 1
ATOM 5298 C CA . ARG A 1 742 ? 1.936 -27.284 12.402 1.00 88.56 742 ARG A CA 1
ATOM 5299 C C . ARG A 1 742 ? 1.490 -26.190 13.371 1.00 88.56 742 ARG A C 1
ATOM 5301 O O . ARG A 1 742 ? 1.657 -26.349 14.578 1.00 88.56 742 ARG A O 1
ATOM 5308 N N . ALA A 1 743 ? 0.915 -25.111 12.851 1.00 87.12 743 ALA A N 1
ATOM 5309 C CA . ALA A 1 743 ? 0.329 -24.056 13.675 1.00 87.12 743 ALA A CA 1
ATOM 5310 C C . ALA A 1 743 ? -1.136 -24.369 14.033 1.00 87.12 743 ALA A C 1
ATOM 5312 O O . ALA A 1 743 ? -1.845 -25.016 13.257 1.00 87.12 743 ALA A O 1
ATOM 5313 N N . ASP A 1 744 ? -1.599 -23.892 15.193 1.00 90.25 744 ASP A N 1
ATOM 5314 C CA . ASP A 1 744 ? -3.015 -23.957 15.568 1.00 90.25 744 ASP A CA 1
ATOM 5315 C C . ASP A 1 744 ? -3.799 -22.808 14.919 1.00 90.25 744 ASP A C 1
ATOM 5317 O O . ASP A 1 744 ? -3.607 -21.638 15.243 1.00 90.25 744 ASP A O 1
ATOM 5321 N N . LEU A 1 745 ? -4.699 -23.149 13.997 1.00 93.94 745 LEU A N 1
ATOM 5322 C CA . LEU A 1 745 ? -5.532 -22.192 13.267 1.00 93.94 745 LEU A CA 1
ATOM 5323 C C . LEU A 1 745 ? -6.913 -21.976 13.909 1.00 93.94 745 LEU A C 1
ATOM 5325 O O . LEU A 1 745 ? -7.737 -21.268 13.330 1.00 93.94 745 LEU A O 1
ATOM 5329 N N . SER A 1 746 ? -7.175 -22.539 15.093 1.00 93.50 746 SER A N 1
ATOM 5330 C CA . SER A 1 746 ? -8.475 -22.469 15.777 1.00 93.50 746 SER A CA 1
ATOM 5331 C C . SER A 1 746 ? -8.995 -21.035 15.960 1.00 93.50 746 SER A C 1
ATOM 5333 O O . SER A 1 746 ? -10.166 -20.761 15.692 1.00 93.50 746 SER A O 1
ATOM 5335 N N . ALA A 1 747 ? -8.124 -20.093 16.332 1.00 94.38 747 ALA A N 1
ATOM 5336 C CA . ALA A 1 747 ? -8.485 -18.684 16.486 1.00 94.38 747 ALA A CA 1
ATOM 5337 C C . ALA A 1 747 ? -8.918 -18.039 15.157 1.00 94.38 747 ALA A C 1
ATOM 5339 O O . ALA A 1 747 ? -9.927 -17.337 15.101 1.00 94.38 747 ALA A O 1
ATOM 5340 N N . ALA A 1 748 ? -8.203 -18.323 14.064 1.00 94.88 748 ALA A N 1
ATOM 5341 C CA . ALA A 1 748 ? -8.589 -17.850 12.738 1.00 94.88 748 ALA A CA 1
ATOM 5342 C C . ALA A 1 748 ? -9.924 -18.464 12.286 1.00 94.88 748 ALA A C 1
ATOM 5344 O O . ALA A 1 748 ? -10.789 -17.762 11.759 1.00 94.88 748 ALA A O 1
ATOM 5345 N N . GLU A 1 749 ? -10.130 -19.756 12.544 1.00 94.88 749 GLU A N 1
ATOM 5346 C CA . GLU A 1 749 ? -11.386 -20.445 12.238 1.00 94.88 749 GLU A CA 1
ATOM 5347 C C . GLU A 1 749 ? -12.567 -19.843 13.022 1.00 94.88 749 GLU A C 1
ATOM 5349 O O . GLU A 1 749 ? -13.646 -19.660 12.452 1.00 94.88 749 GLU A O 1
ATOM 5354 N N . ALA A 1 750 ? -12.361 -19.439 14.282 1.00 93.69 750 ALA A N 1
ATOM 5355 C CA . ALA A 1 750 ? -13.364 -18.748 15.099 1.00 93.69 750 ALA A CA 1
ATOM 5356 C C . ALA A 1 750 ? -13.748 -17.362 14.542 1.00 93.69 750 ALA A C 1
ATOM 5358 O O . ALA A 1 750 ? -14.901 -16.944 14.666 1.00 93.69 750 ALA A O 1
ATOM 5359 N N . LEU A 1 751 ? -12.823 -16.679 13.858 1.00 94.25 751 LEU A N 1
ATOM 5360 C CA . LEU A 1 751 ? -13.096 -15.444 13.106 1.00 94.25 751 LEU A CA 1
ATOM 5361 C C . LEU A 1 751 ? -13.822 -15.705 11.771 1.00 94.25 751 LEU A C 1
ATOM 5363 O O . LEU A 1 751 ? -14.208 -14.769 11.070 1.00 94.25 751 LEU A O 1
ATOM 5367 N N . GLY A 1 752 ? -14.038 -16.972 11.404 1.00 94.69 752 GLY A N 1
ATOM 5368 C CA . GLY A 1 752 ? -14.589 -17.365 10.110 1.00 94.69 752 GLY A CA 1
ATOM 5369 C C . GLY A 1 752 ? -13.581 -17.253 8.965 1.00 94.69 752 GLY A C 1
ATOM 5370 O O . GLY A 1 752 ? -13.993 -17.166 7.804 1.00 94.69 752 GLY A O 1
ATOM 5371 N N . TRP A 1 753 ? -12.283 -17.230 9.275 1.00 97.00 753 TRP A N 1
ATOM 5372 C CA . TRP A 1 753 ? -11.202 -17.174 8.298 1.00 97.00 753 TRP A CA 1
ATOM 5373 C C . TRP A 1 753 ? -10.722 -18.572 7.938 1.00 97.00 753 TRP A C 1
ATOM 5375 O O . TRP A 1 753 ? -10.524 -19.431 8.796 1.00 97.00 753 TRP A O 1
ATOM 5385 N N . ARG A 1 754 ? -10.527 -18.801 6.640 1.00 96.81 754 ARG A N 1
ATOM 5386 C CA . ARG A 1 754 ? -10.071 -20.080 6.097 1.00 96.81 754 ARG A CA 1
ATOM 5387 C C . ARG A 1 754 ? -8.731 -19.877 5.411 1.00 96.81 754 ARG A C 1
ATOM 5389 O O . ARG A 1 754 ? -8.690 -19.368 4.295 1.00 96.81 754 ARG A O 1
ATOM 5396 N N . LEU A 1 755 ? -7.647 -20.248 6.087 1.00 97.94 755 LEU A N 1
ATOM 5397 C CA . LEU A 1 755 ? -6.298 -20.139 5.536 1.00 97.94 755 LEU A CA 1
ATOM 5398 C C . LEU A 1 755 ? -6.005 -21.316 4.599 1.00 97.94 755 LEU A C 1
ATOM 5400 O O . LEU A 1 755 ? -6.132 -22.479 4.988 1.00 97.94 755 LEU A O 1
ATOM 5404 N N . GLY A 1 756 ? -5.597 -21.008 3.376 1.00 97.19 756 GLY A N 1
ATOM 5405 C CA . GLY A 1 756 ? -5.150 -21.979 2.388 1.00 97.19 756 GLY A CA 1
ATOM 5406 C C . GLY A 1 756 ? -3.921 -21.482 1.641 1.00 97.19 756 GLY A C 1
ATOM 5407 O O . GLY A 1 756 ? -3.364 -20.432 1.956 1.00 97.19 756 GLY A O 1
ATOM 5408 N N . ALA A 1 757 ? -3.506 -22.231 0.629 1.00 97.31 757 ALA A N 1
ATOM 5409 C CA . ALA A 1 757 ? -2.475 -21.789 -0.301 1.00 97.31 757 ALA A CA 1
ATOM 5410 C C . ALA A 1 757 ? -3.020 -21.775 -1.726 1.00 97.31 757 ALA A C 1
ATOM 5412 O O . ALA A 1 757 ? -3.760 -22.676 -2.134 1.00 97.31 757 ALA A O 1
ATOM 5413 N N . GLN A 1 758 ? -2.606 -20.767 -2.484 1.00 97.50 758 GLN A N 1
ATOM 5414 C CA . GLN A 1 758 ? -2.734 -20.756 -3.929 1.00 97.50 758 GLN A CA 1
ATOM 5415 C C . GLN A 1 758 ? -1.648 -21.698 -4.483 1.00 97.50 758 GLN A C 1
ATOM 5417 O O . GLN A 1 758 ? -0.455 -21.518 -4.216 1.00 97.50 758 GLN A O 1
ATOM 5422 N N . ALA A 1 759 ? -2.043 -22.744 -5.218 1.00 97.06 759 ALA A N 1
ATOM 5423 C CA . ALA A 1 759 ? -1.151 -23.828 -5.640 1.00 97.06 759 ALA A CA 1
ATOM 5424 C C . ALA A 1 759 ? -0.030 -23.403 -6.619 1.00 97.06 759 ALA A C 1
ATOM 5426 O O . ALA A 1 759 ? 0.984 -24.091 -6.731 1.00 97.06 759 ALA A O 1
ATOM 5427 N N . TYR A 1 760 ? -0.163 -22.263 -7.297 1.00 96.06 760 TYR A N 1
ATOM 5428 C CA . TYR A 1 760 ? 0.863 -21.597 -8.113 1.00 96.06 760 TYR A CA 1
ATOM 5429 C C . TYR A 1 760 ? 2.092 -21.183 -7.297 1.00 96.06 760 TYR A C 1
ATOM 5431 O O . TYR A 1 760 ? 3.205 -21.165 -7.837 1.00 96.06 760 TYR A O 1
ATOM 5439 N N . THR A 1 761 ? 1.931 -20.969 -5.986 1.00 96.06 761 THR A N 1
ATOM 5440 C CA . THR A 1 761 ? 3.054 -20.893 -5.037 1.00 96.06 761 THR A CA 1
ATOM 5441 C C . THR A 1 761 ? 4.017 -22.050 -5.277 1.00 96.06 761 THR A C 1
ATOM 5443 O O . THR A 1 761 ? 5.211 -21.860 -5.472 1.00 96.06 761 THR A O 1
ATOM 5446 N N . PHE A 1 762 ? 3.473 -23.256 -5.423 1.00 94.94 762 PHE A N 1
ATOM 5447 C CA . PHE A 1 762 ? 4.206 -24.502 -5.589 1.00 94.94 762 PHE A CA 1
ATOM 5448 C C . PHE A 1 762 ? 4.245 -24.994 -7.042 1.00 94.94 762 PHE A C 1
ATOM 5450 O O . PHE A 1 762 ? 4.388 -26.189 -7.288 1.00 94.94 762 PHE A O 1
ATOM 5457 N N . ARG A 1 763 ? 4.160 -24.087 -8.026 1.00 93.00 763 ARG A N 1
ATOM 5458 C CA . ARG A 1 763 ? 4.066 -24.403 -9.470 1.00 93.00 763 ARG A CA 1
ATOM 5459 C C . ARG A 1 763 ? 5.160 -25.313 -10.039 1.00 93.00 763 ARG A C 1
ATOM 5461 O O . ARG A 1 763 ? 4.973 -25.903 -11.101 1.00 93.00 763 ARG A O 1
ATOM 5468 N N . ALA A 1 764 ? 6.303 -25.421 -9.364 1.00 89.94 764 ALA A N 1
ATOM 5469 C CA . ALA A 1 764 ? 7.366 -26.346 -9.750 1.00 89.94 764 ALA A CA 1
ATOM 5470 C C . ALA A 1 764 ? 6.984 -27.823 -9.509 1.00 89.94 764 ALA A C 1
ATOM 5472 O O . ALA A 1 764 ? 7.464 -28.702 -10.231 1.00 89.94 764 ALA A O 1
ATOM 5473 N N . TRP A 1 765 ? 6.092 -28.084 -8.551 1.00 91.81 765 TRP A N 1
ATOM 5474 C CA . TRP A 1 765 ? 5.620 -29.404 -8.139 1.00 91.81 765 TRP A CA 1
ATOM 5475 C C . TRP A 1 765 ? 4.235 -29.738 -8.705 1.00 91.81 765 TRP A C 1
ATOM 5477 O O . TRP A 1 765 ? 3.467 -28.869 -9.133 1.00 91.81 765 TRP A O 1
ATOM 5487 N N . SER A 1 766 ? 3.925 -31.032 -8.737 1.00 95.12 766 SER A N 1
ATOM 5488 C CA . SER A 1 766 ? 2.590 -31.531 -9.068 1.00 95.12 766 SER A CA 1
ATOM 5489 C C . SER A 1 766 ? 1.571 -31.212 -7.969 1.00 95.12 766 SER A C 1
ATOM 5491 O O . SER A 1 766 ? 1.937 -30.953 -6.825 1.00 95.12 766 SER A O 1
ATOM 5493 N N . PHE A 1 767 ? 0.283 -31.273 -8.299 1.00 96.81 767 PHE A N 1
ATOM 5494 C CA . PHE A 1 767 ? -0.813 -31.066 -7.360 1.00 96.81 767 PHE A CA 1
ATOM 5495 C C . PHE A 1 767 ? -0.740 -32.054 -6.185 1.00 96.81 767 PHE A C 1
ATOM 5497 O O . PHE A 1 767 ? -0.843 -31.639 -5.034 1.00 96.81 767 PHE A O 1
ATOM 5504 N N . ALA A 1 768 ? -0.452 -33.333 -6.447 1.00 95.88 768 ALA A N 1
ATOM 5505 C CA . ALA A 1 768 ? -0.249 -34.340 -5.404 1.00 95.88 768 ALA A CA 1
ATOM 5506 C C . ALA A 1 768 ? 0.902 -33.987 -4.438 1.00 95.88 768 ALA A C 1
ATOM 5508 O O . ALA A 1 768 ? 0.780 -34.170 -3.229 1.00 95.88 768 ALA A O 1
ATOM 5509 N N . GLU A 1 769 ? 2.019 -33.462 -4.946 1.00 94.50 769 GLU A N 1
ATOM 5510 C CA . GLU A 1 769 ? 3.142 -33.006 -4.113 1.00 94.50 769 GLU A CA 1
ATOM 5511 C C . GLU A 1 769 ? 2.798 -31.725 -3.343 1.00 94.50 769 GLU A C 1
ATOM 5513 O O . GLU A 1 769 ? 3.107 -31.618 -2.158 1.00 94.50 769 GLU A O 1
ATOM 5518 N N . THR A 1 770 ? 2.098 -30.779 -3.977 1.00 95.62 770 THR A N 1
ATOM 5519 C CA . THR A 1 770 ? 1.579 -29.571 -3.323 1.00 95.62 770 THR A CA 1
ATOM 5520 C C . THR A 1 770 ? 0.669 -29.914 -2.143 1.00 95.62 770 THR A C 1
ATOM 5522 O O . THR A 1 770 ? 0.822 -29.338 -1.067 1.00 95.62 770 THR A O 1
ATOM 5525 N N . LEU A 1 771 ? -0.231 -30.888 -2.300 1.00 96.38 771 LEU A N 1
ATOM 5526 C CA . LEU A 1 771 ? -1.121 -31.335 -1.228 1.00 96.38 771 LEU A CA 1
ATOM 5527 C C . LEU A 1 771 ? -0.359 -31.900 -0.024 1.00 96.38 771 LEU A C 1
ATOM 5529 O O . LEU A 1 771 ? -0.751 -31.635 1.110 1.00 96.38 771 LEU A O 1
ATOM 5533 N N . LYS A 1 772 ? 0.755 -32.612 -0.246 1.00 92.94 772 LYS A N 1
ATOM 5534 C CA . LYS A 1 772 ? 1.616 -33.099 0.848 1.00 92.94 772 LYS A CA 1
ATOM 5535 C C . LYS A 1 772 ? 2.196 -31.943 1.664 1.00 92.94 772 LYS A C 1
ATOM 5537 O O . LYS A 1 772 ? 2.165 -31.996 2.890 1.00 92.94 772 LYS A O 1
ATOM 5542 N N . VAL A 1 773 ? 2.670 -30.887 1.000 1.00 92.75 773 VAL A N 1
ATOM 5543 C CA . VAL A 1 773 ? 3.212 -29.687 1.665 1.00 92.75 773 VAL A CA 1
ATOM 5544 C C . VAL A 1 773 ? 2.130 -28.960 2.462 1.00 92.75 773 VAL A C 1
ATOM 5546 O O . VAL A 1 773 ? 2.308 -28.696 3.648 1.00 92.75 773 VAL A O 1
ATOM 5549 N N . ILE A 1 774 ? 0.990 -28.681 1.824 1.00 93.06 774 ILE A N 1
ATOM 5550 C CA . ILE A 1 774 ? -0.149 -27.979 2.434 1.00 93.06 774 ILE A CA 1
ATOM 5551 C C . ILE A 1 774 ? -0.664 -28.753 3.656 1.00 93.06 774 ILE A C 1
ATOM 5553 O O . ILE A 1 774 ? -0.835 -28.175 4.731 1.00 93.06 774 ILE A O 1
ATOM 5557 N N . SER A 1 775 ? -0.837 -30.073 3.524 1.00 92.88 775 SER A N 1
ATOM 5558 C CA . SER A 1 775 ? -1.268 -30.936 4.626 1.00 92.88 775 SER A CA 1
ATOM 5559 C C . SER A 1 775 ? -0.254 -30.962 5.773 1.00 92.88 775 SER A C 1
ATOM 5561 O O . SER A 1 775 ? -0.668 -30.954 6.934 1.00 92.88 775 SER A O 1
ATOM 5563 N N . ALA A 1 776 ? 1.052 -30.987 5.484 1.00 91.81 776 ALA A N 1
ATOM 5564 C CA . ALA A 1 776 ? 2.093 -30.981 6.513 1.00 91.81 776 ALA A CA 1
ATOM 5565 C C . ALA A 1 776 ? 2.093 -29.680 7.336 1.00 91.81 776 ALA A C 1
ATOM 5567 O O . ALA A 1 776 ? 2.314 -29.719 8.544 1.00 91.81 776 ALA A O 1
ATOM 5568 N N . MET A 1 777 ? 1.762 -28.544 6.711 1.00 92.44 777 MET A N 1
ATOM 5569 C CA . MET A 1 777 ? 1.596 -27.245 7.388 1.00 92.44 777 MET A CA 1
ATOM 5570 C C . MET A 1 777 ? 0.300 -27.156 8.209 1.00 92.44 777 MET A C 1
ATOM 5572 O O . MET A 1 777 ? 0.102 -26.214 8.972 1.00 92.44 777 MET A O 1
ATOM 5576 N N . GLY A 1 778 ? -0.603 -28.130 8.064 1.00 91.62 778 GLY A N 1
ATOM 5577 C CA . GLY A 1 778 ? -1.905 -28.145 8.724 1.00 91.62 778 GLY A CA 1
ATOM 5578 C C . GLY A 1 778 ? -2.991 -27.334 8.026 1.00 91.62 778 GLY A C 1
ATOM 5579 O O . GLY A 1 778 ? -4.074 -27.182 8.592 1.00 91.62 778 GLY A O 1
ATOM 5580 N N . LEU A 1 779 ? -2.733 -26.855 6.810 1.00 95.62 779 LEU A N 1
ATOM 5581 C CA . LEU A 1 779 ? -3.717 -26.153 5.997 1.00 95.62 779 LEU A CA 1
ATOM 5582 C C . LEU A 1 779 ? -4.775 -27.134 5.478 1.00 95.62 779 LEU A C 1
ATOM 5584 O O . LEU A 1 779 ? -4.461 -28.231 5.024 1.00 95.62 779 LEU A O 1
ATOM 5588 N N . LYS A 1 780 ? -6.042 -26.715 5.526 1.00 95.44 780 LYS A N 1
ATOM 5589 C CA . LYS A 1 780 ? -7.205 -27.537 5.134 1.00 95.44 780 LYS A CA 1
ATOM 5590 C C . LYS A 1 780 ? -7.792 -27.137 3.780 1.00 95.44 780 LYS A C 1
ATOM 5592 O O . LYS A 1 780 ? -8.750 -27.755 3.319 1.00 95.44 780 LYS A O 1
ATOM 5597 N N . TYR A 1 781 ? -7.255 -26.091 3.156 1.00 97.81 781 TYR A N 1
ATOM 5598 C CA . TYR A 1 781 ? -7.832 -25.465 1.972 1.00 97.81 781 TYR A CA 1
ATOM 5599 C C . TYR A 1 781 ? -6.763 -25.207 0.910 1.00 97.81 781 TYR A C 1
ATOM 5601 O O . TYR A 1 781 ? -5.645 -24.798 1.227 1.00 97.81 781 TYR A O 1
ATOM 5609 N N . VAL A 1 782 ? -7.121 -25.418 -0.355 1.00 98.25 782 VAL A N 1
ATOM 5610 C CA . VAL A 1 782 ? -6.273 -25.103 -1.508 1.00 98.25 782 VAL A CA 1
ATOM 5611 C C . VAL A 1 782 ? -7.071 -24.375 -2.580 1.00 98.25 782 VAL A C 1
ATOM 5613 O O . VAL A 1 782 ? -8.237 -24.690 -2.844 1.00 98.25 782 VAL A O 1
ATOM 5616 N N . GLU A 1 783 ? -6.413 -23.411 -3.208 1.00 98.38 783 GLU A N 1
ATOM 5617 C CA . GLU A 1 783 ? -6.853 -22.794 -4.447 1.00 98.38 783 GLU A CA 1
ATOM 5618 C C . GLU A 1 783 ? -6.041 -23.363 -5.610 1.00 98.38 783 GLU A C 1
ATOM 5620 O O . GLU A 1 783 ? -4.814 -23.257 -5.639 1.00 98.38 783 GLU A O 1
ATOM 5625 N N . ILE A 1 784 ? -6.721 -24.010 -6.556 1.00 98.19 784 ILE A N 1
ATOM 5626 C CA . ILE A 1 784 ? -6.070 -24.598 -7.731 1.00 98.19 784 ILE A CA 1
ATOM 5627 C C . ILE A 1 784 ? -6.002 -23.585 -8.875 1.00 98.19 784 ILE A C 1
ATOM 5629 O O . ILE A 1 784 ? -6.837 -22.693 -8.975 1.00 98.19 784 ILE A O 1
ATOM 5633 N N . TYR A 1 785 ? -5.050 -23.766 -9.788 1.00 97.44 785 TYR A N 1
ATOM 5634 C CA . TYR A 1 785 ? -4.922 -22.962 -11.008 1.00 97.44 785 TYR A CA 1
ATOM 5635 C C . TYR A 1 785 ? -4.876 -23.866 -12.250 1.00 97.44 785 TYR A C 1
ATOM 5637 O O . TYR A 1 785 ? -4.573 -25.064 -12.136 1.00 97.44 785 TYR A O 1
ATOM 5645 N N . PRO A 1 786 ? -5.212 -23.350 -13.448 1.00 93.75 786 PRO A N 1
ATOM 5646 C CA . PRO A 1 786 ? -5.147 -24.142 -14.668 1.00 93.75 786 PRO A CA 1
ATOM 5647 C C . PRO A 1 786 ? -3.697 -24.472 -15.047 1.00 93.75 786 PRO A C 1
ATOM 5649 O O . PRO A 1 786 ? -2.869 -23.579 -15.201 1.00 93.75 786 PRO A O 1
ATOM 5652 N N . GLY A 1 787 ? -3.401 -25.749 -15.288 1.00 92.38 787 GLY A N 1
ATOM 5653 C CA . GLY A 1 787 ? -2.132 -26.176 -15.881 1.00 92.38 787 GLY A CA 1
ATOM 5654 C C . GLY A 1 787 ? -1.106 -26.786 -14.924 1.00 92.38 787 GLY A C 1
ATOM 5655 O O . GLY A 1 787 ? 0.009 -27.069 -15.365 1.00 92.38 787 GLY A O 1
ATOM 5656 N N . GLN A 1 788 ? -1.443 -27.050 -13.659 1.00 95.06 788 GLN A N 1
ATOM 5657 C CA . GLN A 1 788 ? -0.548 -27.792 -12.766 1.00 95.06 788 GLN A CA 1
ATOM 5658 C C . GLN A 1 788 ? -0.538 -29.281 -13.134 1.00 95.06 788 GLN A C 1
ATOM 5660 O O . GLN A 1 788 ? -1.581 -29.847 -13.459 1.00 95.06 788 GLN A O 1
ATOM 5665 N N . ARG A 1 789 ? 0.627 -29.945 -13.094 1.00 95.19 789 ARG A N 1
ATOM 5666 C CA . ARG A 1 789 ? 0.700 -31.412 -13.270 1.00 95.19 789 ARG A CA 1
ATOM 5667 C C . ARG A 1 789 ? -0.083 -32.100 -12.154 1.00 95.19 789 ARG A C 1
ATOM 5669 O O . ARG A 1 789 ? 0.065 -31.687 -11.011 1.00 95.19 789 ARG A O 1
ATOM 5676 N N . LEU A 1 790 ? -0.863 -33.140 -12.447 1.00 95.31 790 LEU A N 1
ATOM 5677 C CA . LEU A 1 790 ? -1.690 -33.792 -11.423 1.00 95.31 790 LEU A CA 1
ATOM 5678 C C . LEU A 1 790 ? -0.844 -34.528 -10.369 1.00 95.31 790 LEU A C 1
ATOM 5680 O O . LEU A 1 790 ? -0.967 -34.258 -9.176 1.00 95.31 790 LEU A O 1
ATOM 5684 N N . ALA A 1 791 ? 0.051 -35.406 -10.815 1.00 93.19 791 ALA A N 1
ATOM 5685 C CA . ALA A 1 791 ? 0.939 -36.196 -9.963 1.00 93.19 791 ALA A CA 1
ATOM 5686 C C . ALA A 1 791 ? 2.253 -36.518 -10.707 1.00 93.19 791 ALA A C 1
ATOM 5688 O O . ALA A 1 791 ? 2.300 -36.353 -11.933 1.00 93.19 791 ALA A O 1
ATOM 5689 N N . PRO A 1 792 ? 3.328 -36.950 -10.016 1.00 87.69 792 PRO A N 1
ATOM 5690 C CA . PRO A 1 792 ? 4.607 -37.280 -10.656 1.00 87.69 792 PRO A CA 1
ATOM 5691 C C . PRO A 1 792 ? 4.502 -38.401 -11.701 1.00 87.69 792 PRO A C 1
ATOM 5693 O O . PRO A 1 792 ? 5.129 -38.324 -12.753 1.00 87.69 792 PRO A O 1
ATOM 5696 N N . ASP A 1 793 ? 3.663 -39.400 -11.434 1.00 89.62 793 ASP A N 1
ATOM 5697 C CA . ASP A 1 793 ? 3.327 -40.534 -12.304 1.00 89.62 793 ASP A CA 1
ATOM 5698 C C . ASP A 1 793 ? 2.220 -40.211 -13.325 1.00 89.62 793 ASP A C 1
ATOM 5700 O O . ASP A 1 793 ? 1.968 -40.984 -14.248 1.00 89.62 793 ASP A O 1
ATOM 5704 N N . ARG A 1 794 ? 1.601 -39.028 -13.219 1.00 89.31 794 ARG A N 1
ATOM 5705 C CA . ARG A 1 794 ? 0.612 -38.490 -14.168 1.00 89.31 794 ARG A CA 1
ATOM 5706 C C . ARG A 1 794 ? 1.093 -37.179 -14.808 1.00 89.31 794 ARG A C 1
ATOM 5708 O O . ARG A 1 794 ? 0.386 -36.165 -14.758 1.00 89.31 794 ARG A O 1
ATOM 5715 N N . PRO A 1 795 ? 2.276 -37.159 -15.453 1.00 80.81 795 PRO A N 1
ATOM 5716 C CA . PRO A 1 795 ? 2.915 -35.934 -15.927 1.00 80.81 795 PRO A CA 1
ATOM 5717 C C . PRO A 1 795 ? 2.230 -35.304 -17.142 1.00 80.81 795 PRO A C 1
ATOM 5719 O O . PRO A 1 795 ? 2.566 -34.168 -17.471 1.00 80.81 795 PRO A O 1
ATOM 5722 N N . ASP A 1 796 ? 1.270 -35.974 -17.782 1.00 86.94 796 ASP A N 1
ATOM 5723 C CA . ASP A 1 796 ? 0.503 -35.460 -18.929 1.00 86.94 796 ASP A CA 1
ATOM 5724 C C . ASP A 1 796 ? -0.857 -34.871 -18.538 1.00 86.94 796 ASP A C 1
ATOM 5726 O O . ASP A 1 796 ? -1.450 -34.106 -19.300 1.00 86.94 796 ASP A O 1
ATOM 5730 N N . VAL A 1 797 ? -1.337 -35.160 -17.325 1.00 92.88 797 VAL A N 1
ATOM 5731 C CA . VAL A 1 797 ? -2.618 -34.647 -16.831 1.00 92.88 797 VAL A CA 1
ATOM 5732 C C . VAL A 1 797 ? -2.407 -33.282 -16.192 1.00 92.88 797 VAL A C 1
ATOM 5734 O O . VAL A 1 797 ? -1.445 -33.061 -15.448 1.00 92.88 797 VAL A O 1
ATOM 5737 N N . ARG A 1 798 ? -3.280 -32.329 -16.520 1.00 94.69 798 ARG A N 1
ATOM 5738 C CA . ARG A 1 798 ? -3.209 -30.947 -16.043 1.00 94.69 798 ARG A CA 1
ATOM 5739 C C . ARG A 1 798 ? -4.495 -30.574 -15.323 1.00 94.69 798 ARG A C 1
ATOM 5741 O O . ARG A 1 798 ? -5.574 -30.796 -15.871 1.00 94.69 798 ARG A O 1
ATOM 5748 N N . THR A 1 799 ? -4.378 -29.962 -14.148 1.00 93.56 799 THR A N 1
ATOM 5749 C CA . THR A 1 799 ? -5.520 -29.394 -13.421 1.00 93.56 799 THR A CA 1
ATOM 5750 C C . THR A 1 799 ? -6.229 -28.376 -14.312 1.00 93.56 799 THR A C 1
ATOM 5752 O O . THR A 1 799 ? -5.626 -27.392 -14.736 1.00 93.56 799 THR A O 1
ATOM 5755 N N . SER A 1 800 ? -7.485 -28.619 -14.682 1.00 95.88 800 SER A N 1
ATOM 5756 C CA . SER A 1 800 ? -8.284 -27.686 -15.489 1.00 95.88 800 SER A CA 1
ATOM 5757 C C . SER A 1 800 ? -9.748 -28.119 -15.566 1.00 95.88 800 SER A C 1
ATOM 5759 O O . SER A 1 800 ? -10.080 -29.275 -15.316 1.00 95.88 800 SER A O 1
ATOM 5761 N N . HIS A 1 801 ? -10.612 -27.212 -16.017 1.00 95.75 801 HIS A N 1
ATOM 5762 C CA . HIS A 1 801 ? -12.005 -27.512 -16.359 1.00 95.75 801 HIS A CA 1
ATOM 5763 C C . HIS A 1 801 ? -12.174 -28.370 -17.635 1.00 95.75 801 HIS A C 1
ATOM 5765 O O . HIS A 1 801 ? -13.299 -28.615 -18.069 1.00 95.75 801 HIS A O 1
ATOM 5771 N N . ASP A 1 802 ? -11.068 -28.831 -18.233 1.00 93.00 802 ASP A N 1
ATOM 5772 C CA . ASP A 1 802 ? -11.029 -29.760 -19.369 1.00 93.00 802 ASP A CA 1
ATOM 5773 C C . ASP A 1 802 ? -10.681 -31.203 -18.961 1.00 93.00 802 ASP A C 1
ATOM 5775 O O . ASP A 1 802 ? -10.553 -32.072 -19.825 1.00 93.00 802 ASP A O 1
ATOM 5779 N N . MET A 1 803 ? -10.502 -31.472 -17.663 1.00 93.00 803 MET A N 1
ATOM 5780 C CA . MET A 1 803 ? -10.208 -32.819 -17.166 1.00 93.00 803 MET A CA 1
ATOM 5781 C C . MET A 1 803 ? -11.342 -33.799 -17.487 1.00 93.00 803 MET A C 1
ATOM 5783 O O . MET A 1 803 ? -12.522 -33.445 -17.445 1.00 93.00 803 MET A O 1
ATOM 5787 N N . SER A 1 804 ? -10.975 -35.051 -17.779 1.00 95.00 804 SER A N 1
ATOM 5788 C CA . SER A 1 804 ? -11.950 -36.137 -17.889 1.00 95.00 804 SER A CA 1
ATOM 5789 C C . SER A 1 804 ? -12.605 -36.405 -16.528 1.00 95.00 804 SER A C 1
ATOM 5791 O O . SER A 1 804 ? -12.013 -36.113 -15.489 1.00 95.00 804 SER A O 1
ATOM 5793 N N . ASP A 1 805 ? -13.804 -36.998 -16.503 1.00 93.44 805 ASP A N 1
ATOM 5794 C CA . ASP A 1 805 ? -14.468 -37.330 -15.231 1.00 93.44 805 ASP A CA 1
ATOM 5795 C C . ASP A 1 805 ? -13.626 -38.303 -14.374 1.00 93.44 805 ASP A C 1
ATOM 5797 O O . ASP A 1 805 ? -13.652 -38.220 -13.146 1.00 93.44 805 ASP A O 1
ATOM 5801 N N . ALA A 1 806 ? -12.825 -39.173 -15.005 1.00 94.31 806 ALA A N 1
ATOM 5802 C CA . ALA A 1 806 ? -11.903 -40.077 -14.314 1.00 94.31 806 ALA A CA 1
ATOM 5803 C C . ALA A 1 806 ? -10.745 -39.318 -13.642 1.00 94.31 806 ALA A C 1
ATOM 5805 O O . ALA A 1 806 ? -10.505 -39.493 -12.447 1.00 94.31 806 ALA A O 1
ATOM 5806 N N . ASP A 1 807 ? -10.080 -38.420 -14.376 1.00 96.69 807 ASP A N 1
ATOM 5807 C CA . ASP A 1 807 ? -8.998 -37.594 -13.821 1.00 96.69 807 ASP A CA 1
ATOM 5808 C C . ASP A 1 807 ? -9.526 -36.637 -12.739 1.00 96.69 807 ASP A C 1
ATOM 5810 O O . ASP A 1 807 ? -8.843 -36.338 -11.759 1.00 96.69 807 ASP A O 1
ATOM 5814 N N . LEU A 1 808 ? -10.761 -36.152 -12.899 1.00 96.44 808 LEU A N 1
ATOM 5815 C CA . LEU A 1 808 ? -11.433 -35.307 -11.917 1.00 96.44 808 LEU A CA 1
ATOM 5816 C C . LEU A 1 808 ? -11.683 -36.059 -10.605 1.00 96.44 808 LEU A C 1
ATOM 5818 O O . LEU A 1 808 ? -11.446 -35.515 -9.524 1.00 96.44 808 LEU A O 1
ATOM 5822 N N . ALA A 1 809 ? -12.161 -37.303 -10.693 1.00 95.94 809 ALA A N 1
ATOM 5823 C CA . ALA A 1 809 ? -12.379 -38.159 -9.533 1.00 95.94 809 ALA A CA 1
ATOM 5824 C C . ALA A 1 809 ? -11.063 -38.442 -8.792 1.00 95.94 809 ALA A C 1
ATOM 5826 O O . ALA A 1 809 ? -11.020 -38.359 -7.565 1.00 95.94 809 ALA A O 1
ATOM 5827 N N . GLU A 1 810 ? -9.980 -38.692 -9.526 1.00 96.75 810 GLU A N 1
ATOM 5828 C CA . GLU A 1 810 ? -8.642 -38.876 -8.962 1.00 96.75 810 GLU A CA 1
ATOM 5829 C C . GLU A 1 810 ? -8.114 -37.609 -8.281 1.00 96.75 810 GLU A C 1
ATOM 5831 O O . GLU A 1 810 ? -7.651 -37.678 -7.146 1.00 96.75 810 GLU A O 1
ATOM 5836 N N . MET A 1 811 ? -8.244 -36.436 -8.909 1.00 97.75 811 MET A N 1
ATOM 5837 C CA . MET A 1 811 ? -7.858 -35.159 -8.297 1.00 97.75 811 MET A CA 1
ATOM 5838 C C . MET A 1 811 ? -8.601 -34.917 -6.977 1.00 97.75 811 MET A C 1
ATOM 5840 O O . MET A 1 811 ? -7.992 -34.523 -5.981 1.00 97.75 811 MET A O 1
ATOM 5844 N N . LYS A 1 812 ? -9.912 -35.189 -6.949 1.00 97.81 812 LYS A N 1
ATOM 5845 C CA . LYS A 1 812 ? -10.722 -35.094 -5.725 1.00 97.81 812 LYS A CA 1
ATOM 5846 C C . LYS A 1 812 ? -10.274 -36.107 -4.674 1.00 97.81 812 LYS A C 1
ATOM 5848 O O . LYS A 1 812 ? -10.235 -35.762 -3.495 1.00 97.81 812 LYS A O 1
ATOM 5853 N N . LYS A 1 813 ? -9.913 -37.325 -5.088 1.00 96.88 813 LYS A N 1
ATOM 5854 C CA . LYS A 1 813 ? -9.386 -38.354 -4.189 1.00 96.88 813 LYS A CA 1
ATOM 5855 C C . LYS A 1 813 ? -8.054 -37.925 -3.575 1.00 96.88 813 LYS A C 1
ATOM 5857 O O . LYS A 1 813 ? -7.933 -37.984 -2.362 1.00 96.88 813 LYS A O 1
ATOM 5862 N N . LEU A 1 814 ? -7.109 -37.418 -4.369 1.00 97.94 814 LEU A N 1
ATOM 5863 C CA . LEU A 1 814 ? -5.823 -36.907 -3.876 1.00 97.94 814 LEU A CA 1
ATOM 5864 C C . LEU A 1 814 ? -6.019 -35.820 -2.811 1.00 97.94 814 LEU A C 1
ATOM 5866 O O . LEU A 1 814 ? -5.392 -35.868 -1.755 1.00 97.94 814 LEU A O 1
ATOM 5870 N N . ALA A 1 815 ? -6.915 -34.862 -3.067 1.00 97.56 815 ALA A N 1
ATOM 5871 C CA . ALA A 1 815 ? -7.230 -33.801 -2.112 1.00 97.56 815 ALA A CA 1
ATOM 5872 C C . ALA A 1 815 ? -7.870 -34.359 -0.826 1.00 97.56 815 ALA A C 1
ATOM 5874 O O . ALA A 1 815 ? -7.460 -34.001 0.277 1.00 97.56 815 ALA A O 1
ATOM 5875 N N . SER A 1 816 ? -8.820 -35.289 -0.968 1.00 96.81 816 SER A N 1
ATOM 5876 C CA . SER A 1 816 ? -9.478 -35.959 0.157 1.00 96.81 816 SER A CA 1
ATOM 5877 C C . SER A 1 816 ? -8.508 -36.784 1.004 1.00 96.81 816 SER A C 1
ATOM 5879 O O . SER A 1 816 ? -8.557 -36.693 2.227 1.00 96.81 816 SER A O 1
ATOM 5881 N N . ASP A 1 817 ? -7.620 -37.561 0.378 1.00 95.94 817 ASP A N 1
ATOM 5882 C CA . ASP A 1 817 ? -6.606 -38.379 1.056 1.00 95.94 817 ASP A CA 1
ATOM 5883 C C . ASP A 1 817 ? -5.627 -37.496 1.853 1.00 95.94 817 ASP A C 1
ATOM 5885 O O . ASP A 1 817 ? -5.148 -37.892 2.913 1.00 95.94 817 ASP A O 1
ATOM 5889 N N . ALA A 1 818 ? -5.363 -36.276 1.372 1.00 95.31 818 ALA A N 1
ATOM 5890 C CA . ALA A 1 818 ? -4.557 -35.275 2.068 1.00 95.31 818 ALA A CA 1
ATOM 5891 C C . ALA A 1 818 ? -5.339 -34.475 3.132 1.00 95.31 818 ALA A C 1
ATOM 5893 O O . ALA A 1 818 ? -4.759 -33.629 3.807 1.00 95.31 818 ALA A O 1
ATOM 5894 N N . GLY A 1 819 ? -6.652 -34.689 3.280 1.00 96.12 819 GLY A N 1
ATOM 5895 C CA . GLY A 1 819 ? -7.493 -33.912 4.197 1.00 96.12 819 GLY A CA 1
ATOM 5896 C C . GLY A 1 819 ? -7.655 -32.438 3.800 1.00 96.12 819 GLY A C 1
ATOM 5897 O O . GLY A 1 819 ? -7.901 -31.592 4.661 1.00 96.12 819 GLY A O 1
ATOM 5898 N N . VAL A 1 820 ? -7.516 -32.119 2.508 1.00 97.62 820 VAL A N 1
ATOM 5899 C CA . VAL A 1 820 ? -7.564 -30.754 1.965 1.00 97.62 820 VAL A CA 1
ATOM 5900 C C . VAL A 1 820 ? -8.785 -30.584 1.057 1.00 97.62 820 VAL A C 1
ATOM 5902 O O . VAL A 1 820 ? -9.045 -31.390 0.166 1.00 97.62 820 VAL A O 1
ATOM 5905 N N . ARG A 1 821 ? -9.533 -29.490 1.233 1.00 97.88 821 ARG A N 1
ATOM 5906 C CA . ARG A 1 821 ? -10.631 -29.085 0.341 1.00 97.88 821 ARG A CA 1
ATOM 5907 C C . ARG A 1 821 ? -10.147 -28.125 -0.741 1.00 97.88 821 ARG A C 1
ATOM 5909 O O . ARG A 1 821 ? -9.511 -27.115 -0.447 1.00 97.88 821 ARG A O 1
ATOM 5916 N N . ILE A 1 822 ? -10.549 -28.390 -1.980 1.00 98.31 822 ILE A N 1
ATOM 5917 C CA . ILE A 1 822 ? -10.399 -27.455 -3.099 1.00 98.31 822 ILE A CA 1
ATOM 5918 C C . ILE A 1 822 ? -11.536 -26.433 -3.006 1.00 98.31 822 ILE A C 1
ATOM 5920 O O . ILE A 1 822 ? -12.691 -26.788 -3.225 1.00 98.31 822 ILE A O 1
ATOM 5924 N N . VAL A 1 823 ? -11.222 -25.192 -2.631 1.00 97.44 823 VAL A N 1
ATOM 5925 C CA . VAL A 1 823 ? -12.239 -24.158 -2.340 1.00 97.44 823 VAL A CA 1
ATOM 5926 C C . VAL A 1 823 ? -12.346 -23.094 -3.422 1.00 97.44 823 VAL A C 1
ATOM 5928 O O . VAL A 1 823 ? -13.442 -22.597 -3.668 1.00 97.44 823 VAL A O 1
ATOM 5931 N N . ASN A 1 824 ? -11.242 -22.797 -4.106 1.00 98.31 824 ASN A N 1
ATOM 5932 C CA . ASN A 1 824 ? -11.177 -21.782 -5.150 1.00 98.31 824 ASN A CA 1
ATOM 5933 C C . ASN A 1 824 ? -10.496 -22.335 -6.410 1.00 98.31 824 ASN A C 1
ATOM 5935 O O . ASN A 1 824 ? -9.705 -23.284 -6.339 1.00 98.31 824 ASN A O 1
ATOM 5939 N N . TYR A 1 825 ? -10.780 -21.716 -7.557 1.00 98.31 825 TYR A N 1
ATOM 5940 C CA . TYR A 1 825 ? -10.103 -22.002 -8.821 1.00 98.31 825 TYR A CA 1
ATOM 5941 C C . TYR A 1 825 ? -9.805 -20.721 -9.599 1.00 98.31 825 TYR A C 1
ATOM 5943 O O . TYR A 1 825 ? -10.729 -20.012 -10.003 1.00 98.31 825 TYR A O 1
ATOM 5951 N N . GLY A 1 826 ? -8.523 -20.467 -9.856 1.00 93.31 826 GLY A N 1
ATOM 5952 C CA . GLY A 1 826 ? -8.081 -19.396 -10.736 1.00 93.31 826 GLY A CA 1
ATOM 5953 C C . GLY A 1 826 ? -6.582 -19.077 -10.652 1.00 93.31 826 GLY A C 1
ATOM 5954 O O . GLY A 1 826 ? -5.809 -19.807 -10.042 1.00 93.31 826 GLY A O 1
ATOM 5955 N N . VAL A 1 827 ? -6.110 -18.030 -11.331 1.00 95.12 827 VAL A N 1
ATOM 5956 C CA . VAL A 1 827 ? -6.889 -17.142 -12.215 1.00 95.12 827 VAL A CA 1
ATOM 5957 C C . VAL A 1 827 ? -7.297 -17.890 -13.493 1.00 95.12 827 VAL A C 1
ATOM 5959 O O . VAL A 1 827 ? -6.445 -18.377 -14.237 1.00 95.12 827 VAL A O 1
ATOM 5962 N N . VAL A 1 828 ? -8.601 -18.036 -13.745 1.00 95.00 828 VAL A N 1
ATOM 5963 C CA . VAL A 1 828 ? -9.149 -18.803 -14.878 1.00 95.00 828 VAL A CA 1
ATOM 5964 C C . VAL A 1 828 ? -9.898 -17.892 -15.848 1.00 95.00 828 VAL A C 1
ATOM 5966 O O . VAL A 1 828 ? -10.609 -16.983 -15.439 1.00 95.00 828 VAL A O 1
ATOM 5969 N N . GLY A 1 829 ? -9.763 -18.145 -17.151 1.00 92.44 829 GLY A N 1
ATOM 5970 C CA . GLY A 1 829 ? -10.578 -17.487 -18.171 1.00 92.44 829 GLY A CA 1
ATOM 5971 C C . GLY A 1 829 ? -11.939 -18.167 -18.332 1.00 92.44 829 GLY A C 1
ATOM 5972 O O . GLY A 1 829 ? -11.998 -19.379 -18.531 1.00 92.44 829 GLY A O 1
ATOM 5973 N N . LEU A 1 830 ? -13.022 -17.387 -18.308 1.00 92.00 830 LEU A N 1
ATOM 5974 C CA . LEU A 1 830 ? -14.401 -17.890 -18.438 1.00 92.00 830 LEU A CA 1
ATOM 5975 C C . LEU A 1 830 ? -14.897 -18.007 -19.893 1.00 92.00 830 LEU A C 1
ATOM 5977 O O . LEU A 1 830 ? -16.001 -18.479 -20.140 1.00 92.00 830 LEU A O 1
ATOM 5981 N N . GLY A 1 831 ? -14.081 -17.606 -20.871 1.00 87.19 831 GLY A N 1
ATOM 5982 C CA . GLY A 1 831 ? -14.494 -17.504 -22.273 1.00 87.19 831 GLY A CA 1
ATOM 5983 C C . GLY A 1 831 ? -15.255 -16.207 -22.566 1.00 87.19 831 GLY A C 1
ATOM 5984 O O . GLY A 1 831 ? -15.177 -15.257 -21.797 1.00 87.19 831 GLY A O 1
ATOM 5985 N N . LYS A 1 832 ? -15.926 -16.145 -23.723 1.00 85.69 832 LYS A N 1
ATOM 5986 C CA . LYS A 1 832 ? -16.626 -14.938 -24.214 1.00 85.69 832 LYS A CA 1
ATOM 5987 C C . LYS A 1 832 ? -18.151 -15.085 -24.260 1.00 85.69 832 LYS A C 1
ATOM 5989 O O . LYS A 1 832 ? -18.837 -14.163 -24.682 1.00 85.69 832 LYS A O 1
ATOM 5994 N N . ASP A 1 833 ? -18.670 -16.252 -23.893 1.00 88.12 833 ASP A N 1
ATOM 5995 C CA . ASP A 1 833 ? -20.084 -16.596 -23.994 1.00 88.12 833 ASP A CA 1
ATOM 5996 C C . ASP A 1 833 ? -20.539 -17.452 -22.804 1.00 88.12 833 ASP A C 1
ATOM 5998 O O . ASP A 1 833 ? -19.731 -18.034 -22.074 1.00 88.12 833 ASP A O 1
ATOM 6002 N N . GLU A 1 834 ? -21.860 -17.531 -22.619 1.00 91.81 834 GLU A N 1
ATOM 6003 C CA . GLU A 1 834 ? -22.478 -18.264 -21.511 1.00 91.81 834 GLU A CA 1
ATOM 6004 C C . GLU A 1 834 ? -22.146 -19.762 -21.546 1.00 91.81 834 GLU A C 1
ATOM 6006 O O . GLU A 1 834 ? -21.987 -20.375 -20.494 1.00 91.81 834 GLU A O 1
ATOM 6011 N N . ALA A 1 835 ? -21.987 -20.361 -22.730 1.00 93.31 835 ALA A N 1
ATOM 6012 C CA . ALA A 1 835 ? -21.657 -21.780 -22.861 1.00 93.31 835 ALA A CA 1
ATOM 6013 C C . ALA A 1 835 ? -20.256 -22.096 -22.311 1.00 93.31 835 ALA A C 1
ATOM 6015 O O . ALA A 1 835 ? -20.077 -23.063 -21.565 1.00 93.31 835 ALA A O 1
ATOM 6016 N N . SER A 1 836 ? -19.272 -21.257 -22.639 1.00 92.44 836 SER A N 1
ATOM 6017 C CA . SER A 1 836 ? -17.906 -21.370 -22.126 1.00 92.44 836 SER A CA 1
ATOM 6018 C C . SER A 1 836 ? -17.867 -21.148 -20.615 1.00 92.44 836 SER A C 1
ATOM 6020 O O . SER A 1 836 ? -17.261 -21.946 -19.899 1.00 92.44 836 SER A O 1
ATOM 6022 N N . ALA A 1 837 ? -18.578 -20.130 -20.118 1.00 95.56 837 ALA A N 1
ATOM 6023 C CA . ALA A 1 837 ? -18.644 -19.846 -18.690 1.00 95.56 837 ALA A CA 1
ATOM 6024 C C . ALA A 1 837 ? -19.306 -21.005 -17.928 1.00 95.56 837 ALA A C 1
ATOM 6026 O O . ALA A 1 837 ? -18.736 -21.515 -16.963 1.00 95.56 837 ALA A O 1
ATOM 6027 N N . ARG A 1 838 ? -20.452 -21.510 -18.407 1.00 97.62 838 ARG A N 1
ATOM 6028 C CA . ARG A 1 838 ? -21.160 -22.660 -17.818 1.00 97.62 838 ARG A CA 1
ATOM 6029 C C . ARG A 1 838 ? -20.274 -23.885 -17.675 1.00 97.62 838 ARG A C 1
ATOM 6031 O O . ARG A 1 838 ? -20.345 -24.551 -16.652 1.00 97.62 838 ARG A O 1
ATOM 6038 N N . LYS A 1 839 ? -19.395 -24.163 -18.640 1.00 97.12 839 LYS A N 1
ATOM 6039 C CA . LYS A 1 839 ? -18.444 -25.278 -18.528 1.00 97.12 839 LYS A CA 1
ATOM 6040 C C . LYS A 1 839 ? -17.541 -25.147 -17.295 1.00 97.12 839 LYS A C 1
ATOM 6042 O O . LYS A 1 839 ? -17.309 -26.135 -16.598 1.00 97.12 839 LYS A O 1
ATOM 6047 N N . VAL A 1 840 ? -17.059 -23.938 -17.006 1.00 98.06 840 VAL A N 1
ATOM 6048 C CA . VAL A 1 840 ? -16.231 -23.662 -15.822 1.00 98.06 840 VAL A CA 1
ATOM 6049 C C . VAL A 1 840 ? -17.061 -23.754 -14.537 1.00 98.06 840 VAL A C 1
ATOM 6051 O O . VAL A 1 840 ? -16.606 -24.356 -13.566 1.00 98.06 840 VAL A O 1
ATOM 6054 N N . PHE A 1 841 ? -18.288 -23.225 -14.534 1.00 98.19 841 PHE A N 1
ATOM 6055 C CA . PHE A 1 841 ? -19.209 -23.313 -13.393 1.00 98.19 841 PHE A CA 1
ATOM 6056 C C . PHE A 1 841 ? -19.632 -24.758 -13.077 1.00 98.19 841 PHE A C 1
ATOM 6058 O O . PHE A 1 841 ? -19.660 -25.148 -11.911 1.00 98.19 841 PHE A O 1
ATOM 6065 N N . GLU A 1 842 ? -19.891 -25.585 -14.091 1.00 97.69 842 GLU A N 1
ATOM 6066 C CA . GLU A 1 842 ? -20.200 -27.009 -13.921 1.00 97.69 842 GLU A CA 1
ATOM 6067 C C . GLU A 1 842 ? -19.001 -27.789 -13.378 1.00 97.69 842 GLU A C 1
ATOM 6069 O O . GLU A 1 842 ? -19.144 -28.596 -12.458 1.00 97.69 842 GLU A O 1
ATOM 6074 N N . PHE A 1 843 ? -17.793 -27.514 -13.880 1.00 97.69 843 PHE A N 1
ATOM 6075 C CA . PHE A 1 843 ? -16.570 -28.059 -13.290 1.00 97.69 843 PHE A CA 1
ATOM 6076 C C . PHE A 1 843 ? -16.445 -27.662 -11.813 1.00 97.69 843 PHE A C 1
ATOM 6078 O O . PHE A 1 843 ? -16.243 -28.523 -10.954 1.00 97.69 843 PHE A O 1
ATOM 6085 N N . ALA A 1 844 ? -16.627 -26.378 -11.502 1.00 98.00 844 ALA A N 1
ATOM 6086 C CA . ALA A 1 844 ? -16.548 -25.871 -10.140 1.00 98.00 844 ALA A CA 1
ATOM 6087 C C . ALA A 1 844 ? -17.568 -26.554 -9.217 1.00 98.00 844 ALA A C 1
ATOM 6089 O O . ALA A 1 844 ? -17.202 -27.038 -8.144 1.00 98.00 844 ALA A O 1
ATOM 6090 N N . LYS A 1 845 ? -18.810 -26.723 -9.679 1.00 97.81 845 LYS A N 1
ATOM 6091 C CA . LYS A 1 845 ? -19.864 -27.463 -8.976 1.00 97.81 845 LYS A CA 1
ATOM 6092 C C . LYS A 1 845 ? -19.503 -28.935 -8.752 1.00 97.81 845 LYS A C 1
ATOM 6094 O O . LYS A 1 845 ? -19.669 -29.431 -7.641 1.00 97.81 845 LYS A O 1
ATOM 6099 N N . LYS A 1 846 ? -18.966 -29.633 -9.763 1.00 96.69 846 LYS A N 1
ATOM 6100 C CA . LYS A 1 846 ? -18.527 -31.041 -9.648 1.00 96.69 846 LYS A CA 1
ATOM 6101 C C . LYS A 1 846 ? -17.402 -31.225 -8.622 1.00 96.69 846 LYS A C 1
ATOM 6103 O O . LYS A 1 846 ? -17.357 -32.252 -7.934 1.00 96.69 846 LYS A O 1
ATOM 6108 N N . VAL A 1 847 ? -16.483 -30.265 -8.527 1.00 96.56 847 VAL A N 1
ATOM 6109 C CA . VAL A 1 847 ? -15.362 -30.297 -7.571 1.00 96.56 847 VAL A CA 1
ATOM 6110 C C . VAL A 1 847 ? -15.800 -29.876 -6.167 1.00 96.56 847 VAL A C 1
ATOM 6112 O O . VAL A 1 847 ? -15.293 -30.428 -5.193 1.00 96.56 847 VAL A O 1
ATOM 6115 N N . GLY A 1 848 ? -16.770 -28.966 -6.061 1.00 96.31 848 GLY A N 1
ATOM 6116 C CA . GLY A 1 848 ? -17.162 -28.318 -4.807 1.00 96.31 848 GLY A CA 1
ATOM 6117 C C . GLY A 1 848 ? -16.439 -26.990 -4.558 1.00 96.31 848 GLY A C 1
ATOM 6118 O O . GLY A 1 848 ? -16.280 -26.595 -3.405 1.00 96.31 848 GLY A O 1
ATOM 6119 N N . ILE A 1 849 ? -15.994 -26.326 -5.629 1.00 98.12 849 ILE A N 1
ATOM 6120 C CA . ILE A 1 849 ? -15.390 -24.991 -5.599 1.00 98.12 849 ILE A CA 1
ATOM 6121 C C . ILE A 1 849 ? -16.464 -23.955 -5.260 1.00 98.12 849 ILE A C 1
ATOM 6123 O O . ILE A 1 849 ? -17.560 -23.960 -5.817 1.00 98.12 849 ILE A O 1
ATOM 6127 N N . GLU A 1 850 ? -16.119 -23.045 -4.358 1.00 97.31 850 GLU A N 1
ATOM 6128 C CA . GLU A 1 850 ? -16.997 -21.994 -3.848 1.00 97.31 850 GLU A CA 1
ATOM 6129 C C . GLU A 1 850 ? -16.784 -20.663 -4.581 1.00 97.31 850 GLU A C 1
ATOM 6131 O O . GLU A 1 850 ? -17.721 -19.870 -4.695 1.00 97.31 850 GLU A O 1
ATOM 6136 N N . THR A 1 851 ? -15.568 -20.417 -5.085 1.00 98.31 851 THR A N 1
ATOM 6137 C CA . THR A 1 851 ? -15.194 -19.158 -5.748 1.00 98.31 851 THR A CA 1
ATOM 6138 C C . THR A 1 851 ? -14.354 -19.403 -7.000 1.00 98.31 851 THR A C 1
ATOM 6140 O O . THR A 1 851 ? -13.346 -20.110 -6.968 1.00 98.31 851 THR A O 1
ATOM 6143 N N . LEU A 1 852 ? -14.747 -18.772 -8.105 1.00 98.56 852 LEU A N 1
ATOM 6144 C CA . LEU A 1 852 ? -13.963 -18.675 -9.332 1.00 98.56 852 LEU A CA 1
ATOM 6145 C C . LEU A 1 852 ? -13.215 -17.340 -9.350 1.00 98.56 852 LEU A C 1
ATOM 6147 O O . LEU A 1 852 ? -13.834 -16.276 -9.287 1.00 98.56 852 LEU A O 1
ATOM 6151 N N . VAL A 1 853 ? -11.889 -17.399 -9.448 1.00 98.12 853 VAL A N 1
ATOM 6152 C CA . VAL A 1 853 ? -11.030 -16.214 -9.539 1.00 98.12 853 VAL A CA 1
ATOM 6153 C C . VAL A 1 853 ? -10.716 -15.946 -11.012 1.00 98.12 853 VAL A C 1
ATOM 6155 O O . VAL A 1 853 ? -10.215 -16.824 -11.713 1.00 98.12 853 VAL A O 1
ATOM 6158 N N . THR A 1 854 ? -11.037 -14.754 -11.515 1.00 96.50 854 THR A N 1
ATOM 6159 C CA . THR A 1 854 ? -10.978 -14.424 -12.953 1.00 96.50 854 THR A CA 1
ATOM 6160 C C . THR A 1 854 ? -10.605 -12.960 -13.182 1.00 96.50 854 THR A C 1
ATOM 6162 O O . THR A 1 854 ? -10.698 -12.131 -12.286 1.00 96.50 854 THR A O 1
ATOM 6165 N N . GLU A 1 855 ? -10.256 -12.626 -14.422 1.00 93.12 855 GLU A N 1
ATOM 6166 C CA . GLU A 1 855 ? -10.102 -11.251 -14.920 1.00 93.12 855 GLU A CA 1
ATOM 6167 C C . GLU A 1 855 ? -11.051 -11.013 -16.096 1.00 93.12 855 GLU A C 1
ATOM 6169 O O . GLU A 1 855 ? -10.652 -10.577 -17.176 1.00 93.12 855 GLU A O 1
ATOM 6174 N N . THR A 1 856 ? -12.308 -11.432 -15.933 1.00 91.06 856 THR A N 1
ATOM 6175 C CA . THR A 1 856 ? -13.275 -11.338 -17.030 1.00 91.06 856 THR A CA 1
ATOM 6176 C C . THR A 1 856 ? -13.669 -9.875 -17.235 1.00 91.06 856 THR A C 1
ATOM 6178 O O . THR A 1 856 ? -13.797 -9.183 -16.230 1.00 91.06 856 THR A O 1
ATOM 6181 N N . PRO A 1 857 ? -13.866 -9.393 -18.473 1.00 88.25 857 PRO A N 1
ATOM 6182 C CA . PRO A 1 857 ? -14.272 -8.010 -18.702 1.00 88.25 857 PRO A CA 1
ATOM 6183 C C . PRO A 1 857 ? -15.716 -7.732 -18.244 1.00 88.25 857 PRO A C 1
ATOM 6185 O O . PRO A 1 857 ? -16.557 -8.630 -18.182 1.00 88.25 857 PRO A O 1
ATOM 6188 N N . GLU A 1 858 ? -16.002 -6.467 -17.935 1.00 88.88 858 GLU A N 1
ATOM 6189 C CA . GLU A 1 858 ? -17.259 -6.018 -17.308 1.00 88.88 858 GLU A CA 1
ATOM 6190 C C . GLU A 1 858 ? -18.508 -6.244 -18.178 1.00 88.88 858 GLU A C 1
ATOM 6192 O O . GLU A 1 858 ? -19.605 -6.444 -17.657 1.00 88.88 858 GLU A O 1
ATOM 6197 N N . ASP A 1 859 ? -18.358 -6.296 -19.504 1.00 87.75 859 ASP A N 1
ATOM 6198 C CA . ASP A 1 859 ? -19.458 -6.560 -20.443 1.00 87.75 859 ASP A CA 1
ATOM 6199 C C . ASP A 1 859 ? -20.088 -7.953 -20.265 1.00 87.75 859 ASP A C 1
ATOM 6201 O O . ASP A 1 859 ? -21.227 -8.184 -20.678 1.00 87.75 859 ASP A O 1
ATOM 6205 N N . LEU A 1 860 ? -19.389 -8.873 -19.593 1.00 90.75 860 LEU A N 1
ATOM 6206 C CA . LEU A 1 860 ? -19.888 -10.205 -19.264 1.00 90.75 860 LEU A CA 1
ATOM 6207 C C . LEU A 1 860 ? -20.587 -10.275 -17.894 1.00 90.75 860 LEU A C 1
ATOM 6209 O O . LEU A 1 860 ? -21.127 -11.326 -17.547 1.00 90.75 860 LEU A O 1
ATOM 6213 N N . PHE A 1 861 ? -20.626 -9.200 -17.097 1.00 93.06 861 PHE A N 1
ATOM 6214 C CA . PHE A 1 861 ? -21.104 -9.281 -15.708 1.00 93.06 861 PHE A CA 1
ATOM 6215 C C . PHE A 1 861 ? -22.601 -9.576 -15.598 1.00 93.06 861 PHE A C 1
ATOM 6217 O O . PHE A 1 861 ? -22.996 -10.341 -14.723 1.00 93.06 861 PHE A O 1
ATOM 6224 N N . GLY A 1 862 ? -23.428 -9.089 -16.529 1.00 90.81 862 GLY A N 1
ATOM 6225 C CA . GLY A 1 862 ? -24.856 -9.435 -16.553 1.00 90.81 862 GLY A CA 1
ATOM 6226 C C . GLY A 1 862 ? -25.108 -10.940 -16.743 1.00 90.81 862 GLY A C 1
ATOM 6227 O O . GLY A 1 862 ? -26.036 -11.506 -16.169 1.00 90.81 862 GLY A O 1
ATOM 6228 N N . MET A 1 863 ? -24.239 -11.621 -17.496 1.00 94.81 863 MET A N 1
ATOM 6229 C CA . MET A 1 863 ? -24.254 -13.083 -17.613 1.00 94.81 863 MET A CA 1
ATOM 6230 C C . MET A 1 863 ? -23.773 -13.746 -16.314 1.00 94.81 863 MET A C 1
ATOM 6232 O O . MET A 1 863 ? -24.339 -14.752 -15.885 1.00 94.81 863 MET A O 1
ATOM 6236 N N . LEU A 1 864 ? -22.748 -13.186 -15.668 1.00 95.44 864 LEU A N 1
ATOM 6237 C CA . LEU A 1 864 ? -22.235 -13.710 -14.404 1.00 95.44 864 LEU A CA 1
ATOM 6238 C C . LEU A 1 864 ? -23.218 -13.551 -13.245 1.00 95.44 864 LEU A C 1
ATOM 6240 O O . LEU A 1 864 ? -23.288 -14.455 -12.419 1.00 95.44 864 LEU A O 1
ATOM 6244 N N . ASP A 1 865 ? -24.015 -12.485 -13.177 1.00 94.75 865 ASP A N 1
ATOM 6245 C CA . ASP A 1 865 ? -25.068 -12.359 -12.160 1.00 94.75 865 ASP A CA 1
ATOM 6246 C C . ASP A 1 865 ? -26.012 -13.566 -12.217 1.00 94.75 865 ASP A C 1
ATOM 6248 O O . ASP A 1 865 ? -26.215 -14.259 -11.219 1.00 94.75 865 ASP A O 1
ATOM 6252 N N . LYS A 1 866 ? -26.480 -13.905 -13.425 1.00 96.19 866 LYS A N 1
ATOM 6253 C CA . LYS A 1 866 ? -27.314 -15.088 -13.668 1.00 96.19 866 LYS A CA 1
ATOM 6254 C C . LYS A 1 866 ? -26.617 -16.381 -13.229 1.00 96.19 866 LYS A C 1
ATOM 6256 O O . LYS A 1 866 ? -27.215 -17.186 -12.518 1.00 96.19 866 LYS A O 1
ATOM 6261 N N . LEU A 1 867 ? -25.365 -16.599 -13.640 1.00 97.06 867 LEU A N 1
ATOM 6262 C CA . LEU A 1 867 ? -24.648 -17.847 -13.342 1.00 97.06 867 LEU A CA 1
ATOM 6263 C C . LEU A 1 867 ? -24.269 -17.976 -11.859 1.00 97.06 867 LEU A C 1
ATOM 6265 O O . LEU A 1 867 ? -24.393 -19.054 -11.280 1.00 97.06 867 LEU A O 1
ATOM 6269 N N . THR A 1 868 ? -23.849 -16.894 -11.210 1.00 96.56 868 THR A N 1
ATOM 6270 C CA . THR A 1 868 ? -23.525 -16.906 -9.775 1.00 96.56 868 THR A CA 1
ATOM 6271 C C . THR A 1 868 ? -24.760 -17.188 -8.918 1.00 96.56 868 THR A C 1
ATOM 6273 O O . THR A 1 868 ? -24.662 -17.905 -7.916 1.00 96.56 868 THR A O 1
ATOM 6276 N N . ASP A 1 869 ? -25.939 -16.723 -9.335 1.00 93.19 869 ASP A N 1
ATOM 6277 C CA . ASP A 1 869 ? -27.202 -17.052 -8.678 1.00 93.19 869 ASP A CA 1
ATOM 6278 C C . ASP A 1 869 ? -27.682 -18.475 -8.970 1.00 93.19 869 ASP A C 1
ATOM 6280 O O . ASP A 1 869 ? -28.193 -19.130 -8.059 1.00 93.19 869 ASP A O 1
ATOM 6284 N N . GLU A 1 870 ? -27.502 -18.978 -10.188 1.00 96.25 870 GLU A N 1
ATOM 6285 C CA . GLU A 1 870 ? -27.894 -20.339 -10.568 1.00 96.25 870 GLU A CA 1
ATOM 6286 C C . GLU A 1 870 ? -27.040 -21.398 -9.855 1.00 96.25 870 GLU A C 1
ATOM 6288 O O . GLU A 1 870 ? -27.567 -22.327 -9.242 1.00 96.25 870 GLU A O 1
ATOM 6293 N N . TYR A 1 871 ? -25.717 -21.239 -9.883 1.00 97.44 871 TYR A N 1
ATOM 6294 C CA . TYR A 1 871 ? -24.777 -22.226 -9.344 1.00 97.44 871 TYR A CA 1
ATOM 6295 C C . TYR A 1 871 ? -24.444 -22.006 -7.869 1.00 97.44 871 TYR A C 1
ATOM 6297 O O . TYR A 1 871 ? -23.884 -22.898 -7.236 1.00 97.44 871 TYR A O 1
ATOM 6305 N N . LYS A 1 872 ? -24.775 -20.830 -7.317 1.00 97.06 872 LYS A N 1
ATOM 6306 C CA . LYS A 1 872 ? -24.369 -20.388 -5.970 1.00 97.06 872 LYS A CA 1
ATOM 6307 C C . LYS A 1 872 ? -22.845 -20.373 -5.775 1.00 97.06 872 LYS A C 1
ATOM 6309 O O . LYS A 1 872 ? -22.368 -20.597 -4.666 1.00 97.06 872 LYS A O 1
ATOM 6314 N N . ILE A 1 873 ? -22.109 -20.060 -6.840 1.00 98.06 873 ILE A N 1
ATOM 6315 C CA . ILE A 1 873 ? -20.644 -19.929 -6.869 1.00 98.06 873 ILE A CA 1
ATOM 6316 C C . ILE A 1 873 ? -20.292 -18.446 -6.975 1.00 98.06 873 ILE A C 1
ATOM 6318 O O . ILE A 1 873 ? -20.946 -17.714 -7.716 1.00 98.06 873 ILE A O 1
ATOM 6322 N N . ASN A 1 874 ? -19.282 -17.995 -6.231 1.00 98.06 874 ASN A N 1
ATOM 6323 C CA . ASN A 1 874 ? -18.838 -16.604 -6.260 1.00 98.06 874 ASN A CA 1
ATOM 6324 C C . ASN A 1 874 ? -17.855 -16.342 -7.410 1.00 98.06 874 ASN A C 1
ATOM 6326 O O . ASN A 1 874 ? -17.126 -17.237 -7.839 1.00 98.06 874 ASN A O 1
ATOM 6330 N N . ILE A 1 875 ? -17.788 -15.089 -7.849 1.00 97.94 875 ILE A N 1
ATOM 6331 C CA . ILE A 1 875 ? -16.779 -14.559 -8.764 1.00 97.94 875 ILE A CA 1
ATOM 6332 C C . ILE A 1 875 ? -15.914 -13.562 -8.000 1.00 97.94 875 ILE A C 1
ATOM 6334 O O . ILE A 1 875 ? -16.422 -12.621 -7.387 1.00 97.94 875 ILE A O 1
ATOM 6338 N N . ALA A 1 876 ? -14.603 -13.753 -8.068 1.00 97.38 876 ALA A N 1
ATOM 6339 C CA . ALA A 1 876 ? -13.632 -12.848 -7.481 1.00 97.38 876 ALA A CA 1
ATOM 6340 C C . ALA A 1 876 ? -12.691 -12.311 -8.574 1.00 97.38 876 ALA A C 1
ATOM 6342 O O . ALA A 1 876 ? -11.939 -13.059 -9.198 1.00 97.38 876 ALA A O 1
ATOM 6343 N N . LEU A 1 877 ? -12.765 -11.006 -8.826 1.00 97.62 877 LEU A N 1
ATOM 6344 C CA . LEU A 1 877 ? -11.966 -10.289 -9.813 1.00 97.62 877 LEU A CA 1
ATOM 6345 C C . LEU A 1 877 ? -10.548 -10.099 -9.283 1.00 97.62 877 LEU A C 1
ATOM 6347 O O . LEU A 1 877 ? -10.355 -9.463 -8.244 1.00 97.62 877 LEU A O 1
ATOM 6351 N N . HIS A 1 878 ? -9.579 -10.673 -9.984 1.00 97.44 878 HIS A N 1
ATOM 6352 C CA . HIS A 1 878 ? -8.169 -10.623 -9.618 1.00 97.44 878 HIS A CA 1
ATOM 6353 C C . HIS A 1 878 ? -7.499 -9.343 -10.125 1.00 97.44 878 HIS A C 1
ATOM 6355 O O . HIS A 1 878 ? -7.729 -8.930 -11.260 1.00 97.44 878 HIS A O 1
ATOM 6361 N N . ASN A 1 879 ? -6.632 -8.739 -9.308 1.00 95.88 879 ASN A N 1
ATOM 6362 C CA . ASN A 1 879 ? -5.858 -7.555 -9.678 1.00 95.88 879 ASN A CA 1
ATOM 6363 C C . ASN A 1 879 ? -4.380 -7.888 -9.950 1.00 95.88 879 ASN A C 1
ATOM 6365 O O . ASN A 1 879 ? -3.581 -7.945 -9.025 1.00 95.88 879 ASN A O 1
ATOM 6369 N N . HIS A 1 880 ? -3.959 -8.039 -11.209 1.00 92.81 880 HIS A N 1
ATOM 6370 C CA . HIS A 1 880 ? -2.518 -8.044 -11.532 1.00 92.81 880 HIS A CA 1
ATOM 6371 C C . HIS A 1 880 ? -1.907 -6.627 -11.480 1.00 92.81 880 HIS A C 1
ATOM 6373 O O . HIS A 1 880 ? -2.647 -5.642 -11.506 1.00 92.81 880 HIS A O 1
ATOM 6379 N N . PRO A 1 881 ? -0.568 -6.457 -11.448 1.00 87.81 881 PRO A N 1
ATOM 6380 C CA . PRO A 1 881 ? 0.045 -5.132 -11.393 1.00 87.81 881 PRO A CA 1
ATOM 6381 C C . PRO A 1 881 ? -0.269 -4.279 -12.630 1.00 87.81 881 PRO A C 1
ATOM 6383 O O . PRO A 1 881 ? -0.671 -4.794 -13.679 1.00 87.81 881 PRO A O 1
ATOM 6386 N N . LYS A 1 882 ? -0.023 -2.965 -12.544 1.00 81.06 882 LYS A N 1
ATOM 6387 C CA . LYS A 1 882 ? -0.078 -2.070 -13.714 1.00 81.06 882 LYS A CA 1
ATOM 6388 C C . LYS A 1 882 ? 0.702 -2.659 -14.905 1.00 81.06 882 LYS A C 1
ATOM 6390 O O . LYS A 1 882 ? 1.833 -3.106 -14.709 1.00 81.06 882 LYS A O 1
ATOM 6395 N N . PRO A 1 883 ? 0.169 -2.587 -16.140 1.00 82.88 883 PRO A N 1
ATOM 6396 C CA . PRO A 1 883 ? -1.039 -1.869 -16.560 1.00 82.88 883 PRO A CA 1
ATOM 6397 C C . PRO A 1 883 ? -2.274 -2.781 -16.747 1.00 82.88 883 PRO A C 1
ATOM 6399 O O . PRO A 1 883 ? -3.054 -2.540 -17.666 1.00 82.88 883 PRO A O 1
ATOM 6402 N N . SER A 1 884 ? -2.437 -3.856 -15.957 1.00 86.50 884 SER A N 1
ATOM 6403 C CA . SER A 1 884 ? -3.618 -4.741 -16.065 1.00 86.50 884 SER A CA 1
ATOM 6404 C C . SER A 1 884 ? -4.932 -3.964 -15.870 1.00 86.50 884 SER A C 1
ATOM 6406 O O . SER A 1 884 ? -4.902 -2.882 -15.306 1.00 86.50 884 SER A O 1
ATOM 6408 N N . HIS A 1 885 ? -6.087 -4.463 -16.327 1.00 90.12 885 HIS A N 1
ATOM 6409 C CA . HIS A 1 885 ? -7.350 -3.708 -16.228 1.00 90.12 885 HIS A CA 1
ATOM 6410 C C . HIS A 1 885 ? -7.790 -3.474 -14.772 1.00 90.12 885 HIS A C 1
ATOM 6412 O O . HIS A 1 885 ? -8.022 -2.335 -14.383 1.00 90.12 885 HIS A O 1
ATOM 6418 N N . TYR A 1 886 ? -7.819 -4.526 -13.949 1.00 93.06 886 TYR A N 1
ATOM 6419 C CA . TYR A 1 886 ? -8.244 -4.469 -12.543 1.00 93.06 886 TYR A CA 1
ATOM 6420 C C . TYR A 1 886 ? -7.116 -4.102 -11.567 1.00 93.06 886 TYR A C 1
ATOM 6422 O O . TYR A 1 886 ? -7.207 -4.404 -10.382 1.00 93.06 886 TYR A O 1
ATOM 6430 N N . TRP A 1 887 ? -6.038 -3.467 -12.037 1.00 94.19 887 TRP A N 1
ATOM 6431 C CA . TRP A 1 887 ? -4.823 -3.227 -11.248 1.00 94.19 887 TRP A CA 1
ATOM 6432 C C . TRP A 1 887 ? -5.025 -2.408 -9.963 1.00 94.19 887 TRP A C 1
ATOM 6434 O O . TRP A 1 887 ? -4.177 -2.463 -9.070 1.00 94.19 887 TRP A O 1
ATOM 6444 N N . ASP A 1 888 ? -6.116 -1.650 -9.851 1.00 93.75 888 ASP A N 1
ATOM 6445 C CA . ASP A 1 888 ? -6.457 -0.836 -8.687 1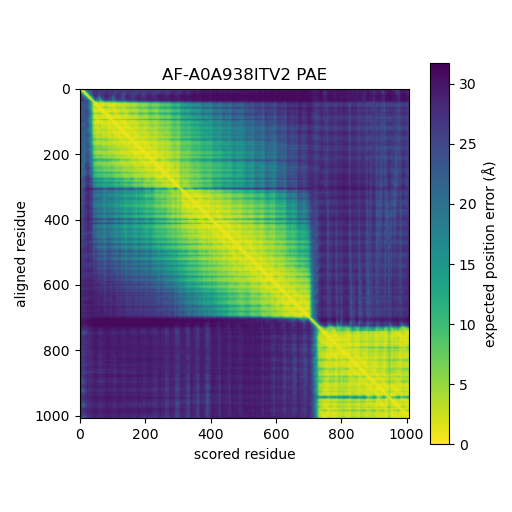.00 93.75 888 ASP A CA 1
ATOM 6446 C C . ASP A 1 888 ? -7.858 -1.139 -8.132 1.00 93.75 888 ASP A C 1
ATOM 6448 O O . ASP A 1 888 ? -8.771 -1.575 -8.834 1.00 93.75 888 ASP A O 1
ATOM 6452 N N . ALA A 1 889 ? -8.029 -0.866 -6.838 1.00 93.94 889 ALA A N 1
ATOM 6453 C CA . ALA A 1 889 ? -9.275 -1.113 -6.118 1.00 93.94 889 ALA A CA 1
ATOM 6454 C C . ALA A 1 889 ? -10.467 -0.266 -6.600 1.00 93.94 889 ALA A C 1
ATOM 6456 O O . ALA A 1 889 ? -11.610 -0.676 -6.411 1.00 93.94 889 ALA A O 1
ATOM 6457 N N . GLU A 1 890 ? -10.234 0.913 -7.182 1.00 93.69 890 GLU A N 1
ATOM 6458 C CA . GLU A 1 890 ? -11.308 1.792 -7.648 1.00 93.69 890 GLU A CA 1
ATOM 6459 C C . GLU A 1 890 ? -11.938 1.247 -8.930 1.00 93.69 890 GLU A C 1
ATOM 6461 O O . GLU A 1 890 ? -13.163 1.225 -9.038 1.00 93.69 890 GLU A O 1
ATOM 6466 N N . THR A 1 891 ? -11.122 0.733 -9.852 1.00 91.44 891 THR A N 1
ATOM 6467 C CA . THR A 1 891 ? -11.602 0.059 -11.065 1.00 91.44 891 THR A CA 1
ATOM 6468 C C . THR A 1 891 ? -12.436 -1.172 -10.714 1.00 91.44 891 THR A C 1
ATOM 6470 O O . THR A 1 891 ? -13.552 -1.313 -11.205 1.00 91.44 891 THR A O 1
ATOM 6473 N N . VAL A 1 892 ? -11.970 -2.012 -9.781 1.00 93.62 892 VAL A N 1
ATOM 6474 C CA . VAL A 1 892 ? -12.752 -3.171 -9.313 1.00 93.62 892 VAL A CA 1
ATOM 6475 C C . VAL A 1 892 ? -14.078 -2.739 -8.682 1.00 93.62 892 VAL A C 1
ATOM 6477 O O . VAL A 1 892 ? -15.116 -3.327 -8.976 1.00 93.62 892 VAL A O 1
ATOM 6480 N N . LEU A 1 893 ? -14.064 -1.714 -7.821 1.00 93.44 893 LEU A N 1
ATOM 6481 C CA . LEU A 1 893 ? -15.271 -1.245 -7.139 1.00 93.44 893 LEU A CA 1
ATOM 6482 C C . LEU A 1 893 ? -16.312 -0.688 -8.119 1.00 93.44 893 LEU A C 1
ATOM 6484 O O . LEU A 1 893 ? -17.495 -0.977 -7.952 1.00 93.44 893 LEU A O 1
ATOM 6488 N N . LYS A 1 894 ? -15.867 0.068 -9.132 1.00 91.44 894 LYS A N 1
ATOM 6489 C CA . LYS A 1 894 ? -16.724 0.577 -10.212 1.00 91.44 894 LYS A CA 1
ATOM 6490 C C . LYS A 1 894 ? -17.312 -0.563 -11.036 1.00 91.44 894 LYS A C 1
ATOM 6492 O O . LYS A 1 894 ? -18.517 -0.575 -11.255 1.00 91.44 894 LYS A O 1
ATOM 6497 N N . GLY A 1 895 ? -16.493 -1.544 -11.417 1.00 88.38 895 GLY A N 1
ATOM 6498 C CA . GLY A 1 895 ? -16.947 -2.678 -12.221 1.00 88.38 895 GLY A CA 1
ATOM 6499 C C . GLY A 1 895 ? -18.037 -3.508 -11.540 1.00 88.38 895 GLY A C 1
ATOM 6500 O O . GLY A 1 895 ? -18.946 -3.991 -12.202 1.00 88.38 895 GLY A O 1
ATOM 6501 N N . VAL A 1 896 ? -17.994 -3.664 -10.211 1.00 94.19 896 VAL A N 1
ATOM 6502 C CA . VAL A 1 896 ? -18.994 -4.458 -9.459 1.00 94.19 896 VAL A CA 1
ATOM 6503 C C . VAL A 1 896 ? -20.179 -3.640 -8.935 1.00 94.19 896 VAL A C 1
ATOM 6505 O O . VAL A 1 896 ? -21.043 -4.171 -8.225 1.00 94.19 896 VAL A O 1
ATOM 6508 N N . GLU A 1 897 ? -20.227 -2.339 -9.219 1.00 91.94 897 GLU A N 1
ATOM 6509 C CA . GLU A 1 897 ? -21.344 -1.490 -8.822 1.00 91.94 897 GLU A CA 1
ATOM 6510 C C . GLU A 1 897 ? -22.629 -1.934 -9.539 1.00 91.94 897 GLU A C 1
ATOM 6512 O O . GLU A 1 897 ? -22.628 -2.251 -10.720 1.00 91.94 897 GLU A O 1
ATOM 6517 N N . GLY A 1 898 ? -23.741 -2.033 -8.805 1.00 91.19 898 GLY A N 1
ATOM 6518 C CA . GLY A 1 898 ? -25.010 -2.529 -9.356 1.00 91.19 898 GLY A CA 1
ATOM 6519 C C . GLY A 1 898 ? -25.111 -4.051 -9.554 1.00 91.19 898 GLY A C 1
ATOM 6520 O O . GLY A 1 898 ? -26.219 -4.537 -9.765 1.00 91.19 898 GLY A O 1
ATOM 6521 N N . HIS A 1 899 ? -24.019 -4.807 -9.398 1.00 94.31 899 HIS A N 1
ATOM 6522 C CA . HIS A 1 899 ? -23.987 -6.266 -9.574 1.00 94.31 899 HIS A CA 1
ATOM 6523 C C . HIS A 1 899 ? -24.139 -7.059 -8.260 1.00 94.31 899 HIS A C 1
ATOM 6525 O O . HIS A 1 899 ? -24.017 -6.523 -7.140 1.00 94.31 899 HIS A O 1
ATOM 6531 N N . SER A 1 900 ? -24.404 -8.366 -8.395 1.00 93.31 900 SER A N 1
ATOM 6532 C CA . SER A 1 900 ? -24.601 -9.314 -7.293 1.00 93.31 900 SER A CA 1
ATOM 6533 C C . SER A 1 900 ? -23.482 -9.236 -6.252 1.00 93.31 900 SER A C 1
ATOM 6535 O O . SER A 1 900 ? -22.307 -9.059 -6.564 1.00 93.31 900 SER A O 1
ATOM 6537 N N . LYS A 1 901 ? -23.818 -9.443 -4.970 1.00 91.38 901 LYS A N 1
ATOM 6538 C CA . LYS A 1 901 ? -22.811 -9.558 -3.894 1.00 91.38 901 LYS A CA 1
ATOM 6539 C C . LYS A 1 901 ? -21.906 -10.786 -4.040 1.00 91.38 901 LYS A C 1
ATOM 6541 O O . LYS A 1 901 ? -20.930 -10.897 -3.306 1.00 91.38 901 LYS A O 1
ATOM 6546 N N . ARG A 1 902 ? -22.239 -11.700 -4.956 1.00 95.06 902 ARG A N 1
ATOM 6547 C CA . ARG A 1 902 ? -21.398 -12.841 -5.340 1.00 95.06 902 ARG A CA 1
ATOM 6548 C C . ARG A 1 902 ? -20.271 -12.460 -6.287 1.00 95.06 902 ARG A C 1
ATOM 6550 O O . ARG A 1 902 ? -19.365 -13.267 -6.447 1.00 95.06 902 ARG A O 1
ATOM 6557 N N . ILE A 1 903 ? -20.317 -11.270 -6.882 1.00 96.56 903 ILE A N 1
ATOM 6558 C CA . ILE A 1 903 ? -19.259 -10.720 -7.724 1.00 96.56 903 ILE A CA 1
ATOM 6559 C C . ILE A 1 903 ? -18.521 -9.656 -6.907 1.00 96.56 903 ILE A C 1
ATOM 6561 O O . ILE A 1 903 ? -19.111 -8.683 -6.426 1.00 96.56 903 ILE A O 1
ATOM 6565 N N . GLY A 1 904 ? -17.229 -9.869 -6.695 1.00 96.50 904 GLY A N 1
ATOM 6566 C CA . GLY A 1 904 ? -16.395 -8.984 -5.890 1.00 96.50 904 GLY A CA 1
ATOM 6567 C C . GLY A 1 904 ? -14.918 -9.136 -6.215 1.00 96.50 904 GLY A C 1
ATOM 6568 O O . GLY A 1 904 ? -14.562 -9.610 -7.284 1.00 96.50 904 GLY A O 1
ATOM 6569 N N . SER A 1 905 ? -14.047 -8.722 -5.303 1.00 97.50 905 SER A N 1
ATOM 6570 C CA . SER A 1 905 ? -12.596 -8.731 -5.484 1.00 97.50 905 SER A CA 1
ATOM 6571 C C . SER A 1 905 ? -11.961 -10.014 -4.944 1.00 97.50 905 SER A C 1
ATOM 6573 O O . SER A 1 905 ? -12.292 -10.462 -3.839 1.00 97.50 905 SER A O 1
ATOM 6575 N N . CYS A 1 906 ? -11.013 -10.565 -5.708 1.00 97.81 906 CYS A N 1
ATOM 6576 C CA . CYS A 1 906 ? -9.907 -11.342 -5.163 1.00 97.81 906 CYS A CA 1
ATOM 6577 C C . CYS A 1 906 ? -8.782 -10.355 -4.852 1.00 97.81 906 CYS A C 1
ATOM 6579 O O . CYS A 1 906 ? -8.058 -9.947 -5.757 1.00 97.81 906 CYS A O 1
ATOM 6581 N N . ALA A 1 907 ? -8.690 -9.923 -3.596 1.00 97.62 907 ALA A N 1
ATOM 6582 C CA . ALA A 1 907 ? -7.757 -8.878 -3.202 1.00 97.62 907 ALA A CA 1
ATOM 6583 C C . ALA A 1 907 ? -6.324 -9.425 -3.187 1.00 97.62 907 ALA A C 1
ATOM 6585 O O . ALA A 1 907 ? -5.952 -10.167 -2.274 1.00 97.62 907 ALA A O 1
ATOM 6586 N N . ASP A 1 908 ? -5.535 -9.050 -4.191 1.00 98.12 908 ASP A N 1
ATOM 6587 C CA . ASP A 1 908 ? -4.115 -9.363 -4.279 1.00 98.12 908 ASP A CA 1
ATOM 6588 C C . ASP A 1 908 ? -3.273 -8.210 -3.738 1.00 98.12 908 ASP A C 1
ATOM 6590 O O . ASP A 1 908 ? -3.047 -7.187 -4.399 1.00 98.12 908 ASP A O 1
ATOM 6594 N N . THR A 1 909 ? -2.814 -8.362 -2.499 1.00 97.56 909 THR A N 1
ATOM 6595 C CA . THR A 1 909 ? -2.136 -7.277 -1.785 1.00 97.56 909 THR A CA 1
ATOM 6596 C C . THR A 1 909 ? -0.742 -7.008 -2.341 1.00 97.56 909 THR A C 1
ATOM 6598 O O . THR A 1 909 ? -0.329 -5.850 -2.412 1.00 97.56 909 THR A O 1
ATOM 6601 N N . GLY A 1 910 ? -0.037 -8.037 -2.816 1.00 95.12 910 GLY A N 1
ATOM 6602 C CA . GLY A 1 910 ? 1.299 -7.883 -3.391 1.00 95.12 910 GLY A CA 1
ATOM 6603 C C . GLY A 1 910 ? 1.259 -7.170 -4.738 1.00 95.12 910 GLY A C 1
ATOM 6604 O O . GLY A 1 910 ? 2.099 -6.319 -5.027 1.00 95.12 910 GLY A O 1
ATOM 6605 N N . HIS A 1 911 ? 0.250 -7.427 -5.564 1.00 95.38 911 HIS A N 1
ATOM 6606 C CA . HIS A 1 911 ? 0.119 -6.730 -6.840 1.00 95.38 911 HIS A CA 1
ATOM 6607 C C . HIS A 1 911 ? -0.233 -5.244 -6.710 1.00 95.38 911 HIS A C 1
ATOM 6609 O O . HIS A 1 911 ? 0.256 -4.425 -7.501 1.00 95.38 911 HIS A O 1
ATOM 6615 N N . TRP A 1 912 ? -0.992 -4.862 -5.681 1.00 95.94 912 TRP A N 1
ATOM 6616 C CA . TRP A 1 912 ? -1.162 -3.451 -5.326 1.00 95.94 912 TRP A CA 1
ATOM 6617 C C . TRP A 1 912 ? 0.160 -2.816 -4.899 1.00 95.94 912 TRP A C 1
ATOM 6619 O O . TRP A 1 912 ? 0.523 -1.762 -5.426 1.00 95.94 912 TRP A O 1
ATOM 6629 N N . MET A 1 913 ? 0.934 -3.491 -4.046 1.00 95.12 913 MET A N 1
ATOM 6630 C CA . MET A 1 913 ? 2.256 -3.016 -3.625 1.00 95.12 913 MET A CA 1
ATOM 6631 C C . MET A 1 913 ? 3.218 -2.848 -4.815 1.00 95.12 913 MET A C 1
ATOM 6633 O O . MET A 1 913 ? 3.849 -1.796 -4.949 1.00 95.12 913 MET A O 1
ATOM 6637 N N . ARG A 1 914 ? 3.256 -3.814 -5.747 1.00 92.50 914 ARG A N 1
ATOM 6638 C CA . ARG A 1 914 ? 4.005 -3.734 -7.024 1.00 92.50 914 ARG A CA 1
ATOM 6639 C C . ARG A 1 914 ? 3.518 -2.608 -7.938 1.00 92.50 914 ARG A C 1
ATOM 6641 O O . ARG A 1 914 ? 4.251 -2.160 -8.810 1.00 92.50 914 ARG A O 1
ATOM 6648 N N . SER A 1 915 ? 2.296 -2.122 -7.745 1.00 90.50 915 SER A N 1
ATOM 6649 C CA . SER A 1 915 ? 1.739 -0.979 -8.479 1.00 90.50 915 SER A CA 1
ATOM 6650 C C . SER A 1 915 ? 1.956 0.362 -7.768 1.00 90.50 915 SER A C 1
ATOM 6652 O O . SER A 1 915 ? 1.490 1.395 -8.258 1.00 90.50 915 SER A O 1
ATOM 6654 N N . GLY A 1 916 ? 2.661 0.356 -6.630 1.00 90.00 916 GLY A N 1
ATOM 6655 C CA . GLY A 1 916 ? 2.888 1.527 -5.783 1.00 90.00 916 GLY A CA 1
ATOM 6656 C C . GLY A 1 916 ? 1.670 1.937 -4.951 1.00 90.00 916 GLY A C 1
ATOM 6657 O O . GLY A 1 916 ? 1.612 3.072 -4.487 1.00 90.00 916 GLY A O 1
ATOM 6658 N N . LEU A 1 917 ? 0.685 1.050 -4.785 1.00 93.50 917 LEU A N 1
ATOM 6659 C CA . LEU A 1 917 ? -0.502 1.290 -3.968 1.00 93.50 917 LEU A CA 1
ATOM 6660 C C . LEU A 1 917 ? -0.324 0.710 -2.563 1.00 93.50 917 LEU A C 1
ATOM 6662 O O . LEU A 1 917 ? 0.204 -0.387 -2.396 1.00 93.50 917 LEU A O 1
ATOM 6666 N N . VAL A 1 918 ? -0.834 1.417 -1.554 1.00 94.88 918 VAL A N 1
ATOM 6667 C CA . VAL A 1 918 ? -0.901 0.912 -0.177 1.00 94.88 918 VAL A CA 1
ATOM 6668 C C . VAL A 1 918 ? -2.023 -0.124 -0.084 1.00 94.88 918 VAL A C 1
ATOM 6670 O O . VAL A 1 918 ? -3.202 0.211 -0.228 1.00 94.88 918 VAL A O 1
ATOM 6673 N N . ALA A 1 919 ? -1.666 -1.389 0.158 1.00 96.19 919 ALA A N 1
ATOM 6674 C CA . ALA A 1 919 ? -2.618 -2.500 0.178 1.00 96.19 919 ALA A CA 1
ATOM 6675 C C . ALA A 1 919 ? -3.724 -2.313 1.233 1.00 96.19 919 ALA A C 1
ATOM 6677 O O . ALA A 1 919 ? -4.898 -2.526 0.933 1.00 96.19 919 ALA A O 1
ATOM 6678 N N . LEU A 1 920 ? -3.380 -1.815 2.427 1.00 97.31 920 LEU A N 1
ATOM 6679 C CA . LEU A 1 920 ? -4.348 -1.499 3.483 1.00 97.31 920 LEU A CA 1
ATOM 6680 C C . LEU A 1 920 ? -5.444 -0.524 3.017 1.00 97.31 920 LEU A C 1
ATOM 6682 O O . LEU A 1 920 ? -6.623 -0.724 3.310 1.00 97.31 920 LEU A O 1
ATOM 6686 N N . ASP A 1 921 ? -5.079 0.518 2.271 1.00 96.94 921 ASP A N 1
ATOM 6687 C CA . ASP A 1 921 ? -6.048 1.500 1.776 1.00 96.94 921 ASP A CA 1
ATOM 6688 C C . ASP A 1 921 ? -6.935 0.914 0.676 1.00 96.94 921 ASP A C 1
ATOM 6690 O O . ASP A 1 921 ? -8.123 1.232 0.598 1.00 96.94 921 ASP A O 1
ATOM 6694 N N . CYS A 1 922 ? -6.391 0.011 -0.139 1.00 97.62 922 CYS A N 1
ATOM 6695 C CA . CYS A 1 922 ? -7.160 -0.736 -1.132 1.00 97.62 922 CYS A CA 1
ATOM 6696 C C . CYS A 1 922 ? -8.189 -1.664 -0.462 1.00 97.62 922 CYS A C 1
ATOM 6698 O O . CYS A 1 922 ? -9.360 -1.655 -0.847 1.00 97.62 922 CYS A O 1
ATOM 6700 N N . LEU A 1 923 ? -7.801 -2.377 0.603 1.00 97.88 923 LEU A N 1
ATOM 6701 C CA . LEU A 1 923 ? -8.716 -3.213 1.392 1.00 97.88 923 LEU A CA 1
ATOM 6702 C C . LEU A 1 923 ? -9.833 -2.386 2.045 1.00 97.88 923 LEU A C 1
ATOM 6704 O O . LEU A 1 923 ? -10.996 -2.789 2.005 1.00 97.88 923 LEU A O 1
ATOM 6708 N N . LYS A 1 924 ? -9.516 -1.206 2.600 1.00 97.44 924 LYS A N 1
ATOM 6709 C CA . LYS A 1 924 ? -10.522 -0.277 3.154 1.00 97.44 924 LYS A CA 1
ATOM 6710 C C . LYS A 1 924 ? -11.529 0.179 2.097 1.00 97.44 924 LYS A C 1
ATOM 6712 O O . LYS A 1 924 ? -12.725 0.236 2.384 1.00 97.44 924 LYS A O 1
ATOM 6717 N N . LYS A 1 925 ? -11.058 0.501 0.885 1.00 96.69 925 LYS A N 1
ATOM 6718 C CA . LYS A 1 925 ? -11.913 0.929 -0.238 1.00 96.69 925 LYS A CA 1
ATOM 6719 C C . LYS A 1 925 ? -12.877 -0.170 -0.680 1.00 96.69 925 LYS A C 1
ATOM 6721 O O . LYS A 1 925 ? -14.036 0.118 -0.949 1.00 96.69 925 LYS A O 1
ATOM 6726 N N . LEU A 1 926 ? -12.431 -1.424 -0.691 1.00 96.31 926 LEU A N 1
ATOM 6727 C CA . LEU A 1 926 ? -13.232 -2.578 -1.118 1.00 96.31 926 LEU A CA 1
ATOM 6728 C C . LEU A 1 926 ? -14.157 -3.137 -0.025 1.00 96.31 926 LEU A C 1
ATOM 6730 O O . LEU A 1 926 ? -14.635 -4.270 -0.136 1.00 96.31 926 LEU A O 1
ATOM 6734 N N . ARG A 1 927 ? -14.445 -2.364 1.030 1.00 94.69 927 ARG A N 1
ATOM 6735 C CA . ARG A 1 927 ? -15.290 -2.806 2.145 1.00 94.69 927 ARG A CA 1
ATOM 6736 C C . ARG A 1 927 ? -16.615 -3.392 1.659 1.00 94.69 927 ARG A C 1
ATOM 6738 O O . ARG A 1 927 ? -17.421 -2.717 1.027 1.00 94.69 927 ARG A O 1
ATOM 6745 N N . GLY A 1 928 ? -16.868 -4.646 2.036 1.00 92.56 928 GLY A N 1
ATOM 6746 C CA . GLY A 1 928 ? -18.095 -5.370 1.684 1.00 92.56 928 GLY A CA 1
ATOM 6747 C C . GLY A 1 928 ? -18.125 -5.946 0.263 1.00 92.56 928 GLY A C 1
ATOM 6748 O O . GLY A 1 928 ? -19.148 -6.507 -0.124 1.00 92.56 928 GLY A O 1
ATOM 6749 N N . ARG A 1 929 ? -17.028 -5.828 -0.498 1.00 96.19 929 ARG A N 1
ATOM 6750 C CA . ARG A 1 929 ? -16.855 -6.402 -1.844 1.00 96.19 929 ARG A CA 1
ATOM 6751 C C . ARG A 1 929 ? -15.666 -7.361 -1.958 1.00 96.19 929 ARG A C 1
ATOM 6753 O O . ARG A 1 929 ? -15.431 -7.884 -3.038 1.00 96.19 929 ARG A O 1
ATOM 6760 N N . ILE A 1 930 ? -14.930 -7.629 -0.880 1.00 97.38 930 ILE A N 1
ATOM 6761 C CA . ILE A 1 930 ? -13.865 -8.647 -0.863 1.00 97.38 930 ILE A CA 1
ATOM 6762 C C . ILE A 1 930 ? -14.507 -10.034 -0.726 1.00 97.38 930 ILE A C 1
ATOM 6764 O O . ILE A 1 930 ? -15.265 -10.269 0.214 1.00 97.38 930 ILE A O 1
ATOM 6768 N N . VAL A 1 931 ? -14.205 -10.939 -1.660 1.00 95.50 931 VAL A N 1
ATOM 6769 C CA . VAL A 1 931 ? -14.731 -12.319 -1.694 1.00 95.50 931 VAL A CA 1
ATOM 6770 C C . VAL A 1 931 ? -13.648 -13.324 -1.303 1.00 95.50 931 VAL A C 1
ATOM 6772 O O . VAL A 1 931 ? -13.895 -14.243 -0.522 1.00 95.50 931 VAL A O 1
ATOM 6775 N N . SER A 1 932 ? -12.439 -13.129 -1.829 1.00 95.94 932 SER A N 1
ATOM 6776 C CA . SER A 1 932 ? -11.258 -13.957 -1.573 1.00 95.94 932 SER A CA 1
ATOM 6777 C C . SER A 1 932 ? -10.013 -13.073 -1.491 1.00 95.94 932 SER A C 1
ATOM 6779 O O . SER A 1 932 ? -10.055 -11.905 -1.889 1.00 95.94 932 SER A O 1
ATOM 6781 N N . LEU A 1 933 ? -8.910 -13.613 -0.977 1.00 97.88 933 LEU A N 1
ATOM 6782 C CA . LEU A 1 933 ? -7.621 -12.929 -0.949 1.00 97.88 933 LEU A CA 1
ATOM 6783 C C . LEU A 1 933 ? -6.515 -13.788 -1.543 1.00 97.88 933 LEU A C 1
ATOM 6785 O O . LEU A 1 933 ? -6.380 -14.956 -1.185 1.00 97.88 933 LEU A O 1
ATOM 6789 N N . HIS A 1 934 ? -5.666 -13.144 -2.338 1.00 98.12 934 HIS A N 1
ATOM 6790 C CA . HIS A 1 934 ? -4.293 -13.568 -2.579 1.00 98.12 934 HIS A CA 1
ATOM 6791 C C . HIS A 1 934 ? -3.401 -12.708 -1.684 1.00 98.12 934 HIS A C 1
ATOM 6793 O O . HIS A 1 934 ? -2.953 -11.622 -2.057 1.00 98.12 934 HIS A O 1
ATOM 6799 N N . LEU A 1 935 ? -3.229 -13.144 -0.438 1.00 96.88 935 LEU A N 1
ATOM 6800 C CA . LEU A 1 935 ? -2.544 -12.334 0.559 1.00 96.88 935 LEU A CA 1
ATOM 6801 C C . LEU A 1 935 ? -1.025 -12.498 0.398 1.00 96.88 935 LEU A C 1
ATOM 6803 O O . LEU A 1 935 ? -0.480 -13.601 0.420 1.00 96.88 935 LEU A O 1
ATOM 6807 N N . LYS A 1 936 ? -0.337 -11.374 0.231 1.00 96.56 936 LYS A N 1
ATOM 6808 C CA . LYS A 1 936 ? 1.115 -11.272 0.070 1.00 96.56 936 LYS A CA 1
ATOM 6809 C C . LYS A 1 936 ? 1.667 -10.141 0.931 1.00 96.56 936 LYS A C 1
ATOM 6811 O O . LYS A 1 936 ? 0.974 -9.157 1.199 1.00 96.56 936 LYS A O 1
ATOM 6816 N N . ASP A 1 937 ? 2.934 -10.266 1.295 1.00 96.56 937 ASP A N 1
ATOM 6817 C CA . ASP A 1 937 ? 3.747 -9.188 1.852 1.00 96.56 937 ASP A CA 1
ATOM 6818 C C . ASP A 1 937 ? 5.050 -9.131 1.050 1.00 96.56 937 ASP A C 1
ATOM 6820 O O . ASP A 1 937 ? 5.534 -10.176 0.605 1.00 96.56 937 ASP A O 1
ATOM 6824 N N . LEU A 1 938 ? 5.583 -7.933 0.804 1.00 96.06 938 LEU A N 1
ATOM 6825 C CA . LEU A 1 938 ? 6.747 -7.743 -0.071 1.00 96.06 938 LEU A CA 1
ATOM 6826 C C . LEU A 1 938 ? 7.890 -7.035 0.644 1.00 96.06 938 LEU A C 1
ATOM 6828 O O . LEU A 1 938 ? 7.663 -6.159 1.475 1.00 96.06 938 LEU A O 1
ATOM 6832 N N . ASP A 1 939 ? 9.121 -7.358 0.256 1.00 93.94 939 ASP A N 1
ATOM 6833 C CA . ASP A 1 939 ? 10.340 -6.716 0.767 1.00 93.94 939 ASP A CA 1
ATOM 6834 C C . ASP A 1 939 ? 10.389 -5.201 0.507 1.00 93.94 939 ASP A C 1
ATOM 6836 O O . ASP A 1 939 ? 10.992 -4.454 1.279 1.00 93.94 939 ASP A O 1
ATOM 6840 N N . LYS A 1 940 ? 9.746 -4.738 -0.571 1.00 90.00 940 LYS A N 1
ATOM 6841 C CA . LYS A 1 940 ? 9.665 -3.326 -0.957 1.00 90.00 940 LYS A CA 1
ATOM 6842 C C . LYS A 1 940 ? 8.411 -2.987 -1.762 1.00 90.00 940 LYS A C 1
ATOM 6844 O O . LYS A 1 940 ? 7.748 -3.854 -2.326 1.00 90.00 940 LYS A O 1
ATOM 6849 N N . MET A 1 941 ? 8.111 -1.693 -1.839 1.00 89.31 941 MET A N 1
ATOM 6850 C CA . MET A 1 941 ? 7.003 -1.132 -2.622 1.00 89.31 941 MET A CA 1
ATOM 6851 C C . MET A 1 941 ? 7.451 -0.684 -4.020 1.00 89.31 941 MET A C 1
ATOM 6853 O O . MET A 1 941 ? 8.618 -0.358 -4.232 1.00 89.31 941 MET A O 1
ATOM 6857 N N . GLY A 1 942 ? 6.496 -0.566 -4.945 1.00 82.81 942 GLY A N 1
ATOM 6858 C CA . GLY A 1 942 ? 6.678 0.117 -6.229 1.00 82.81 942 GLY A CA 1
ATOM 6859 C C . GLY A 1 942 ? 6.898 -0.807 -7.434 1.00 82.81 942 GLY A C 1
ATOM 6860 O O . GLY A 1 942 ? 7.116 -2.009 -7.278 1.00 82.81 942 GLY A O 1
ATOM 6861 N N . PRO A 1 943 ? 6.798 -0.261 -8.660 1.00 78.75 943 PRO A N 1
ATOM 6862 C CA . PRO A 1 943 ? 6.967 -1.033 -9.886 1.00 78.75 943 PRO A CA 1
ATOM 6863 C C . PRO A 1 943 ? 8.402 -1.525 -10.058 1.00 78.75 943 PRO A C 1
ATOM 6865 O O . PRO A 1 943 ? 9.348 -0.980 -9.494 1.00 78.75 943 PRO A O 1
ATOM 6868 N N . VAL A 1 944 ? 8.572 -2.553 -10.892 1.00 68.69 944 VAL A N 1
ATOM 6869 C CA . VAL A 1 944 ? 9.906 -3.016 -11.287 1.00 68.69 944 VAL A CA 1
ATOM 6870 C C . VAL A 1 944 ? 10.595 -1.917 -12.091 1.00 68.69 944 VAL A C 1
ATOM 6872 O O . VAL A 1 944 ? 10.221 -1.640 -13.233 1.00 68.69 944 VAL A O 1
ATOM 6875 N N . GLU A 1 945 ? 11.616 -1.299 -11.504 1.00 70.44 945 GLU A N 1
ATOM 6876 C CA . GLU A 1 945 ? 12.473 -0.360 -12.216 1.00 70.44 945 GLU A CA 1
ATOM 6877 C C . GLU A 1 945 ? 13.362 -1.103 -13.217 1.00 70.44 945 GLU A C 1
ATOM 6879 O O . GLU A 1 945 ? 13.920 -2.169 -12.941 1.00 70.44 945 GLU A O 1
ATOM 6884 N N . LYS A 1 946 ? 13.497 -0.541 -14.421 1.00 51.84 946 LYS A N 1
ATOM 6885 C CA . LYS A 1 946 ? 14.251 -1.167 -15.509 1.00 51.84 946 LYS A CA 1
ATOM 6886 C C . LYS A 1 946 ? 15.717 -1.355 -15.092 1.00 51.84 946 LYS A C 1
ATOM 6888 O O . LYS A 1 946 ? 16.443 -0.381 -14.940 1.00 51.84 946 LYS A O 1
ATOM 6893 N N . GLY A 1 947 ? 16.150 -2.610 -14.965 1.00 54.75 947 GLY A N 1
ATOM 6894 C CA . GLY A 1 947 ? 17.521 -2.970 -14.577 1.00 54.75 947 GLY A CA 1
ATOM 6895 C C . GLY A 1 947 ? 17.715 -3.297 -13.092 1.00 54.75 947 GLY A C 1
ATOM 6896 O O . GLY A 1 947 ? 18.824 -3.665 -12.716 1.00 54.75 947 GLY A O 1
ATOM 6897 N N . GLN A 1 948 ? 16.667 -3.226 -12.264 1.00 62.44 948 GLN A N 1
ATOM 6898 C CA . GLN A 1 948 ? 16.701 -3.667 -10.867 1.00 62.44 948 GLN A CA 1
ATOM 6899 C C . GLN A 1 948 ? 15.822 -4.907 -10.639 1.00 62.44 948 GLN A C 1
ATOM 6901 O O . GLN A 1 948 ? 14.827 -5.102 -11.343 1.00 62.44 948 GLN A O 1
ATOM 6906 N N . PRO A 1 949 ? 16.147 -5.761 -9.648 1.00 69.56 949 PRO A N 1
ATOM 6907 C CA . PRO A 1 949 ? 15.239 -6.821 -9.229 1.00 69.56 949 PRO A CA 1
ATOM 6908 C C . PRO A 1 949 ? 13.947 -6.202 -8.678 1.00 69.56 949 PRO A C 1
ATOM 6910 O O . PRO A 1 949 ? 13.996 -5.305 -7.836 1.00 69.56 949 PRO A O 1
ATOM 6913 N N . GLY A 1 950 ? 12.794 -6.671 -9.158 1.00 80.00 950 GLY A N 1
ATOM 6914 C CA . GLY A 1 950 ? 11.480 -6.230 -8.682 1.00 80.00 950 GLY A CA 1
ATOM 6915 C C . GLY A 1 950 ? 11.196 -6.617 -7.223 1.00 80.00 950 GLY A C 1
ATOM 6916 O O . GLY A 1 950 ? 11.957 -7.405 -6.656 1.00 80.00 950 GLY A O 1
ATOM 6917 N N . PRO A 1 951 ? 10.113 -6.091 -6.619 1.00 89.31 951 PRO A N 1
ATOM 6918 C CA . PRO A 1 951 ? 9.655 -6.521 -5.299 1.00 89.31 951 PRO A CA 1
ATOM 6919 C C . PRO A 1 951 ? 9.403 -8.029 -5.211 1.00 89.31 951 PRO A C 1
ATOM 6921 O O . PRO A 1 951 ? 8.724 -8.607 -6.074 1.00 89.31 951 PRO A O 1
ATOM 6924 N N . LYS A 1 952 ? 9.923 -8.654 -4.157 1.00 91.94 952 LYS A N 1
ATOM 6925 C CA . LYS A 1 952 ? 9.826 -10.092 -3.892 1.00 91.94 952 LYS A CA 1
ATOM 6926 C C . LYS A 1 952 ? 8.880 -10.363 -2.735 1.00 91.94 952 LYS A C 1
ATOM 6928 O O . LYS A 1 952 ? 8.751 -9.550 -1.826 1.00 91.94 952 LYS A O 1
ATOM 6933 N N . ASP A 1 953 ? 8.241 -11.522 -2.787 1.00 94.88 953 ASP A N 1
ATOM 6934 C CA . ASP A 1 953 ? 7.379 -12.001 -1.714 1.00 94.88 953 ASP A CA 1
ATOM 6935 C C . ASP A 1 953 ? 8.243 -12.410 -0.518 1.00 94.88 953 ASP A C 1
ATOM 6937 O O . ASP A 1 953 ? 9.287 -13.052 -0.679 1.00 94.88 953 ASP A O 1
ATOM 6941 N N . VAL A 1 954 ? 7.808 -12.031 0.677 1.00 96.25 954 VAL A N 1
ATOM 6942 C CA . VAL A 1 954 ? 8.470 -12.356 1.943 1.00 96.25 954 VAL A CA 1
ATOM 6943 C C . VAL A 1 954 ? 7.448 -12.889 2.947 1.00 96.25 954 VAL A C 1
ATOM 6945 O O . VAL A 1 954 ? 6.244 -12.665 2.770 1.00 96.25 954 VAL A O 1
ATOM 6948 N N . PRO A 1 955 ? 7.894 -13.600 4.003 1.00 97.50 955 PRO A N 1
ATOM 6949 C CA . PRO A 1 955 ? 7.005 -14.029 5.073 1.00 97.50 955 PRO A CA 1
ATOM 6950 C C . PRO A 1 955 ? 6.129 -12.885 5.587 1.00 97.50 955 PRO A C 1
ATOM 6952 O O . PRO A 1 955 ? 6.581 -11.753 5.759 1.00 97.50 955 PRO A O 1
ATOM 6955 N N . TRP A 1 956 ? 4.848 -13.166 5.811 1.00 97.50 956 TRP A N 1
ATOM 6956 C CA . TRP A 1 956 ? 3.908 -12.136 6.244 1.00 97.50 956 TRP A CA 1
ATOM 6957 C C . TRP A 1 956 ? 4.350 -11.518 7.571 1.00 97.50 956 TRP A C 1
ATOM 6959 O O . TRP A 1 956 ? 4.723 -12.231 8.501 1.00 97.50 956 TRP A O 1
ATOM 6969 N N . GLY A 1 957 ? 4.309 -10.186 7.643 1.00 93.50 957 GLY A N 1
ATOM 6970 C CA . GLY A 1 957 ? 4.750 -9.434 8.815 1.00 93.50 957 GLY A CA 1
ATOM 6971 C C . GLY A 1 957 ? 6.243 -9.110 8.825 1.00 93.50 957 GLY A C 1
ATOM 6972 O O . GLY A 1 957 ? 6.691 -8.443 9.754 1.00 93.50 957 GLY A O 1
ATOM 6973 N N . THR A 1 958 ? 7.006 -9.541 7.813 1.00 95.19 958 THR A N 1
ATOM 6974 C CA . THR A 1 958 ? 8.409 -9.136 7.623 1.00 95.19 958 THR A CA 1
ATOM 6975 C C . THR A 1 958 ? 8.602 -8.174 6.452 1.00 95.19 958 THR A C 1
ATOM 6977 O O . THR A 1 958 ? 9.724 -7.729 6.226 1.00 95.19 958 THR A O 1
ATOM 6980 N N . GLY A 1 959 ? 7.556 -7.898 5.668 1.00 93.31 959 GLY A N 1
ATOM 6981 C CA . GLY A 1 959 ? 7.614 -6.988 4.527 1.00 93.31 959 GLY A CA 1
ATOM 6982 C C . GLY A 1 959 ? 7.113 -5.578 4.842 1.00 93.31 959 GLY A C 1
ATOM 6983 O O . GLY A 1 959 ? 6.780 -5.232 5.975 1.00 93.31 959 GLY A O 1
ATOM 6984 N N . GLN A 1 960 ? 7.064 -4.736 3.810 1.00 93.31 960 GLN A N 1
ATOM 6985 C CA . GLN A 1 960 ? 6.629 -3.337 3.891 1.00 93.31 960 GLN A CA 1
ATOM 6986 C C . GLN A 1 960 ? 5.107 -3.158 3.755 1.00 93.31 960 GLN A C 1
ATOM 6988 O O . GLN A 1 960 ? 4.625 -2.026 3.758 1.00 93.31 960 GLN A O 1
ATOM 6993 N N . GLY A 1 961 ? 4.336 -4.241 3.601 1.00 89.00 961 GLY A N 1
ATOM 6994 C CA . GLY A 1 961 ? 2.894 -4.175 3.351 1.00 89.00 961 GLY A CA 1
ATOM 6995 C C . GLY A 1 961 ? 2.039 -3.898 4.587 1.00 89.00 961 GLY A C 1
ATOM 6996 O O . GLY A 1 961 ? 0.870 -3.552 4.434 1.00 89.00 961 GLY A O 1
ATOM 6997 N N . ASP A 1 962 ? 2.605 -4.045 5.789 1.00 93.75 962 ASP A N 1
ATOM 6998 C CA . ASP A 1 962 ? 1.889 -4.056 7.074 1.00 93.75 962 ASP A CA 1
ATOM 6999 C C . ASP A 1 962 ? 0.755 -5.098 7.098 1.00 93.75 962 ASP A C 1
ATOM 7001 O O . ASP A 1 962 ? -0.439 -4.803 7.230 1.00 93.75 962 ASP A O 1
ATOM 7005 N N . ALA A 1 963 ? 1.141 -6.370 6.946 1.00 96.44 963 ALA A N 1
ATOM 7006 C CA . ALA A 1 963 ? 0.206 -7.493 6.954 1.00 96.44 963 ALA A CA 1
ATOM 7007 C C . ALA A 1 963 ? -0.672 -7.526 8.221 1.00 96.44 963 ALA A C 1
ATOM 7009 O O . ALA A 1 963 ? -1.830 -7.944 8.156 1.00 96.44 963 ALA A O 1
ATOM 7010 N N . LYS A 1 964 ? -0.166 -7.052 9.371 1.00 97.00 964 LYS A N 1
ATOM 7011 C CA . LYS A 1 964 ? -0.935 -7.016 10.625 1.00 97.00 964 LYS A CA 1
ATOM 7012 C C . LYS A 1 964 ? -2.087 -6.021 10.534 1.00 97.00 964 LYS A C 1
ATOM 7014 O O . LYS A 1 964 ? -3.219 -6.389 10.853 1.00 97.00 964 LYS A O 1
ATOM 7019 N N . ALA A 1 965 ? -1.831 -4.801 10.061 1.00 96.12 965 ALA A N 1
ATOM 7020 C CA . ALA A 1 965 ? -2.887 -3.815 9.856 1.00 96.12 965 ALA A CA 1
ATOM 7021 C C . ALA A 1 965 ? -3.909 -4.278 8.807 1.00 96.12 965 ALA A C 1
ATOM 7023 O O . ALA A 1 965 ? -5.107 -4.030 8.964 1.00 96.12 965 ALA A O 1
ATOM 7024 N N . MET A 1 966 ? -3.471 -5.006 7.772 1.00 98.06 966 MET A N 1
ATOM 7025 C CA . MET A 1 966 ? -4.381 -5.617 6.796 1.00 98.06 966 MET A CA 1
ATOM 7026 C C . MET A 1 966 ? -5.339 -6.621 7.455 1.00 98.06 966 MET A C 1
ATOM 7028 O O . MET A 1 966 ? -6.549 -6.527 7.250 1.00 98.06 966 MET A O 1
ATOM 7032 N N . LEU A 1 967 ? -4.847 -7.535 8.302 1.00 97.94 967 LEU A N 1
ATOM 7033 C CA . LEU A 1 967 ? -5.709 -8.482 9.026 1.00 97.94 967 LEU A CA 1
ATOM 7034 C C . LEU A 1 967 ? -6.638 -7.789 10.036 1.00 97.94 967 LEU A C 1
ATOM 7036 O O . LEU A 1 967 ? -7.806 -8.163 10.149 1.00 97.94 967 LEU A O 1
ATOM 7040 N N . GLN A 1 968 ? -6.162 -6.749 10.727 1.00 98.06 968 GLN A N 1
ATOM 7041 C CA . GLN A 1 968 ? -6.997 -5.923 11.610 1.00 98.06 968 GLN A CA 1
ATOM 7042 C C . GLN A 1 968 ? -8.156 -5.275 10.851 1.00 98.06 968 GLN A C 1
ATOM 7044 O O . GLN A 1 968 ? -9.298 -5.299 11.315 1.00 98.06 968 GLN A O 1
ATOM 7049 N N . GLU A 1 969 ? -7.881 -4.726 9.669 1.00 97.88 969 GLU A N 1
ATOM 7050 C CA . GLU A 1 969 ? -8.904 -4.137 8.814 1.00 97.88 969 GLU A CA 1
ATOM 7051 C C . GLU A 1 969 ? -9.906 -5.192 8.331 1.00 97.88 969 GLU A C 1
ATOM 7053 O O . GLU A 1 969 ? -11.113 -4.968 8.413 1.00 97.88 969 GLU A O 1
ATOM 7058 N N . LEU A 1 970 ? -9.446 -6.369 7.904 1.00 97.44 970 LEU A N 1
ATOM 7059 C CA . LEU A 1 970 ? -10.333 -7.449 7.456 1.00 97.44 970 LEU A CA 1
ATOM 7060 C C . LEU A 1 970 ? -11.216 -7.974 8.597 1.00 97.44 970 LEU A C 1
ATOM 7062 O O . LEU A 1 970 ? -12.405 -8.233 8.383 1.00 97.44 970 LEU A O 1
ATOM 7066 N N . LYS A 1 971 ? -10.685 -8.036 9.827 1.00 97.19 971 LYS A N 1
ATOM 7067 C CA . LYS A 1 971 ? -11.476 -8.338 11.029 1.00 97.19 971 LYS A CA 1
ATOM 7068 C C . LYS A 1 971 ? -12.513 -7.253 11.292 1.00 97.19 971 LYS A C 1
ATOM 7070 O O . LYS A 1 971 ? -13.681 -7.567 11.506 1.00 97.19 971 LYS A O 1
ATOM 7075 N N . ARG A 1 972 ? -12.119 -5.976 11.233 1.00 97.44 972 ARG A N 1
ATOM 7076 C CA . ARG A 1 972 ? -13.023 -4.826 11.409 1.00 97.44 972 ARG A CA 1
ATOM 7077 C C . ARG A 1 972 ? -14.166 -4.836 10.391 1.00 97.44 972 ARG A C 1
ATOM 7079 O O . ARG A 1 972 ? -15.281 -4.428 10.713 1.00 97.44 972 ARG A O 1
ATOM 7086 N N . GLN A 1 973 ? -13.908 -5.296 9.167 1.00 96.12 973 GLN A N 1
ATOM 7087 C CA . GLN A 1 973 ? -14.934 -5.459 8.136 1.00 96.12 973 GLN A CA 1
ATOM 7088 C C . GLN A 1 973 ? -15.863 -6.661 8.373 1.00 96.12 973 GLN A C 1
ATOM 7090 O O . GLN A 1 973 ? -16.901 -6.744 7.717 1.00 96.12 973 GLN A O 1
ATOM 7095 N N . GLY A 1 974 ? -15.525 -7.566 9.298 1.00 95.25 974 GLY A N 1
ATOM 7096 C CA . GLY A 1 974 ? -16.262 -8.806 9.541 1.00 95.25 974 GLY A CA 1
ATOM 7097 C C . GLY A 1 974 ? -16.138 -9.801 8.387 1.00 95.25 974 GLY A C 1
ATOM 7098 O O . GLY A 1 974 ? -17.078 -10.554 8.127 1.00 95.25 974 GLY A O 1
ATOM 7099 N N . LEU A 1 975 ? -15.020 -9.768 7.649 1.00 95.12 975 LEU A N 1
ATOM 7100 C CA . LEU A 1 975 ? -14.825 -10.627 6.487 1.00 95.12 975 LEU A CA 1
ATOM 7101 C C . LEU A 1 975 ? -14.795 -12.101 6.904 1.00 95.12 975 LEU A C 1
ATOM 7103 O O . LEU A 1 975 ? -14.024 -12.494 7.776 1.00 95.12 975 LEU A O 1
ATOM 7107 N N . ARG A 1 976 ? -15.584 -12.920 6.206 1.00 92.69 976 ARG A N 1
ATOM 7108 C CA . ARG A 1 976 ? -15.542 -14.384 6.265 1.00 92.69 976 ARG A CA 1
ATOM 7109 C C . ARG A 1 976 ? -15.164 -14.875 4.874 1.00 92.69 976 ARG A C 1
ATOM 7111 O O . ARG A 1 976 ? -15.941 -14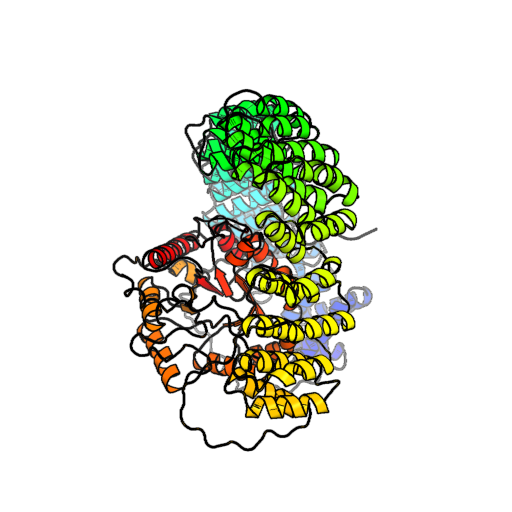.695 3.942 1.00 92.69 976 ARG A O 1
ATOM 7118 N N . GLY A 1 977 ? -13.970 -15.433 4.715 1.00 90.31 977 GLY A N 1
ATOM 7119 C CA . GLY A 1 977 ? -13.401 -15.681 3.390 1.00 90.31 977 GLY A CA 1
ATOM 7120 C C . GLY A 1 977 ? -12.224 -16.645 3.403 1.00 90.31 977 GLY A C 1
ATOM 7121 O O . GLY A 1 977 ? -11.797 -17.116 4.462 1.00 90.31 977 GLY A O 1
ATOM 7122 N N . VAL A 1 978 ? -11.741 -16.962 2.202 1.00 95.56 978 VAL A N 1
ATOM 7123 C CA . VAL A 1 978 ? -10.521 -17.748 1.997 1.00 95.56 978 VAL A CA 1
ATOM 7124 C C . VAL A 1 978 ? -9.338 -16.792 1.879 1.00 95.56 978 VAL A C 1
ATOM 7126 O O . VAL A 1 978 ? -9.384 -15.827 1.119 1.00 95.56 978 VAL A O 1
ATOM 7129 N N . PHE A 1 979 ? -8.298 -17.066 2.657 1.00 97.94 979 PHE A N 1
ATOM 7130 C CA . PHE A 1 979 ? -7.028 -16.358 2.638 1.00 97.94 979 PHE A CA 1
ATOM 7131 C C . PHE A 1 979 ? -6.020 -17.287 1.970 1.00 97.94 979 PHE A C 1
ATOM 7133 O O . PHE A 1 979 ? -5.507 -18.202 2.615 1.00 97.94 979 PHE A O 1
ATOM 7140 N N . SER A 1 980 ? -5.789 -17.104 0.673 1.00 97.38 980 SER A N 1
ATOM 7141 C CA . SER A 1 980 ? -4.826 -17.906 -0.075 1.00 97.38 980 SER A CA 1
ATOM 7142 C C . SER A 1 980 ? -3.437 -17.281 0.065 1.00 97.38 980 SER A C 1
ATOM 7144 O O . SER A 1 980 ? -3.219 -16.138 -0.341 1.00 97.38 980 SER A O 1
ATOM 7146 N N . ILE A 1 981 ? -2.491 -18.025 0.644 1.00 98.06 981 ILE A N 1
ATOM 7147 C CA . ILE A 1 981 ? -1.067 -17.676 0.598 1.00 98.06 981 ILE A CA 1
ATOM 7148 C C . ILE A 1 981 ? -0.592 -17.832 -0.842 1.00 98.06 981 ILE A C 1
ATOM 7150 O O . ILE A 1 981 ? -0.709 -18.923 -1.406 1.00 98.06 981 ILE A O 1
ATOM 7154 N N . GLU A 1 982 ? -0.044 -16.768 -1.423 1.00 95.25 982 GLU A N 1
ATOM 7155 C CA . GLU A 1 982 ? 0.511 -16.816 -2.771 1.00 95.25 982 GLU A CA 1
ATOM 7156 C C . GLU A 1 982 ? 1.914 -16.212 -2.840 1.00 95.25 982 GLU A C 1
ATOM 7158 O O . GLU A 1 982 ? 2.142 -15.087 -2.406 1.00 95.25 982 GLU A O 1
ATOM 7163 N N . TYR A 1 983 ? 2.850 -16.963 -3.419 1.00 94.38 983 TYR A N 1
ATOM 7164 C CA . TYR A 1 983 ? 4.197 -16.493 -3.745 1.00 94.38 983 TYR A CA 1
ATOM 7165 C C . TYR A 1 983 ? 4.451 -16.618 -5.247 1.00 94.38 983 TYR A C 1
ATOM 7167 O O . TYR A 1 983 ? 4.291 -17.684 -5.846 1.00 94.38 983 TYR A O 1
ATOM 7175 N N . GLU A 1 984 ? 4.937 -15.541 -5.855 1.00 85.81 984 GLU A N 1
ATOM 7176 C CA . GLU A 1 984 ? 5.365 -15.516 -7.257 1.00 85.81 984 GLU A CA 1
ATOM 7177 C C . GLU A 1 984 ? 6.887 -15.657 -7.387 1.00 85.81 984 GLU A C 1
ATOM 7179 O O . GLU A 1 984 ? 7.407 -16.058 -8.432 1.00 85.81 984 GLU A O 1
ATOM 7184 N N . SER A 1 985 ? 7.610 -15.388 -6.304 1.00 84.56 985 SER A N 1
ATOM 7185 C CA . SER A 1 985 ? 9.059 -15.517 -6.175 1.00 84.56 985 SER A CA 1
ATOM 7186 C C . SER A 1 985 ? 9.464 -16.684 -5.263 1.00 84.56 985 SER A C 1
ATOM 7188 O O . SER A 1 985 ? 8.655 -17.227 -4.516 1.00 84.56 985 SER A O 1
ATOM 7190 N N . GLY A 1 986 ? 10.729 -17.103 -5.358 1.00 85.81 986 GLY A N 1
ATOM 7191 C CA . GLY A 1 986 ? 11.262 -18.241 -4.602 1.00 85.81 986 GLY A CA 1
ATOM 7192 C C . GLY A 1 986 ? 11.032 -19.604 -5.266 1.00 85.81 986 GLY A C 1
ATOM 7193 O O . GLY A 1 986 ? 10.336 -19.732 -6.275 1.00 85.81 986 GLY A O 1
ATOM 7194 N N . SER A 1 987 ? 11.688 -20.631 -4.721 1.00 88.25 987 SER A N 1
ATOM 7195 C CA . SER A 1 987 ? 11.571 -22.029 -5.155 1.00 88.25 987 SER A CA 1
ATOM 7196 C C . SER A 1 987 ? 12.156 -22.979 -4.106 1.00 88.25 987 SER A C 1
ATOM 7198 O O . SER A 1 987 ? 12.930 -22.550 -3.253 1.00 88.25 987 SER A O 1
ATOM 7200 N N . GLY A 1 988 ? 11.852 -24.275 -4.207 1.00 88.12 988 GLY A N 1
ATOM 7201 C CA . GLY A 1 988 ? 12.493 -25.309 -3.389 1.00 88.12 988 GLY A CA 1
ATOM 7202 C C . GLY A 1 988 ? 12.153 -25.218 -1.898 1.00 88.12 988 GLY A C 1
ATOM 7203 O O . GLY A 1 988 ? 11.067 -24.779 -1.526 1.00 88.12 988 GLY A O 1
ATOM 7204 N N . GLN A 1 989 ? 13.083 -25.661 -1.049 1.00 89.56 989 GLN A N 1
ATOM 7205 C CA . GLN A 1 989 ? 12.867 -25.773 0.398 1.00 89.56 989 GLN A CA 1
ATOM 7206 C C . GLN A 1 989 ? 12.670 -24.414 1.085 1.00 89.56 989 GLN A C 1
ATOM 7208 O O . GLN A 1 989 ? 11.805 -24.287 1.946 1.00 89.56 989 GLN A O 1
ATOM 7213 N N . GLU A 1 990 ? 13.410 -23.385 0.668 1.00 90.94 990 GLU A N 1
ATOM 7214 C CA . GLU A 1 990 ? 13.288 -22.031 1.227 1.00 90.94 990 GLU A CA 1
ATOM 7215 C C . GLU A 1 990 ? 11.859 -21.485 1.077 1.00 90.94 990 GLU A C 1
ATOM 7217 O O . GLU A 1 990 ? 11.309 -20.884 1.999 1.00 90.94 990 GLU A O 1
ATOM 7222 N N . LEU A 1 991 ? 11.219 -21.748 -0.067 1.00 93.50 991 LEU A N 1
ATOM 7223 C CA . LEU A 1 991 ? 9.830 -21.361 -0.296 1.00 93.50 991 LEU A CA 1
ATOM 7224 C C . LEU A 1 991 ? 8.876 -22.059 0.685 1.00 93.50 991 LEU A C 1
ATOM 7226 O O . LEU A 1 991 ? 7.987 -21.416 1.233 1.00 93.50 991 LEU A O 1
ATOM 7230 N N . VAL A 1 992 ? 9.067 -23.358 0.926 1.00 93.31 992 VAL A N 1
ATOM 7231 C CA . VAL A 1 992 ? 8.259 -24.134 1.885 1.00 93.31 992 VAL A CA 1
ATOM 7232 C C . VAL A 1 992 ? 8.410 -23.568 3.294 1.00 93.31 992 VAL A C 1
ATOM 7234 O O . VAL A 1 992 ? 7.414 -23.369 3.986 1.00 93.31 992 VAL A O 1
ATOM 7237 N N . GLU A 1 993 ? 9.635 -23.248 3.703 1.00 93.31 993 GLU A N 1
ATOM 7238 C CA . GLU A 1 993 ? 9.917 -22.646 5.007 1.00 93.31 993 GLU A CA 1
ATOM 7239 C C . GLU A 1 993 ? 9.287 -21.254 5.144 1.00 93.31 993 GLU A C 1
ATOM 7241 O O . GLU A 1 993 ? 8.703 -20.941 6.181 1.00 93.31 993 GLU A O 1
ATOM 7246 N N . ASN A 1 994 ? 9.344 -20.427 4.098 1.00 95.25 994 ASN A N 1
ATOM 7247 C CA . ASN A 1 994 ? 8.737 -19.095 4.104 1.00 95.25 994 ASN A CA 1
ATOM 7248 C C . ASN A 1 994 ? 7.204 -19.147 4.141 1.00 95.25 994 ASN A C 1
ATOM 7250 O O . ASN A 1 994 ? 6.591 -18.392 4.895 1.00 95.25 994 ASN A O 1
ATOM 7254 N N . VAL A 1 995 ? 6.582 -20.079 3.413 1.00 95.94 995 VAL A N 1
ATOM 7255 C CA . VAL A 1 995 ? 5.135 -20.317 3.518 1.00 95.94 995 VAL A CA 1
ATOM 7256 C C . VAL A 1 995 ? 4.774 -20.815 4.919 1.00 95.94 995 VAL A C 1
ATOM 7258 O O . VAL A 1 995 ? 3.803 -20.324 5.490 1.00 95.94 995 VAL A O 1
ATOM 7261 N N . ASN A 1 996 ? 5.565 -21.710 5.527 1.00 95.62 996 ASN A N 1
ATOM 7262 C CA . ASN A 1 996 ? 5.302 -22.159 6.898 1.00 95.62 996 ASN A CA 1
ATOM 7263 C C . ASN A 1 996 ? 5.360 -21.000 7.907 1.00 95.62 996 ASN A C 1
ATOM 7265 O O . ASN A 1 996 ? 4.492 -20.899 8.770 1.00 95.62 996 ASN A O 1
ATOM 7269 N N . LYS A 1 997 ? 6.316 -20.072 7.751 1.00 96.50 997 LYS A N 1
ATOM 7270 C CA . LYS A 1 997 ? 6.379 -18.844 8.564 1.00 96.50 997 LYS A CA 1
ATOM 7271 C C . LYS A 1 997 ? 5.124 -17.981 8.396 1.00 96.50 997 LYS A C 1
ATOM 7273 O O . LYS A 1 997 ? 4.642 -17.441 9.386 1.00 96.50 997 LYS A O 1
ATOM 7278 N N . CYS A 1 998 ? 4.560 -17.873 7.186 1.00 97.62 998 CYS A N 1
ATOM 7279 C CA . CYS A 1 998 ? 3.273 -17.191 6.985 1.00 97.62 998 CYS A CA 1
ATOM 7280 C C . CYS A 1 998 ? 2.144 -17.869 7.775 1.00 97.62 998 CYS A C 1
ATOM 7282 O O . CYS A 1 998 ? 1.338 -17.172 8.386 1.00 97.62 998 CYS A O 1
ATOM 7284 N N . VAL A 1 999 ? 2.088 -19.207 7.783 1.00 97.25 999 VAL A N 1
ATOM 7285 C CA . VAL A 1 999 ? 1.069 -19.973 8.523 1.00 97.25 999 VAL A CA 1
ATOM 7286 C C . VAL A 1 999 ? 1.194 -19.742 10.031 1.00 97.25 999 VAL A C 1
ATOM 7288 O O . VAL A 1 999 ? 0.203 -19.411 10.682 1.00 97.25 999 VAL A O 1
ATOM 7291 N N . GLU A 1 1000 ? 2.407 -19.853 10.577 1.00 96.25 1000 GLU A N 1
ATOM 7292 C CA . GLU A 1 1000 ? 2.694 -19.599 11.995 1.00 96.25 1000 GLU A CA 1
ATOM 7293 C C . GLU A 1 1000 ? 2.349 -18.161 12.396 1.00 96.25 1000 GLU A C 1
ATOM 7295 O O . GLU A 1 1000 ? 1.661 -17.929 13.394 1.00 96.25 1000 GLU A O 1
ATOM 7300 N N . TRP A 1 1001 ? 2.781 -17.188 11.592 1.00 97.56 1001 TRP A N 1
ATOM 7301 C CA . TRP A 1 1001 ? 2.526 -15.776 11.845 1.00 97.56 1001 TRP A CA 1
ATOM 7302 C C . TRP A 1 1001 ? 1.034 -15.433 11.757 1.00 97.56 1001 TRP A C 1
ATOM 7304 O O . TRP A 1 1001 ? 0.523 -14.687 12.597 1.00 97.56 1001 TRP A O 1
ATOM 7314 N N . PHE A 1 1002 ? 0.311 -15.996 10.784 1.00 97.50 1002 PHE A N 1
ATOM 7315 C CA . PHE A 1 1002 ? -1.129 -15.786 10.629 1.00 97.50 1002 PHE A CA 1
ATOM 7316 C C . PHE A 1 1002 ? -1.906 -16.365 11.811 1.00 97.50 1002 PHE A C 1
ATOM 7318 O O . PHE A 1 1002 ? -2.771 -15.684 12.356 1.00 97.50 1002 PHE A O 1
ATOM 7325 N N . ALA A 1 1003 ? -1.568 -17.584 12.243 1.00 96.19 1003 ALA A N 1
ATOM 7326 C CA . ALA A 1 1003 ? -2.153 -18.216 13.422 1.00 96.19 1003 ALA A CA 1
ATOM 7327 C C . ALA A 1 1003 ? -1.946 -17.363 14.684 1.00 96.19 1003 ALA A C 1
ATOM 7329 O O . ALA A 1 1003 ? -2.908 -17.024 15.376 1.00 96.19 1003 ALA A O 1
ATOM 7330 N N . ALA A 1 1004 ? -0.701 -16.948 14.941 1.00 95.81 1004 ALA A N 1
ATOM 7331 C CA . ALA A 1 1004 ? -0.361 -16.116 16.092 1.00 95.81 1004 ALA A CA 1
ATOM 7332 C C . ALA A 1 1004 ? -1.065 -14.752 16.047 1.00 95.81 1004 ALA A C 1
ATOM 7334 O O . ALA A 1 1004 ? -1.564 -14.272 17.064 1.00 95.81 1004 ALA A O 1
ATOM 7335 N N . THR A 1 1005 ? -1.140 -14.133 14.868 1.00 97.00 1005 THR A N 1
ATOM 7336 C CA . THR A 1 1005 ? -1.809 -12.841 14.696 1.00 97.00 1005 THR A CA 1
ATOM 7337 C C . THR A 1 1005 ? -3.316 -12.975 14.873 1.00 97.00 1005 THR A C 1
ATOM 7339 O O . THR A 1 1005 ? -3.903 -12.172 15.586 1.00 97.00 1005 THR A O 1
ATOM 7342 N N . ALA A 1 1006 ? -3.950 -14.004 14.309 1.00 95.12 1006 ALA A N 1
ATOM 7343 C CA . ALA A 1 1006 ? -5.377 -14.253 14.498 1.00 95.12 1006 ALA A CA 1
ATOM 7344 C C . ALA A 1 1006 ? -5.739 -14.508 15.970 1.00 95.12 1006 ALA A C 1
ATOM 7346 O O . ALA A 1 1006 ? -6.780 -14.047 16.414 1.00 95.12 1006 ALA A O 1
ATOM 7347 N N . ALA A 1 1007 ? -4.873 -15.175 16.741 1.00 93.75 1007 ALA A N 1
ATOM 7348 C CA . ALA A 1 1007 ? -5.070 -15.360 18.181 1.00 93.75 1007 ALA A CA 1
ATOM 7349 C C . ALA A 1 1007 ? -4.967 -14.053 18.990 1.00 93.75 1007 ALA A C 1
ATOM 7351 O O . ALA A 1 1007 ? -5.580 -13.936 20.047 1.00 93.75 1007 ALA A O 1
ATOM 7352 N N . GLN A 1 1008 ? -4.200 -13.072 18.504 1.00 93.25 1008 GLN A N 1
ATOM 7353 C CA . GLN A 1 1008 ? -4.114 -11.738 19.114 1.00 93.25 1008 GLN A CA 1
ATOM 7354 C C . GLN A 1 1008 ? -5.300 -10.841 18.760 1.00 93.25 1008 GLN A C 1
ATOM 7356 O O . GLN A 1 1008 ? -5.566 -9.880 19.483 1.00 93.25 1008 GLN A 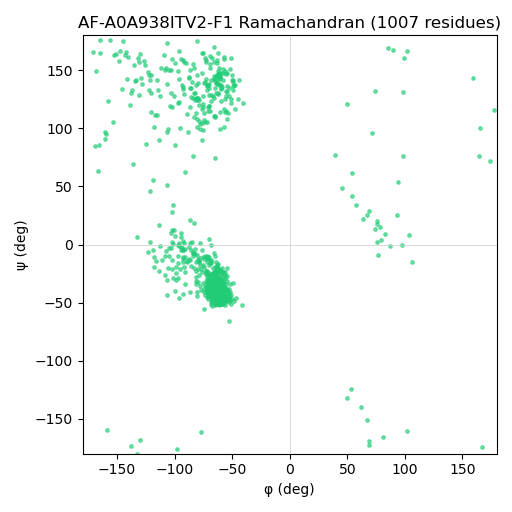O 1
ATOM 7361 N N . LEU A 1 1009 ? -5.938 -11.094 17.614 1.00 88.88 1009 LEU A N 1
ATOM 7362 C CA . LEU A 1 1009 ? -7.049 -10.298 17.117 1.00 88.88 1009 LEU A CA 1
ATOM 7363 C C . LEU A 1 1009 ? -8.335 -10.720 17.792 1.00 88.88 1009 LEU A C 1
ATOM 7365 O O . LEU A 1 1009 ? -8.936 -9.826 18.429 1.00 88.88 1009 LEU A O 1
#

Radius of gyration: 39.79 Å; Cα contacts (8 Å, |Δi|>4): 1603; chains: 1; bounding box: 104×69×100 Å

Nearest PDB structures (foldseek):
  3p6l-assembly1_A  TM=9.573E-01  e=1.028E-19  Parabacteroides distasonis ATCC 8503
  4kw2-assembly1_A  TM=8.139E-01  e=2.186E-11  Parabacteroides distasonis ATCC 8503
  3ltm-assembly1_B  TM=6.957E-01  e=6.001E-04  synthetic construct
  8aw4-assembly1_A  TM=6.225E-01  e=3.072E-04  synthetic construct
  7z0f-assembly1_C  TM=5.915E-01  e=1.083E-03  synthetic construct

Mean predicted aligned error: 19.16 Å

Sequence (1009 aa):
MKCCLKTLVILSILGTCLPAAALGGAAKAREAAPAGAVPEAPKPANLDEAFKALATYEFGQSREALTMIADAVRDSHKAPADRARLVARLTALLKAGASLDGKRFICRQLSVAGTAESVPALAALLLDKDLSDMARYALERIPDASAADAMRSALAKATGKQKVGMINSLGERRDAASGTAIAAALRDADAMVAEAAAAALGKIGGPDAVKALQAARPSAKPEVKATIADALMLCADRLVAEKKNDEASAIYQEMYKPTEAKHVRMAALRGLVAAGGEKALPLLTEILAGTDAEMQAAALRFLRETAGPGSARTVAALLPKCTPSAQALLLDDLATRGDASTLPAAVGMLKSPDAAVRLAAIRAVGRLGDASTLPALTQLAAGASGEEQDAARAALDRLPAADVNPAMLPLAEKGDAKVRAEVLRSLAARRAPGAVPVVLKAAEDADAAVRAAALATLDAIADEKAAPAIVALITKAKDDKDRQAAEKALGSLCSRAANKDACAGPALAAIGSAEMPARCALIRVLGRAGGAKALAAVKGFIKDPAAEIQDAAIRSLAAWADAAAAPDLLNIAKTAAKPAHQVLALQGYIRLAGEPAVPANQKLKMYEEALAAAKRPDEKRQALGGLGDMKDAKALAMVMACVDQADVQAEACAAAVRISRNIVSTAKDPVRDAMTRVLEVTKDANVRKESTDLLKQAGGTPPAKAPAKKVAKAPRVSVYKAPAKKEAAPPPPPPDTSKIRRADLSAAEALGWRLGAQAYTFRAWSFAETLKVISAMGLKYVEIYPGQRLAPDRPDVRTSHDMSDADLAEMKKLASDAGVRIVNYGVVGLGKDEASARKVFEFAKKVGIETLVTETPEDLFGMLDKLTDEYKINIALHNHPKPSHYWDAETVLKGVEGHSKRIGSCADTGHWMRSGLVALDCLKKLRGRIVSLHLKDLDKMGPVEKGQPGPKDVPWGTGQGDAKAMLQELKRQGLRGVFSIEYESGSGQELVENVNKCVEWFAATAAQL

Solvent-accessible surface area (backbone atoms only — not comparable to full-atom values): 53675 Å² total; per-residue (Å²): 137,82,88,87,92,88,87,83,90,90,88,89,87,88,87,82,89,80,81,96,74,88,84,87,79,86,77,81,78,75,77,80,73,77,93,62,84,74,76,82,70,77,71,52,92,46,71,68,53,17,53,59,52,39,39,71,30,52,91,89,59,82,55,57,35,58,50,54,54,52,49,53,56,61,67,21,78,85,34,70,69,57,34,49,53,50,40,52,52,47,36,52,44,57,68,73,61,34,29,75,53,23,41,50,50,43,28,56,52,35,34,76,61,36,51,71,85,38,35,68,56,36,46,72,28,43,81,38,94,88,40,18,69,40,24,46,60,13,37,54,57,28,87,45,66,64,32,54,52,42,46,57,65,46,45,82,76,42,58,72,70,49,27,29,50,43,42,38,41,42,14,74,61,36,44,65,90,48,47,68,67,36,52,60,32,51,73,42,90,52,61,65,41,15,31,27,21,28,47,16,33,17,56,39,33,60,72,70,34,49,51,44,44,62,70,44,41,84,82,42,55,75,75,39,35,52,37,31,50,54,14,46,49,46,31,23,56,48,28,40,76,71,67,39,25,68,67,18,30,55,50,22,54,64,40,42,39,88,92,43,58,68,71,50,24,54,54,16,50,53,45,31,36,75,37,42,40,74,75,30,48,67,60,38,50,54,41,45,53,54,82,56,64,69,55,26,54,50,32,54,58,50,55,71,70,43,84,55,83,66,50,53,54,54,54,44,71,40,42,89,64,31,51,63,74,52,29,25,53,49,32,50,50,46,36,69,70,57,55,54,90,36,36,69,51,33,58,61,31,55,73,44,93,47,65,64,29,20,48,26,14,37,51,19,36,16,60,37,31,54,52,87,44,46,69,62,36,38,46,37,38,47,69,48,64,69,70,54,14,53,37,19,46,54,14,64,46,54,34,54,60,92,56,29,51,73,58,42,54,62,42,45,77,48,81,58,62,54,36,20,24,49,40,30,47,31,41,32,76,54,54,38,84,85,42,56,69,59,35,59,54,29,47,68,43,94,49,68,65,31,16,51,30,17,30,58,22,40,48,70,56,50,54,76,85,45,38,57,59,40,46,48,48,27,58,67,42,87,50,70,65,61,22,50,40,28,33,48,20,48,15,54,41,17,52,70,39,94,51,22,51,68,38,42,41,49,43,65,68,44,42,84,78,39,55,72,75,32,26,33,41,40,43,39,23,32,22,52,24,33,51,71,62,35,49,56,53,40,60,58,31,58,72,44,90,49,68,64,45,24,54,28,22,48,53,15,47,32,60,37,87,54,60,85,42,34,69,60,22,52,48,36,27,67,68,47,88,49,69,70,51,19,52,47,16,41,54,19,32,53,53,40,42,66,39,86,89,50,53,69,73,58,26,51,53,43,43,50,55,46,48,74,51,40,88,46,54,71,52,37,40,55,36,34,58,63,48,18,77,41,74,45,72,67,52,35,54,61,30,54,76,36,40,82,40,85,80,37,21,70,48,18,39,50,19,36,47,44,17,33,71,61,29,35,92,82,40,28,67,67,30,22,56,48,23,53,52,42,52,74,69,53,83,49,54,53,45,36,58,55,25,48,54,49,13,45,71,29,72,39,80,78,80,81,84,74,84,83,74,94,71,84,90,65,80,65,87,72,100,63,89,70,80,80,86,63,83,78,70,76,67,71,76,82,72,78,60,88,81,52,64,65,48,70,50,64,48,29,46,74,60,45,38,42,59,25,35,30,47,63,49,44,60,76,44,25,49,52,56,43,40,52,55,41,35,50,40,58,35,46,33,33,27,42,37,71,65,38,31,42,27,88,94,36,69,86,44,48,40,49,76,81,50,50,73,68,59,46,50,49,53,52,45,54,31,53,76,44,61,30,43,55,40,31,40,32,80,41,86,47,71,93,48,70,70,49,31,46,48,48,52,52,40,29,58,76,70,55,34,46,34,42,28,22,76,74,64,69,91,50,44,75,60,44,45,54,49,28,66,73,71,69,30,29,37,14,40,43,26,50,37,73,88,44,86,40,28,46,56,66,53,47,52,60,66,41,56,99,52,49,91,48,45,27,28,22,48,31,31,39,27,22,20,37,53,59,38,62,36,49,60,38,56,61,71,37,65,96,35,68,51,34,29,38,49,42,15,20,69,44,75,26,60,66,52,93,94,52,87,52,65,40,64,40,39,51,69,73,27,70,51,46,46,62,61,39,53,52,49,42,56,75,70,65,53,64,36,45,42,21,43,48,38,94,54,82,61,72,59,66,39,55,53,37,53,42,47,29,49,43,43,49,23,55,50,36,63,72,101

pLDDT: mean 87.79, std 16.65, range [20.55, 98.56]

Secondary structure (DSSP, 8-state):
-----------------------------------PPPP-PPPPSSHHHHHHHHHT--BTB-SHHHHHHHHHHHHGGG-HHHHHHHHHHHHHHHHHT--HHHHHHHHHHHHHH--GGGHHHHHTTTT-TTTHHHHHHHHHH--SHHHHHHHHHHHTT--HHHHHHHHHHHHHTT-GGGHHHHHHHTT-SSHHHHHHHHHHHHHH-SHHHHHHHHHHTTTS-HHHHHHHHHHHHHHHHHHHHTT-HHHHHHHHHHHHSTTS-HHHHHHHHHHHHHHHGGGGHHHHHHHHHSS-HHHHHHHHHHHHHS--HHHHHHHHHHGGGS-HHHHHHHHHHHHHHT-GGGHHHHHHHTT-SSHHHHHHHHHHHHHH--GGGHHHHHHHHHH--THHHHHHHHHHHHS-HHHHHHHHHHHHHSS-HHHHHHHHHHHHHTT-TT-HHHHHHHTT-SSHHHHHHHHHHHHHH--GGGHHHHHHHHHH-SSHHHHHHHHHHHHHHHHH-SSHHHHHHHHHHHTTTS-HHHHHHHHHHHHHH-SHHHHHHHHHHTT-SSHHHHHHHHHHHHT-SSGGGHHHHHHHHHH-SSHHHHHHHHHHHHHHHH-TTS-HHHHHHHHHHHHHH--SHHHHHHHHHHHTT---HHHHHHHHTTTT-TTTHHHHHHHHHHHHHHHTTT-HHHHHHHHHHHHHH---HHHHHHHHHHHHHTTPPPPP---------PPPPPSS-PPP----PPPPPPP--TTPPPP--HHHHHTTEEEEEEGGGGTTS-HHHHHHHHHHTT--EEEE-TT-EEETTEEEEE-STT--HHHHHHHHHHHHHTT-EEEEE-S----SSHHHHHHHHHHHHHHT--EEEE---GGGHHHHHHHHHHH--EEEEE-PSTTSTT-SHHHHHHHTTTS-TTEEEEEEHHHHHHTT--HHHHHHHTTTTEEEEEE-EESS-S---TTSPPP-EE-TTSSTT-HHHHHHHHHHTT--EEEEE--SS--HHHHHHHHHHHHHHHHHHHHH-